Protein AF-A0A9C7SAW8-F1 (afdb_monomer)

pLDDT: mean 87.71, std 10.27, range [43.34, 98.75]

Radius of gyration: 41.56 Å; Cα contacts (8 Å, |Δi|>4): 1846; chains: 1; bounding box: 91×53×150 Å

Secondary structure (DSSP, 8-state):
--HHHHHHHHHHHHHHHHHHHHHHHHHTTTT---SS-TTHHHHS-HHHHHHHHHHHTS--GGGTHHHHHHHHHHHHSSHHHHHT-HHHHHHHHS--S-----GGGGGHHHHHHHHHHHHHHTT--GGGGG-HHHHHHHHIIIIIHHHHHHHHSTT------GGGTHHHHHHHHHHHHSTTHIIIII-HHHHHHHHHHTT-SEEEEE---SSBPHHHHS-TT---HHHHHHHHTTT-HHHHHHHHTTT-S-HHHHHHH---HHHHT-GGGGTS----HHHHHHHHHHHHHHHT-----PPPP--S-EEEEE--SHHHHHHHHHHHHTT-EEEEE-SSSSSSTHHHHTS-TTTS-HHHHHHHHHHHHHTT-EEE-S----HHHHHHHHHH-SEEEE-----EEPP---BTTTSBTEEEHHHHHHHHHTT------SEEEEE--SHHHHHHHHHHHHTT-EEEEEESS-GGG--S-HHHHHHHHHHT-EEEESEEEEEEEEETTEEEEEEEEEEEEEEE-TTSSEEEEE-TT--EEEE-SEEEE-S-EE---GGGTTSS--EETTEE-B-TT-BBSSTTEEE-THHHHSS--HHHHHHHHHHHHHHHHHHHTTPPPPPP----B--GGGS-GGGS-SS--PPPPPPB--HHHHTT--S-SBPPPPHHHHHHHHHT----S-----TTTTT-TT--B-TTT--B-TTT-----HHHHS-TTS-EEEEE--S----S-----HHHHHHHHHHHHHHHHHHHSGGG----TT-PPPTTPPPHHHHHHH-----HHHHT-TT--EEE-SSTTTTTTTT-EEE-GGG----TT--HHHHH-SSSSS----HHHHHT---------TTT--S--HHHHT-TT--EEEEEEEETTEEEEEEEE-TTT-----HHHHS--SSSS--

Sequence (915 aa):
MNTRRWRYLRQLVQLLALGLFLYLFVAMTRELKSPVPVNLFSRLDLLLALSSMVAARRFIIKFAPALIVALATLAFGRFWCGWICPLGTILNLFGPVKRDIPQKLRQAKYYILFTILFAALLANLTLVFLDPITIFLRAMAGVIYPGIKSAFEKGAKLPIQPALIVPFAVILALNLIVRRFWCRYLCPLGALMGLLSKVSWFKRYVERMEEIAPCRVGCPAGTNVTGYVALISQGRFKEAVDLIREANPFPTVCGHVCPHRCEDECNRGEFDEPLAINALERFAADYVLKSGEDKPKPTPITRKERVAIIGSGPAGLSAAYHLRRMGYRVKVFERLPLPGGMLAVGIPRYRLPREVLQKDIGYIEGSGVEIETNVEVDKQRFEQIRREYDAVFISVGAHKSRKLKVEGEDLEGVVHGVDFLRDLNLGREVRVGKKVAVIGGGDVAIDVARCALRLGSEVTIFYRRSRKEMPARMEEVEEAEEEGVKIEYLVTPTRFIGKNGKVAGMECIRMKLGAPDETGRPRPIPIEGSEFTVDADTVILAIGQSSELDFLEGSGVETQRGRIVTDSQGMTTQSGIFAGGDAVTGPATVAEAVGMGRRAAIAIDRYLRGEPLPKEEEIKTIKFEEIPRDKLPKEKKARTRVSKIPLERRRKSFDEVRMGLSREEAMEEAGRCLNWSCAGCANCVPRCPMDTISEEDFSSDPAECIMCLNCLGSCPVGATKFGRKPGLNWGYEYDPSRRQLLASLATGVLGALLLRTKLFRWKSPHLLRPPGARPEEEFLAKCVHCGQCLKVCPNHALRPTLLEAGLEGFWTPMLVPRSGFCDYDCNACGQVCPTGAIPALPLEEKRKQVIGTAYVNRDRCISCMMCKGVCPVGAIEEVEGEREGMPALFPQVNPDLCIGCGTCEYTCPVEGEAA

Structure (mmCIF, N/CA/C/O backbone):
data_AF-A0A9C7SAW8-F1
#
_entry.id   AF-A0A9C7SAW8-F1
#
loop_
_atom_site.group_PDB
_atom_site.id
_atom_site.type_symbol
_atom_site.label_atom_id
_atom_site.label_alt_id
_atom_site.label_comp_id
_atom_site.label_asym_id
_atom_site.label_entity_id
_atom_site.label_seq_id
_atom_site.pdbx_PDB_ins_code
_atom_site.Cartn_x
_atom_site.Cartn_y
_atom_site.Cartn_z
_atom_site.occupancy
_atom_site.B_iso_or_equiv
_atom_site.auth_seq_id
_atom_site.auth_comp_id
_atom_site.auth_asym_id
_atom_site.auth_atom_id
_atom_site.pdbx_PDB_model_num
ATOM 1 N N . MET A 1 1 ? 25.674 13.080 1.809 1.00 43.34 1 MET A N 1
ATOM 2 C CA . MET A 1 1 ? 25.630 13.606 0.419 1.00 43.34 1 MET A CA 1
ATOM 3 C C . MET A 1 1 ? 24.189 13.640 -0.079 1.00 43.34 1 MET A C 1
ATOM 5 O O . MET A 1 1 ? 23.530 12.611 -0.064 1.00 43.34 1 MET A O 1
ATOM 9 N N . ASN A 1 2 ? 23.684 14.816 -0.463 1.00 57.47 2 ASN A N 1
ATOM 10 C CA . ASN A 1 2 ? 22.268 15.052 -0.771 1.00 57.47 2 ASN A CA 1
ATOM 11 C C . ASN A 1 2 ? 21.818 14.237 -2.008 1.00 57.47 2 ASN A C 1
ATOM 13 O O . ASN A 1 2 ? 22.279 14.496 -3.121 1.00 57.47 2 ASN A O 1
ATOM 17 N N . THR A 1 3 ? 20.943 13.242 -1.819 1.00 65.94 3 THR A N 1
ATOM 18 C CA . THR A 1 3 ? 20.471 12.292 -2.854 1.00 65.94 3 THR A CA 1
ATOM 19 C C . THR A 1 3 ? 19.866 12.988 -4.076 1.00 65.94 3 THR A C 1
ATOM 21 O O . THR A 1 3 ? 19.961 12.484 -5.197 1.00 65.94 3 THR A O 1
ATOM 24 N N . ARG A 1 4 ? 19.330 14.203 -3.894 1.00 69.25 4 ARG A N 1
ATOM 25 C CA . ARG A 1 4 ? 18.835 15.057 -4.981 1.00 69.25 4 ARG A CA 1
ATOM 26 C C . ARG A 1 4 ? 19.930 15.455 -5.978 1.00 69.25 4 ARG A C 1
ATOM 28 O O . ARG A 1 4 ? 19.659 15.462 -7.176 1.00 69.25 4 ARG A O 1
ATOM 35 N N . ARG A 1 5 ? 21.166 15.719 -5.527 1.00 80.12 5 ARG A N 1
ATOM 36 C CA . ARG A 1 5 ? 22.283 16.131 -6.405 1.00 80.12 5 ARG A CA 1
ATOM 37 C C . ARG A 1 5 ? 22.638 15.050 -7.424 1.00 80.12 5 ARG A C 1
ATOM 39 O O . ARG A 1 5 ? 22.803 15.360 -8.596 1.00 80.12 5 ARG A O 1
ATOM 46 N N . TRP A 1 6 ? 22.663 13.783 -7.010 1.00 79.06 6 TRP A N 1
ATOM 47 C CA . TRP A 1 6 ? 22.933 12.656 -7.910 1.00 79.06 6 TRP A CA 1
ATOM 48 C C . TRP A 1 6 ? 21.859 12.477 -8.984 1.00 79.06 6 TRP A C 1
ATOM 50 O O . TRP A 1 6 ? 22.175 12.173 -10.132 1.00 79.06 6 TRP A O 1
ATOM 60 N N . ARG A 1 7 ? 20.586 12.705 -8.636 1.00 81.62 7 ARG A N 1
ATOM 61 C CA . ARG A 1 7 ? 19.485 12.655 -9.605 1.00 81.62 7 ARG A CA 1
ATOM 62 C C . ARG A 1 7 ? 19.607 13.762 -10.654 1.00 81.62 7 ARG A C 1
ATOM 64 O O . ARG A 1 7 ? 19.420 13.479 -11.835 1.00 81.62 7 ARG A O 1
ATOM 71 N N . TYR A 1 8 ? 19.926 14.987 -10.230 1.00 85.12 8 TYR A N 1
ATOM 72 C CA . TYR A 1 8 ? 20.135 16.109 -11.149 1.00 85.12 8 TYR A CA 1
ATOM 73 C C . TYR A 1 8 ? 21.375 15.912 -12.016 1.00 85.12 8 TYR A C 1
ATOM 75 O O . TYR A 1 8 ? 21.291 16.091 -13.225 1.00 85.12 8 TYR A O 1
ATOM 83 N N . LEU A 1 9 ? 22.483 15.449 -11.431 1.00 88.44 9 LEU A N 1
ATOM 84 C CA . LEU A 1 9 ? 23.692 15.106 -12.175 1.00 88.44 9 LEU A CA 1
ATOM 85 C C . LEU A 1 9 ? 23.394 14.063 -13.256 1.00 88.44 9 LEU A C 1
ATOM 87 O O . LEU A 1 9 ? 23.766 14.252 -14.407 1.00 88.44 9 LEU A O 1
ATOM 91 N N . ARG A 1 10 ? 22.647 13.005 -12.920 1.00 88.50 10 ARG A N 1
ATOM 92 C CA . ARG A 1 10 ? 22.193 12.017 -13.904 1.00 88.50 10 ARG A CA 1
ATOM 93 C C . ARG A 1 10 ? 21.399 12.655 -15.038 1.00 88.50 10 ARG A C 1
ATOM 95 O O . ARG A 1 10 ? 21.665 12.361 -16.196 1.00 88.50 10 ARG A O 1
ATOM 102 N N . GLN A 1 11 ? 20.390 13.465 -14.718 1.00 87.94 11 GLN A N 1
ATOM 103 C CA . GLN A 1 11 ? 19.546 14.111 -15.729 1.00 87.94 11 GLN A CA 1
ATOM 104 C C . GLN A 1 11 ? 20.365 15.032 -16.636 1.00 87.94 11 GLN A C 1
ATOM 106 O O . GLN A 1 11 ? 20.185 14.999 -17.849 1.00 87.94 11 GLN A O 1
ATOM 111 N N . LEU A 1 12 ? 21.305 15.783 -16.062 1.00 91.50 12 LEU A N 1
ATOM 112 C CA . LEU A 1 12 ? 22.236 16.616 -16.812 1.00 91.50 12 LEU A CA 1
ATOM 113 C C . LEU A 1 12 ? 23.101 15.768 -17.753 1.00 91.50 12 LEU A C 1
ATOM 115 O O . LEU A 1 12 ? 23.154 16.059 -18.941 1.00 91.50 12 LEU A O 1
ATOM 119 N N . VAL A 1 13 ? 23.701 14.678 -17.263 1.00 93.19 13 VAL A N 1
ATOM 120 C CA . VAL A 1 13 ? 24.499 13.758 -18.095 1.00 93.19 13 VAL A CA 1
ATOM 121 C C . VAL A 1 13 ? 23.657 13.149 -19.221 1.00 93.19 13 VAL A C 1
ATOM 123 O O . VAL A 1 13 ? 24.130 13.085 -20.351 1.00 93.19 13 VAL A O 1
ATOM 126 N N . GLN A 1 14 ? 22.397 12.781 -18.962 1.00 91.94 14 GLN A N 1
ATOM 127 C CA . GLN A 1 14 ? 21.484 12.285 -20.000 1.00 91.94 14 GLN A CA 1
ATOM 128 C C . GLN A 1 14 ? 21.238 13.306 -21.111 1.00 91.94 14 GLN A C 1
ATOM 130 O O . GLN A 1 14 ? 21.241 12.940 -22.288 1.00 91.94 14 GLN A O 1
ATOM 135 N N . LEU A 1 15 ? 20.999 14.566 -20.742 1.00 91.81 15 LEU A N 1
ATOM 136 C CA . LEU A 1 15 ? 20.747 15.642 -21.697 1.00 91.81 15 LEU A CA 1
ATOM 137 C C . LEU A 1 15 ? 22.015 16.012 -22.467 1.00 91.81 15 LEU A C 1
ATOM 139 O O . LEU A 1 15 ? 21.950 16.168 -23.681 1.00 91.81 15 LEU A O 1
ATOM 143 N N . LEU A 1 16 ? 23.168 16.074 -21.796 1.00 94.56 16 LEU A N 1
ATOM 144 C CA . LEU A 1 16 ? 24.460 16.318 -22.439 1.00 94.56 16 LEU A CA 1
ATOM 145 C C . LEU A 1 16 ? 24.840 15.185 -23.397 1.00 94.56 16 LEU A C 1
ATOM 147 O O . LEU A 1 16 ? 25.287 15.458 -24.505 1.00 94.56 16 LEU A O 1
ATOM 151 N N . ALA A 1 17 ? 24.618 13.923 -23.022 1.00 93.56 17 ALA A N 1
ATOM 152 C CA . ALA A 1 17 ? 24.869 12.781 -23.897 1.00 93.56 17 ALA A CA 1
ATOM 153 C C . ALA A 1 17 ? 23.942 12.784 -25.122 1.00 93.56 17 ALA A C 1
ATOM 155 O O . ALA A 1 17 ? 24.400 12.539 -26.237 1.00 93.56 17 ALA A O 1
ATOM 156 N N . LEU A 1 18 ? 22.655 13.107 -24.942 1.00 93.31 18 LEU A N 1
ATOM 157 C CA . LEU A 1 18 ? 21.720 13.263 -26.059 1.00 93.31 18 LEU A CA 1
ATOM 158 C C . LEU A 1 18 ? 22.113 14.445 -26.960 1.00 93.31 18 LEU A C 1
ATOM 160 O O . LEU A 1 18 ? 22.122 14.301 -28.178 1.00 93.31 18 LEU A O 1
ATOM 164 N N . GLY A 1 19 ? 22.486 15.586 -26.376 1.00 93.12 19 GLY A N 1
ATOM 165 C CA . GLY A 1 19 ? 22.965 16.760 -27.105 1.00 93.12 19 GLY A CA 1
ATOM 166 C C . GLY A 1 19 ? 24.240 16.470 -27.897 1.00 93.12 19 GLY A C 1
ATOM 167 O O . GLY A 1 19 ? 24.308 16.790 -29.080 1.00 93.12 19 GLY A O 1
ATOM 168 N N . LEU A 1 20 ? 25.208 15.777 -27.290 1.00 93.25 20 LEU A N 1
ATOM 169 C CA . LEU A 1 20 ? 26.423 15.319 -27.961 1.00 93.25 20 LEU A CA 1
ATOM 170 C C . LEU A 1 20 ? 26.097 14.353 -29.104 1.00 93.25 20 LEU A C 1
ATOM 172 O O . LEU A 1 20 ? 26.650 14.495 -30.190 1.00 93.25 20 LEU A O 1
ATOM 176 N N . PHE A 1 21 ? 25.184 13.399 -28.897 1.00 91.75 21 PHE A N 1
ATOM 177 C CA . PHE A 1 21 ? 24.736 12.498 -29.960 1.00 91.75 21 PHE A CA 1
ATOM 178 C C . PHE A 1 21 ? 24.152 13.276 -31.145 1.00 91.75 21 PHE A C 1
ATOM 180 O O . PHE A 1 21 ? 24.531 13.024 -32.287 1.00 91.75 21 PHE A O 1
ATOM 187 N N . LEU A 1 22 ? 23.255 14.233 -30.885 1.00 90.12 22 LEU A N 1
ATOM 188 C CA . LEU A 1 22 ? 22.628 15.050 -31.925 1.00 90.12 22 LEU A CA 1
ATOM 189 C C . LEU A 1 22 ? 23.650 15.942 -32.639 1.00 90.12 22 LEU A C 1
ATOM 191 O O . LEU A 1 22 ? 23.631 16.017 -33.866 1.00 90.12 22 LEU A O 1
ATOM 195 N N . TYR A 1 23 ? 24.581 16.551 -31.901 1.00 89.44 23 TYR A N 1
ATOM 196 C CA . TYR A 1 23 ? 25.684 17.325 -32.469 1.00 89.44 23 TYR A CA 1
ATOM 197 C C . TYR A 1 23 ? 26.556 16.468 -33.391 1.00 89.44 23 TYR A C 1
ATOM 199 O O . TYR A 1 23 ? 26.750 16.837 -34.544 1.00 89.44 23 TYR A O 1
ATOM 207 N N . LEU A 1 24 ? 27.026 15.300 -32.934 1.00 87.56 24 LEU A N 1
ATOM 208 C CA . LEU A 1 24 ? 27.835 14.391 -33.756 1.00 87.56 24 LEU A CA 1
ATOM 209 C C . LEU A 1 24 ? 27.050 13.885 -34.971 1.00 87.56 24 LEU A C 1
ATOM 211 O O . LEU A 1 24 ? 27.600 13.765 -36.066 1.00 87.56 24 LEU A O 1
ATOM 215 N N . PHE A 1 25 ? 25.748 13.643 -34.805 1.00 83.81 25 PHE A N 1
ATOM 216 C CA . PHE A 1 25 ? 24.866 13.277 -35.903 1.00 83.81 25 PHE A CA 1
ATOM 217 C C . PHE A 1 25 ? 24.773 14.398 -36.952 1.00 83.81 25 PHE A C 1
ATOM 219 O O . PHE A 1 25 ? 24.841 14.098 -38.143 1.00 83.81 25 PHE A O 1
ATOM 226 N N . VAL A 1 26 ? 24.645 15.668 -36.558 1.00 82.56 26 VAL A N 1
ATOM 227 C CA . VAL A 1 26 ? 24.619 16.810 -37.493 1.00 82.56 26 VAL A CA 1
ATOM 228 C C . VAL A 1 26 ? 26.004 17.092 -38.083 1.00 82.56 26 VAL A C 1
ATOM 230 O O . VAL A 1 26 ? 26.115 17.345 -39.281 1.00 82.56 26 VAL A O 1
ATOM 233 N N . ALA A 1 27 ? 27.072 16.981 -37.295 1.00 81.00 27 ALA A N 1
ATOM 234 C CA . ALA A 1 27 ? 28.442 17.123 -37.783 1.00 81.00 27 ALA A CA 1
ATOM 235 C C . ALA A 1 27 ? 28.737 16.110 -38.898 1.00 81.00 27 ALA A C 1
ATOM 237 O O . ALA A 1 27 ? 29.287 16.475 -39.932 1.00 81.00 27 ALA A O 1
ATOM 238 N N . MET A 1 28 ? 28.238 14.878 -38.747 1.00 74.75 28 MET A N 1
ATOM 239 C CA . MET A 1 28 ? 28.281 13.845 -39.783 1.00 74.75 28 MET A CA 1
ATOM 240 C C . MET A 1 28 ? 27.522 14.226 -41.073 1.00 74.75 28 MET A C 1
ATOM 242 O O . MET A 1 28 ? 27.862 13.702 -42.122 1.00 74.75 28 MET A O 1
ATOM 246 N N . THR A 1 29 ? 26.502 15.099 -41.024 1.00 67.50 29 THR A N 1
ATOM 247 C CA . THR A 1 29 ? 25.755 15.549 -42.229 1.00 67.50 29 THR A CA 1
ATOM 248 C C . THR A 1 29 ? 26.355 16.746 -42.948 1.00 67.50 29 THR A C 1
ATOM 250 O O . THR A 1 29 ? 26.053 16.942 -44.116 1.00 67.50 29 THR A O 1
ATOM 253 N N . ARG A 1 30 ? 27.109 17.597 -42.248 1.00 67.56 30 ARG A N 1
ATOM 254 C CA . ARG A 1 30 ? 27.512 18.923 -42.750 1.00 67.56 30 ARG A CA 1
ATOM 255 C C . ARG A 1 30 ? 29.019 19.058 -42.971 1.00 67.56 30 ARG A C 1
ATOM 257 O O . ARG A 1 30 ? 29.502 20.178 -43.045 1.00 67.56 30 ARG A O 1
ATOM 264 N N . GLU A 1 31 ? 29.753 17.942 -42.974 1.00 61.81 31 GLU A N 1
ATOM 265 C CA . GLU A 1 31 ? 31.225 17.917 -43.070 1.00 61.81 31 GLU A CA 1
ATOM 266 C C . GLU A 1 31 ? 31.924 18.864 -42.072 1.00 61.81 31 GLU A C 1
ATOM 268 O O . GLU A 1 31 ? 33.033 19.350 -42.288 1.00 61.81 31 GLU A O 1
ATOM 273 N N . LEU A 1 32 ? 31.279 19.129 -40.930 1.00 60.94 32 LEU A N 1
ATOM 274 C CA . LEU A 1 32 ? 31.845 19.978 -39.889 1.00 60.94 32 LEU A CA 1
ATOM 275 C C . LEU A 1 32 ? 33.034 19.243 -39.265 1.00 60.94 32 LEU A C 1
ATOM 277 O O . LEU A 1 32 ? 32.888 18.109 -38.799 1.00 60.94 32 LEU A O 1
ATOM 281 N N . LYS A 1 33 ? 34.199 19.901 -39.200 1.00 66.44 33 LYS A N 1
ATOM 282 C CA . LYS A 1 33 ? 35.361 19.390 -38.460 1.00 66.44 33 LYS A CA 1
ATOM 283 C C . LYS A 1 33 ? 34.957 19.177 -37.000 1.00 66.44 33 LYS A C 1
ATOM 285 O O . LYS A 1 33 ? 34.757 20.136 -36.258 1.00 66.44 33 LYS A O 1
ATOM 290 N N . SER A 1 34 ? 34.806 17.917 -36.597 1.00 72.94 34 SER A N 1
ATOM 291 C CA . SER A 1 34 ? 34.487 17.550 -35.220 1.00 72.94 34 SER A CA 1
ATOM 292 C C . SER A 1 34 ? 35.759 17.115 -34.490 1.00 72.94 34 SER A C 1
ATOM 294 O O . SER A 1 34 ? 36.507 16.301 -35.033 1.00 72.94 34 SER A O 1
ATOM 296 N N . PRO A 1 35 ? 36.006 17.593 -33.258 1.00 76.56 35 PRO A N 1
ATOM 297 C CA . PRO A 1 35 ? 37.154 17.159 -32.458 1.00 76.56 35 PRO A CA 1
ATOM 298 C C . PRO A 1 35 ? 37.023 15.709 -31.962 1.00 76.56 35 PRO A C 1
ATOM 300 O O . PRO A 1 35 ? 37.974 15.144 -31.429 1.00 76.56 35 PRO A O 1
ATOM 303 N N . VAL A 1 36 ? 35.843 15.099 -32.113 1.00 82.81 36 VAL A N 1
ATOM 304 C CA . VAL A 1 36 ? 35.517 13.755 -31.630 1.00 82.81 36 VAL A CA 1
ATOM 305 C C . VAL A 1 36 ? 35.008 12.909 -32.804 1.00 82.81 36 VAL A C 1
ATOM 307 O O . VAL A 1 36 ? 34.295 13.433 -33.662 1.00 82.81 36 VAL A O 1
ATOM 310 N N . PRO A 1 37 ? 35.312 11.596 -32.870 1.00 81.88 37 PRO A N 1
ATOM 311 C CA . PRO A 1 37 ? 34.808 10.742 -33.941 1.00 81.88 37 PRO A CA 1
ATOM 312 C C . PRO A 1 37 ? 33.277 10.770 -34.033 1.00 81.88 37 PRO A C 1
ATOM 314 O O . PRO A 1 37 ? 32.581 10.427 -33.077 1.00 81.88 37 PRO A O 1
ATOM 317 N N . VAL A 1 38 ? 32.739 11.094 -35.211 1.00 81.75 38 VAL A N 1
ATOM 318 C CA . VAL A 1 38 ? 31.284 11.185 -35.449 1.00 81.75 38 VAL A CA 1
ATOM 319 C C . VAL A 1 38 ? 30.525 9.875 -35.188 1.00 81.75 38 VAL A C 1
ATOM 321 O O . VAL A 1 38 ? 29.327 9.892 -34.919 1.00 81.75 38 VAL A O 1
ATOM 324 N N . ASN A 1 39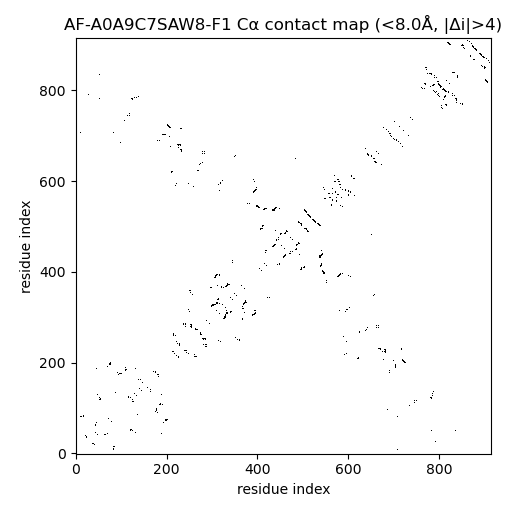 ? 31.222 8.733 -35.203 1.00 82.19 39 ASN A N 1
ATOM 325 C CA . ASN A 1 39 ? 30.678 7.410 -34.890 1.00 82.19 39 ASN A CA 1
ATOM 326 C C . ASN A 1 39 ? 30.955 6.938 -33.447 1.00 82.19 39 ASN A C 1
ATOM 328 O O . ASN A 1 39 ? 30.863 5.741 -33.169 1.00 82.19 39 ASN A O 1
ATOM 332 N N . LEU A 1 40 ? 31.271 7.854 -32.519 1.00 88.94 40 LEU A N 1
ATOM 333 C CA . LEU A 1 40 ? 31.605 7.548 -31.120 1.00 88.94 40 LEU A CA 1
ATOM 334 C C . LEU A 1 40 ? 30.592 6.614 -30.438 1.00 88.94 40 LEU A C 1
ATOM 336 O O . LEU A 1 40 ? 30.992 5.621 -29.840 1.00 88.94 40 LEU A O 1
ATOM 340 N N . PHE A 1 41 ? 29.288 6.891 -30.545 1.00 89.62 41 PHE A N 1
ATOM 341 C CA . PHE A 1 41 ? 28.256 6.086 -29.876 1.00 89.62 41 PHE A CA 1
ATOM 342 C C . PHE A 1 41 ? 28.190 4.645 -30.391 1.00 89.62 41 PHE A C 1
ATOM 344 O O . PHE A 1 41 ? 27.923 3.745 -29.605 1.00 89.62 41 PHE A O 1
ATOM 351 N N . SER A 1 42 ? 28.497 4.409 -31.669 1.00 88.56 42 SER A N 1
ATOM 352 C CA . SER A 1 42 ? 28.632 3.053 -32.212 1.00 88.56 42 SER A CA 1
ATOM 353 C C . SER A 1 42 ? 29.909 2.370 -31.721 1.00 88.56 42 SER A C 1
ATOM 355 O O . SER A 1 42 ? 29.902 1.170 -31.488 1.00 88.56 42 SER A O 1
ATOM 357 N N . ARG A 1 43 ? 31.008 3.115 -31.520 1.00 89.12 43 ARG A N 1
ATOM 358 C CA . ARG A 1 43 ? 32.255 2.562 -30.952 1.00 89.12 43 ARG A CA 1
ATOM 359 C C . ARG A 1 43 ? 32.137 2.214 -29.467 1.00 89.12 43 ARG A C 1
ATOM 361 O O . ARG A 1 43 ? 32.876 1.358 -28.998 1.00 89.12 43 ARG A O 1
ATOM 368 N N . LEU A 1 44 ? 31.250 2.897 -28.742 1.00 91.94 44 LEU A N 1
ATOM 369 C CA . LEU A 1 44 ? 30.919 2.628 -27.339 1.00 91.94 44 LEU A CA 1
ATOM 370 C C . LEU A 1 44 ? 29.890 1.496 -27.179 1.00 91.94 44 LEU A C 1
ATOM 372 O O . LEU A 1 44 ? 29.690 1.009 -26.067 1.00 91.94 44 LEU A O 1
ATOM 376 N N . ASP A 1 45 ? 29.2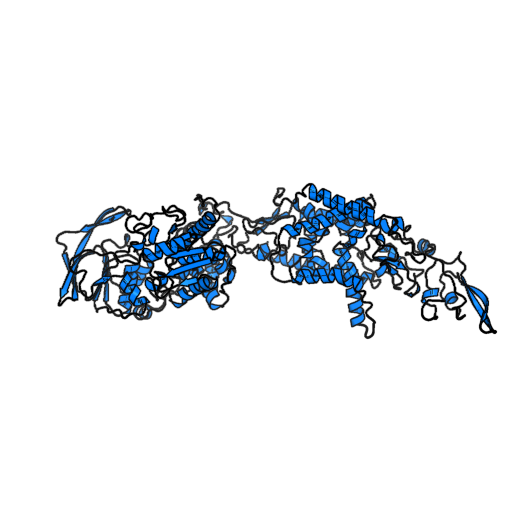33 1.081 -28.263 1.00 92.75 45 ASP A N 1
ATOM 377 C CA . ASP A 1 45 ? 28.209 0.047 -28.225 1.00 92.75 45 ASP A CA 1
ATOM 378 C C . ASP A 1 45 ? 28.829 -1.342 -28.014 1.00 92.75 45 ASP A C 1
ATOM 380 O O . ASP A 1 45 ? 29.524 -1.888 -28.875 1.00 92.75 45 ASP A O 1
ATOM 384 N N . LEU A 1 46 ? 28.566 -1.917 -26.840 1.00 93.38 46 LEU A N 1
ATOM 385 C CA . LEU A 1 46 ? 29.130 -3.199 -26.435 1.00 93.38 46 LEU A CA 1
ATOM 386 C C . LEU A 1 46 ? 28.579 -4.379 -27.245 1.00 93.38 46 LEU A C 1
ATOM 388 O O . LEU A 1 46 ? 29.312 -5.336 -27.492 1.00 93.38 46 LEU A O 1
ATOM 392 N N . LEU A 1 47 ? 27.312 -4.326 -27.666 1.00 93.81 47 LEU A N 1
ATOM 393 C CA . LEU A 1 47 ? 26.707 -5.389 -28.467 1.00 93.81 47 LEU A CA 1
ATOM 394 C C . LEU A 1 47 ? 27.297 -5.380 -29.874 1.00 93.81 47 LEU A C 1
ATOM 396 O O . LEU A 1 47 ? 27.666 -6.436 -30.394 1.00 93.81 47 LEU A O 1
ATOM 400 N N . LEU A 1 48 ? 27.425 -4.194 -30.470 1.00 91.06 48 LEU A N 1
ATOM 401 C CA . LEU A 1 48 ? 28.033 -4.025 -31.783 1.00 91.06 48 LEU A CA 1
ATOM 402 C C . LEU A 1 48 ? 29.506 -4.454 -31.781 1.00 91.06 48 LEU A C 1
ATOM 404 O O . LEU A 1 48 ? 29.935 -5.173 -32.683 1.00 91.06 48 LEU A O 1
ATOM 408 N N . ALA A 1 49 ? 30.262 -4.062 -30.752 1.00 91.81 49 ALA A N 1
ATOM 409 C CA . ALA A 1 49 ? 31.653 -4.466 -30.575 1.00 91.81 49 ALA A CA 1
ATOM 410 C C . ALA A 1 49 ? 31.793 -5.991 -30.463 1.00 91.81 49 ALA A C 1
ATOM 412 O O . ALA A 1 49 ? 32.554 -6.595 -31.220 1.00 91.81 49 ALA A O 1
ATOM 413 N N . LEU A 1 50 ? 31.030 -6.616 -29.557 1.00 92.12 50 LEU A N 1
ATOM 414 C CA . LEU A 1 50 ? 31.100 -8.054 -29.305 1.00 92.12 50 LEU A CA 1
ATOM 415 C C . LEU A 1 50 ? 30.682 -8.863 -30.537 1.00 92.12 50 LEU A C 1
ATOM 417 O O . LEU A 1 50 ? 31.434 -9.728 -30.976 1.00 92.12 50 LEU A O 1
ATOM 421 N N . SER A 1 51 ? 29.525 -8.557 -31.131 1.00 89.69 51 SER A N 1
ATOM 422 C CA . SER A 1 51 ? 29.043 -9.254 -32.334 1.00 89.69 51 SER A CA 1
ATOM 423 C C . SER A 1 51 ? 30.021 -9.121 -33.505 1.00 89.69 51 SER A C 1
ATOM 425 O O . SER A 1 51 ? 30.336 -10.119 -34.148 1.00 89.69 51 SER A O 1
ATOM 427 N N . SER A 1 52 ? 30.587 -7.930 -33.731 1.00 87.00 52 SER A N 1
ATOM 428 C CA . SER A 1 52 ? 31.567 -7.707 -34.803 1.00 87.00 52 SER A CA 1
ATOM 429 C C . SER A 1 52 ? 32.871 -8.478 -34.582 1.00 87.00 52 SER A C 1
ATOM 431 O O . SER A 1 52 ? 33.414 -9.037 -35.532 1.00 87.00 52 SER A O 1
ATOM 433 N N . MET A 1 53 ? 33.390 -8.523 -33.349 1.00 89.06 53 MET A N 1
ATOM 434 C CA . MET A 1 53 ? 34.611 -9.280 -33.032 1.00 89.06 53 MET A CA 1
ATOM 435 C C . MET A 1 53 ? 34.389 -10.792 -33.140 1.00 89.06 53 MET A C 1
ATOM 437 O O . MET A 1 53 ? 35.257 -11.495 -33.656 1.00 89.06 53 MET A O 1
ATOM 441 N N . VAL A 1 54 ? 33.221 -11.277 -32.705 1.00 87.50 54 VAL A N 1
ATOM 442 C CA . VAL A 1 54 ? 32.817 -12.685 -32.827 1.00 87.50 54 VAL A CA 1
ATOM 443 C C . VAL A 1 54 ? 32.696 -13.086 -34.301 1.00 87.50 54 VAL A C 1
ATOM 445 O O . VAL A 1 54 ? 33.310 -14.070 -34.710 1.00 87.50 54 VAL A O 1
ATOM 448 N N . ALA A 1 55 ? 31.997 -12.291 -35.116 1.00 83.44 55 ALA A N 1
ATOM 449 C CA . ALA A 1 55 ? 31.844 -12.548 -36.549 1.00 83.44 55 ALA A CA 1
ATOM 450 C C . ALA A 1 55 ? 33.168 -12.478 -37.315 1.00 83.44 55 ALA A C 1
ATOM 452 O O . ALA A 1 55 ? 33.444 -13.329 -38.157 1.00 83.44 55 ALA A O 1
ATOM 453 N N . ALA A 1 56 ? 34.020 -11.502 -36.993 1.00 81.56 56 ALA A N 1
ATOM 454 C CA . ALA A 1 56 ? 35.322 -11.348 -37.635 1.00 81.56 56 ALA A CA 1
ATOM 455 C C . ALA A 1 56 ? 36.397 -12.307 -37.093 1.00 81.56 56 ALA A C 1
ATOM 457 O O . ALA A 1 56 ? 37.496 -12.339 -37.648 1.00 81.56 56 ALA A O 1
ATOM 458 N N . ARG A 1 57 ? 36.113 -13.038 -36.002 1.00 83.12 57 ARG A N 1
ATOM 459 C CA . ARG A 1 57 ? 37.047 -13.920 -35.275 1.00 83.12 57 ARG A CA 1
ATOM 460 C C . ARG A 1 57 ? 38.385 -13.250 -34.933 1.00 83.12 57 ARG A C 1
ATOM 462 O O . ARG A 1 57 ? 39.431 -13.893 -34.929 1.00 83.12 57 ARG A O 1
ATOM 469 N N . ARG A 1 58 ? 38.366 -11.939 -34.674 1.00 85.06 58 ARG A N 1
ATOM 470 C CA . ARG A 1 58 ? 39.557 -11.134 -34.365 1.00 85.06 58 ARG A CA 1
ATOM 471 C C . ARG A 1 58 ? 39.205 -9.904 -33.542 1.00 85.06 58 ARG A C 1
ATOM 473 O O . ARG A 1 58 ? 38.088 -9.389 -33.615 1.00 85.06 58 ARG A O 1
ATOM 480 N N . PHE A 1 59 ? 40.190 -9.378 -32.824 1.00 84.38 59 PHE A N 1
ATOM 481 C CA . PHE A 1 59 ? 40.040 -8.127 -32.092 1.00 84.38 59 PHE A CA 1
ATOM 482 C C . PHE A 1 59 ? 40.032 -6.925 -33.050 1.00 84.38 59 PHE A C 1
ATOM 484 O O . PHE A 1 59 ? 40.902 -6.793 -33.912 1.00 84.38 59 PHE A O 1
ATOM 491 N N . ILE A 1 60 ? 39.046 -6.036 -32.905 1.00 85.19 60 ILE A N 1
ATOM 492 C CA . ILE A 1 60 ? 38.894 -4.833 -33.736 1.00 85.19 60 ILE A CA 1
ATOM 493 C C . ILE A 1 60 ? 39.171 -3.603 -32.869 1.00 85.19 60 ILE A C 1
ATOM 495 O O . ILE A 1 60 ? 38.311 -3.161 -32.108 1.00 85.19 60 ILE A O 1
ATOM 499 N N . ILE A 1 61 ? 40.353 -3.001 -33.022 1.00 86.31 61 ILE A N 1
ATOM 500 C CA . ILE A 1 61 ? 40.805 -1.893 -32.161 1.00 86.31 61 ILE A CA 1
ATOM 501 C C . ILE A 1 61 ? 39.900 -0.651 -32.212 1.00 86.31 61 ILE A C 1
ATOM 503 O O . ILE A 1 61 ? 39.785 0.073 -31.226 1.00 86.31 61 ILE A O 1
ATOM 507 N N . LYS A 1 62 ? 39.173 -0.432 -33.320 1.00 84.50 62 LYS A N 1
ATOM 508 C CA . LYS A 1 62 ? 38.188 0.660 -33.445 1.00 84.50 62 LYS A CA 1
ATOM 509 C C . LYS A 1 62 ? 37.071 0.591 -32.387 1.00 84.50 62 LYS A C 1
ATOM 511 O O . LYS A 1 62 ? 36.486 1.627 -32.078 1.00 84.50 62 LYS A O 1
ATOM 516 N N . PHE A 1 63 ? 36.803 -0.591 -31.825 1.00 88.94 63 PHE A N 1
ATOM 517 C CA . PHE A 1 63 ? 35.826 -0.818 -30.755 1.00 88.94 63 PHE A CA 1
ATOM 518 C C . PHE A 1 63 ? 36.434 -0.817 -29.342 1.00 88.94 63 PHE A C 1
ATOM 520 O O . PHE A 1 63 ? 35.714 -1.066 -28.380 1.00 88.94 63 PHE A O 1
ATOM 527 N N . ALA A 1 64 ? 37.722 -0.489 -29.173 1.00 88.44 64 ALA A N 1
ATOM 528 C CA . ALA A 1 64 ? 38.337 -0.352 -27.848 1.00 88.44 64 ALA A CA 1
ATOM 529 C C . ALA A 1 64 ? 37.541 0.548 -26.870 1.00 88.44 64 ALA A C 1
ATOM 531 O O . ALA A 1 64 ? 37.456 0.189 -25.695 1.00 88.44 64 ALA A O 1
ATOM 532 N N . PRO A 1 65 ? 36.872 1.647 -27.299 1.00 91.50 65 PRO A N 1
ATOM 533 C CA . PRO A 1 65 ? 36.024 2.435 -26.403 1.00 91.50 65 PRO A CA 1
ATOM 534 C C . PRO A 1 65 ? 34.883 1.646 -25.736 1.00 91.50 65 PRO A C 1
ATOM 536 O O . PRO A 1 65 ? 34.496 1.984 -24.619 1.00 91.50 65 PRO A O 1
ATOM 539 N N . ALA A 1 66 ? 34.366 0.575 -26.349 1.00 92.25 66 ALA A N 1
ATOM 540 C CA . ALA A 1 66 ? 33.338 -0.272 -25.735 1.00 92.25 66 ALA A CA 1
ATOM 541 C C . ALA A 1 66 ? 33.822 -0.947 -24.438 1.00 92.25 66 ALA A C 1
ATOM 543 O O . ALA A 1 66 ? 33.012 -1.225 -23.551 1.00 92.25 66 ALA A O 1
ATOM 544 N N . LEU A 1 67 ? 35.138 -1.144 -24.270 1.00 91.38 67 LEU A N 1
ATOM 545 C CA . LEU A 1 67 ? 35.718 -1.658 -23.027 1.00 91.38 67 LEU A CA 1
ATOM 546 C C . LEU A 1 67 ? 35.476 -0.700 -21.853 1.00 91.38 67 LEU A C 1
ATOM 548 O O . LEU A 1 67 ? 35.222 -1.156 -20.743 1.00 91.38 67 LEU A O 1
ATOM 552 N N . ILE A 1 68 ? 35.464 0.615 -22.097 1.00 92.38 68 ILE A N 1
ATOM 553 C CA . ILE A 1 68 ? 35.134 1.617 -21.072 1.00 92.38 68 ILE A CA 1
ATOM 554 C C . ILE A 1 68 ? 33.707 1.386 -20.571 1.00 92.38 68 ILE A C 1
ATOM 556 O O . ILE A 1 68 ? 33.462 1.400 -19.366 1.00 92.38 68 ILE A O 1
ATOM 560 N N . VAL A 1 69 ? 32.765 1.117 -21.482 1.00 92.81 69 VAL A N 1
ATOM 561 C CA . VAL A 1 69 ? 31.371 0.820 -21.124 1.00 92.81 69 VAL A CA 1
ATOM 562 C C . VAL A 1 69 ? 31.271 -0.510 -20.381 1.00 92.81 69 VAL A C 1
ATOM 564 O O . VAL A 1 69 ? 30.554 -0.583 -19.384 1.00 92.81 69 VAL A O 1
ATOM 567 N N . ALA A 1 70 ? 32.004 -1.543 -20.802 1.00 92.50 70 ALA A N 1
ATOM 568 C CA . ALA A 1 70 ? 32.039 -2.831 -20.108 1.00 92.50 70 ALA A CA 1
ATOM 569 C C . ALA A 1 70 ? 32.579 -2.697 -18.671 1.00 92.50 70 ALA A C 1
ATOM 571 O O . ALA A 1 70 ? 31.911 -3.117 -17.727 1.00 92.50 70 ALA A O 1
ATOM 572 N N . LEU A 1 71 ? 33.728 -2.037 -18.487 1.00 92.38 71 LEU A N 1
ATOM 573 C CA . LEU A 1 71 ? 34.334 -1.789 -17.174 1.00 92.38 71 LEU A CA 1
ATOM 574 C C . LEU A 1 71 ? 33.440 -0.911 -16.291 1.00 92.38 71 LEU A C 1
ATOM 576 O O . LEU A 1 71 ? 33.217 -1.229 -15.125 1.00 92.38 71 LEU A O 1
ATOM 580 N N . ALA A 1 72 ? 32.851 0.149 -16.850 1.00 91.31 72 ALA A N 1
ATOM 581 C CA . ALA A 1 72 ? 31.880 0.970 -16.133 1.00 91.31 72 ALA A CA 1
ATOM 582 C C . ALA A 1 72 ? 30.629 0.169 -15.739 1.00 91.31 72 ALA A C 1
ATOM 584 O O . ALA A 1 72 ? 30.050 0.424 -14.684 1.00 91.31 72 ALA A O 1
ATOM 585 N N . THR A 1 73 ? 30.226 -0.819 -16.546 1.00 91.31 73 THR A N 1
ATOM 586 C CA . THR A 1 73 ? 29.093 -1.703 -16.236 1.00 91.31 73 THR A CA 1
ATOM 587 C C . THR A 1 73 ? 29.416 -2.665 -15.097 1.00 91.31 73 THR A C 1
ATOM 589 O O . THR A 1 73 ? 28.591 -2.864 -14.207 1.00 91.31 73 THR A O 1
ATOM 592 N N . LEU A 1 74 ? 30.635 -3.206 -15.076 1.00 89.50 74 LEU A N 1
ATOM 593 C CA . LEU A 1 74 ? 31.142 -4.009 -13.963 1.00 89.50 74 LEU A CA 1
ATOM 594 C C . LEU A 1 74 ? 31.306 -3.178 -12.680 1.00 89.50 74 LEU A C 1
ATOM 596 O O . LEU A 1 74 ? 31.131 -3.691 -11.583 1.00 89.50 74 LEU A O 1
ATOM 600 N N . ALA A 1 75 ? 31.595 -1.882 -12.779 1.00 88.50 75 ALA A N 1
ATOM 601 C CA . ALA A 1 75 ? 31.691 -1.025 -11.602 1.00 88.50 75 ALA A CA 1
ATOM 602 C C . ALA A 1 75 ? 30.309 -0.587 -11.080 1.00 88.50 75 ALA A C 1
ATOM 604 O O . ALA A 1 75 ? 30.013 -0.743 -9.895 1.00 88.50 75 ALA A O 1
ATOM 605 N N . PHE A 1 76 ? 29.451 -0.056 -11.956 1.00 87.50 76 PHE A N 1
ATOM 606 C CA . PHE A 1 76 ? 28.248 0.705 -11.589 1.00 87.50 76 PHE A CA 1
ATOM 607 C C . PHE A 1 76 ? 26.934 0.095 -12.099 1.00 87.50 76 PHE A C 1
ATOM 609 O O . PHE A 1 76 ? 25.891 0.745 -12.045 1.00 87.50 76 PHE A O 1
ATOM 616 N N . GLY A 1 77 ? 26.956 -1.127 -12.626 1.00 89.25 77 GLY A N 1
ATOM 617 C CA . GLY A 1 77 ? 25.784 -1.785 -13.198 1.00 89.25 77 GLY A CA 1
ATOM 618 C C . GLY A 1 77 ? 25.360 -1.166 -14.533 1.00 89.25 77 GLY A C 1
ATOM 619 O O . GLY A 1 77 ? 26.177 -0.637 -15.280 1.00 89.25 77 GLY A O 1
ATOM 620 N N . ARG A 1 78 ? 24.066 -1.182 -14.880 1.00 90.56 78 ARG A N 1
ATOM 621 C CA . ARG A 1 78 ? 23.569 -0.700 -16.192 1.00 90.56 78 ARG A CA 1
ATOM 622 C C . ARG A 1 78 ? 23.531 0.834 -16.326 1.00 90.56 78 ARG A C 1
ATOM 624 O O . ARG A 1 78 ? 22.562 1.394 -16.844 1.00 90.56 78 ARG A O 1
ATOM 631 N N . PHE A 1 79 ? 24.591 1.520 -15.902 1.00 88.69 79 PHE A N 1
ATOM 632 C CA . PHE A 1 79 ? 24.740 2.975 -15.934 1.00 88.69 79 PHE A CA 1
ATOM 633 C C . PHE A 1 79 ? 24.486 3.565 -17.328 1.00 88.69 79 PHE A C 1
ATOM 635 O O . PHE A 1 79 ? 23.702 4.504 -17.449 1.00 88.69 79 PHE A O 1
ATOM 642 N N . TRP A 1 80 ? 25.037 2.971 -18.397 1.00 92.81 80 TRP A N 1
ATOM 643 C CA . TRP A 1 80 ? 24.809 3.424 -19.782 1.00 92.81 80 TRP A CA 1
ATOM 644 C C . TRP A 1 80 ? 23.318 3.587 -20.106 1.00 92.81 80 TRP A C 1
ATOM 646 O O . TRP A 1 80 ? 22.899 4.626 -20.612 1.00 92.81 80 TRP A O 1
ATOM 656 N N . CYS A 1 81 ? 22.495 2.597 -19.741 1.00 91.44 81 CYS A N 1
ATOM 657 C CA . CYS A 1 81 ? 21.051 2.593 -19.996 1.00 91.44 81 CYS A CA 1
ATOM 658 C C . CYS A 1 81 ? 20.301 3.716 -19.250 1.00 91.44 81 CYS A C 1
ATOM 660 O O . CYS A 1 81 ? 19.216 4.137 -19.672 1.00 91.44 81 CYS A O 1
ATOM 662 N N . GLY A 1 82 ? 20.839 4.166 -18.113 1.00 88.94 82 GLY A N 1
ATOM 663 C CA . GLY A 1 82 ? 20.250 5.202 -17.267 1.00 88.94 82 GLY A CA 1
ATOM 664 C C . GLY A 1 82 ? 20.832 6.602 -17.451 1.00 88.94 82 GLY A C 1
ATOM 665 O O . GLY A 1 82 ? 20.157 7.561 -17.073 1.00 88.94 82 GLY A O 1
ATOM 666 N N . TRP A 1 83 ? 22.036 6.730 -18.014 1.00 91.69 83 TRP A N 1
ATOM 667 C CA . TRP A 1 83 ? 22.815 7.974 -18.010 1.00 91.69 83 TRP A CA 1
ATOM 668 C C . TRP A 1 83 ? 23.274 8.437 -19.392 1.00 91.69 83 TRP A C 1
ATOM 670 O O . TRP A 1 83 ? 23.280 9.636 -19.622 1.00 91.69 83 TRP A O 1
ATOM 680 N N . ILE A 1 84 ? 23.628 7.531 -20.310 1.00 93.94 84 ILE A N 1
ATOM 681 C CA . ILE A 1 84 ? 24.275 7.909 -21.582 1.00 93.94 84 ILE A CA 1
ATOM 682 C C . ILE A 1 84 ? 23.398 7.591 -22.800 1.00 93.94 84 ILE A C 1
ATOM 684 O O . ILE A 1 84 ? 23.382 8.346 -23.766 1.00 93.94 84 ILE A O 1
ATOM 688 N N . CYS A 1 85 ? 22.652 6.484 -22.769 1.00 93.19 85 CYS A N 1
ATOM 689 C CA . CYS A 1 85 ? 21.920 5.976 -23.927 1.00 93.19 85 CYS A CA 1
ATOM 690 C C . CYS A 1 85 ? 20.889 6.998 -24.463 1.00 93.19 85 CYS A C 1
ATOM 692 O O . CYS A 1 85 ? 19.913 7.286 -23.760 1.00 93.19 85 CYS A O 1
ATOM 694 N N . PRO A 1 86 ? 21.029 7.488 -25.713 1.00 92.00 86 PRO A N 1
ATOM 695 C CA . PRO A 1 86 ? 20.144 8.513 -26.268 1.00 92.00 86 PRO A CA 1
ATOM 696 C C . PRO A 1 86 ? 18.705 8.006 -26.432 1.00 92.00 86 PRO A C 1
ATOM 698 O O . PRO A 1 86 ? 17.763 8.690 -26.031 1.00 92.00 86 PRO A O 1
ATOM 701 N N . LEU A 1 87 ? 18.525 6.762 -26.901 1.00 90.19 87 LEU A N 1
ATOM 702 C CA . LEU A 1 87 ? 17.209 6.121 -26.978 1.00 90.19 87 LEU A CA 1
ATOM 703 C C . LEU A 1 87 ? 16.569 6.000 -25.586 1.00 90.19 87 LEU A C 1
ATOM 705 O O . LEU A 1 87 ? 15.401 6.325 -25.401 1.00 90.19 87 LEU A O 1
ATOM 709 N N . GLY A 1 88 ? 17.345 5.580 -24.582 1.00 89.75 88 GLY A N 1
ATOM 710 C CA . GLY A 1 88 ? 16.876 5.473 -23.201 1.00 89.75 88 GLY A CA 1
ATOM 711 C C . GLY A 1 88 ? 16.454 6.817 -22.603 1.00 89.75 88 GLY A C 1
ATOM 712 O O . GLY A 1 88 ? 15.517 6.854 -21.807 1.00 89.75 88 GLY A O 1
ATOM 713 N N . THR A 1 89 ? 17.117 7.913 -22.985 1.00 90.50 89 THR A N 1
ATOM 714 C CA . THR A 1 89 ? 16.740 9.279 -22.597 1.00 90.50 89 THR A CA 1
ATOM 715 C C . THR A 1 89 ? 15.426 9.701 -23.250 1.00 90.50 89 THR A C 1
ATOM 717 O O . THR A 1 89 ? 14.536 10.147 -22.530 1.00 90.50 89 THR A O 1
ATOM 720 N N . ILE A 1 90 ? 15.241 9.468 -24.553 1.00 88.44 90 ILE A N 1
ATOM 721 C CA . ILE A 1 90 ? 13.976 9.755 -25.255 1.00 88.44 90 ILE A CA 1
ATOM 722 C C . ILE A 1 90 ? 12.811 8.983 -24.623 1.00 88.44 90 ILE A C 1
ATOM 724 O O . ILE A 1 90 ? 11.808 9.577 -24.237 1.00 88.44 90 ILE A O 1
ATOM 728 N N . LEU A 1 91 ? 12.975 7.677 -24.396 1.00 87.44 91 LEU A N 1
ATOM 729 C CA . LEU A 1 91 ? 11.960 6.842 -23.735 1.00 87.44 91 LEU A CA 1
ATOM 730 C C . LEU A 1 91 ? 11.704 7.234 -22.271 1.00 87.44 91 LEU A C 1
ATOM 732 O O . LEU A 1 91 ? 10.742 6.778 -21.657 1.00 87.44 91 LEU A O 1
ATOM 736 N N . ASN A 1 92 ? 12.579 8.041 -21.668 1.00 82.81 92 ASN A N 1
ATOM 737 C CA . ASN A 1 92 ? 12.366 8.574 -20.331 1.00 82.81 92 ASN A CA 1
ATOM 738 C C . ASN A 1 92 ? 11.551 9.871 -20.327 1.00 82.81 92 ASN A C 1
ATOM 740 O O . ASN A 1 92 ? 10.908 10.135 -19.309 1.00 82.81 92 ASN A O 1
ATOM 744 N N . LEU A 1 93 ? 11.622 10.655 -21.410 1.00 80.12 93 LEU A N 1
ATOM 745 C CA . LEU A 1 93 ? 10.911 11.925 -21.590 1.00 80.12 93 LEU A CA 1
ATOM 746 C C . LEU A 1 93 ? 9.426 11.710 -21.909 1.00 80.12 93 LEU A C 1
ATOM 748 O O . LEU A 1 93 ? 8.593 12.492 -21.467 1.00 80.12 93 LEU A O 1
ATOM 752 N N . PHE A 1 94 ? 9.100 10.625 -22.614 1.00 72.69 94 PHE A N 1
ATOM 753 C CA . PHE A 1 94 ? 7.741 10.291 -23.043 1.00 72.69 94 PHE A CA 1
ATOM 754 C C . PHE A 1 94 ? 7.261 8.990 -22.366 1.00 72.69 94 PHE A C 1
ATOM 756 O O . PHE A 1 94 ? 8.064 8.082 -22.161 1.00 72.69 94 PHE A O 1
ATOM 763 N N . GLY A 1 95 ? 5.975 8.872 -22.016 1.00 63.25 95 GLY A N 1
ATOM 764 C CA . GLY A 1 95 ? 5.349 7.625 -21.528 1.00 63.25 95 GLY A CA 1
ATOM 765 C C . GLY A 1 95 ? 4.566 7.759 -20.205 1.00 63.25 95 GLY A C 1
ATOM 766 O O . GLY A 1 95 ? 4.910 8.601 -19.372 1.00 63.25 95 GLY A O 1
ATOM 767 N N . PRO A 1 96 ? 3.520 6.935 -19.983 1.00 64.88 96 PRO A N 1
ATOM 768 C CA . PRO A 1 96 ? 2.609 7.059 -18.844 1.00 64.88 96 PRO A CA 1
ATOM 769 C C . PRO A 1 96 ? 3.220 6.586 -17.516 1.00 64.88 96 PRO A C 1
ATOM 771 O O . PRO A 1 96 ? 4.208 5.841 -17.464 1.00 64.88 96 PRO A O 1
ATOM 774 N N . VAL A 1 97 ? 2.565 6.959 -16.413 1.00 57.62 97 VAL A N 1
ATOM 775 C CA . VAL A 1 97 ? 2.817 6.413 -15.071 1.00 57.62 97 VAL A CA 1
ATOM 776 C C . VAL A 1 97 ? 2.128 5.043 -14.948 1.00 57.62 97 VAL A C 1
ATOM 778 O O . VAL A 1 97 ? 1.066 4.924 -14.360 1.00 57.62 97 VAL A O 1
ATOM 781 N N . LYS A 1 98 ? 2.792 4.020 -15.508 1.00 58.47 98 LYS A N 1
ATOM 782 C CA . LYS A 1 98 ? 2.638 2.568 -15.253 1.00 58.47 98 LYS A CA 1
ATOM 783 C C . LYS A 1 98 ? 1.343 1.864 -15.743 1.00 58.47 98 LYS A C 1
ATOM 785 O O . LYS A 1 98 ? 0.226 2.314 -15.534 1.00 58.47 98 LYS A O 1
ATOM 790 N N . ARG A 1 99 ? 1.546 0.680 -16.338 1.00 52.41 99 ARG A N 1
ATOM 791 C CA . ARG A 1 99 ? 0.624 -0.470 -16.427 1.00 52.41 99 ARG A CA 1
ATOM 792 C C . ARG A 1 99 ? 1.437 -1.720 -16.069 1.00 52.41 99 ARG A C 1
ATOM 794 O O . ARG A 1 99 ? 2.622 -1.770 -16.418 1.00 52.41 99 ARG A O 1
ATOM 801 N N . ASP A 1 100 ? 0.827 -2.691 -15.398 1.00 55.72 100 ASP A N 1
ATOM 802 C CA . ASP A 1 100 ? 1.484 -3.953 -15.049 1.00 55.72 100 ASP A CA 1
ATOM 803 C C . ASP A 1 100 ? 1.457 -4.908 -16.246 1.00 55.72 100 ASP A C 1
ATOM 805 O O . ASP A 1 100 ? 0.404 -5.348 -16.701 1.00 55.72 100 ASP A O 1
ATOM 809 N N . ILE A 1 101 ? 2.640 -5.195 -16.791 1.00 63.06 101 ILE A N 1
ATOM 810 C CA . ILE A 1 101 ? 2.849 -6.229 -17.810 1.00 63.06 101 ILE A CA 1
ATOM 811 C C . ILE A 1 101 ? 3.594 -7.394 -17.147 1.00 63.06 101 ILE A C 1
ATOM 813 O O . ILE A 1 101 ? 4.553 -7.137 -16.409 1.00 63.06 101 ILE A O 1
ATOM 817 N N . PRO A 1 102 ? 3.231 -8.661 -17.444 1.00 66.00 102 PRO A N 1
ATOM 818 C CA . PRO A 1 102 ? 3.856 -9.837 -16.847 1.00 66.00 102 PRO A CA 1
ATOM 819 C C . PRO A 1 102 ? 5.388 -9.804 -16.888 1.00 66.00 102 PRO A C 1
ATOM 821 O O . PRO A 1 102 ? 5.998 -9.603 -17.942 1.00 66.00 102 PRO A O 1
ATOM 824 N N . GLN A 1 103 ? 6.027 -10.071 -15.745 1.00 68.12 103 GLN A N 1
ATOM 825 C CA . GLN A 1 103 ? 7.490 -10.074 -15.628 1.00 68.12 103 GLN A CA 1
ATOM 826 C C . GLN A 1 103 ? 8.160 -11.135 -16.522 1.00 68.12 103 GLN A C 1
ATOM 828 O O . GLN A 1 103 ? 9.270 -10.904 -16.998 1.00 68.12 103 GLN A O 1
ATOM 833 N N . LYS A 1 104 ? 7.467 -12.238 -16.854 1.00 70.62 104 LYS A N 1
ATOM 834 C CA . LYS A 1 104 ? 7.967 -13.301 -17.754 1.00 70.62 104 LYS A CA 1
ATOM 835 C C . LYS A 1 104 ? 8.395 -12.782 -19.134 1.00 70.62 104 LYS A C 1
ATOM 837 O O . LYS A 1 104 ? 9.359 -13.285 -19.704 1.00 70.62 104 LYS A O 1
ATOM 842 N N . LEU A 1 105 ? 7.753 -11.727 -19.644 1.00 76.06 105 LEU A N 1
ATOM 843 C CA . LEU A 1 105 ? 8.113 -11.113 -20.929 1.00 76.06 105 LEU A CA 1
ATOM 844 C C . LEU A 1 105 ? 9.534 -10.525 -20.934 1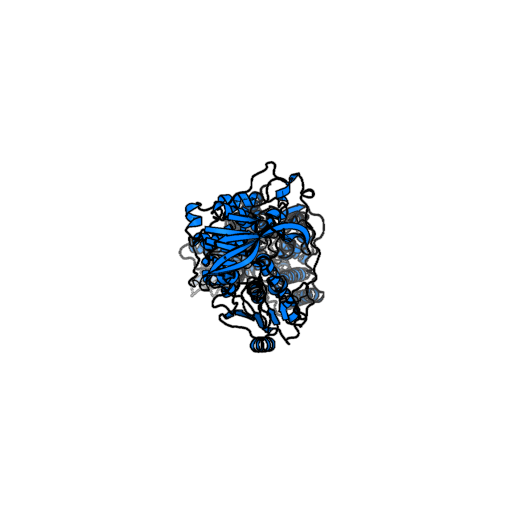.00 76.06 105 LEU A C 1
ATOM 846 O O . LEU A 1 105 ? 10.099 -10.319 -22.006 1.00 76.06 105 LEU A O 1
ATOM 850 N N . ARG A 1 106 ? 10.149 -10.263 -19.766 1.00 79.81 106 ARG A N 1
ATOM 851 C CA . ARG A 1 106 ? 11.525 -9.729 -19.677 1.00 79.81 106 ARG A CA 1
ATOM 852 C C . ARG A 1 106 ? 12.573 -10.690 -20.229 1.00 79.81 106 ARG A C 1
ATOM 854 O O . ARG A 1 106 ? 13.673 -10.253 -20.548 1.00 79.81 106 ARG A O 1
ATOM 861 N N . GLN A 1 107 ? 12.239 -11.971 -20.379 1.00 79.81 107 GLN A N 1
ATOM 862 C CA . GLN A 1 107 ? 13.140 -12.963 -20.961 1.00 79.81 107 GLN A CA 1
ATOM 863 C C . GLN A 1 107 ? 13.361 -12.737 -22.468 1.00 79.81 107 GLN A C 1
ATOM 865 O O . GLN A 1 107 ? 14.430 -13.071 -22.972 1.00 79.81 107 GLN A O 1
ATOM 870 N N . ALA A 1 108 ? 12.414 -12.112 -23.183 1.00 84.88 108 ALA A N 1
ATOM 871 C CA . ALA A 1 108 ? 12.461 -11.938 -24.641 1.00 84.88 108 ALA A CA 1
ATOM 872 C C . ALA A 1 108 ? 13.764 -11.279 -25.144 1.00 84.88 108 ALA A C 1
ATOM 874 O O . ALA A 1 108 ? 14.395 -11.783 -26.069 1.00 84.88 108 ALA A O 1
ATOM 875 N N . LYS A 1 109 ? 14.244 -10.212 -24.497 1.00 88.19 109 LYS A N 1
ATOM 876 C CA . LYS A 1 109 ? 15.514 -9.550 -24.859 1.00 88.19 109 LYS A CA 1
ATOM 877 C C . LYS A 1 109 ? 16.743 -10.452 -24.738 1.00 88.19 109 LYS A C 1
ATOM 879 O O . LYS A 1 109 ? 17.713 -10.225 -25.456 1.00 88.19 109 LYS A O 1
ATOM 884 N N . TYR A 1 110 ? 16.723 -11.446 -23.848 1.00 85.69 110 TYR A N 1
ATOM 885 C CA . TYR A 1 110 ? 17.821 -12.401 -23.725 1.00 85.69 110 TYR A CA 1
ATOM 886 C C . TYR A 1 110 ? 17.793 -13.402 -24.883 1.00 85.69 110 TYR A C 1
ATOM 888 O O . TYR A 1 110 ? 18.845 -13.660 -25.457 1.00 85.69 110 TYR A O 1
ATOM 896 N N . TYR A 1 111 ? 16.614 -13.864 -25.320 1.00 83.44 111 TYR A N 1
ATOM 897 C CA . TYR A 1 111 ? 16.495 -14.644 -26.562 1.00 83.44 111 TYR A CA 1
ATOM 898 C C . TYR A 1 111 ? 17.017 -13.867 -27.769 1.00 83.44 111 TYR A C 1
ATOM 900 O O . TYR A 1 111 ? 17.801 -14.401 -28.551 1.00 83.44 111 TYR A O 1
ATOM 908 N N . ILE A 1 112 ? 16.636 -12.592 -27.895 1.00 87.56 112 ILE A N 1
ATOM 909 C CA . ILE A 1 112 ? 17.118 -11.724 -28.977 1.00 87.56 112 ILE A CA 1
ATOM 910 C C . ILE A 1 112 ? 18.646 -11.603 -28.909 1.00 87.56 112 ILE A C 1
ATOM 912 O O . ILE A 1 112 ? 19.317 -11.796 -29.920 1.00 87.56 112 ILE A O 1
ATOM 916 N N . LEU A 1 113 ? 19.211 -11.355 -27.721 1.00 89.44 113 LEU A N 1
ATOM 917 C CA . LEU A 1 113 ? 20.660 -11.281 -27.521 1.00 89.44 113 LEU A CA 1
ATOM 918 C C . LEU A 1 113 ? 21.373 -12.571 -27.947 1.00 89.44 113 LEU A C 1
ATOM 920 O O . LEU A 1 113 ? 22.303 -12.505 -28.746 1.00 89.44 113 LEU A O 1
ATOM 924 N N . PHE A 1 114 ? 20.968 -13.730 -27.421 1.00 86.56 114 PHE A N 1
ATOM 925 C CA . PHE A 1 114 ? 21.640 -14.995 -27.729 1.00 86.56 114 PHE A CA 1
ATOM 926 C C . PHE A 1 114 ? 21.505 -15.366 -29.205 1.00 86.56 114 PHE A C 1
ATOM 928 O O . PHE A 1 114 ? 22.471 -15.843 -29.792 1.00 86.56 114 PHE A O 1
ATOM 935 N N . THR A 1 115 ? 20.363 -15.065 -29.827 1.00 84.94 115 THR A N 1
ATOM 936 C CA . THR A 1 115 ? 20.172 -15.264 -31.270 1.00 84.94 115 THR A CA 1
ATOM 937 C C . THR A 1 115 ? 21.121 -14.375 -32.083 1.00 84.94 115 THR A C 1
ATOM 939 O O . THR A 1 115 ? 21.748 -14.863 -33.019 1.00 84.94 115 THR A O 1
ATOM 942 N N . ILE A 1 116 ? 21.307 -13.101 -31.701 1.00 86.88 116 ILE A N 1
ATOM 943 C CA . ILE A 1 116 ? 22.274 -12.191 -32.348 1.00 86.88 116 ILE A CA 1
ATOM 944 C C . ILE A 1 116 ? 23.710 -12.702 -32.190 1.00 86.88 116 ILE A C 1
ATOM 946 O O . ILE A 1 116 ? 24.449 -12.761 -33.169 1.00 86.88 116 ILE A O 1
ATOM 950 N N . LEU A 1 117 ? 24.121 -13.071 -30.972 1.00 87.12 117 LEU A N 1
ATOM 951 C CA . LEU A 1 117 ? 25.482 -13.555 -30.715 1.00 87.12 117 LEU A CA 1
ATOM 952 C C . LEU A 1 117 ? 25.764 -14.871 -31.448 1.00 87.12 117 LEU A C 1
ATOM 954 O O . LEU A 1 117 ? 26.866 -15.071 -31.954 1.00 87.12 117 LEU A O 1
ATOM 958 N N . PHE A 1 118 ? 24.765 -15.746 -31.546 1.00 83.62 118 PHE A N 1
ATOM 959 C CA . PHE A 1 118 ? 24.895 -16.993 -32.281 1.00 83.62 118 PHE A CA 1
ATOM 960 C C . PHE A 1 118 ? 24.945 -16.780 -33.799 1.00 83.62 118 PHE A C 1
ATOM 962 O O . PHE A 1 118 ? 25.796 -17.361 -34.468 1.00 83.62 118 PHE A O 1
ATOM 969 N N . ALA A 1 119 ? 24.105 -15.900 -34.351 1.00 81.56 119 ALA A N 1
ATOM 970 C CA . ALA A 1 119 ? 24.214 -15.501 -35.754 1.00 81.56 119 ALA A CA 1
ATOM 971 C C . ALA A 1 119 ? 25.608 -14.918 -36.054 1.00 81.56 119 ALA A C 1
ATOM 973 O O . ALA A 1 119 ? 26.236 -15.292 -37.047 1.00 81.56 119 ALA A O 1
ATOM 974 N N . ALA A 1 120 ? 26.148 -14.103 -35.141 1.00 84.81 120 ALA A N 1
ATOM 975 C CA . ALA A 1 120 ? 27.498 -13.568 -35.259 1.00 84.81 120 ALA A CA 1
ATOM 976 C C . ALA A 1 120 ? 28.576 -14.670 -35.259 1.00 84.81 120 ALA A C 1
ATOM 978 O O . ALA A 1 120 ? 29.518 -14.568 -36.037 1.00 84.81 120 ALA A O 1
ATOM 979 N N . LEU A 1 121 ? 28.444 -15.756 -34.481 1.00 83.12 121 LEU A N 1
ATOM 980 C CA . LEU A 1 121 ? 29.376 -16.905 -34.541 1.00 83.12 121 LEU A CA 1
ATOM 981 C C . LEU A 1 121 ? 29.438 -17.542 -35.938 1.00 83.12 121 LEU A C 1
ATOM 983 O O . LEU A 1 121 ? 30.489 -18.029 -36.367 1.00 83.12 121 LEU A O 1
ATOM 987 N N . LEU A 1 122 ? 28.320 -17.495 -36.661 1.00 78.75 122 LEU A N 1
ATOM 988 C CA . LEU A 1 122 ? 28.192 -17.950 -38.042 1.00 78.75 122 LEU A CA 1
ATOM 989 C C . LEU A 1 122 ? 28.542 -16.853 -39.063 1.00 78.75 122 LEU A C 1
ATOM 991 O O . LEU A 1 122 ? 28.216 -16.993 -40.238 1.00 78.75 122 LEU A O 1
ATOM 995 N N . ALA A 1 123 ? 29.222 -15.782 -38.636 1.00 77.06 123 ALA A N 1
ATOM 996 C CA . ALA A 1 123 ? 29.584 -14.615 -39.443 1.00 77.06 123 ALA A CA 1
ATOM 997 C C . ALA A 1 123 ? 28.381 -13.933 -40.127 1.00 77.06 123 ALA A C 1
ATOM 999 O O . ALA A 1 123 ? 28.516 -13.364 -41.207 1.00 77.06 123 ALA A O 1
ATOM 1000 N N . ASN A 1 124 ? 27.203 -13.997 -39.499 1.00 79.00 124 ASN A N 1
ATOM 1001 C CA . ASN A 1 124 ? 25.996 -13.304 -39.931 1.00 79.00 124 ASN A CA 1
ATOM 1002 C C . ASN A 1 124 ? 25.694 -12.151 -38.959 1.00 79.00 124 ASN A C 1
ATOM 1004 O O . ASN A 1 124 ? 25.374 -12.365 -37.789 1.00 79.00 124 ASN A O 1
ATOM 1008 N N . LEU A 1 125 ? 25.798 -10.915 -39.453 1.00 79.69 125 LEU A N 1
ATOM 1009 C CA . LEU A 1 125 ? 25.545 -9.695 -38.681 1.00 79.69 125 LEU A CA 1
ATOM 1010 C C . LEU A 1 125 ? 24.182 -9.055 -38.995 1.00 79.69 125 LEU A C 1
ATOM 1012 O O . LEU A 1 125 ? 23.886 -7.974 -38.487 1.00 79.69 125 LEU A O 1
ATOM 1016 N N . THR A 1 126 ? 23.308 -9.716 -39.760 1.00 77.25 126 THR A N 1
ATOM 1017 C CA . THR A 1 126 ? 22.011 -9.160 -40.182 1.00 77.25 126 THR A CA 1
ATOM 1018 C C . THR A 1 126 ? 21.121 -8.821 -38.980 1.00 77.25 126 THR A C 1
ATOM 1020 O O . THR A 1 126 ? 20.486 -7.766 -38.942 1.00 77.25 126 THR A O 1
ATOM 1023 N N . LEU A 1 127 ? 21.129 -9.654 -37.931 1.00 80.56 127 LEU A N 1
ATOM 1024 C CA . LEU A 1 127 ? 20.321 -9.431 -36.722 1.00 80.56 127 LEU A CA 1
ATOM 1025 C C . LEU A 1 127 ? 20.824 -8.282 -35.834 1.00 80.56 127 LEU A C 1
ATOM 1027 O O . LEU A 1 127 ? 20.076 -7.802 -34.980 1.00 80.56 127 LEU A O 1
ATOM 1031 N N . VAL A 1 128 ? 22.038 -7.764 -36.070 1.00 82.00 128 VAL A N 1
ATOM 1032 C CA . VAL A 1 128 ? 22.520 -6.519 -35.439 1.00 82.00 128 VAL A CA 1
ATOM 1033 C C . VAL A 1 128 ? 21.640 -5.330 -35.842 1.00 82.00 128 VAL A C 1
ATOM 1035 O O . VAL A 1 128 ? 21.622 -4.307 -35.166 1.00 82.00 128 VAL A O 1
ATOM 1038 N N . PHE A 1 129 ? 20.793 -5.481 -36.868 1.00 78.44 129 PHE A N 1
ATOM 1039 C CA . PHE A 1 129 ? 19.713 -4.544 -37.151 1.00 78.44 129 PHE A CA 1
ATOM 1040 C C . PHE A 1 129 ? 18.829 -4.226 -35.931 1.00 78.44 129 PHE A C 1
ATOM 1042 O O . PHE A 1 129 ? 18.335 -3.101 -35.859 1.00 78.44 129 PHE A O 1
ATOM 1049 N N . LEU A 1 130 ? 18.663 -5.160 -34.986 1.00 84.81 130 LEU A N 1
ATOM 1050 C CA . LEU A 1 130 ? 17.866 -4.992 -33.763 1.00 84.81 130 LEU A CA 1
ATOM 1051 C C . LEU A 1 130 ? 18.598 -4.247 -32.630 1.00 84.81 130 LEU A C 1
ATOM 1053 O O . LEU A 1 130 ? 18.043 -4.064 -31.543 1.00 84.81 130 LEU A O 1
ATOM 1057 N N . ASP A 1 131 ? 19.838 -3.818 -32.851 1.00 89.12 131 ASP A N 1
ATOM 1058 C CA . ASP A 1 131 ? 20.593 -3.022 -31.891 1.00 89.12 131 ASP A CA 1
ATOM 1059 C C . ASP A 1 131 ? 19.950 -1.628 -31.673 1.00 89.12 131 ASP A C 1
ATOM 1061 O O . ASP A 1 131 ? 19.647 -0.928 -32.644 1.00 89.12 131 ASP A O 1
ATOM 1065 N N . PRO A 1 132 ? 19.738 -1.173 -30.419 1.00 88.00 132 PRO A N 1
ATOM 1066 C CA . PRO A 1 132 ? 19.074 0.102 -30.138 1.00 88.00 132 PRO A CA 1
ATOM 1067 C C . PRO A 1 132 ? 19.769 1.340 -30.719 1.00 88.00 132 PRO A C 1
ATOM 1069 O O . PRO A 1 132 ? 19.072 2.272 -31.126 1.00 88.00 132 PRO A O 1
ATOM 1072 N N . ILE A 1 133 ? 21.106 1.396 -30.736 1.00 89.12 133 ILE A N 1
ATOM 1073 C CA . ILE A 1 133 ? 21.835 2.550 -31.283 1.00 89.12 133 ILE A CA 1
ATOM 1074 C C . ILE A 1 133 ? 21.699 2.563 -32.802 1.00 89.12 133 ILE A C 1
ATOM 1076 O O . ILE A 1 133 ? 21.464 3.614 -33.398 1.00 89.12 133 ILE A O 1
ATOM 1080 N N . THR A 1 134 ? 21.760 1.388 -33.417 1.00 85.50 134 THR A N 1
ATOM 1081 C CA . THR A 1 134 ? 21.589 1.197 -34.854 1.00 85.50 134 THR A CA 1
ATOM 1082 C C . THR A 1 134 ? 20.172 1.563 -35.306 1.00 85.50 134 THR A C 1
ATOM 1084 O O . THR A 1 134 ? 20.022 2.353 -36.239 1.00 85.50 134 THR A O 1
ATOM 1087 N N . ILE A 1 135 ? 19.126 1.090 -34.614 1.00 85.88 135 ILE A N 1
ATOM 1088 C CA . ILE A 1 135 ? 17.729 1.489 -34.874 1.00 85.88 135 ILE A CA 1
ATOM 1089 C C . ILE A 1 135 ? 17.580 3.010 -34.775 1.00 85.88 135 ILE A C 1
ATOM 1091 O O . ILE A 1 135 ? 16.989 3.634 -35.658 1.00 85.88 135 ILE A O 1
ATOM 1095 N N . PHE A 1 136 ? 18.133 3.617 -33.721 1.00 86.75 136 PHE A N 1
ATOM 1096 C CA . PHE A 1 136 ? 18.004 5.053 -33.504 1.00 86.75 136 PHE A CA 1
ATOM 1097 C C . PHE A 1 136 ? 18.730 5.877 -34.578 1.00 86.75 136 PHE A C 1
ATOM 1099 O O . PHE A 1 136 ? 18.164 6.833 -35.104 1.00 86.75 136 PHE A O 1
ATOM 1106 N N . LEU A 1 137 ? 19.944 5.478 -34.974 1.00 82.81 137 LEU A N 1
ATOM 1107 C CA . LEU A 1 137 ? 20.686 6.113 -36.068 1.00 82.81 137 LEU A CA 1
ATOM 1108 C C . LEU A 1 137 ? 19.934 6.031 -37.402 1.00 82.81 137 LEU A C 1
ATOM 1110 O O . LEU A 1 137 ? 19.894 7.024 -38.129 1.00 82.81 137 LEU A O 1
ATOM 1114 N N . ARG A 1 138 ? 19.308 4.887 -37.710 1.00 79.25 138 ARG A N 1
ATOM 1115 C CA . ARG A 1 138 ? 18.500 4.718 -38.928 1.00 79.25 138 ARG A CA 1
ATOM 1116 C C . ARG A 1 138 ? 17.251 5.583 -38.917 1.00 79.25 138 ARG A C 1
ATOM 1118 O O . ARG A 1 138 ? 16.988 6.250 -39.909 1.00 79.25 138 ARG A O 1
ATOM 1125 N N . ALA A 1 139 ? 16.523 5.624 -37.803 1.00 80.88 139 ALA A N 1
ATOM 1126 C CA . ALA A 1 139 ? 15.358 6.494 -37.663 1.00 80.88 139 ALA A CA 1
ATOM 1127 C C . ALA A 1 139 ? 15.741 7.970 -37.850 1.00 80.88 139 ALA A C 1
ATOM 1129 O O . ALA A 1 139 ? 15.070 8.715 -38.566 1.00 80.88 139 ALA A O 1
ATOM 1130 N N . MET A 1 140 ? 16.872 8.375 -37.265 1.00 79.88 140 MET A N 1
ATOM 1131 C CA . MET A 1 140 ? 17.405 9.721 -37.431 1.00 79.88 140 MET A CA 1
ATOM 1132 C C . MET A 1 140 ? 17.790 10.019 -38.887 1.00 79.88 140 MET A C 1
ATOM 1134 O O . MET A 1 140 ? 17.461 11.091 -39.388 1.00 79.88 140 MET A O 1
ATOM 1138 N N . ALA A 1 141 ? 18.473 9.094 -39.569 1.00 74.94 141 ALA A N 1
ATOM 1139 C CA . ALA A 1 141 ? 18.960 9.282 -40.937 1.00 74.94 141 ALA A CA 1
ATOM 1140 C C . ALA A 1 141 ? 17.859 9.187 -42.005 1.00 74.94 141 ALA A C 1
ATOM 1142 O O . ALA A 1 141 ? 17.870 9.970 -42.947 1.00 74.94 141 ALA A O 1
ATOM 1143 N N . GLY A 1 142 ? 16.928 8.244 -41.863 1.00 69.06 142 GLY A N 1
ATOM 1144 C CA . GLY A 1 142 ? 15.914 7.944 -42.873 1.00 69.06 142 GLY A CA 1
ATOM 1145 C C . GLY A 1 142 ? 14.617 8.736 -42.732 1.00 69.06 142 GLY A C 1
ATOM 1146 O O . GLY A 1 142 ? 13.914 8.905 -43.720 1.00 69.06 142 GLY A O 1
ATOM 1147 N N . VAL A 1 143 ? 14.285 9.221 -41.529 1.00 71.62 143 VAL A N 1
ATOM 1148 C CA . VAL A 1 143 ? 12.967 9.824 -41.253 1.00 71.62 143 VAL A CA 1
ATOM 1149 C C . VAL A 1 143 ? 13.102 11.203 -40.626 1.00 71.62 143 VAL A C 1
ATOM 1151 O O . VAL A 1 143 ? 12.632 12.190 -41.187 1.00 71.62 143 VAL A O 1
ATOM 1154 N N . ILE A 1 144 ? 13.755 11.289 -39.465 1.00 75.94 144 ILE A N 1
ATOM 1155 C CA . ILE A 1 144 ? 13.704 12.499 -38.635 1.00 75.94 144 ILE A CA 1
ATOM 1156 C C . ILE A 1 144 ? 14.449 13.650 -39.315 1.00 75.94 144 ILE A C 1
ATOM 1158 O O . ILE A 1 144 ? 13.900 14.738 -39.452 1.00 75.94 144 ILE A O 1
ATOM 1162 N N . TYR A 1 145 ? 15.681 13.424 -39.777 1.00 77.19 145 TYR A N 1
ATOM 1163 C CA . TYR A 1 145 ? 16.474 14.482 -40.402 1.00 77.19 145 TYR A CA 1
ATOM 1164 C C . TYR A 1 145 ? 15.920 14.943 -41.762 1.00 77.19 145 TYR A C 1
ATOM 1166 O O . TYR A 1 145 ? 15.751 16.153 -41.923 1.00 77.19 145 TYR A O 1
ATOM 1174 N N . PRO A 1 146 ? 15.568 14.046 -42.712 1.00 71.19 146 PRO A N 1
ATOM 1175 C CA . PRO A 1 146 ? 14.914 14.459 -43.955 1.00 71.19 146 PRO A CA 1
ATOM 1176 C C . PRO A 1 146 ? 13.584 15.181 -43.713 1.00 71.19 146 PRO A C 1
ATOM 1178 O O . PRO A 1 146 ? 13.318 16.186 -44.365 1.00 71.19 146 PRO A O 1
ATOM 1181 N N . GLY A 1 147 ? 12.781 14.721 -42.745 1.00 71.38 147 GLY A N 1
ATOM 1182 C CA . GLY A 1 147 ? 11.523 15.371 -42.372 1.00 71.38 147 GLY A CA 1
ATOM 1183 C C . GLY A 1 147 ? 11.724 16.788 -41.831 1.00 71.38 147 GLY A C 1
ATOM 1184 O O . GLY A 1 147 ? 11.023 17.703 -42.250 1.00 71.38 147 GLY A O 1
ATOM 1185 N N . ILE A 1 148 ? 12.726 16.996 -40.968 1.00 73.31 148 ILE A N 1
ATOM 1186 C CA . ILE A 1 148 ? 13.098 18.336 -40.489 1.00 73.31 148 ILE A CA 1
ATOM 1187 C C . ILE A 1 148 ? 13.547 19.211 -41.666 1.00 73.31 148 ILE A C 1
ATOM 1189 O O . ILE A 1 148 ? 13.030 20.311 -41.827 1.00 73.31 148 ILE A O 1
ATOM 1193 N N . LYS A 1 149 ? 14.461 18.726 -42.518 1.00 70.56 149 LYS A N 1
ATOM 1194 C CA . LYS A 1 149 ? 14.958 19.483 -43.680 1.00 70.56 149 LYS A CA 1
ATOM 1195 C C . LYS A 1 149 ? 13.814 19.899 -44.614 1.00 70.56 149 LYS A C 1
ATOM 1197 O O . LYS A 1 149 ? 13.711 21.068 -44.963 1.00 70.56 149 LYS A O 1
ATOM 1202 N N . SER A 1 150 ? 12.906 18.973 -44.921 1.00 68.25 150 SER A N 1
ATOM 1203 C CA . SER A 1 150 ? 11.726 19.218 -45.758 1.00 68.25 150 SER A CA 1
ATOM 1204 C C . SER A 1 150 ? 10.727 20.205 -45.147 1.00 68.25 150 SER A C 1
ATOM 1206 O O . SER A 1 150 ? 10.024 20.878 -45.892 1.00 68.25 150 SER A O 1
ATOM 1208 N N . ALA A 1 151 ? 10.634 20.293 -43.817 1.00 68.69 151 ALA A N 1
ATOM 1209 C CA . ALA A 1 151 ? 9.774 21.270 -43.150 1.00 68.69 151 ALA A CA 1
ATOM 1210 C C . ALA A 1 151 ? 10.350 22.696 -43.215 1.00 68.69 151 ALA A C 1
ATOM 1212 O O . ALA A 1 151 ? 9.592 23.663 -43.263 1.00 68.69 151 ALA A O 1
ATOM 1213 N N . PHE A 1 152 ? 11.681 22.831 -43.226 1.00 72.50 152 PHE A N 1
ATOM 1214 C CA . PHE A 1 152 ? 12.367 24.121 -43.358 1.00 72.50 152 PHE A CA 1
ATOM 1215 C C . PHE A 1 152 ? 12.513 24.576 -44.823 1.00 72.50 152 PHE A C 1
ATOM 1217 O O . PHE A 1 152 ? 12.462 25.774 -45.095 1.00 72.50 152 PHE A O 1
ATOM 1224 N N . GLU A 1 153 ? 12.648 23.648 -45.772 1.00 70.88 153 GLU A N 1
ATOM 1225 C CA . GLU A 1 153 ? 12.749 23.920 -47.212 1.00 70.88 153 GLU A CA 1
ATOM 1226 C C . GLU A 1 153 ? 11.367 23.761 -47.877 1.00 70.88 153 GLU A C 1
ATOM 1228 O O . GLU A 1 153 ? 10.950 22.655 -48.229 1.00 70.88 153 GLU A O 1
ATOM 1233 N N . LYS A 1 154 ? 10.621 24.868 -48.036 1.00 46.31 154 LYS A N 1
ATOM 1234 C CA . LYS A 1 154 ? 9.302 24.880 -48.701 1.00 46.31 154 LYS A CA 1
ATOM 1235 C C . LYS A 1 154 ? 9.392 24.226 -50.092 1.00 46.31 154 LYS A C 1
ATOM 1237 O O . LYS A 1 154 ? 9.978 24.806 -50.998 1.00 46.31 154 LYS A O 1
ATOM 1242 N N . GLY A 1 155 ? 8.776 23.053 -50.265 1.00 52.25 155 GLY A N 1
ATOM 1243 C CA . GLY A 1 155 ? 8.619 22.385 -51.567 1.00 52.25 155 GLY A CA 1
ATOM 1244 C C . GLY A 1 155 ? 9.363 21.056 -51.754 1.00 52.25 155 GLY A C 1
ATOM 1245 O O . GLY A 1 155 ? 9.238 20.449 -52.817 1.00 52.25 155 GLY A O 1
ATOM 1246 N N . ALA A 1 156 ? 10.099 20.552 -50.758 1.00 48.91 156 ALA A N 1
ATOM 1247 C CA . ALA A 1 156 ? 10.741 19.241 -50.874 1.00 48.91 156 ALA A CA 1
ATOM 1248 C C . ALA A 1 156 ? 9.708 18.093 -50.814 1.00 48.91 156 ALA A C 1
ATOM 1250 O O . ALA A 1 156 ? 8.960 17.957 -49.846 1.00 48.91 156 ALA A O 1
ATOM 1251 N N . LYS A 1 157 ? 9.673 17.230 -51.843 1.00 49.28 157 LYS A N 1
ATOM 1252 C CA . LYS A 1 157 ? 8.947 15.949 -51.789 1.00 49.28 157 LYS A CA 1
ATOM 1253 C C . LYS A 1 157 ? 9.598 15.081 -50.715 1.00 49.28 157 LYS A C 1
ATOM 1255 O O . LYS A 1 157 ? 10.762 14.717 -50.844 1.00 49.28 157 LYS A O 1
ATOM 1260 N N . LEU A 1 158 ? 8.849 14.751 -49.668 1.00 49.75 158 LEU A N 1
ATOM 1261 C CA . LEU A 1 158 ? 9.292 13.888 -48.576 1.00 49.75 158 LEU A CA 1
ATOM 1262 C C . LEU A 1 158 ? 9.518 12.468 -49.136 1.00 49.75 158 LEU A C 1
ATOM 1264 O O . LEU A 1 158 ? 8.541 11.820 -49.518 1.00 49.75 158 LEU A O 1
ATOM 1268 N N . PRO A 1 159 ? 10.760 11.946 -49.211 1.00 50.72 159 PRO A N 1
ATOM 1269 C CA . PRO A 1 159 ? 10.993 10.577 -49.648 1.00 50.72 159 PRO A CA 1
ATOM 1270 C C . PRO A 1 159 ? 10.698 9.654 -48.460 1.00 50.72 159 PRO A C 1
ATOM 1272 O O . PRO A 1 159 ? 11.599 9.098 -47.836 1.00 50.72 159 PRO A O 1
ATOM 1275 N N . ILE A 1 160 ? 9.427 9.554 -48.066 1.00 51.94 160 ILE A N 1
ATOM 1276 C CA . ILE A 1 160 ? 9.014 8.671 -46.977 1.00 51.94 160 ILE A CA 1
ATOM 1277 C C . ILE A 1 160 ? 9.040 7.252 -47.527 1.00 51.94 160 ILE A C 1
ATOM 1279 O O . ILE A 1 160 ? 8.104 6.832 -48.197 1.00 51.94 160 ILE A O 1
ATOM 1283 N N . GLN A 1 161 ? 10.097 6.497 -47.238 1.00 57.00 161 GLN A N 1
ATOM 1284 C CA . GLN A 1 161 ? 10.053 5.043 -47.365 1.00 57.00 161 GLN A CA 1
ATOM 1285 C C . GLN A 1 161 ? 9.352 4.484 -46.111 1.00 57.00 161 GLN A C 1
ATOM 1287 O O . GLN A 1 161 ? 9.946 4.512 -45.027 1.00 57.00 161 GLN A O 1
ATOM 1292 N N . PRO A 1 162 ? 8.106 3.970 -46.200 1.00 54.59 162 PRO A N 1
ATOM 1293 C CA . PRO A 1 162 ? 7.325 3.561 -45.025 1.00 54.59 162 PRO A CA 1
ATOM 1294 C C . PRO A 1 162 ? 8.018 2.472 -44.195 1.00 54.59 162 PRO A C 1
ATOM 1296 O O . PRO A 1 162 ? 7.919 2.468 -42.969 1.00 54.59 162 PRO A O 1
ATOM 1299 N N . ALA A 1 163 ? 8.808 1.611 -44.849 1.00 57.44 163 ALA A N 1
ATOM 1300 C CA . ALA A 1 163 ? 9.601 0.549 -44.225 1.00 57.44 163 ALA A CA 1
ATOM 1301 C C . ALA A 1 163 ? 10.598 1.048 -43.152 1.00 57.44 163 ALA A C 1
ATOM 1303 O O . ALA A 1 163 ? 11.018 0.270 -42.297 1.00 57.44 163 ALA A O 1
ATOM 1304 N N . LEU A 1 164 ? 10.948 2.343 -43.149 1.00 56.84 164 LEU A N 1
ATOM 1305 C CA . LEU A 1 164 ? 11.916 2.944 -42.220 1.00 56.84 164 LEU A CA 1
ATOM 1306 C C . LEU A 1 164 ? 11.312 3.553 -40.964 1.00 56.84 164 LEU A C 1
ATOM 1308 O O . LEU A 1 164 ? 12.012 3.722 -39.965 1.00 56.84 164 LEU A O 1
ATOM 1312 N N . ILE A 1 165 ? 10.017 3.855 -40.995 1.00 62.72 165 ILE A N 1
ATOM 1313 C CA . ILE A 1 165 ? 9.307 4.459 -39.865 1.00 62.72 165 ILE A CA 1
ATOM 1314 C C . ILE A 1 165 ? 8.912 3.384 -38.851 1.00 62.72 165 ILE A C 1
ATOM 1316 O O . ILE A 1 165 ? 8.953 3.630 -37.644 1.00 62.72 165 ILE A O 1
ATOM 1320 N N . VAL A 1 166 ? 8.575 2.181 -39.327 1.00 70.38 166 VAL A N 1
ATOM 1321 C CA . VAL A 1 166 ? 7.890 1.156 -38.530 1.00 70.38 166 VAL A CA 1
ATOM 1322 C C . VAL A 1 166 ? 8.644 0.774 -37.247 1.00 70.38 166 VAL A C 1
ATOM 1324 O O . VAL A 1 166 ? 8.035 0.884 -36.185 1.00 70.38 166 VAL A O 1
ATOM 1327 N N . PRO A 1 167 ? 9.943 0.408 -37.242 1.00 75.69 167 PRO A N 1
ATOM 1328 C CA . PRO A 1 167 ? 10.579 -0.083 -36.014 1.00 75.69 167 PRO A CA 1
ATOM 1329 C C . PRO A 1 167 ? 10.666 0.976 -34.907 1.00 75.69 167 PRO A C 1
ATOM 1331 O O . PRO A 1 167 ? 10.377 0.696 -33.744 1.00 75.69 167 PRO A O 1
ATOM 1334 N N . PHE A 1 168 ? 11.033 2.213 -35.256 1.00 81.75 168 PHE A N 1
ATOM 1335 C CA . PHE A 1 168 ? 11.154 3.293 -34.276 1.00 81.75 168 PHE A CA 1
ATOM 1336 C C . PHE A 1 168 ? 9.786 3.826 -33.832 1.00 81.75 168 PHE A C 1
ATOM 1338 O O . PHE A 1 168 ? 9.585 4.059 -32.639 1.00 81.75 168 PHE A O 1
ATOM 1345 N N . ALA A 1 169 ? 8.821 3.944 -34.750 1.00 81.62 169 ALA A N 1
ATOM 1346 C CA . ALA A 1 169 ? 7.449 4.311 -34.409 1.00 81.62 169 ALA A CA 1
ATOM 1347 C C . ALA A 1 169 ? 6.798 3.272 -33.485 1.00 81.62 169 ALA A C 1
ATOM 1349 O O . ALA A 1 169 ? 6.172 3.650 -32.498 1.00 81.62 169 ALA A O 1
ATOM 1350 N N . VAL A 1 170 ? 7.016 1.973 -33.729 1.00 85.88 170 VAL A N 1
ATOM 1351 C CA . VAL A 1 170 ? 6.556 0.889 -32.846 1.00 85.88 170 VAL A CA 1
ATOM 1352 C C . VAL A 1 170 ? 7.192 1.002 -31.459 1.00 85.88 170 VAL A C 1
ATOM 1354 O O . VAL A 1 170 ? 6.487 0.887 -30.459 1.00 85.88 170 VAL A O 1
ATOM 1357 N N . ILE A 1 171 ? 8.495 1.294 -31.360 1.00 87.81 171 ILE A N 1
ATOM 1358 C CA . ILE A 1 171 ? 9.162 1.516 -30.064 1.00 87.81 171 ILE A CA 1
ATOM 1359 C C . ILE A 1 171 ? 8.504 2.668 -29.289 1.00 87.81 171 ILE A C 1
ATOM 1361 O O . ILE A 1 171 ? 8.254 2.530 -28.087 1.00 87.81 171 ILE A O 1
ATOM 1365 N N . LEU A 1 172 ? 8.209 3.789 -29.955 1.00 86.12 172 LEU A N 1
ATOM 1366 C CA . LEU A 1 172 ? 7.539 4.933 -29.333 1.00 86.12 172 LEU A CA 1
ATOM 1367 C C . LEU A 1 172 ? 6.088 4.612 -28.949 1.00 86.12 172 LEU A C 1
ATOM 1369 O O . LEU A 1 172 ? 5.681 4.932 -27.834 1.00 86.12 172 LEU A O 1
ATOM 1373 N N . ALA A 1 173 ? 5.337 3.923 -29.810 1.00 86.56 173 ALA A N 1
ATOM 1374 C CA . ALA A 1 173 ? 3.962 3.503 -29.543 1.00 86.56 173 ALA A CA 1
ATOM 1375 C C . ALA A 1 173 ? 3.878 2.557 -28.334 1.00 86.56 173 ALA A C 1
ATOM 1377 O O . ALA A 1 173 ? 3.090 2.780 -27.417 1.00 86.56 173 ALA A O 1
ATOM 1378 N N . LEU A 1 174 ? 4.755 1.551 -28.257 1.00 86.31 174 LEU A N 1
ATOM 1379 C CA . LEU A 1 174 ? 4.831 0.639 -27.110 1.00 86.31 174 LEU A CA 1
ATOM 1380 C C . LEU A 1 174 ? 5.234 1.366 -25.819 1.00 86.31 174 LEU A C 1
ATOM 1382 O O . LEU A 1 174 ? 4.775 1.011 -24.733 1.00 86.31 174 LEU A O 1
ATOM 1386 N N . ASN A 1 175 ? 6.053 2.415 -25.924 1.00 86.62 175 ASN A N 1
ATOM 1387 C CA . ASN A 1 175 ? 6.436 3.249 -24.790 1.00 86.62 175 ASN A CA 1
ATOM 1388 C C . ASN A 1 175 ? 5.270 4.082 -24.221 1.00 86.62 175 ASN A C 1
ATOM 1390 O O . ASN A 1 175 ? 5.286 4.404 -23.031 1.00 86.62 175 ASN A O 1
ATOM 1394 N N . LEU A 1 176 ? 4.249 4.388 -25.034 1.00 83.50 176 LEU A N 1
ATOM 1395 C CA . LEU A 1 176 ? 2.995 4.999 -24.574 1.00 83.50 176 LEU A CA 1
ATOM 1396 C C . LEU A 1 176 ? 2.104 4.016 -23.805 1.00 83.50 176 LEU A C 1
ATOM 1398 O O . LEU A 1 176 ? 1.257 4.454 -23.036 1.00 83.50 176 LEU A O 1
ATOM 1402 N N . ILE A 1 177 ? 2.299 2.706 -23.976 1.00 80.94 177 ILE A N 1
ATOM 1403 C CA . ILE A 1 177 ? 1.579 1.673 -23.218 1.00 80.94 177 ILE A CA 1
ATOM 1404 C C . ILE A 1 177 ? 2.321 1.384 -21.911 1.00 80.94 177 ILE A C 1
ATOM 1406 O O . ILE A 1 177 ? 1.734 1.426 -20.830 1.00 80.94 177 ILE A O 1
ATOM 1410 N N . VAL A 1 178 ? 3.628 1.120 -22.004 1.00 79.88 178 VAL A N 1
ATOM 1411 C CA . VAL A 1 178 ? 4.503 0.896 -20.851 1.00 79.88 178 VAL A CA 1
ATOM 1412 C C . VAL A 1 178 ? 5.796 1.667 -21.007 1.00 79.88 178 VAL A C 1
ATOM 1414 O O . VAL A 1 178 ? 6.579 1.453 -21.932 1.00 79.88 178 VAL A O 1
ATOM 1417 N N . ARG A 1 179 ? 6.069 2.519 -20.019 1.00 83.94 179 ARG A N 1
ATOM 1418 C CA . ARG A 1 179 ? 7.298 3.304 -19.961 1.00 83.94 179 ARG A CA 1
ATOM 1419 C C . ARG A 1 179 ? 8.527 2.405 -20.093 1.00 83.94 179 ARG A C 1
ATOM 1421 O O . ARG A 1 179 ? 8.701 1.459 -19.328 1.00 83.94 179 ARG A O 1
ATOM 1428 N N . ARG A 1 180 ? 9.420 2.741 -21.022 1.00 87.38 180 ARG A N 1
ATOM 1429 C CA . ARG A 1 180 ? 10.629 1.980 -21.362 1.00 87.38 180 ARG A CA 1
ATOM 1430 C C . ARG A 1 180 ? 10.355 0.529 -21.793 1.00 87.38 180 ARG A C 1
ATOM 1432 O O . ARG A 1 180 ? 11.206 -0.325 -21.546 1.00 87.38 180 ARG A O 1
ATOM 1439 N N . PHE A 1 181 ? 9.232 0.244 -22.464 1.00 88.94 181 PHE A N 1
ATOM 1440 C CA . PHE A 1 181 ? 8.891 -1.106 -22.949 1.00 88.94 181 PHE A CA 1
ATOM 1441 C C . PHE A 1 181 ? 10.071 -1.789 -23.660 1.00 88.94 181 PHE A C 1
ATOM 1443 O O . PHE A 1 181 ? 10.500 -2.868 -23.251 1.00 88.94 181 PHE A O 1
ATOM 1450 N N . TRP A 1 182 ? 10.676 -1.119 -24.648 1.00 91.06 182 TRP A N 1
ATOM 1451 C CA . TRP A 1 182 ? 11.840 -1.643 -25.372 1.00 91.06 182 TRP A CA 1
ATOM 1452 C C . TRP A 1 182 ? 12.996 -2.018 -24.432 1.00 91.06 182 TRP A C 1
ATOM 1454 O O . TRP A 1 182 ? 13.525 -3.124 -24.502 1.00 91.06 182 TRP A O 1
ATOM 1464 N N . CYS A 1 183 ? 13.368 -1.132 -23.501 1.00 89.75 183 CYS A N 1
ATOM 1465 C CA . CYS A 1 183 ? 14.474 -1.381 -22.571 1.00 89.75 183 CYS A CA 1
ATOM 1466 C C . CYS A 1 183 ? 14.197 -2.523 -21.584 1.00 89.75 183 CYS A C 1
ATOM 1468 O O . CYS A 1 183 ? 15.151 -3.165 -21.136 1.00 89.75 183 CYS A O 1
ATOM 1470 N N . ARG A 1 184 ? 12.927 -2.733 -21.211 1.00 87.56 184 ARG A N 1
ATOM 1471 C CA . ARG A 1 184 ? 12.497 -3.789 -20.285 1.00 87.56 184 ARG A CA 1
ATOM 1472 C C . ARG A 1 184 ? 12.454 -5.155 -20.964 1.00 87.56 184 ARG A C 1
ATOM 1474 O O . ARG A 1 184 ? 12.914 -6.125 -20.373 1.00 87.56 184 ARG A O 1
ATOM 1481 N N . TYR A 1 185 ? 11.927 -5.216 -22.187 1.00 88.19 185 TYR A N 1
ATOM 1482 C CA . TYR A 1 185 ? 11.502 -6.481 -22.788 1.00 88.19 185 TYR A CA 1
ATOM 1483 C C . TYR A 1 185 ? 12.276 -6.891 -24.039 1.00 88.19 185 TYR A C 1
ATOM 1485 O O . TYR A 1 185 ? 12.403 -8.085 -24.266 1.00 88.19 185 TYR A O 1
ATOM 1493 N N . LEU A 1 186 ? 12.814 -5.958 -24.835 1.00 91.19 186 LEU A N 1
ATOM 1494 C CA . LEU A 1 186 ? 13.329 -6.278 -26.179 1.00 91.19 186 LEU A CA 1
ATOM 1495 C C . LEU A 1 186 ? 14.794 -5.893 -26.426 1.00 91.19 186 LEU A C 1
ATOM 1497 O O . LEU A 1 186 ? 15.417 -6.456 -27.312 1.00 91.19 186 LEU A O 1
ATOM 1501 N N . CYS A 1 187 ? 15.365 -4.970 -25.651 1.00 93.12 187 CYS A N 1
ATOM 1502 C CA . CYS A 1 187 ? 16.690 -4.399 -25.908 1.00 93.12 187 CYS A CA 1
ATOM 1503 C C . CYS A 1 187 ? 17.848 -5.403 -25.682 1.00 93.12 187 CYS A C 1
ATOM 1505 O O . CYS A 1 187 ? 18.188 -5.662 -24.518 1.00 93.12 187 CYS A O 1
ATOM 1507 N N . PRO A 1 188 ? 18.525 -5.897 -26.742 1.00 93.50 188 PRO A N 1
ATOM 1508 C CA . PRO A 1 188 ? 19.602 -6.883 -26.603 1.00 93.50 188 PRO A CA 1
ATOM 1509 C C . PRO A 1 188 ? 20.866 -6.295 -25.960 1.00 93.50 188 PRO A C 1
ATOM 1511 O O . PRO A 1 188 ? 21.488 -6.946 -25.124 1.00 93.50 188 PRO A O 1
ATOM 1514 N N . LEU A 1 189 ? 21.203 -5.029 -26.242 1.00 94.31 189 LEU A N 1
ATOM 1515 C CA . LEU A 1 189 ? 22.304 -4.327 -25.567 1.00 94.31 189 LEU A CA 1
ATOM 1516 C C . LEU A 1 189 ? 22.056 -4.234 -24.052 1.00 94.31 189 LEU A C 1
ATOM 1518 O O . LEU A 1 189 ? 22.950 -4.460 -23.239 1.00 94.31 189 LEU A O 1
ATOM 1522 N N . GLY A 1 190 ? 20.813 -3.939 -23.662 1.00 92.19 190 GLY A N 1
ATOM 1523 C CA . GLY A 1 190 ? 20.406 -3.896 -22.261 1.00 92.19 190 GLY A CA 1
ATOM 1524 C C . GLY A 1 190 ? 20.484 -5.262 -21.578 1.00 92.19 190 GLY A C 1
ATOM 1525 O O . GLY A 1 190 ? 20.849 -5.316 -20.406 1.00 92.19 190 GLY A O 1
ATOM 1526 N N . ALA A 1 191 ? 20.167 -6.343 -22.296 1.00 91.31 191 ALA A N 1
ATOM 1527 C CA . ALA A 1 191 ? 20.327 -7.715 -21.817 1.00 91.31 191 ALA A CA 1
ATOM 1528 C C . ALA A 1 191 ? 21.808 -8.070 -21.604 1.00 91.31 191 ALA A C 1
ATOM 1530 O O . ALA A 1 191 ? 22.159 -8.564 -20.535 1.00 91.31 191 ALA A O 1
ATOM 1531 N N . LEU A 1 192 ? 22.679 -7.732 -22.564 1.00 92.69 192 LEU A N 1
ATOM 1532 C CA . LEU A 1 192 ? 24.122 -7.989 -22.488 1.00 92.69 192 LEU A CA 1
ATOM 1533 C C . LEU A 1 192 ? 24.746 -7.292 -21.277 1.00 92.69 192 LEU A C 1
ATOM 1535 O O . LEU A 1 192 ? 25.436 -7.911 -20.472 1.00 92.69 192 LEU A O 1
ATOM 1539 N N . MET A 1 193 ? 24.433 -6.009 -21.096 1.00 92.00 193 MET A N 1
ATOM 1540 C CA . MET A 1 193 ? 24.862 -5.261 -19.918 1.00 92.00 193 MET A CA 1
ATOM 1541 C C . MET A 1 193 ? 24.264 -5.804 -18.614 1.00 92.00 193 MET A C 1
ATOM 1543 O O . MET A 1 193 ? 24.908 -5.722 -17.575 1.00 92.00 193 MET A O 1
ATOM 1547 N N . GLY A 1 194 ? 23.042 -6.344 -18.658 1.00 89.62 194 GLY A N 1
ATOM 1548 C CA . GLY A 1 194 ? 22.389 -6.978 -17.512 1.00 89.62 194 GLY A CA 1
ATOM 1549 C C . GLY A 1 194 ? 23.103 -8.239 -17.029 1.00 89.62 194 GLY A C 1
ATOM 1550 O O . GLY A 1 194 ? 23.108 -8.505 -15.833 1.00 89.62 194 GLY A O 1
ATOM 1551 N N . LEU A 1 195 ? 23.748 -8.988 -17.931 1.00 86.56 195 LEU A N 1
ATOM 1552 C CA . LEU A 1 195 ? 24.607 -10.115 -17.548 1.00 86.56 195 LEU A CA 1
ATOM 1553 C C . LEU A 1 195 ? 25.851 -9.631 -16.789 1.00 86.56 195 LEU A C 1
ATOM 1555 O O . LEU A 1 195 ? 26.205 -10.208 -15.765 1.00 86.56 195 LEU A O 1
ATOM 1559 N N . LEU A 1 196 ? 26.467 -8.532 -17.242 1.00 87.31 196 LEU A N 1
ATOM 1560 C CA . LEU A 1 196 ? 27.642 -7.942 -16.590 1.00 87.31 196 LEU A CA 1
ATOM 1561 C C . LEU A 1 196 ? 27.305 -7.252 -15.259 1.00 87.31 196 LEU A C 1
ATOM 1563 O O . LEU A 1 196 ? 28.110 -7.268 -14.333 1.00 87.31 196 LEU A O 1
ATOM 1567 N N . SER A 1 197 ? 26.118 -6.655 -15.126 1.00 87.62 197 SER A N 1
ATOM 1568 C CA . SER A 1 197 ? 25.751 -5.904 -13.920 1.00 87.62 197 SER A CA 1
ATOM 1569 C C . SER A 1 197 ? 25.442 -6.777 -12.702 1.00 87.62 197 SER A C 1
ATOM 1571 O O . SER A 1 197 ? 25.385 -6.251 -11.593 1.00 87.62 197 SER A O 1
ATOM 1573 N N . LYS A 1 198 ? 25.290 -8.101 -12.855 1.00 81.38 198 LYS A N 1
ATOM 1574 C CA . LYS A 1 198 ? 25.077 -9.025 -11.722 1.00 81.38 198 LYS A CA 1
ATOM 1575 C C . LYS A 1 198 ? 26.251 -9.053 -10.739 1.00 81.38 198 LYS A C 1
ATOM 1577 O O . LYS A 1 198 ? 26.050 -9.285 -9.548 1.00 81.38 198 LYS A O 1
ATOM 1582 N N . VAL A 1 199 ? 27.461 -8.784 -11.228 1.00 81.44 199 VAL A N 1
ATOM 1583 C CA . VAL A 1 199 ? 28.696 -8.747 -10.428 1.00 81.44 199 VAL A CA 1
ATOM 1584 C C . VAL A 1 199 ? 29.116 -7.321 -10.057 1.00 81.44 199 VAL A C 1
ATOM 1586 O O . VAL A 1 199 ? 30.249 -7.109 -9.625 1.00 81.44 199 VAL A O 1
ATOM 1589 N N . SER A 1 200 ? 28.230 -6.328 -10.227 1.00 84.38 200 SER A N 1
ATOM 1590 C CA . SER A 1 200 ? 28.635 -4.934 -10.081 1.00 84.38 200 SER A CA 1
ATOM 1591 C C . SER A 1 200 ? 29.029 -4.564 -8.651 1.00 84.38 200 SER A C 1
ATOM 1593 O O . SER A 1 200 ? 28.300 -4.861 -7.702 1.00 84.38 200 SER A O 1
ATOM 1595 N N . TRP A 1 201 ? 30.147 -3.851 -8.490 1.00 84.00 201 TRP A N 1
ATOM 1596 C CA . TRP A 1 201 ? 30.662 -3.475 -7.164 1.00 84.00 201 TRP A CA 1
ATOM 1597 C C . TRP A 1 201 ? 29.780 -2.466 -6.434 1.00 84.00 201 TRP A C 1
ATOM 1599 O O . TRP A 1 201 ? 29.605 -2.559 -5.216 1.00 84.00 201 TRP A O 1
ATOM 1609 N N . PHE A 1 202 ? 29.222 -1.508 -7.170 1.00 85.25 202 PHE A N 1
ATOM 1610 C CA . PHE A 1 202 ? 28.311 -0.510 -6.635 1.00 85.25 202 PHE A CA 1
ATOM 1611 C C . PHE A 1 202 ? 26.880 -0.855 -7.021 1.00 85.25 202 PHE A C 1
ATOM 1613 O O . PHE A 1 202 ? 26.543 -0.948 -8.201 1.00 85.25 202 PHE A O 1
ATOM 1620 N N . LYS A 1 203 ? 26.014 -1.008 -6.019 1.00 84.19 203 LYS A N 1
ATOM 1621 C CA . LYS A 1 203 ? 24.602 -1.333 -6.228 1.00 84.19 203 LYS A CA 1
ATOM 1622 C C . LYS A 1 203 ? 23.705 -0.584 -5.257 1.00 84.19 203 LYS A C 1
ATOM 1624 O O . LYS A 1 203 ? 24.135 -0.062 -4.226 1.00 84.19 203 LYS A O 1
ATOM 1629 N N . ARG A 1 204 ? 22.429 -0.498 -5.628 1.00 87.06 204 ARG A N 1
ATOM 1630 C CA . ARG A 1 204 ? 21.374 -0.050 -4.721 1.00 87.06 204 ARG A CA 1
ATOM 1631 C C . ARG A 1 204 ? 21.187 -1.110 -3.637 1.00 87.06 204 ARG A C 1
ATOM 1633 O O . ARG A 1 204 ? 21.071 -2.291 -3.951 1.00 87.06 204 ARG A O 1
ATOM 1640 N N . TYR A 1 205 ? 21.085 -0.678 -2.389 1.00 85.62 205 TYR A N 1
ATOM 1641 C CA . TYR A 1 205 ? 20.636 -1.518 -1.283 1.00 85.62 205 TYR A CA 1
ATOM 1642 C C . TYR A 1 205 ? 19.702 -0.722 -0.372 1.00 85.62 205 TYR A C 1
ATOM 1644 O O . TYR A 1 205 ? 19.618 0.506 -0.458 1.00 85.62 205 TYR A O 1
ATOM 1652 N N . VAL A 1 206 ? 18.959 -1.433 0.466 1.00 87.44 206 VAL A N 1
ATOM 1653 C CA . VAL A 1 206 ? 18.064 -0.839 1.456 1.00 87.44 206 VAL A CA 1
ATOM 1654 C C . VAL A 1 206 ? 18.616 -1.182 2.831 1.00 87.44 206 VAL A C 1
ATOM 1656 O O . VAL A 1 206 ? 18.881 -2.348 3.108 1.00 87.44 206 VAL A O 1
ATOM 1659 N N . GLU A 1 207 ? 18.830 -0.167 3.662 1.00 86.38 207 GLU A N 1
ATOM 1660 C CA . GLU A 1 207 ? 19.092 -0.352 5.088 1.00 86.38 207 GLU A CA 1
ATOM 1661 C C . GLU A 1 207 ? 17.781 -0.774 5.752 1.00 86.38 207 GLU A C 1
ATOM 1663 O O . GLU A 1 207 ? 16.795 -0.032 5.765 1.00 86.38 207 GLU A O 1
ATOM 1668 N N . ARG A 1 208 ? 17.755 -2.010 6.239 1.00 81.56 208 ARG A N 1
ATOM 1669 C CA . ARG A 1 208 ? 16.628 -2.616 6.939 1.00 81.56 208 ARG A CA 1
ATOM 1670 C C . ARG A 1 208 ? 17.130 -3.118 8.282 1.00 81.56 208 ARG A C 1
ATOM 1672 O O . ARG A 1 208 ? 18.217 -3.683 8.344 1.00 81.56 208 ARG A O 1
ATOM 1679 N N . MET A 1 209 ? 16.335 -2.878 9.315 1.00 76.19 209 MET A N 1
ATOM 1680 C CA . MET A 1 209 ? 16.484 -3.572 10.587 1.00 76.19 209 MET A CA 1
ATOM 1681 C C . MET A 1 209 ? 15.869 -4.965 10.436 1.00 76.19 209 MET A C 1
ATOM 1683 O O . MET A 1 209 ? 14.913 -5.128 9.674 1.00 76.19 209 MET A O 1
ATOM 1687 N N . GLU A 1 210 ? 16.452 -5.957 11.103 1.00 73.31 210 GLU A N 1
ATOM 1688 C CA . GLU A 1 210 ? 15.864 -7.301 11.181 1.00 73.31 210 GLU A CA 1
ATOM 1689 C C . GLU A 1 210 ? 14.603 -7.289 12.056 1.00 73.31 210 GLU A C 1
ATOM 1691 O O . GLU A 1 210 ? 13.640 -7.995 11.771 1.00 73.31 210 GLU A O 1
ATOM 1696 N N . GLU A 1 211 ? 14.581 -6.416 13.062 1.00 82.94 211 GLU A N 1
ATOM 1697 C CA . GLU A 1 211 ? 13.487 -6.263 14.016 1.00 82.94 211 GLU A CA 1
ATOM 1698 C C . GLU A 1 211 ? 12.493 -5.172 13.603 1.00 82.94 211 GLU A C 1
ATOM 1700 O O . GLU A 1 211 ? 12.822 -4.202 12.906 1.00 82.94 211 GLU A O 1
ATOM 1705 N N . ILE A 1 212 ? 11.243 -5.333 14.041 1.00 85.25 212 ILE A N 1
ATOM 1706 C CA . ILE A 1 212 ? 10.133 -4.448 13.683 1.00 85.25 212 ILE A CA 1
ATOM 1707 C C . ILE A 1 212 ? 9.987 -3.337 14.730 1.00 85.25 212 ILE A C 1
ATOM 1709 O O . ILE A 1 212 ? 10.226 -3.533 15.916 1.00 85.25 212 ILE A O 1
ATOM 1713 N N . ALA A 1 213 ? 9.575 -2.143 14.299 1.00 89.69 213 ALA A N 1
ATOM 1714 C CA . ALA A 1 213 ? 9.282 -1.053 15.224 1.00 89.69 213 ALA A CA 1
ATOM 1715 C C . ALA A 1 213 ? 8.129 -1.427 16.185 1.00 89.69 213 ALA A C 1
ATOM 1717 O O . ALA A 1 213 ? 7.087 -1.895 15.708 1.00 89.69 213 ALA A O 1
ATOM 1718 N N . PRO A 1 214 ? 8.254 -1.157 17.495 1.00 92.19 214 PRO A N 1
ATOM 1719 C CA . PRO A 1 214 ? 7.271 -1.581 18.494 1.00 92.19 214 PRO A CA 1
ATOM 1720 C C . PRO A 1 214 ? 5.882 -0.985 18.248 1.00 92.19 214 PRO A C 1
ATOM 1722 O O . PRO A 1 214 ? 4.889 -1.700 18.316 1.00 92.19 214 PRO A O 1
ATOM 1725 N N . CYS A 1 215 ? 5.789 0.263 17.778 1.00 92.69 215 CYS A N 1
ATOM 1726 C CA . CYS A 1 215 ? 4.509 0.884 17.417 1.00 92.69 215 CYS A CA 1
ATOM 1727 C C . CYS A 1 215 ? 3.735 0.150 16.300 1.00 92.69 215 CYS A C 1
ATOM 1729 O O . CYS A 1 215 ? 2.511 0.258 16.230 1.00 92.69 215 CYS A O 1
ATOM 1731 N N . ARG A 1 216 ? 4.421 -0.602 15.424 1.00 90.62 216 ARG A N 1
ATOM 1732 C CA . ARG A 1 216 ? 3.782 -1.426 14.383 1.00 90.62 216 ARG A CA 1
ATOM 1733 C C . ARG A 1 216 ? 3.255 -2.743 14.950 1.00 90.62 216 ARG A C 1
ATOM 1735 O O . ARG A 1 216 ? 2.208 -3.197 14.500 1.00 90.62 216 ARG A O 1
ATOM 1742 N N . VAL A 1 217 ? 3.960 -3.333 15.914 1.00 89.62 217 VAL A N 1
ATOM 1743 C CA . VAL A 1 217 ? 3.527 -4.556 16.610 1.00 89.62 217 VAL A CA 1
ATOM 1744 C C . VAL A 1 217 ? 2.394 -4.246 17.590 1.00 89.62 217 VAL A C 1
ATOM 1746 O O . VAL A 1 217 ? 1.388 -4.945 17.602 1.00 89.62 217 VAL A O 1
ATOM 1749 N N . GLY A 1 218 ? 2.498 -3.137 18.325 1.00 90.00 218 GLY A N 1
ATOM 1750 C CA . GLY A 1 218 ? 1.482 -2.672 19.269 1.00 90.00 218 GLY A CA 1
ATOM 1751 C C . GLY A 1 218 ? 0.188 -2.168 18.621 1.00 90.00 218 GLY A C 1
ATOM 1752 O O . GLY A 1 218 ? -0.790 -1.940 19.327 1.00 90.00 218 GLY A O 1
ATOM 1753 N N . CYS A 1 219 ? 0.142 -1.988 17.294 1.00 93.44 219 CYS A N 1
ATOM 1754 C CA . CYS A 1 219 ? -1.079 -1.614 16.579 1.00 93.44 219 CYS A CA 1
ATOM 1755 C C . CYS A 1 219 ? -1.973 -2.850 16.360 1.00 93.44 219 CYS A C 1
ATOM 1757 O O . CYS A 1 219 ? -1.649 -3.676 15.503 1.00 93.44 219 CYS A O 1
ATOM 1759 N N . PRO A 1 220 ? -3.149 -2.962 17.011 1.00 92.44 220 PRO A N 1
ATOM 1760 C CA . PRO A 1 220 ? -3.966 -4.174 16.906 1.00 92.44 220 PRO A CA 1
ATOM 1761 C C . PRO A 1 220 ? -4.541 -4.419 15.503 1.00 92.44 220 PRO A C 1
ATOM 1763 O O . PRO A 1 220 ? -4.774 -5.565 15.119 1.00 92.44 220 PRO A O 1
ATOM 1766 N N . ALA A 1 221 ? -4.724 -3.351 14.715 1.00 93.81 221 ALA A N 1
ATOM 1767 C CA . ALA A 1 221 ? -5.141 -3.425 13.314 1.00 93.81 221 ALA A CA 1
ATOM 1768 C C . ALA A 1 221 ? -4.016 -3.920 12.374 1.00 93.81 221 ALA A C 1
ATOM 1770 O O . ALA A 1 221 ? -4.272 -4.315 11.233 1.00 93.81 221 ALA A O 1
ATOM 1771 N N . GLY A 1 222 ? -2.761 -3.915 12.840 1.00 91.62 222 GLY A N 1
ATOM 1772 C CA . GLY A 1 222 ? -1.583 -4.298 12.061 1.00 91.62 222 GLY A CA 1
ATOM 1773 C C . GLY A 1 222 ? -1.172 -3.256 11.017 1.00 91.62 222 GLY A C 1
ATOM 1774 O O . GLY A 1 222 ? -0.658 -3.623 9.954 1.00 91.62 222 GLY A O 1
ATOM 1775 N N . THR A 1 223 ? -1.436 -1.975 11.284 1.00 94.44 223 THR A N 1
ATOM 1776 C CA . THR A 1 223 ? -1.103 -0.852 10.398 1.00 94.44 223 THR A CA 1
ATOM 1777 C C . THR A 1 223 ? 0.400 -0.568 10.395 1.00 94.44 223 THR A C 1
ATOM 1779 O O . THR A 1 223 ? 1.067 -0.624 11.428 1.00 94.44 223 THR A O 1
ATOM 1782 N N . ASN A 1 224 ? 0.960 -0.206 9.236 1.00 93.75 224 ASN A N 1
ATOM 1783 C CA . ASN A 1 224 ? 2.363 0.192 9.135 1.00 93.75 224 ASN A CA 1
ATOM 1784 C C . ASN A 1 224 ? 2.597 1.640 9.619 1.00 93.75 224 ASN A C 1
ATOM 1786 O O . ASN A 1 224 ? 2.745 2.558 8.807 1.00 93.75 224 ASN A O 1
ATOM 1790 N N . VAL A 1 225 ? 2.658 1.818 10.944 1.00 95.19 225 VAL A N 1
ATOM 1791 C CA . VAL A 1 225 ? 2.819 3.122 11.612 1.00 95.19 225 VAL A CA 1
ATOM 1792 C C . VAL A 1 225 ? 4.034 3.901 11.118 1.00 95.19 225 VAL A C 1
ATOM 1794 O O . VAL A 1 225 ? 3.905 5.033 10.656 1.00 95.19 225 VAL A O 1
ATOM 1797 N N . THR A 1 226 ? 5.221 3.293 11.138 1.00 93.88 226 THR A N 1
ATOM 1798 C CA . THR A 1 226 ? 6.447 3.978 10.699 1.00 93.88 226 THR A CA 1
ATOM 1799 C C . THR A 1 226 ? 6.388 4.374 9.226 1.00 93.88 226 THR A C 1
ATOM 1801 O O . THR A 1 226 ? 6.906 5.427 8.851 1.00 93.88 226 THR A O 1
ATOM 1804 N N . GLY A 1 227 ? 5.738 3.558 8.393 1.00 94.62 227 GLY A N 1
ATOM 1805 C CA . GLY A 1 227 ? 5.550 3.812 6.973 1.00 94.62 227 GLY A CA 1
ATOM 1806 C C . GLY A 1 227 ? 4.710 5.051 6.691 1.00 94.62 227 GLY A C 1
ATOM 1807 O O . GLY A 1 227 ? 5.161 5.919 5.940 1.00 94.62 227 GLY A O 1
ATOM 1808 N N . TYR A 1 228 ? 3.520 5.158 7.289 1.00 96.44 228 TYR A N 1
ATOM 1809 C CA . TYR A 1 228 ? 2.636 6.292 7.014 1.00 96.44 228 TYR A CA 1
ATOM 1810 C C . TYR A 1 228 ? 3.126 7.571 7.700 1.00 96.44 228 TYR A C 1
ATOM 1812 O O . TYR A 1 228 ? 3.067 8.631 7.082 1.00 96.44 228 TYR A O 1
ATOM 1820 N N . VAL A 1 229 ? 3.716 7.489 8.901 1.00 97.00 229 VAL A N 1
ATOM 1821 C CA . VAL A 1 229 ? 4.342 8.648 9.569 1.00 97.00 229 VAL A CA 1
ATOM 1822 C C . VAL A 1 229 ? 5.473 9.211 8.703 1.00 97.00 229 VAL A C 1
ATOM 1824 O O . VAL A 1 229 ? 5.555 10.418 8.482 1.00 97.00 229 VAL A O 1
ATOM 1827 N N . ALA A 1 230 ? 6.296 8.344 8.107 1.00 95.19 230 ALA A N 1
ATOM 1828 C CA . ALA A 1 230 ? 7.345 8.768 7.185 1.00 95.19 230 ALA A CA 1
ATOM 1829 C C . ALA A 1 230 ? 6.799 9.418 5.895 1.00 95.19 230 ALA A C 1
ATOM 1831 O O . ALA A 1 230 ? 7.451 10.276 5.304 1.00 95.19 230 ALA A O 1
ATOM 1832 N N . LEU A 1 231 ? 5.613 9.025 5.427 1.00 95.75 231 LEU A N 1
ATOM 1833 C CA . LEU A 1 231 ? 4.958 9.674 4.288 1.00 95.75 231 LEU A CA 1
ATOM 1834 C C . LEU A 1 231 ? 4.377 11.043 4.678 1.00 95.75 231 LEU A C 1
ATOM 1836 O O . LEU A 1 231 ? 4.529 12.003 3.915 1.00 95.75 231 LEU A O 1
ATOM 1840 N N . ILE A 1 232 ? 3.787 11.160 5.873 1.00 97.12 232 ILE A N 1
ATOM 1841 C CA . ILE A 1 232 ? 3.269 12.425 6.418 1.00 97.12 232 ILE A CA 1
ATOM 1842 C C . ILE A 1 232 ? 4.395 13.450 6.564 1.00 97.12 232 ILE A C 1
ATOM 1844 O O . ILE A 1 232 ? 4.231 14.572 6.092 1.00 97.12 232 ILE A O 1
ATOM 1848 N N . SER A 1 233 ? 5.568 13.070 7.084 1.00 95.19 233 SER A N 1
ATOM 1849 C CA . SER A 1 233 ? 6.709 13.995 7.230 1.00 95.19 233 SER A CA 1
ATOM 1850 C C . SER A 1 233 ? 7.222 14.568 5.899 1.00 95.19 233 SER A C 1
ATOM 1852 O O . SER A 1 233 ? 7.888 15.601 5.869 1.00 95.19 233 SER A O 1
ATOM 1854 N N . GLN A 1 234 ? 6.882 13.937 4.769 1.00 92.19 234 GLN A N 1
ATOM 1855 C CA . GLN A 1 234 ? 7.185 14.429 3.422 1.00 92.19 234 GLN A CA 1
ATOM 1856 C C . GLN A 1 234 ? 6.025 15.161 2.737 1.00 92.19 234 GLN A C 1
ATOM 1858 O O . GLN A 1 234 ? 6.152 15.532 1.568 1.00 92.19 234 GLN A O 1
ATOM 1863 N N . GLY A 1 235 ? 4.897 15.351 3.421 1.00 94.19 235 GLY A N 1
ATOM 1864 C CA . GLY A 1 235 ? 3.706 15.982 2.859 1.00 94.19 235 GLY A CA 1
ATOM 1865 C C . GLY A 1 235 ? 2.907 15.082 1.913 1.00 94.19 235 GLY A C 1
ATOM 1866 O O . GLY A 1 235 ? 2.261 15.582 0.996 1.00 94.19 235 GLY A O 1
ATOM 1867 N N . ARG A 1 236 ? 3.001 13.754 2.065 1.00 93.00 236 ARG A N 1
ATOM 1868 C CA . ARG A 1 236 ? 2.464 12.767 1.109 1.00 93.00 236 ARG A CA 1
ATOM 1869 C C . ARG A 1 236 ? 1.276 12.025 1.693 1.00 93.00 236 ARG A C 1
ATOM 1871 O O . ARG A 1 236 ? 1.282 10.807 1.844 1.00 93.00 236 ARG A O 1
ATOM 1878 N N . PHE A 1 237 ? 0.259 12.803 2.032 1.00 95.81 237 PHE A N 1
ATOM 1879 C CA . PHE A 1 237 ? -0.869 12.366 2.848 1.00 95.81 237 PHE A CA 1
ATOM 1880 C C . PHE A 1 237 ? -1.725 11.301 2.158 1.00 95.81 237 PHE A C 1
ATOM 1882 O O . PHE A 1 237 ? -2.081 10.314 2.791 1.00 95.81 237 PHE A O 1
ATOM 1889 N N . LYS A 1 238 ? -1.958 11.416 0.842 1.00 94.44 238 LYS A N 1
ATOM 1890 C CA . LYS A 1 238 ? -2.707 10.402 0.080 1.00 94.44 238 LYS A CA 1
ATOM 1891 C C . LYS A 1 238 ? -2.063 9.019 0.154 1.00 94.44 238 LYS A C 1
ATOM 1893 O O . LYS A 1 238 ? -2.735 8.034 0.427 1.00 94.44 238 LYS A O 1
ATOM 1898 N N . GLU A 1 239 ? -0.750 8.962 -0.048 1.00 93.38 239 GLU A N 1
ATOM 1899 C CA . GLU A 1 239 ? 0.009 7.710 0.013 1.00 93.38 239 GLU A CA 1
ATOM 1900 C C . GLU A 1 239 ? 0.056 7.157 1.446 1.00 93.38 239 GLU A C 1
ATOM 1902 O O . GLU A 1 239 ? 0.083 5.945 1.633 1.00 93.38 239 GLU A O 1
ATOM 1907 N N . ALA A 1 240 ? 0.044 8.035 2.457 1.00 96.31 240 ALA A N 1
ATOM 1908 C CA . ALA A 1 240 ? -0.049 7.645 3.861 1.00 96.31 240 ALA A CA 1
ATOM 1909 C C . ALA A 1 240 ? -1.397 6.971 4.171 1.00 96.31 240 ALA A C 1
ATOM 1911 O O . ALA A 1 240 ? -1.409 5.892 4.758 1.00 96.31 240 ALA A O 1
ATOM 1912 N N . VAL A 1 241 ? -2.512 7.558 3.721 1.00 96.56 241 VAL A N 1
ATOM 1913 C CA . VAL A 1 241 ? -3.861 6.985 3.881 1.00 96.56 241 VAL A CA 1
ATOM 1914 C C . VAL A 1 241 ? -4.006 5.674 3.111 1.00 96.56 241 VAL A C 1
ATOM 1916 O O . VAL A 1 241 ? -4.526 4.709 3.664 1.00 96.56 241 VAL A O 1
ATOM 1919 N N . ASP A 1 242 ? -3.485 5.589 1.884 1.00 94.00 242 ASP A N 1
ATOM 1920 C CA . ASP A 1 242 ? -3.490 4.339 1.109 1.00 94.00 242 ASP A CA 1
ATOM 1921 C C . ASP A 1 242 ? -2.754 3.211 1.843 1.00 94.00 242 ASP A C 1
ATOM 1923 O O . ASP A 1 242 ? -3.254 2.089 1.908 1.00 94.00 242 ASP A O 1
ATOM 1927 N N . LEU A 1 243 ? -1.604 3.522 2.453 1.00 94.88 243 LEU A N 1
ATOM 1928 C CA . LEU A 1 243 ? -0.844 2.570 3.260 1.00 94.88 243 LEU A CA 1
ATOM 1929 C C . LEU A 1 243 ? -1.587 2.168 4.543 1.00 94.88 243 LEU A C 1
ATOM 1931 O O . LEU A 1 243 ? -1.513 1.012 4.953 1.00 94.88 243 LEU A O 1
ATOM 1935 N N . ILE A 1 244 ? -2.323 3.088 5.176 1.00 96.19 244 ILE A N 1
ATOM 1936 C CA . ILE A 1 244 ? -3.181 2.749 6.321 1.00 96.19 244 ILE A CA 1
ATOM 1937 C C . ILE A 1 244 ? -4.279 1.773 5.878 1.00 96.19 244 ILE A C 1
ATOM 1939 O O . ILE A 1 244 ? -4.450 0.722 6.501 1.00 96.19 244 ILE A O 1
ATOM 1943 N N . ARG A 1 245 ? -4.941 2.058 4.746 1.00 95.25 245 ARG A N 1
ATOM 1944 C CA . ARG A 1 245 ? -6.007 1.238 4.145 1.00 95.25 245 ARG A CA 1
ATOM 1945 C C . ARG A 1 245 ? -5.551 -0.146 3.670 1.00 95.25 245 ARG A C 1
ATOM 1947 O O . ARG A 1 245 ? -6.401 -0.984 3.357 1.00 95.25 245 ARG A O 1
ATOM 1954 N N . GLU A 1 246 ? -4.250 -0.444 3.647 1.00 93.69 246 GLU A N 1
ATOM 1955 C CA . GLU A 1 246 ? -3.767 -1.818 3.459 1.00 93.69 246 GLU A CA 1
ATOM 1956 C C . GLU A 1 246 ? -4.152 -2.738 4.623 1.00 93.69 246 GLU A C 1
ATOM 1958 O O . GLU A 1 246 ? -4.382 -3.927 4.403 1.00 93.69 246 GLU A O 1
ATOM 1963 N N . ALA A 1 247 ? -4.248 -2.195 5.840 1.00 94.50 247 ALA A N 1
ATOM 1964 C CA . ALA A 1 247 ? -4.569 -2.935 7.057 1.00 94.50 247 ALA A CA 1
ATOM 1965 C C . ALA A 1 247 ? -5.890 -2.481 7.696 1.00 94.50 247 ALA A C 1
ATOM 1967 O O . ALA A 1 247 ? -6.714 -3.318 8.065 1.00 94.50 247 ALA A O 1
ATOM 1968 N N . ASN A 1 248 ? -6.100 -1.168 7.788 1.00 96.56 248 ASN A N 1
ATOM 1969 C CA . ASN A 1 248 ? -7.223 -0.538 8.465 1.00 96.56 248 ASN A CA 1
ATOM 1970 C C . ASN A 1 248 ? -8.137 0.191 7.458 1.00 96.56 248 ASN A C 1
ATOM 1972 O O . ASN A 1 248 ? -7.758 1.257 6.972 1.00 96.56 248 ASN A O 1
ATOM 1976 N N . PRO A 1 249 ? -9.346 -0.317 7.155 1.00 96.12 249 PRO A N 1
ATOM 1977 C CA . PRO A 1 249 ? -10.293 0.379 6.282 1.00 96.12 249 PRO A CA 1
ATOM 1978 C C . PRO A 1 249 ? -10.995 1.573 6.946 1.00 96.12 249 PRO A C 1
ATOM 1980 O O . PRO A 1 249 ? -11.783 2.245 6.285 1.00 96.12 249 PRO A O 1
ATOM 1983 N N . PHE A 1 250 ? -10.687 1.855 8.213 1.00 96.50 250 PHE A N 1
ATOM 1984 C CA . PHE A 1 250 ? -11.269 2.918 9.025 1.00 96.50 250 PHE A CA 1
ATOM 1985 C C . PHE A 1 250 ? -10.230 3.962 9.483 1.00 96.50 250 PHE A C 1
ATOM 1987 O O . PHE A 1 250 ? -10.118 4.212 10.688 1.00 96.50 250 PHE A O 1
ATOM 1994 N N . PRO A 1 251 ? -9.407 4.541 8.584 1.00 94.94 251 PRO A N 1
ATOM 1995 C CA . PRO A 1 251 ? -8.380 5.505 8.978 1.00 94.94 251 PRO A CA 1
ATOM 1996 C C . PRO A 1 251 ? -8.980 6.724 9.687 1.00 94.94 251 PRO A C 1
ATOM 1998 O O . PRO A 1 251 ? -8.434 7.179 10.692 1.00 94.94 251 PRO A O 1
ATOM 2001 N N . THR A 1 252 ? -10.123 7.231 9.215 1.00 93.62 252 THR A N 1
ATOM 2002 C CA . THR A 1 252 ? -10.742 8.409 9.818 1.00 93.62 252 THR A CA 1
ATOM 2003 C C . THR A 1 252 ? -11.376 8.041 11.152 1.00 93.62 252 THR A C 1
ATOM 2005 O O . THR A 1 252 ? -11.083 8.677 12.154 1.00 93.62 252 THR A O 1
ATOM 2008 N N . VAL A 1 253 ? -12.153 6.956 11.239 1.00 95.62 253 VAL A N 1
ATOM 2009 C CA . VAL A 1 253 ? -12.739 6.539 12.530 1.00 95.62 253 VAL A CA 1
ATOM 2010 C C . VAL A 1 253 ? -11.656 6.250 13.579 1.00 95.62 253 VAL A C 1
ATOM 2012 O O . VAL A 1 253 ? -11.749 6.749 14.701 1.00 95.62 253 VAL A O 1
ATOM 2015 N N . CYS A 1 254 ? -10.611 5.484 13.242 1.00 95.25 254 CYS A N 1
ATOM 2016 C CA . CYS A 1 254 ? -9.523 5.183 14.177 1.00 95.25 254 CYS A CA 1
ATOM 2017 C C . CYS A 1 254 ? -8.807 6.453 14.649 1.00 95.25 254 CYS A C 1
ATOM 2019 O O . CYS A 1 254 ? -8.578 6.582 15.850 1.00 95.25 254 CYS A O 1
ATOM 2021 N N . GLY A 1 255 ? -8.572 7.424 13.761 1.00 92.81 255 GLY A N 1
ATOM 2022 C CA . GLY A 1 255 ? -8.032 8.735 14.127 1.00 92.81 255 GLY A CA 1
ATOM 2023 C C . GLY A 1 255 ? -8.878 9.516 15.148 1.00 92.81 255 GLY A C 1
ATOM 2024 O O . GLY A 1 255 ? -8.354 10.397 15.824 1.00 92.81 255 GLY A O 1
ATOM 2025 N N . HIS A 1 256 ? -10.161 9.193 15.321 1.00 91.62 256 HIS A N 1
ATOM 2026 C CA . HIS A 1 256 ? -11.036 9.863 16.290 1.00 91.62 256 HIS A CA 1
ATOM 2027 C C . HIS A 1 256 ? -11.201 9.096 17.609 1.00 91.62 256 HIS A C 1
ATOM 2029 O O . HIS A 1 256 ? -11.303 9.714 18.669 1.00 91.62 256 HIS A O 1
ATOM 2035 N N . VAL A 1 257 ? -11.265 7.760 17.570 1.00 91.50 257 VAL A N 1
ATOM 2036 C CA . VAL A 1 257 ? -11.735 6.971 18.730 1.00 91.50 257 VAL A CA 1
ATOM 2037 C C . VAL A 1 257 ? -10.752 5.927 19.247 1.00 91.50 257 VAL A C 1
ATOM 2039 O O . VAL A 1 257 ? -10.979 5.372 20.322 1.00 91.50 257 VAL A O 1
ATOM 2042 N N . CYS A 1 258 ? -9.685 5.621 18.508 1.00 91.12 258 CYS A N 1
ATOM 2043 C CA . CYS A 1 258 ? -8.710 4.621 18.929 1.00 91.12 258 CYS A CA 1
ATOM 2044 C C . CYS A 1 258 ? -7.955 5.098 20.189 1.00 91.12 258 CYS A C 1
ATOM 2046 O O . CYS A 1 258 ? -7.688 6.290 20.335 1.00 91.12 258 CYS A O 1
ATOM 2048 N N . PRO A 1 259 ? -7.587 4.196 21.116 1.00 87.25 259 PRO A N 1
ATOM 2049 C CA . PRO A 1 259 ? -6.735 4.542 22.255 1.00 87.25 259 PRO A CA 1
ATOM 2050 C C . PRO A 1 259 ? -5.243 4.633 21.902 1.00 87.25 259 PRO A C 1
ATOM 2052 O O . PRO A 1 259 ? -4.459 5.029 22.744 1.00 87.25 259 PRO A O 1
ATOM 2055 N N . HIS A 1 260 ? -4.849 4.250 20.682 1.00 86.25 260 HIS A N 1
ATOM 2056 C CA . HIS A 1 260 ? -3.482 4.360 20.167 1.00 86.25 260 HIS A CA 1
ATOM 2057 C C . HIS A 1 260 ? -2.385 3.736 21.041 1.00 86.25 260 HIS A C 1
ATOM 2059 O O . HIS A 1 260 ? -1.360 4.357 21.287 1.00 86.25 260 HIS A O 1
ATOM 2065 N N . ARG A 1 261 ? -2.515 2.437 21.353 1.00 90.38 261 ARG A N 1
ATOM 2066 C CA . ARG A 1 261 ? -1.450 1.632 21.998 1.00 90.38 261 ARG A CA 1
ATOM 2067 C C . ARG A 1 261 ? -0.079 1.727 21.314 1.00 90.38 261 ARG A C 1
ATOM 2069 O O . ARG A 1 261 ? 0.957 1.533 21.930 1.00 90.38 261 ARG A O 1
ATOM 2076 N N . CYS A 1 262 ? -0.057 2.050 20.023 1.00 93.38 262 CYS A N 1
ATOM 2077 C CA . CYS A 1 262 ? 1.172 2.334 19.288 1.00 93.38 262 CYS A CA 1
ATOM 2078 C C . CYS A 1 262 ? 1.974 3.533 19.837 1.00 93.38 262 CYS A C 1
ATOM 2080 O O . CYS A 1 262 ? 3.166 3.628 19.552 1.00 93.38 262 CYS A O 1
ATOM 2082 N N . GLU A 1 263 ? 1.329 4.457 20.554 1.00 94.38 263 GLU A N 1
ATOM 2083 C CA . GLU A 1 263 ? 1.972 5.570 21.260 1.00 94.38 263 GLU A CA 1
ATOM 2084 C C . GLU A 1 263 ? 2.570 5.123 22.595 1.00 94.38 263 GLU A C 1
ATOM 2086 O O . GLU A 1 263 ? 3.679 5.553 22.905 1.00 94.38 263 GLU A O 1
ATOM 2091 N N . ASP A 1 264 ? 1.888 4.228 23.321 1.00 91.69 264 ASP A N 1
ATOM 2092 C CA . ASP A 1 264 ? 2.376 3.642 24.580 1.00 91.69 264 ASP A CA 1
ATOM 2093 C C . ASP A 1 264 ? 3.689 2.872 24.357 1.00 91.69 264 ASP A C 1
ATOM 2095 O O . ASP A 1 264 ? 4.645 3.017 25.111 1.00 91.69 264 ASP A O 1
ATOM 2099 N N . GLU A 1 265 ? 3.763 2.121 23.256 1.00 92.06 265 GLU A N 1
ATOM 2100 C CA . GLU A 1 265 ? 4.927 1.314 22.858 1.00 92.06 265 GLU A CA 1
ATOM 2101 C C . GLU A 1 265 ? 5.990 2.117 22.074 1.00 92.06 265 GLU A C 1
ATOM 2103 O O . GLU A 1 265 ? 6.895 1.562 21.447 1.00 92.06 265 GLU A O 1
ATOM 2108 N N . CYS A 1 266 ? 5.860 3.441 21.973 1.00 94.50 266 CYS A N 1
ATOM 2109 C CA . CYS A 1 266 ? 6.743 4.232 21.126 1.00 94.50 266 CYS A CA 1
ATOM 2110 C C . CYS A 1 266 ? 8.123 4.435 21.775 1.00 94.50 266 CYS A C 1
ATOM 2112 O O . CYS A 1 266 ? 8.242 5.219 22.711 1.00 94.50 266 CYS A O 1
ATOM 2114 N N . ASN A 1 267 ? 9.194 3.896 21.173 1.00 93.62 267 ASN A N 1
ATOM 2115 C CA . ASN A 1 267 ? 10.589 4.127 21.613 1.00 93.62 267 ASN A CA 1
ATOM 2116 C C . ASN A 1 267 ? 10.979 5.613 21.773 1.00 93.62 267 ASN A C 1
ATOM 2118 O O . ASN A 1 267 ? 11.957 5.931 22.440 1.00 93.62 267 ASN A O 1
ATOM 2122 N N . ARG A 1 268 ? 10.255 6.556 21.150 1.00 94.50 268 ARG A N 1
ATOM 2123 C CA . ARG A 1 268 ? 10.497 7.994 21.357 1.00 94.50 268 ARG A CA 1
ATOM 2124 C C . ARG A 1 268 ? 10.161 8.435 22.790 1.00 94.50 268 ARG A C 1
ATOM 2126 O O . ARG A 1 268 ? 10.805 9.357 23.281 1.00 94.50 268 ARG A O 1
ATOM 2133 N N . GLY A 1 269 ? 9.211 7.773 23.454 1.00 93.94 269 GLY A N 1
ATOM 2134 C CA . GLY A 1 269 ? 8.819 8.061 24.835 1.00 93.94 269 GLY A CA 1
ATOM 2135 C C . GLY A 1 269 ? 9.949 7.867 25.849 1.00 93.94 269 GLY A C 1
ATOM 2136 O O . GLY A 1 269 ? 9.990 8.573 26.847 1.00 93.94 269 GLY A O 1
ATOM 2137 N N . GLU A 1 270 ? 10.920 6.997 25.561 1.00 93.12 270 GLU A N 1
ATOM 2138 C CA . GLU A 1 270 ? 12.123 6.837 26.392 1.00 93.12 270 GLU A CA 1
ATOM 2139 C C . GLU A 1 270 ? 13.163 7.952 26.178 1.00 93.12 270 GLU A C 1
ATOM 2141 O O . GLU A 1 270 ? 14.031 8.187 27.020 1.00 93.12 270 GLU A O 1
ATOM 2146 N N . PHE A 1 271 ? 13.080 8.677 25.058 1.00 92.94 271 PHE A N 1
ATOM 2147 C CA . PHE A 1 271 ? 13.961 9.805 24.766 1.00 92.94 271 PHE A CA 1
ATOM 2148 C C . PHE A 1 271 ? 13.394 11.130 25.294 1.00 92.94 271 PHE A C 1
ATOM 2150 O O . PHE A 1 271 ? 14.079 11.866 26.018 1.00 92.94 271 PHE A O 1
ATOM 2157 N N . ASP A 1 272 ? 12.157 11.454 24.919 1.00 93.44 272 ASP A N 1
ATOM 2158 C CA . ASP A 1 272 ? 11.416 12.621 25.399 1.00 93.44 272 ASP A CA 1
ATOM 2159 C C . ASP A 1 272 ? 9.916 12.333 25.562 1.00 93.44 272 ASP A C 1
ATOM 2161 O O . ASP A 1 272 ? 9.496 11.926 26.636 1.00 93.44 272 ASP A O 1
ATOM 2165 N N . GLU A 1 273 ? 9.105 12.537 24.527 1.00 95.12 273 GLU A N 1
ATOM 2166 C CA . GLU A 1 273 ? 7.665 12.282 24.541 1.00 95.12 273 GLU A CA 1
ATOM 2167 C C . GLU A 1 273 ? 7.283 11.475 23.295 1.00 95.12 273 GLU A C 1
ATOM 2169 O O . GLU A 1 273 ? 7.807 11.756 22.208 1.00 95.12 273 GLU A O 1
ATOM 2174 N N . PRO A 1 274 ? 6.351 10.510 23.398 1.00 95.62 274 PRO A N 1
ATOM 2175 C CA . PRO A 1 274 ? 5.925 9.709 22.258 1.00 95.62 274 PRO A CA 1
ATOM 2176 C C . PRO A 1 274 ? 5.366 10.578 21.121 1.00 95.62 274 PRO A C 1
ATOM 2178 O O . PRO A 1 274 ? 4.962 11.732 21.302 1.00 95.62 274 PRO A O 1
ATOM 2181 N N . LEU A 1 275 ? 5.356 10.008 19.917 1.00 96.19 275 LEU A N 1
ATOM 2182 C CA . LEU A 1 275 ? 4.715 10.633 18.761 1.00 96.19 275 LEU A CA 1
ATOM 2183 C C . LEU A 1 275 ? 3.201 10.726 18.975 1.00 96.19 275 LEU A C 1
ATOM 2185 O O . LEU A 1 275 ? 2.592 9.772 19.452 1.00 96.19 275 LEU A O 1
ATOM 2189 N N . ALA A 1 276 ? 2.578 11.812 18.519 1.00 96.00 276 ALA A N 1
ATOM 2190 C CA . ALA A 1 276 ? 1.125 11.955 18.448 1.00 96.00 276 ALA A CA 1
ATOM 2191 C C . ALA A 1 276 ? 0.535 11.182 17.253 1.00 96.00 276 ALA A C 1
ATOM 2193 O O . ALA A 1 276 ? -0.087 11.759 16.360 1.00 96.00 276 ALA A O 1
ATOM 2194 N N . ILE A 1 277 ? 0.765 9.870 17.212 1.00 96.44 277 ILE A N 1
ATOM 2195 C CA . ILE A 1 277 ? 0.382 8.974 16.115 1.00 96.44 277 ILE A CA 1
ATOM 2196 C C . ILE A 1 277 ? -1.122 9.066 15.807 1.00 96.44 277 ILE A C 1
ATOM 2198 O O . ILE A 1 277 ? -1.483 9.123 14.633 1.00 96.44 277 ILE A O 1
ATOM 2202 N N . ASN A 1 278 ? -1.983 9.158 16.826 1.00 94.88 278 ASN A N 1
ATOM 2203 C CA . ASN A 1 278 ? -3.422 9.392 16.675 1.00 94.88 278 ASN A CA 1
ATOM 2204 C C . ASN A 1 278 ? -3.725 10.644 15.857 1.00 94.88 278 ASN A C 1
ATOM 2206 O O . ASN A 1 278 ? -4.455 10.599 14.867 1.00 94.88 278 ASN A O 1
ATOM 2210 N N . ALA A 1 279 ? -3.120 11.758 16.262 1.00 95.56 279 ALA A N 1
ATOM 2211 C CA . ALA A 1 279 ? -3.336 13.048 15.635 1.00 95.56 279 ALA A CA 1
ATOM 2212 C C . ALA A 1 279 ? -2.790 13.070 14.197 1.00 95.56 279 ALA A C 1
ATOM 2214 O O . ALA A 1 279 ? -3.389 13.697 13.325 1.00 95.56 279 ALA A O 1
ATOM 2215 N N . LEU A 1 280 ? -1.694 12.348 13.934 1.00 97.56 280 LEU A N 1
ATOM 2216 C CA . LEU A 1 280 ? -1.126 12.173 12.596 1.00 97.56 280 LEU A CA 1
ATOM 2217 C C . LEU A 1 280 ? -2.025 11.327 11.680 1.00 97.56 280 LEU A C 1
ATOM 2219 O O . LEU A 1 280 ? -2.248 11.721 10.533 1.00 97.56 280 LEU A O 1
ATOM 2223 N N . GLU A 1 281 ? -2.544 10.192 12.164 1.00 96.94 281 GLU A N 1
ATOM 2224 C CA . GLU A 1 281 ? -3.493 9.346 11.421 1.00 96.94 281 GLU A C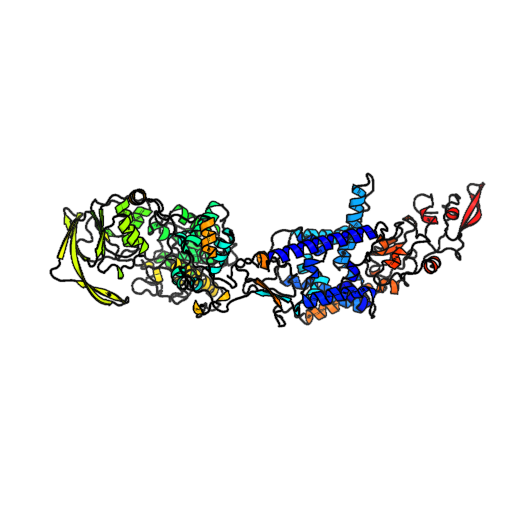A 1
ATOM 2225 C C . GLU A 1 281 ? -4.756 10.139 11.074 1.00 96.94 281 GLU A C 1
ATOM 2227 O O . GLU A 1 281 ? -5.128 10.218 9.900 1.00 96.94 281 GLU A O 1
ATOM 2232 N N . ARG A 1 282 ? -5.341 10.818 12.070 1.00 95.38 282 ARG A N 1
ATOM 2233 C CA . ARG A 1 282 ? -6.503 11.688 11.878 1.00 95.38 282 ARG A CA 1
ATOM 2234 C C . ARG A 1 282 ? -6.233 12.792 10.864 1.00 95.38 282 ARG A C 1
ATOM 2236 O O . ARG A 1 282 ? -7.003 12.953 9.923 1.00 95.38 282 ARG A O 1
ATOM 2243 N N . PHE A 1 283 ? -5.136 13.533 11.025 1.00 96.75 283 PHE A N 1
ATOM 2244 C CA . PHE A 1 283 ? -4.780 14.612 10.108 1.00 96.75 283 PHE A CA 1
ATOM 2245 C C . PHE A 1 283 ? -4.678 14.114 8.662 1.00 96.75 283 PHE A C 1
ATOM 2247 O O . PHE A 1 283 ? -5.241 14.731 7.757 1.00 96.75 283 PHE A O 1
ATOM 2254 N N . ALA A 1 284 ? -3.971 13.001 8.434 1.00 96.81 284 ALA A N 1
ATOM 2255 C CA . ALA A 1 284 ? -3.787 12.466 7.091 1.00 96.81 284 ALA A CA 1
ATOM 2256 C C . ALA A 1 284 ? -5.126 12.050 6.465 1.00 96.81 284 ALA A C 1
ATOM 2258 O O . ALA A 1 284 ? -5.382 12.383 5.305 1.00 96.81 284 ALA A O 1
ATOM 2259 N N . ALA A 1 285 ? -5.980 11.374 7.239 1.00 95.12 285 ALA A N 1
ATOM 2260 C CA . ALA A 1 285 ? -7.308 10.950 6.811 1.00 95.12 285 ALA A CA 1
ATOM 2261 C C . ALA A 1 285 ? -8.214 12.151 6.485 1.00 95.12 285 ALA A C 1
ATOM 2263 O O . ALA A 1 285 ? -8.748 12.238 5.378 1.00 95.12 285 ALA A O 1
ATOM 2264 N N . ASP A 1 286 ? -8.304 13.129 7.390 1.00 93.50 286 ASP A N 1
ATOM 2265 C CA . ASP A 1 286 ? -9.111 14.342 7.214 1.00 93.50 286 ASP A CA 1
ATOM 2266 C C . ASP A 1 286 ? -8.645 15.178 6.017 1.00 93.50 286 ASP A C 1
ATOM 2268 O O . ASP A 1 286 ? -9.465 15.712 5.265 1.00 93.50 286 ASP A O 1
ATOM 2272 N N . TYR A 1 287 ? -7.329 15.300 5.817 1.00 94.75 287 TYR A N 1
ATOM 2273 C CA . TYR A 1 287 ? -6.758 16.056 4.704 1.00 94.75 287 TYR A CA 1
ATOM 2274 C C . TYR A 1 287 ? -7.150 15.448 3.353 1.00 94.75 287 TYR A C 1
ATOM 2276 O O . TYR A 1 287 ? -7.614 16.154 2.456 1.00 94.75 287 TYR A O 1
ATOM 2284 N N . VAL A 1 288 ? -6.975 14.134 3.210 1.00 93.06 288 VAL A N 1
ATOM 2285 C CA . VAL A 1 288 ? -7.238 13.396 1.965 1.00 93.06 288 VAL A CA 1
ATOM 2286 C C . VAL A 1 288 ? -8.736 13.313 1.672 1.00 93.06 288 VAL A C 1
ATOM 2288 O O . VAL A 1 288 ? -9.155 13.414 0.516 1.00 93.06 288 VAL A O 1
ATOM 2291 N N . LEU A 1 289 ? -9.553 13.210 2.720 1.00 90.06 289 LEU A N 1
ATOM 2292 C CA . LEU A 1 289 ? -11.000 13.291 2.608 1.00 90.06 289 LEU A CA 1
ATOM 2293 C C . LEU A 1 289 ? -11.444 14.665 2.079 1.00 90.06 289 LEU A C 1
ATOM 2295 O O . LEU A 1 289 ? -12.251 14.736 1.151 1.00 90.06 289 LEU A O 1
ATOM 2299 N N . LYS A 1 290 ? -10.888 15.758 2.620 1.00 90.56 290 LYS A N 1
ATOM 2300 C CA . LYS A 1 290 ? -11.189 17.134 2.183 1.00 90.56 290 LYS A CA 1
ATOM 2301 C C . LYS A 1 290 ? -10.675 17.444 0.776 1.00 90.56 290 LYS A C 1
ATOM 2303 O O . LYS A 1 290 ? -11.307 18.232 0.078 1.00 90.56 290 LYS A O 1
ATOM 2308 N N . SER A 1 291 ? -9.567 16.837 0.337 1.00 90.00 291 SER A N 1
ATOM 2309 C CA . SER A 1 291 ? -9.041 17.043 -1.022 1.00 90.00 291 SER A CA 1
ATOM 2310 C C . SER A 1 291 ? -9.855 16.327 -2.107 1.00 90.00 291 SER A C 1
ATOM 2312 O O . SER A 1 291 ? -9.700 16.626 -3.291 1.00 90.00 291 SER A O 1
ATOM 2314 N N . GLY A 1 292 ? -10.737 15.393 -1.728 1.00 86.25 292 GLY A N 1
ATOM 2315 C CA . GLY A 1 292 ? -11.535 14.597 -2.664 1.00 86.25 292 GLY A CA 1
ATOM 2316 C C . GLY A 1 292 ? -10.729 13.523 -3.403 1.00 86.25 292 GLY A C 1
ATOM 2317 O O . GLY A 1 292 ? -11.224 12.936 -4.370 1.00 86.25 292 GLY A O 1
ATOM 2318 N N . GLU A 1 293 ? -9.493 13.258 -2.971 1.00 85.12 293 GLU A N 1
ATOM 2319 C CA . GLU A 1 293 ? -8.631 12.216 -3.535 1.00 85.12 293 GLU A CA 1
ATOM 2320 C C . GLU A 1 293 ? -8.953 10.816 -2.990 1.00 85.12 293 GLU A C 1
ATOM 2322 O O . GLU A 1 293 ? -8.543 9.825 -3.604 1.00 85.12 293 GLU A O 1
ATOM 2327 N N . ASP A 1 294 ? -9.692 10.710 -1.877 1.00 84.75 294 ASP A N 1
ATOM 2328 C CA . ASP A 1 294 ? -10.097 9.430 -1.278 1.00 84.75 294 ASP A CA 1
ATOM 2329 C C . ASP A 1 294 ? -11.227 8.756 -2.068 1.00 84.75 294 ASP A C 1
ATOM 2331 O O . ASP A 1 294 ? -12.404 8.808 -1.708 1.00 84.75 294 ASP A O 1
ATOM 2335 N N . LYS A 1 295 ? -10.880 8.164 -3.214 1.00 84.38 295 LYS A N 1
ATOM 2336 C CA . LYS A 1 295 ? -11.841 7.476 -4.082 1.00 84.38 295 LYS A CA 1
ATOM 2337 C C . LYS A 1 295 ? -11.603 5.968 -4.061 1.00 84.38 295 LYS A C 1
ATOM 2339 O O . LYS A 1 295 ? -10.520 5.536 -4.479 1.00 84.38 295 LYS A O 1
ATOM 2344 N N . PRO A 1 296 ? -12.592 5.161 -3.637 1.00 84.75 296 PRO A N 1
ATOM 2345 C CA . PRO A 1 296 ? -12.477 3.716 -3.715 1.00 84.75 296 PRO A CA 1
ATOM 2346 C C . PRO A 1 296 ? -12.480 3.272 -5.180 1.00 84.75 296 PRO A C 1
ATOM 2348 O O . PRO A 1 296 ? -13.103 3.889 -6.048 1.00 84.75 296 PRO A O 1
ATOM 2351 N N . LYS A 1 297 ? -11.761 2.187 -5.462 1.00 83.94 297 LYS A N 1
ATOM 2352 C CA . LYS A 1 297 ? -11.820 1.503 -6.754 1.00 83.94 297 LYS A CA 1
ATOM 2353 C C . LYS A 1 297 ? -12.560 0.184 -6.558 1.00 83.94 297 LYS A C 1
ATOM 2355 O O . LYS A 1 297 ? -12.115 -0.604 -5.719 1.00 83.94 297 LYS A O 1
ATOM 2360 N N . PRO A 1 298 ? -13.627 -0.087 -7.329 1.00 84.69 298 PRO A N 1
ATOM 2361 C CA . PRO A 1 298 ? -14.286 -1.381 -7.286 1.00 84.69 298 PRO A CA 1
ATOM 2362 C C . PRO A 1 298 ? -13.275 -2.486 -7.586 1.00 84.69 298 PRO A C 1
ATOM 2364 O O . PRO A 1 298 ? -12.585 -2.446 -8.608 1.00 84.69 298 PRO A O 1
ATOM 2367 N N . THR A 1 299 ? -13.177 -3.467 -6.692 1.00 89.88 299 THR A N 1
ATOM 2368 C CA . THR A 1 299 ? -12.352 -4.651 -6.949 1.00 89.88 299 THR A CA 1
ATOM 2369 C C . THR A 1 299 ? -13.170 -5.631 -7.795 1.00 89.88 299 THR A C 1
ATOM 2371 O O . THR A 1 299 ? -14.332 -5.881 -7.454 1.00 89.88 299 THR A O 1
ATOM 2374 N N . PRO A 1 300 ? -12.632 -6.165 -8.908 1.00 90.81 300 PRO A N 1
ATOM 2375 C CA . PRO A 1 300 ? -13.338 -7.166 -9.700 1.00 90.81 300 PRO A CA 1
ATOM 2376 C C . PRO A 1 300 ? -13.510 -8.469 -8.910 1.00 90.81 300 PRO A C 1
ATOM 2378 O O . PRO A 1 300 ? -12.617 -8.880 -8.173 1.00 90.81 300 PRO A O 1
ATOM 2381 N N . ILE A 1 301 ? -14.649 -9.136 -9.103 1.00 94.62 301 ILE A N 1
ATOM 2382 C CA . ILE A 1 301 ? -14.878 -10.482 -8.566 1.00 94.62 301 ILE A CA 1
ATOM 2383 C C . ILE A 1 301 ? -14.083 -11.463 -9.427 1.00 94.62 301 ILE A C 1
ATOM 2385 O O . ILE A 1 301 ? -14.341 -11.590 -10.623 1.00 94.62 301 ILE A O 1
ATOM 2389 N N . THR A 1 302 ? -13.110 -12.134 -8.822 1.00 96.00 302 THR A N 1
ATOM 2390 C CA . THR A 1 302 ? -12.240 -13.118 -9.487 1.00 96.00 302 THR A CA 1
ATOM 2391 C C . THR A 1 302 ? -12.378 -14.519 -8.894 1.00 96.00 302 THR A C 1
ATOM 2393 O O . THR A 1 302 ? -11.923 -15.484 -9.507 1.00 96.00 302 THR A O 1
ATOM 2396 N N . ARG A 1 303 ? -13.020 -14.641 -7.726 1.00 94.75 303 ARG A N 1
ATOM 2397 C CA . ARG A 1 303 ? -13.302 -15.899 -7.024 1.00 94.75 303 ARG A CA 1
ATOM 2398 C C . ARG A 1 303 ? -14.755 -16.320 -7.240 1.00 94.75 303 ARG A C 1
ATOM 2400 O O . ARG A 1 303 ? -15.619 -15.469 -7.461 1.00 94.75 303 ARG A O 1
ATOM 2407 N N . LYS A 1 304 ? -15.020 -17.629 -7.220 1.00 95.62 304 LYS A N 1
ATOM 2408 C CA . LYS A 1 304 ? -16.376 -18.179 -7.423 1.00 95.62 304 LYS A CA 1
ATOM 2409 C C . LYS A 1 304 ? -17.139 -18.288 -6.106 1.00 95.62 304 LYS A C 1
ATOM 2411 O O . LYS A 1 304 ? -18.360 -18.166 -6.095 1.00 95.62 304 LYS A O 1
ATOM 2416 N N . GLU A 1 305 ? -16.393 -18.507 -5.036 1.00 97.38 305 GLU A N 1
ATOM 2417 C CA . GLU A 1 305 ? -16.855 -18.702 -3.677 1.00 97.38 305 GLU A CA 1
ATOM 2418 C C . GLU A 1 305 ? -17.490 -17.415 -3.129 1.00 97.38 305 GLU A C 1
ATOM 2420 O O . GLU A 1 305 ? -17.099 -16.287 -3.469 1.00 97.38 305 GLU A O 1
ATOM 2425 N N . ARG A 1 306 ? -18.492 -17.590 -2.272 1.00 97.62 306 ARG A N 1
ATOM 2426 C CA . ARG A 1 306 ? -19.293 -16.526 -1.669 1.00 97.62 306 ARG A CA 1
ATOM 2427 C C . ARG A 1 306 ? -19.115 -16.543 -0.161 1.00 97.62 306 ARG A C 1
ATOM 2429 O O . ARG A 1 306 ? -19.231 -17.593 0.465 1.00 97.62 306 ARG A O 1
ATOM 2436 N N . VAL A 1 307 ? -18.918 -15.365 0.423 1.00 98.56 307 VAL A N 1
ATOM 2437 C CA . VAL A 1 307 ? -18.753 -15.209 1.873 1.00 98.56 307 VAL A CA 1
ATOM 2438 C C . VAL A 1 307 ? -19.870 -14.345 2.448 1.00 98.56 307 VAL A C 1
ATOM 2440 O O . VAL A 1 307 ? -20.140 -13.251 1.945 1.00 98.56 307 VAL A O 1
ATOM 2443 N N . ALA A 1 308 ? -20.511 -14.835 3.507 1.00 98.56 308 ALA A N 1
ATOM 2444 C CA . ALA A 1 308 ? -21.490 -14.082 4.283 1.00 98.56 308 ALA A CA 1
ATOM 2445 C C . ALA A 1 308 ? -20.857 -13.511 5.550 1.00 98.56 308 ALA A C 1
ATOM 2447 O O . ALA A 1 308 ? -20.067 -14.173 6.222 1.00 98.56 308 ALA A O 1
ATOM 2448 N N . ILE A 1 309 ? -21.243 -12.290 5.904 1.00 98.75 309 ILE A N 1
ATOM 2449 C CA . ILE A 1 309 ? -20.816 -11.622 7.130 1.00 98.75 309 ILE A CA 1
ATOM 2450 C C . ILE A 1 309 ? -22.055 -11.197 7.905 1.00 98.75 309 ILE A C 1
ATOM 2452 O O . ILE A 1 309 ? -22.930 -10.533 7.358 1.00 98.75 309 ILE A O 1
ATOM 2456 N N . ILE A 1 310 ? -22.134 -11.572 9.177 1.00 98.50 310 ILE A N 1
ATOM 2457 C CA . ILE A 1 310 ? -23.255 -11.236 10.057 1.00 98.50 310 ILE A CA 1
ATOM 2458 C C . ILE A 1 310 ? -22.793 -10.130 11.012 1.00 98.50 310 ILE A C 1
ATOM 2460 O O . ILE A 1 310 ? -21.916 -10.341 11.854 1.00 98.50 310 ILE A O 1
ATOM 2464 N N . GLY A 1 311 ? -23.383 -8.945 10.866 1.00 98.00 311 GLY A N 1
ATOM 2465 C CA . GLY A 1 311 ? -23.038 -7.718 11.581 1.00 98.00 311 GLY A CA 1
ATOM 2466 C C . GLY A 1 311 ? -22.108 -6.796 10.785 1.00 98.00 311 GLY A C 1
ATOM 2467 O O . GLY A 1 311 ? -21.076 -7.214 10.263 1.00 98.00 311 GLY A O 1
ATOM 2468 N N . SER A 1 312 ? -22.446 -5.507 10.736 1.00 97.75 312 SER A N 1
ATOM 2469 C CA . SER A 1 312 ? -21.675 -4.452 10.055 1.00 97.75 312 SER A CA 1
ATOM 2470 C C . SER A 1 312 ? -20.815 -3.616 11.014 1.00 97.75 312 SER A C 1
ATOM 2472 O O . SER A 1 312 ? -20.524 -2.445 10.767 1.00 97.75 312 SER A O 1
ATOM 2474 N N . GLY A 1 313 ? -20.402 -4.196 12.142 1.00 97.12 313 GLY A N 1
ATOM 2475 C CA . GLY A 1 313 ? -19.430 -3.565 13.034 1.00 97.12 313 GLY A CA 1
ATOM 2476 C C . GLY A 1 313 ? -18.027 -3.466 12.406 1.00 97.12 313 GLY A C 1
ATOM 2477 O O . GLY A 1 313 ? -17.788 -3.995 11.317 1.00 97.12 313 GLY A O 1
ATOM 2478 N N . PRO A 1 314 ? -17.053 -2.853 13.108 1.00 97.75 314 PRO A N 1
ATOM 2479 C CA . PRO A 1 314 ? -15.691 -2.690 12.595 1.00 97.75 314 PRO A CA 1
ATOM 2480 C C . PRO A 1 314 ? -15.030 -4.010 12.166 1.00 97.75 314 PRO A C 1
ATOM 2482 O O . PRO A 1 314 ? -14.342 -4.047 11.148 1.00 97.75 314 PRO A O 1
ATOM 2485 N N . ALA A 1 315 ? -15.265 -5.105 12.901 1.00 98.19 315 ALA A N 1
ATOM 2486 C CA . ALA A 1 315 ? -14.749 -6.427 12.541 1.00 98.19 315 ALA A CA 1
ATOM 2487 C C . ALA A 1 315 ? -15.360 -6.951 11.234 1.00 98.19 315 ALA A C 1
ATOM 2489 O O . ALA A 1 315 ? -14.620 -7.344 10.333 1.00 98.19 315 ALA A O 1
ATOM 2490 N N . GLY A 1 316 ? -16.690 -6.918 11.111 1.00 98.31 316 GLY A N 1
ATOM 2491 C CA . GLY A 1 316 ? -17.409 -7.391 9.927 1.00 98.31 316 GLY A CA 1
ATOM 2492 C C . GLY A 1 316 ? -17.045 -6.605 8.677 1.00 98.31 316 GLY A C 1
ATOM 2493 O O . GLY A 1 316 ? -16.665 -7.183 7.663 1.00 98.31 316 GLY A O 1
ATOM 2494 N N . LEU A 1 317 ? -17.055 -5.276 8.764 1.00 98.56 317 LEU A N 1
ATOM 2495 C CA . LEU A 1 317 ? -16.695 -4.409 7.644 1.00 98.56 317 LEU A CA 1
ATOM 2496 C C . LEU A 1 317 ? -15.208 -4.503 7.272 1.00 98.56 317 LEU A C 1
ATOM 2498 O O . LEU A 1 317 ? -14.876 -4.447 6.088 1.00 98.56 317 LEU A O 1
ATOM 2502 N N . SER A 1 318 ? -14.312 -4.708 8.247 1.00 98.44 318 SER A N 1
ATOM 2503 C CA . SER A 1 318 ? -12.897 -4.985 7.968 1.00 98.44 318 SER A CA 1
ATOM 2504 C C . SER A 1 318 ? -12.724 -6.302 7.211 1.00 98.44 318 SER A C 1
ATOM 2506 O O . SER A 1 318 ? -12.074 -6.330 6.164 1.00 98.44 318 SER A O 1
ATOM 2508 N N . ALA A 1 319 ? -13.367 -7.378 7.678 1.00 98.50 319 ALA A N 1
ATOM 2509 C CA . ALA A 1 319 ? -13.355 -8.660 6.980 1.00 98.50 319 ALA A CA 1
ATOM 2510 C C . ALA A 1 319 ? -13.926 -8.529 5.559 1.00 98.50 319 ALA A C 1
ATOM 2512 O O . ALA A 1 319 ? -13.317 -9.013 4.603 1.00 98.50 319 ALA A O 1
ATOM 2513 N N . ALA A 1 320 ? -15.039 -7.805 5.408 1.00 98.38 320 ALA A N 1
ATOM 2514 C CA . ALA A 1 320 ? -15.698 -7.586 4.127 1.00 98.38 320 ALA A CA 1
ATOM 2515 C C . ALA A 1 320 ? -14.788 -6.884 3.120 1.00 98.38 320 ALA A C 1
ATOM 2517 O O . ALA A 1 320 ? -14.628 -7.343 1.990 1.00 98.38 320 ALA A O 1
ATOM 2518 N N . TYR A 1 321 ? -14.158 -5.794 3.557 1.00 98.12 321 TYR A N 1
ATOM 2519 C CA . TYR A 1 321 ? -13.229 -5.015 2.754 1.00 98.12 321 TYR A CA 1
ATOM 2520 C C . TYR A 1 321 ? -12.042 -5.857 2.267 1.00 98.12 321 TYR A C 1
ATOM 2522 O O . TYR A 1 321 ? -11.713 -5.848 1.078 1.00 98.12 321 TYR A O 1
ATOM 2530 N N . HIS A 1 322 ? -11.410 -6.622 3.163 1.00 98.06 322 HIS A N 1
ATOM 2531 C CA . HIS A 1 322 ? -10.241 -7.432 2.812 1.00 98.06 322 HIS A CA 1
ATOM 2532 C C . HIS A 1 322 ? -10.604 -8.613 1.904 1.00 98.06 322 HIS A C 1
ATOM 2534 O O . HIS A 1 322 ? -9.940 -8.812 0.887 1.00 98.06 322 HIS A O 1
ATOM 2540 N N . LEU A 1 323 ? -11.694 -9.333 2.187 1.00 98.06 323 LEU A N 1
ATOM 2541 C CA . LEU A 1 323 ? -12.195 -10.410 1.320 1.00 98.06 323 LEU A CA 1
ATOM 2542 C C . LEU A 1 323 ? -12.589 -9.891 -0.067 1.00 98.06 323 LEU A C 1
ATOM 2544 O O . LEU A 1 323 ? -12.281 -10.519 -1.083 1.00 98.06 323 LEU A O 1
ATOM 2548 N N . ARG A 1 324 ? -13.205 -8.705 -0.136 1.00 96.88 324 ARG A N 1
ATOM 2549 C CA . ARG A 1 324 ? -13.533 -8.072 -1.414 1.00 96.88 324 ARG A CA 1
ATOM 2550 C C . ARG A 1 324 ? -12.278 -7.758 -2.224 1.00 96.88 324 ARG A C 1
ATOM 2552 O O . ARG A 1 324 ? -12.248 -8.036 -3.421 1.00 96.88 324 ARG A O 1
ATOM 2559 N N . ARG A 1 325 ? -11.222 -7.247 -1.581 1.00 95.38 325 ARG A N 1
ATOM 2560 C CA . ARG A 1 325 ? -9.914 -6.998 -2.217 1.00 95.38 325 ARG A CA 1
ATOM 2561 C C . ARG A 1 325 ? -9.212 -8.273 -2.693 1.00 95.38 325 ARG A C 1
ATOM 2563 O O . ARG A 1 325 ? -8.438 -8.210 -3.644 1.00 95.38 325 ARG A O 1
ATOM 2570 N N . MET A 1 326 ? -9.502 -9.417 -2.073 1.00 95.88 326 MET A N 1
ATOM 2571 C CA . MET A 1 326 ? -9.031 -10.744 -2.502 1.00 95.88 326 MET A CA 1
ATOM 2572 C C . MET A 1 326 ? -9.867 -11.347 -3.649 1.00 95.88 326 MET A C 1
ATOM 2574 O O . MET A 1 326 ? -9.504 -12.393 -4.190 1.00 95.88 326 MET A O 1
ATOM 2578 N N . GLY A 1 327 ? -10.949 -10.671 -4.059 1.00 96.31 327 GLY A N 1
ATOM 2579 C CA . GLY A 1 327 ? -11.757 -11.015 -5.229 1.00 96.31 327 GLY A CA 1
ATOM 2580 C C . GLY A 1 327 ? -13.019 -11.829 -4.940 1.00 96.31 327 GLY A C 1
ATOM 2581 O O . GLY A 1 327 ? -13.638 -12.304 -5.895 1.00 96.31 327 GLY A O 1
ATOM 2582 N N . TYR A 1 328 ? -13.407 -11.995 -3.671 1.00 97.62 328 TYR A N 1
ATOM 2583 C CA . TYR A 1 328 ? -14.628 -12.710 -3.281 1.00 97.62 328 TYR A CA 1
ATOM 2584 C C . TYR A 1 328 ? -15.890 -11.859 -3.443 1.00 97.62 328 TYR A C 1
ATOM 2586 O O . TYR A 1 328 ? -15.873 -10.626 -3.330 1.00 97.62 328 TYR A O 1
ATOM 2594 N N . ARG A 1 329 ? -17.024 -12.536 -3.663 1.00 96.81 329 ARG A N 1
ATOM 2595 C CA . ARG A 1 329 ? -18.346 -11.930 -3.487 1.00 96.81 329 ARG A CA 1
ATOM 2596 C C . ARG A 1 329 ? -18.695 -11.971 -2.003 1.00 96.81 329 ARG A C 1
ATOM 2598 O O . ARG A 1 329 ? -18.775 -13.053 -1.425 1.00 96.81 329 ARG A O 1
ATOM 2605 N N . VAL A 1 330 ? -18.901 -10.798 -1.412 1.00 97.50 330 VAL A N 1
ATOM 2606 C CA . VAL A 1 330 ? -19.152 -10.654 0.023 1.00 97.50 330 VAL A CA 1
ATOM 2607 C C . VAL A 1 330 ? -20.460 -9.919 0.247 1.00 97.50 330 VAL A C 1
ATOM 2609 O O . VAL A 1 330 ? -20.656 -8.846 -0.325 1.00 97.50 330 VAL A O 1
ATOM 2612 N N . LYS A 1 331 ? -21.311 -10.488 1.102 1.00 98.25 331 LYS A N 1
ATOM 2613 C CA . LYS A 1 331 ? -22.556 -9.865 1.545 1.00 98.25 331 LYS A CA 1
ATOM 2614 C C . LYS A 1 331 ? -22.578 -9.734 3.064 1.00 98.25 331 LYS A C 1
ATOM 2616 O O . LYS A 1 331 ? -22.322 -10.707 3.773 1.00 98.25 331 LYS A O 1
ATOM 2621 N N . VAL A 1 332 ? -22.868 -8.530 3.547 1.00 98.75 332 VAL A N 1
ATOM 2622 C CA . VAL A 1 332 ? -22.983 -8.195 4.969 1.00 98.75 332 VAL A CA 1
ATOM 2623 C C . VAL A 1 332 ? -24.461 -8.073 5.329 1.00 98.75 332 VAL A C 1
ATOM 2625 O O . VAL A 1 332 ? -25.186 -7.327 4.680 1.00 98.75 332 VAL A O 1
ATOM 2628 N N . PHE A 1 333 ? -24.894 -8.782 6.366 1.00 98.56 333 PHE A N 1
ATOM 2629 C CA . PHE A 1 333 ? -26.246 -8.716 6.920 1.00 98.56 333 PHE A CA 1
ATOM 2630 C C . PHE A 1 333 ? -26.226 -7.901 8.214 1.00 98.56 333 PHE A C 1
ATOM 2632 O O . PHE A 1 333 ? -25.504 -8.248 9.151 1.00 98.56 333 PHE A O 1
ATOM 2639 N N . GLU A 1 334 ? -26.995 -6.817 8.270 1.00 98.00 334 GLU A N 1
ATOM 2640 C CA . GLU A 1 334 ? -27.047 -5.890 9.401 1.00 98.00 334 GLU A CA 1
ATOM 2641 C C . GLU A 1 334 ? -28.477 -5.742 9.930 1.00 98.00 334 GLU A C 1
ATOM 2643 O O . GLU A 1 334 ? -29.390 -5.419 9.175 1.00 98.00 334 GLU A O 1
ATOM 2648 N N . ARG A 1 335 ? -28.660 -5.916 11.246 1.00 96.88 335 ARG A N 1
ATOM 2649 C CA . ARG A 1 335 ? -29.963 -5.801 11.919 1.00 96.88 335 ARG A CA 1
ATOM 2650 C C . ARG A 1 335 ? -30.474 -4.361 11.941 1.00 96.88 335 ARG A C 1
ATOM 2652 O O . ARG A 1 335 ? -31.667 -4.126 11.794 1.00 96.88 335 ARG A O 1
ATOM 2659 N N . LEU A 1 336 ? -29.590 -3.396 12.174 1.00 95.75 336 LEU A N 1
ATOM 2660 C CA . LEU A 1 336 ? -29.937 -1.984 12.297 1.00 95.75 336 LEU A CA 1
ATOM 2661 C C . LEU A 1 336 ? -30.248 -1.348 10.928 1.00 95.75 336 LEU A C 1
ATOM 2663 O O . LEU A 1 336 ? -29.802 -1.847 9.894 1.00 95.75 336 LEU A O 1
ATOM 2667 N N . PRO A 1 337 ? -30.967 -0.208 10.897 1.00 95.06 337 PRO A N 1
ATOM 2668 C CA . PRO A 1 337 ? -31.280 0.498 9.650 1.00 95.06 337 PRO A CA 1
ATOM 2669 C C . PRO A 1 337 ? -30.063 1.135 8.965 1.00 95.06 337 PRO A C 1
ATOM 2671 O O . PRO A 1 337 ? -30.158 1.570 7.819 1.00 95.06 337 PRO A O 1
ATOM 2674 N N . LEU A 1 338 ? -28.925 1.207 9.655 1.00 95.12 338 LEU A N 1
ATOM 2675 C CA . LEU A 1 338 ? -27.686 1.815 9.184 1.00 95.12 338 LEU A CA 1
ATOM 2676 C C . LEU A 1 338 ? -26.473 0.966 9.589 1.00 95.12 338 LEU A C 1
ATOM 2678 O O . LEU A 1 338 ? -26.470 0.394 10.683 1.00 95.12 338 LEU A O 1
ATOM 2682 N N . PRO A 1 339 ? -25.434 0.910 8.737 1.00 97.06 339 PRO A N 1
ATOM 2683 C CA . PRO A 1 339 ? -24.223 0.154 9.018 1.00 97.06 339 PRO A CA 1
ATOM 2684 C C . PRO A 1 339 ? -23.293 0.841 10.025 1.00 97.06 339 PRO A C 1
ATOM 2686 O O . PRO A 1 339 ? -23.365 2.049 10.254 1.00 97.06 339 PRO A O 1
ATOM 2689 N N . GLY A 1 340 ? -22.361 0.067 10.587 1.00 95.38 340 GLY A N 1
ATOM 2690 C CA . GLY A 1 340 ? -21.284 0.550 11.461 1.00 95.38 340 GLY A CA 1
ATOM 2691 C C . GLY A 1 340 ? -21.339 0.015 12.895 1.00 95.38 340 GLY A C 1
ATOM 2692 O O . GLY A 1 340 ? -20.415 0.260 13.677 1.00 95.38 340 GLY A O 1
ATOM 2693 N N . GLY A 1 341 ? -22.393 -0.720 13.264 1.00 95.19 341 GLY A N 1
ATOM 2694 C CA . GLY A 1 341 ? -22.555 -1.307 14.598 1.00 95.19 341 GLY A CA 1
ATOM 2695 C C . GLY A 1 341 ? -22.373 -0.277 15.722 1.00 95.19 341 GLY A C 1
ATOM 2696 O O . GLY A 1 341 ? -22.902 0.834 15.659 1.00 95.19 341 GLY A O 1
ATOM 2697 N N . MET A 1 342 ? -21.572 -0.609 16.740 1.00 94.00 342 MET A N 1
ATOM 2698 C CA . MET A 1 342 ? -21.286 0.293 17.870 1.00 94.00 342 MET A CA 1
ATOM 2699 C C . MET A 1 342 ? -20.619 1.623 17.483 1.00 94.00 342 MET A C 1
ATOM 2701 O O . MET A 1 342 ? -20.719 2.583 18.244 1.00 94.00 342 MET A O 1
ATOM 2705 N N . LEU A 1 343 ? -19.991 1.735 16.307 1.00 95.81 343 LEU A N 1
ATOM 2706 C CA . LEU A 1 343 ? -19.486 3.027 15.825 1.00 95.81 343 LEU A CA 1
ATOM 2707 C C . LEU A 1 343 ? -20.639 3.990 15.527 1.00 95.81 343 LEU A C 1
ATOM 2709 O O . LEU A 1 343 ? -20.542 5.184 15.804 1.00 95.81 343 LEU A O 1
ATOM 2713 N N . ALA A 1 344 ? -21.735 3.463 14.977 1.00 95.31 344 ALA A N 1
ATOM 2714 C CA . ALA A 1 344 ? -22.904 4.240 14.594 1.00 95.31 344 ALA A CA 1
ATOM 2715 C C . ALA A 1 344 ? -23.825 4.527 15.783 1.00 95.31 344 ALA A C 1
ATOM 2717 O O . ALA A 1 344 ? -24.336 5.638 15.900 1.00 95.31 344 ALA A O 1
ATOM 2718 N N . VAL A 1 345 ? -24.028 3.541 16.665 1.00 94.25 345 VAL A N 1
ATOM 2719 C CA . VAL A 1 345 ? -25.030 3.643 17.741 1.00 94.25 345 VAL A CA 1
ATOM 2720 C C . VAL A 1 345 ? -24.459 3.740 19.153 1.00 94.25 345 VAL A C 1
ATOM 2722 O O . VAL A 1 345 ? -25.173 4.155 20.057 1.00 94.25 345 VAL A O 1
ATOM 2725 N N . GLY A 1 346 ? -23.193 3.390 19.367 1.00 93.06 346 GLY A N 1
ATOM 2726 C CA . GLY A 1 346 ? -22.550 3.456 20.681 1.00 93.06 346 GLY A CA 1
ATOM 2727 C C . GLY A 1 346 ? -21.823 4.779 20.899 1.00 93.06 346 GLY A C 1
ATOM 2728 O O . GLY A 1 346 ? -22.159 5.531 21.807 1.00 93.06 346 GLY A O 1
ATOM 2729 N N . ILE A 1 347 ? -20.838 5.086 20.053 1.00 94.00 347 ILE A N 1
ATOM 2730 C CA . ILE A 1 347 ? -19.957 6.246 20.260 1.00 94.00 347 ILE A CA 1
ATOM 2731 C C . ILE A 1 347 ? -20.712 7.557 19.972 1.00 94.00 347 ILE A C 1
ATOM 2733 O O . ILE A 1 347 ? -21.256 7.693 18.871 1.00 94.00 347 ILE A O 1
ATOM 2737 N N . PRO A 1 348 ? -20.734 8.539 20.894 1.00 93.25 348 PRO A N 1
ATOM 2738 C CA . PRO A 1 348 ? -21.420 9.817 20.691 1.00 93.25 348 PRO A CA 1
ATOM 2739 C C . PRO A 1 348 ? -20.861 10.666 19.543 1.00 93.25 348 PRO A C 1
ATOM 2741 O O . PRO A 1 348 ? -19.665 10.636 19.245 1.00 93.25 348 PRO A O 1
ATOM 2744 N N . ARG A 1 349 ? -21.714 11.530 18.973 1.00 91.88 349 ARG A N 1
ATOM 2745 C CA . ARG A 1 349 ? -21.356 12.418 17.848 1.00 91.88 349 ARG A CA 1
ATOM 2746 C C . ARG A 1 349 ? -20.207 13.391 18.153 1.00 91.88 349 ARG A C 1
ATOM 2748 O O . ARG A 1 349 ? -19.418 13.669 17.259 1.00 91.88 349 ARG A O 1
ATOM 2755 N N . TYR A 1 350 ? -20.073 13.855 19.399 1.00 90.94 350 TYR A N 1
ATOM 2756 C CA . TYR A 1 350 ? -18.994 14.777 19.797 1.00 90.94 350 TYR A CA 1
ATOM 2757 C C . TYR A 1 350 ? -17.597 14.122 19.796 1.00 90.94 350 TYR A C 1
ATOM 2759 O O . TYR A 1 350 ? -16.588 14.827 19.851 1.00 90.94 350 TYR A O 1
ATOM 2767 N N . ARG A 1 351 ? -17.534 12.782 19.762 1.00 91.94 351 ARG A N 1
ATOM 2768 C CA . ARG A 1 351 ? -16.299 11.993 19.611 1.00 91.94 351 ARG A CA 1
ATOM 2769 C C . ARG A 1 351 ? -16.140 11.462 18.197 1.00 91.94 351 ARG A C 1
ATOM 2771 O O . ARG A 1 351 ? -15.051 11.536 17.642 1.00 91.94 351 ARG A O 1
ATOM 2778 N N . LEU A 1 352 ? -17.218 10.926 17.626 1.00 93.94 352 LEU A N 1
ATOM 2779 C CA . LEU A 1 352 ? -17.227 10.372 16.279 1.00 93.94 352 LEU A CA 1
ATOM 2780 C C . LEU A 1 352 ? -18.367 10.986 15.458 1.00 93.94 352 LEU A C 1
ATOM 2782 O O . LEU A 1 352 ? -19.508 10.515 15.542 1.00 93.94 352 LEU A O 1
ATOM 2786 N N . PRO A 1 353 ? -18.076 12.018 14.646 1.00 92.94 353 PRO A N 1
ATOM 2787 C CA . PRO A 1 353 ? -19.055 12.585 13.731 1.00 92.94 353 PRO A CA 1
ATOM 2788 C C . PRO A 1 353 ? -19.630 11.517 12.790 1.00 92.94 353 PRO A C 1
ATOM 2790 O O . PRO A 1 353 ? -18.914 10.647 12.285 1.00 92.94 353 PRO A O 1
ATOM 2793 N N . ARG A 1 354 ? -20.941 11.573 12.534 1.00 91.94 354 ARG A N 1
ATOM 2794 C CA . ARG A 1 354 ? -21.634 10.568 11.706 1.00 91.94 354 ARG A CA 1
ATOM 2795 C C . ARG A 1 354 ? -21.181 10.636 10.258 1.00 91.94 354 ARG A C 1
ATOM 2797 O O . ARG A 1 354 ? -21.016 9.608 9.614 1.00 91.94 354 ARG A O 1
ATOM 2804 N N . GLU A 1 355 ? -20.906 11.845 9.791 1.00 91.81 355 GLU A N 1
ATOM 2805 C CA . GLU A 1 355 ? -20.399 12.136 8.461 1.00 91.81 355 GLU A CA 1
ATOM 2806 C C . GLU A 1 355 ? -19.038 11.467 8.246 1.00 91.81 355 GLU A C 1
ATOM 2808 O O . GLU A 1 355 ? -18.805 10.885 7.193 1.00 91.81 355 GLU A O 1
ATOM 2813 N N . VAL A 1 356 ? -18.168 11.484 9.263 1.00 91.38 356 VAL A N 1
ATOM 2814 C CA . VAL A 1 356 ? -16.850 10.832 9.237 1.00 91.38 356 VAL A CA 1
ATOM 2815 C C . VAL A 1 356 ? -16.990 9.314 9.112 1.00 91.38 356 VAL A C 1
ATOM 2817 O O . VAL A 1 356 ? -16.394 8.716 8.217 1.00 91.38 356 VAL A O 1
ATOM 2820 N N . LEU A 1 357 ? -17.828 8.697 9.950 1.00 95.38 357 LEU A N 1
ATOM 2821 C CA . LEU A 1 357 ? -18.102 7.259 9.881 1.00 95.38 357 LEU A CA 1
ATOM 2822 C C . LEU A 1 357 ? -18.633 6.849 8.500 1.00 95.38 357 LEU A C 1
ATOM 2824 O O . LEU A 1 357 ? -18.183 5.863 7.916 1.00 95.38 357 LEU A O 1
ATOM 2828 N N . GLN A 1 358 ? -19.565 7.630 7.957 1.00 94.44 358 GLN A N 1
ATOM 2829 C CA . GLN A 1 358 ? -20.206 7.338 6.680 1.00 94.44 358 GLN A CA 1
ATOM 2830 C C . GLN A 1 358 ? -19.227 7.408 5.499 1.00 94.44 358 GLN A C 1
ATOM 2832 O O . GLN A 1 358 ? -19.429 6.722 4.500 1.00 94.44 358 GLN A O 1
ATOM 2837 N N . LYS A 1 359 ? -18.142 8.189 5.601 1.00 93.50 359 LYS A N 1
ATOM 2838 C CA . LYS A 1 359 ? -17.091 8.239 4.571 1.00 93.50 359 LYS A CA 1
ATOM 2839 C C . LYS A 1 359 ? -16.251 6.971 4.529 1.00 93.50 359 LYS A C 1
ATOM 2841 O O . LYS A 1 359 ? -16.021 6.457 3.437 1.00 93.50 359 LYS A O 1
ATOM 2846 N N . ASP A 1 360 ? -15.845 6.445 5.682 1.00 95.56 360 ASP A N 1
ATOM 2847 C CA . ASP A 1 360 ? -15.109 5.178 5.727 1.00 95.56 360 ASP A CA 1
ATOM 2848 C C . ASP A 1 360 ? -15.992 4.002 5.287 1.00 95.56 360 ASP A C 1
ATOM 2850 O O . ASP A 1 360 ? -15.557 3.182 4.479 1.00 95.56 360 ASP A O 1
ATOM 2854 N N . ILE A 1 361 ? -17.261 3.957 5.715 1.00 96.75 361 ILE A N 1
ATOM 2855 C CA . ILE A 1 361 ? -18.212 2.937 5.240 1.00 96.75 361 ILE A CA 1
ATOM 2856 C C . ILE A 1 361 ? -18.443 3.065 3.730 1.00 96.75 361 ILE A C 1
ATOM 2858 O O . ILE A 1 361 ? -18.329 2.073 3.013 1.00 96.75 361 ILE A O 1
ATOM 2862 N N . GLY A 1 362 ? -18.668 4.280 3.224 1.00 95.44 362 GLY A N 1
ATOM 2863 C CA . GLY A 1 362 ? -18.852 4.520 1.792 1.00 95.44 362 GLY A CA 1
ATOM 2864 C C . GLY A 1 362 ? -17.623 4.142 0.956 1.00 95.44 362 GLY A C 1
ATOM 2865 O O . GLY A 1 362 ? -17.761 3.700 -0.185 1.00 95.44 362 GLY A O 1
ATOM 2866 N N . TYR A 1 363 ? -16.411 4.248 1.515 1.00 95.56 363 TYR A N 1
ATOM 2867 C CA . TYR A 1 363 ? -15.201 3.727 0.874 1.00 95.56 363 TYR A CA 1
ATOM 2868 C C . TYR A 1 3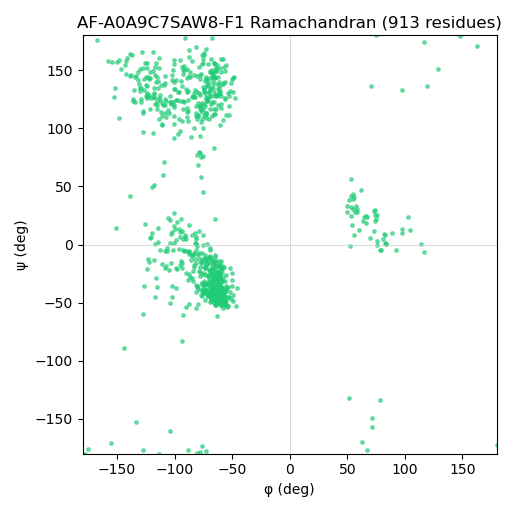63 ? -15.248 2.195 0.746 1.00 95.56 363 TYR A C 1
ATOM 2870 O O . TYR A 1 363 ? -14.913 1.645 -0.307 1.00 95.56 363 TYR A O 1
ATOM 2878 N N . ILE A 1 364 ? -15.683 1.500 1.801 1.00 96.44 364 ILE A N 1
ATOM 2879 C CA . ILE A 1 364 ? -15.828 0.039 1.816 1.00 96.44 364 ILE A CA 1
ATOM 2880 C C . ILE A 1 364 ? -16.900 -0.403 0.811 1.00 96.44 364 ILE A C 1
ATOM 2882 O O . ILE A 1 364 ? -16.626 -1.271 -0.019 1.00 96.44 364 ILE A O 1
ATOM 2886 N N . GLU A 1 365 ? -18.072 0.230 0.802 1.00 96.38 365 GLU A N 1
ATOM 2887 C CA . GLU A 1 365 ? -19.131 -0.032 -0.184 1.00 96.38 365 GLU A CA 1
ATOM 2888 C C . GLU A 1 365 ? -18.635 0.219 -1.614 1.00 96.38 365 GLU A C 1
ATOM 2890 O O . GLU A 1 365 ? -18.783 -0.632 -2.492 1.00 96.38 365 GLU A O 1
ATOM 2895 N N . GLY A 1 366 ? -17.927 1.330 -1.843 1.00 94.94 366 GLY A N 1
ATOM 2896 C CA . GLY A 1 366 ? -17.344 1.665 -3.144 1.00 94.94 366 GLY A CA 1
ATOM 2897 C C . GLY A 1 366 ? -16.254 0.697 -3.628 1.00 94.94 366 GLY A C 1
ATOM 2898 O O . GLY A 1 366 ? -15.927 0.684 -4.817 1.00 94.94 366 GLY A O 1
ATOM 2899 N N . SER A 1 367 ? -15.705 -0.151 -2.749 1.00 93.38 367 SER A N 1
ATOM 2900 C CA . SER A 1 367 ? -14.827 -1.266 -3.141 1.00 93.38 367 SER A CA 1
ATOM 2901 C C . SER A 1 367 ? -15.596 -2.461 -3.741 1.00 93.38 367 SER A C 1
ATOM 2903 O O . SER A 1 367 ? -14.996 -3.340 -4.375 1.00 93.38 367 SER A O 1
ATOM 2905 N N . GLY A 1 368 ? -16.928 -2.461 -3.608 1.00 94.38 368 GLY A N 1
ATOM 2906 C CA . GLY A 1 368 ? -17.861 -3.474 -4.101 1.00 94.38 368 GLY A CA 1
ATOM 2907 C C . GLY A 1 368 ? -18.385 -4.429 -3.024 1.00 94.38 368 GLY A C 1
ATOM 2908 O O . GLY A 1 368 ? -18.733 -5.561 -3.357 1.00 94.38 368 GLY A O 1
ATOM 2909 N N . VAL A 1 369 ? -18.381 -4.018 -1.752 1.00 96.88 369 VAL A N 1
ATOM 2910 C CA . VAL A 1 369 ? -19.021 -4.760 -0.651 1.00 96.88 369 VAL A CA 1
ATOM 2911 C C . VAL A 1 369 ? -20.520 -4.466 -0.652 1.00 96.88 369 VAL A C 1
ATOM 2913 O O . VAL A 1 369 ? -20.914 -3.304 -0.699 1.00 96.88 369 VAL A O 1
ATOM 2916 N N . GLU A 1 370 ? -21.346 -5.509 -0.572 1.00 96.50 370 GLU A N 1
ATOM 2917 C CA . GLU A 1 370 ? -22.803 -5.384 -0.476 1.00 96.50 370 GLU A CA 1
ATOM 2918 C C . GLU A 1 370 ? -23.231 -5.440 0.993 1.00 96.50 370 GLU A C 1
ATOM 2920 O O . GLU A 1 370 ? -22.925 -6.409 1.690 1.00 96.50 370 GLU A O 1
ATOM 2925 N N . ILE A 1 371 ? -23.944 -4.415 1.463 1.00 98.31 371 ILE A N 1
ATOM 2926 C CA . ILE A 1 371 ? -24.474 -4.349 2.827 1.00 98.31 371 ILE A CA 1
ATOM 2927 C C . ILE A 1 371 ? -26.001 -4.312 2.757 1.00 98.31 371 ILE A C 1
ATOM 2929 O O . ILE A 1 371 ? -26.580 -3.416 2.149 1.00 98.31 371 ILE A O 1
ATOM 2933 N N . GLU A 1 372 ? -26.651 -5.290 3.381 1.00 98.00 372 GLU A N 1
ATOM 2934 C CA . GLU A 1 372 ? -28.104 -5.367 3.514 1.00 98.00 372 GLU A CA 1
ATOM 2935 C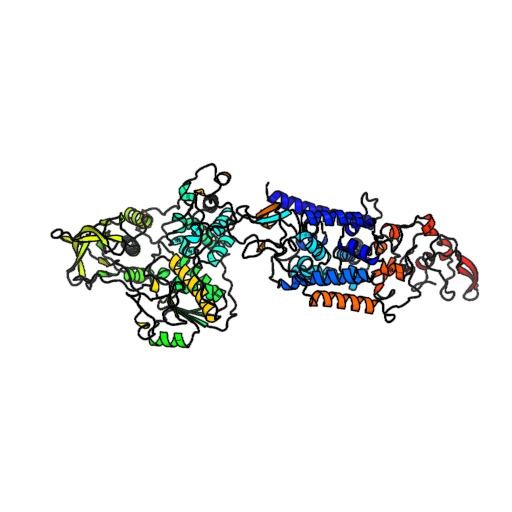 C . GLU A 1 372 ? -28.490 -5.051 4.964 1.00 98.00 372 GLU A C 1
ATOM 2937 O O . GLU A 1 372 ? -28.195 -5.824 5.878 1.00 98.00 372 GLU A O 1
ATOM 2942 N N . THR A 1 373 ? -29.104 -3.887 5.175 1.00 97.81 373 THR A N 1
ATOM 2943 C CA . THR A 1 373 ? -29.591 -3.422 6.482 1.00 97.81 373 THR A CA 1
ATOM 2944 C C . THR A 1 373 ? -31.011 -3.912 6.763 1.00 97.81 373 THR A C 1
ATOM 2946 O O . THR A 1 373 ? -31.710 -4.369 5.861 1.00 97.81 373 THR A O 1
ATOM 2949 N N . ASN A 1 374 ? -31.465 -3.773 8.013 1.00 97.06 374 ASN A N 1
ATOM 2950 C CA . ASN A 1 374 ? -32.765 -4.266 8.488 1.00 97.06 374 ASN A CA 1
ATOM 2951 C C . ASN A 1 374 ? -32.957 -5.787 8.327 1.00 97.06 374 ASN A C 1
ATOM 2953 O O . ASN A 1 374 ? -34.078 -6.261 8.148 1.00 97.06 374 ASN A O 1
ATOM 2957 N N . VAL A 1 375 ? -31.871 -6.558 8.398 1.00 96.62 375 VAL A N 1
ATOM 2958 C CA . VAL A 1 375 ? -31.901 -8.022 8.353 1.00 96.62 375 VAL A CA 1
ATOM 2959 C C . VAL A 1 375 ? -31.518 -8.574 9.716 1.00 96.62 375 VAL A C 1
ATOM 2961 O O . VAL A 1 375 ? -30.344 -8.625 10.085 1.00 96.62 375 VAL A O 1
ATOM 2964 N N . GLU A 1 376 ? -32.521 -9.015 10.467 1.00 95.31 376 GLU A N 1
ATOM 2965 C CA . GLU A 1 376 ? -32.299 -9.800 11.674 1.00 95.31 376 GLU A CA 1
ATOM 2966 C C . GLU A 1 376 ? -31.982 -11.254 11.302 1.00 95.31 376 GLU A C 1
ATOM 2968 O O . GLU A 1 376 ? -32.680 -11.881 10.504 1.00 95.31 376 GLU A O 1
ATOM 2973 N N . VAL A 1 377 ? -30.887 -11.781 11.851 1.00 96.31 377 VAL A N 1
ATOM 2974 C CA . VAL A 1 377 ? -30.466 -13.166 11.627 1.00 96.31 377 VAL A CA 1
ATOM 2975 C C . VAL A 1 377 ? -30.877 -13.991 12.835 1.00 96.31 377 VAL A C 1
ATOM 2977 O O . VAL A 1 377 ? -30.143 -14.096 13.814 1.00 96.31 377 VAL A O 1
ATOM 2980 N N . ASP A 1 378 ? -32.073 -14.562 12.753 1.00 96.00 378 ASP A N 1
ATOM 2981 C CA . ASP A 1 378 ? -32.527 -15.589 13.681 1.00 96.00 378 ASP A CA 1
ATOM 2982 C C . ASP A 1 378 ? -31.905 -16.961 13.355 1.00 96.00 378 ASP A C 1
ATOM 2984 O O . ASP A 1 378 ? -31.114 -17.123 12.419 1.00 96.00 378 ASP A O 1
ATOM 2988 N N . LYS A 1 379 ? -32.278 -17.979 14.131 1.00 95.38 379 LYS A N 1
ATOM 2989 C CA . LYS A 1 379 ? -31.787 -19.351 13.966 1.00 95.38 379 LYS A CA 1
ATOM 2990 C C . LYS A 1 379 ? -32.091 -19.942 12.582 1.00 95.38 379 LYS A C 1
ATOM 2992 O O . LYS A 1 379 ? -31.246 -20.627 12.008 1.00 95.38 379 LYS A O 1
ATOM 2997 N N . GLN A 1 380 ? -33.277 -19.692 12.026 1.00 94.75 380 GLN A N 1
ATOM 2998 C CA . GLN A 1 380 ? -33.662 -20.226 10.717 1.00 94.75 380 GLN A CA 1
ATOM 2999 C C . GLN A 1 380 ? -32.884 -19.529 9.599 1.00 94.75 380 GLN A C 1
ATOM 3001 O O . GLN A 1 380 ? -32.360 -20.182 8.691 1.00 94.75 380 GLN A O 1
ATOM 3006 N N . ARG A 1 381 ? -32.772 -18.202 9.683 1.00 95.75 381 ARG A N 1
ATOM 3007 C CA . ARG A 1 381 ? -32.026 -17.383 8.735 1.00 95.75 381 ARG A CA 1
ATOM 3008 C C . ARG A 1 381 ? -30.536 -17.702 8.773 1.00 95.75 381 ARG A C 1
ATOM 3010 O O . ARG A 1 381 ? -29.909 -17.748 7.717 1.00 95.75 381 ARG A O 1
ATOM 3017 N N . PHE A 1 382 ? -29.977 -17.976 9.949 1.00 97.12 382 PHE A N 1
ATOM 3018 C CA . PHE A 1 382 ? -28.592 -18.414 10.097 1.00 97.12 382 PHE A CA 1
ATOM 3019 C C . PHE A 1 382 ? -28.321 -19.727 9.352 1.00 97.12 382 PHE A C 1
ATOM 3021 O O . PHE A 1 382 ? -27.385 -19.801 8.556 1.00 97.12 382 PHE A O 1
ATOM 3028 N N . GLU A 1 383 ? -29.171 -20.740 9.535 1.00 95.69 383 GLU A N 1
ATOM 3029 C CA . GLU A 1 383 ? -29.037 -22.024 8.835 1.00 95.69 383 GLU A CA 1
ATOM 3030 C C . GLU A 1 383 ? -29.218 -21.890 7.315 1.00 95.69 383 GLU A C 1
ATOM 3032 O O . GLU A 1 383 ? -28.545 -22.574 6.541 1.00 95.69 383 GLU A O 1
ATOM 3037 N N . GLN A 1 384 ? -30.076 -20.972 6.863 1.00 96.25 384 GLN A N 1
ATOM 3038 C CA . GLN A 1 384 ? -30.180 -20.631 5.446 1.00 96.25 384 GLN A CA 1
ATOM 3039 C C . GLN A 1 384 ? -28.869 -20.029 4.917 1.00 96.25 384 GLN A C 1
ATOM 3041 O O . GLN A 1 384 ? -28.337 -20.509 3.917 1.00 96.25 384 GLN A O 1
ATOM 3046 N N . ILE A 1 385 ? -28.320 -19.021 5.604 1.00 96.62 385 ILE A N 1
ATOM 3047 C CA . ILE A 1 385 ? -27.046 -18.384 5.233 1.00 96.62 385 ILE A CA 1
ATOM 3048 C C . ILE A 1 385 ? -25.923 -19.427 5.188 1.00 96.62 385 ILE A C 1
ATOM 3050 O O . ILE A 1 385 ? -25.155 -19.465 4.230 1.00 96.62 385 ILE A O 1
ATOM 3054 N N . ARG A 1 386 ? -25.862 -20.330 6.170 1.00 94.69 386 ARG A N 1
ATOM 3055 C CA . ARG A 1 386 ? -24.862 -21.405 6.222 1.00 94.69 386 ARG A CA 1
ATOM 3056 C C . ARG A 1 386 ? -24.902 -22.327 4.996 1.00 94.69 386 ARG A C 1
ATOM 3058 O O . ARG A 1 386 ? -23.866 -22.851 4.609 1.00 94.69 386 ARG A O 1
ATOM 3065 N N . ARG A 1 387 ? -26.074 -22.543 4.388 1.00 95.12 387 ARG A N 1
ATOM 3066 C CA . ARG A 1 387 ? -26.229 -23.371 3.173 1.00 95.12 387 ARG A CA 1
ATOM 3067 C C . ARG A 1 387 ? -25.963 -22.599 1.883 1.00 95.12 387 ARG A C 1
ATOM 3069 O O . ARG A 1 387 ? -25.589 -23.197 0.879 1.00 95.12 387 ARG A O 1
ATOM 3076 N N . GLU A 1 388 ? -26.207 -21.292 1.886 1.00 96.56 388 GLU A N 1
ATOM 3077 C CA . GLU A 1 388 ? -26.074 -20.441 0.701 1.00 96.56 388 GLU A CA 1
ATOM 3078 C C . GLU A 1 388 ? -24.641 -19.951 0.453 1.00 96.56 388 GLU A C 1
ATOM 3080 O O . GLU A 1 388 ? -24.321 -19.596 -0.682 1.00 96.56 388 GLU A O 1
ATOM 3085 N N . TYR A 1 389 ? -23.784 -19.913 1.472 1.00 98.00 389 TYR A N 1
ATOM 3086 C CA . TYR A 1 389 ? -22.437 -19.340 1.393 1.00 98.00 389 TYR A CA 1
ATOM 3087 C C . TYR A 1 389 ? -21.364 -20.373 1.747 1.00 98.00 389 TYR A C 1
ATOM 3089 O O . TYR A 1 389 ? -21.582 -21.246 2.579 1.00 98.00 389 TYR A O 1
ATOM 3097 N N . ASP A 1 390 ? -20.190 -20.250 1.127 1.00 97.88 390 ASP A N 1
ATOM 3098 C CA . ASP A 1 390 ? -19.072 -21.191 1.290 1.00 97.88 390 ASP A CA 1
ATOM 3099 C C . ASP A 1 390 ? -18.295 -20.953 2.600 1.00 97.88 390 ASP A C 1
ATOM 3101 O O . ASP A 1 390 ? -17.633 -21.851 3.121 1.00 97.88 390 ASP A O 1
ATOM 3105 N N . ALA A 1 391 ? -18.384 -19.735 3.145 1.00 98.19 391 ALA A N 1
ATOM 3106 C CA . ALA A 1 391 ? -17.888 -19.378 4.470 1.00 98.19 391 ALA A CA 1
ATOM 3107 C C . ALA A 1 391 ? -18.774 -18.304 5.121 1.00 98.19 391 ALA A C 1
ATOM 3109 O O . ALA A 1 391 ? -19.357 -17.455 4.435 1.00 98.19 391 ALA A O 1
ATOM 3110 N N . VAL A 1 392 ? -18.835 -18.315 6.454 1.00 98.56 392 VAL A N 1
ATOM 3111 C CA . VAL A 1 392 ? -19.597 -17.347 7.259 1.00 98.56 392 VAL A CA 1
ATOM 3112 C C . VAL A 1 392 ? -18.688 -16.708 8.305 1.00 98.56 392 VAL A C 1
ATOM 3114 O O . VAL A 1 392 ? -17.971 -17.413 9.011 1.00 98.56 392 VAL A O 1
ATOM 3117 N N . PHE A 1 393 ? -18.737 -15.383 8.440 1.00 98.69 393 PHE A N 1
ATOM 3118 C CA . PHE A 1 393 ? -18.066 -14.643 9.510 1.00 98.69 393 PHE A CA 1
ATOM 3119 C C . PHE A 1 393 ? -19.080 -13.954 10.429 1.00 98.69 393 PHE A C 1
ATOM 3121 O O . PHE A 1 393 ? -19.891 -13.144 9.982 1.00 98.69 393 PHE A O 1
ATOM 3128 N N . ILE A 1 394 ? -19.031 -14.261 11.724 1.00 98.56 394 ILE A N 1
ATOM 3129 C CA . ILE A 1 394 ? -19.943 -13.741 12.744 1.00 98.56 394 ILE A CA 1
ATOM 3130 C C . ILE A 1 394 ? -19.265 -12.599 13.510 1.00 98.56 394 ILE A C 1
ATOM 3132 O O . ILE A 1 394 ? -18.265 -12.790 14.201 1.00 98.56 394 ILE A O 1
ATOM 3136 N N . SER A 1 395 ? -19.842 -11.403 13.429 1.00 97.50 395 SER A N 1
ATOM 3137 C CA . SER A 1 395 ? -19.317 -10.178 14.049 1.00 97.50 395 SER A CA 1
ATOM 3138 C C . SER A 1 395 ? -20.415 -9.315 14.681 1.00 97.50 395 SER A C 1
ATOM 3140 O O . SER A 1 395 ? -20.411 -8.090 14.574 1.00 97.50 395 SER A O 1
ATOM 3142 N N . VAL A 1 396 ? -21.361 -9.965 15.363 1.00 96.50 396 VAL A N 1
ATOM 3143 C CA . VAL A 1 396 ? -22.568 -9.340 15.944 1.00 96.50 396 VAL A CA 1
ATOM 3144 C C . VAL A 1 396 ? -22.302 -8.392 17.121 1.00 96.50 396 VAL A C 1
ATOM 3146 O O . VAL A 1 396 ? -23.183 -7.631 17.504 1.00 96.50 396 VAL A O 1
ATOM 3149 N N . GLY A 1 397 ? -21.090 -8.407 17.683 1.00 94.88 397 GLY A N 1
ATOM 3150 C CA . GLY A 1 397 ? -20.687 -7.532 18.785 1.00 94.88 397 GLY A CA 1
ATOM 3151 C C . GLY A 1 397 ? -21.474 -7.738 20.089 1.00 94.88 397 GLY A C 1
ATOM 3152 O O . GLY A 1 397 ? -22.231 -8.694 20.241 1.00 94.88 397 GLY A O 1
ATOM 3153 N N . ALA A 1 398 ? -21.287 -6.822 21.046 1.00 93.38 398 ALA A N 1
ATOM 3154 C CA . ALA A 1 398 ? -21.879 -6.891 22.385 1.00 93.38 398 ALA A CA 1
ATOM 3155 C C . ALA A 1 398 ? -22.988 -5.837 22.587 1.00 93.38 398 ALA A C 1
ATOM 3157 O O . ALA A 1 398 ? -22.815 -4.853 23.304 1.00 93.38 398 ALA A O 1
ATOM 3158 N N . HIS A 1 399 ? -24.136 -6.019 21.930 1.00 91.75 399 HIS A N 1
ATOM 3159 C CA . HIS A 1 399 ? -25.235 -5.041 21.920 1.00 91.75 399 HIS A CA 1
ATOM 3160 C C . HIS A 1 399 ? -26.187 -5.092 23.129 1.00 91.75 399 HIS A C 1
ATOM 3162 O O . HIS A 1 399 ? -27.009 -4.186 23.272 1.00 91.75 399 HIS A O 1
ATOM 3168 N N . LYS A 1 400 ? -26.076 -6.092 24.012 1.00 90.25 400 LYS A N 1
ATOM 3169 C CA . LYS A 1 400 ? -26.978 -6.284 25.157 1.00 90.25 400 LYS A CA 1
ATOM 3170 C C . LYS A 1 400 ? -26.386 -5.724 26.445 1.00 90.25 400 LYS A C 1
ATOM 3172 O O . LYS A 1 400 ? -25.304 -6.139 26.868 1.00 90.25 400 LYS A O 1
ATOM 3177 N N . SER A 1 401 ? -27.115 -4.824 27.098 1.00 89.94 401 SER A N 1
ATOM 3178 C CA . SER A 1 401 ? -26.767 -4.273 28.412 1.00 89.94 401 SER A CA 1
ATOM 3179 C C . SER A 1 401 ? -26.827 -5.344 29.509 1.00 89.94 401 SER A C 1
ATOM 3181 O O . SER A 1 401 ? -27.727 -6.187 29.524 1.00 89.94 401 SER A O 1
ATOM 3183 N N . ARG A 1 402 ? -25.880 -5.322 30.454 1.00 89.00 402 ARG A N 1
ATOM 3184 C CA . ARG A 1 402 ? -25.961 -6.155 31.665 1.00 89.00 402 ARG A CA 1
ATOM 3185 C C . ARG A 1 402 ? -26.928 -5.535 32.674 1.00 89.00 402 ARG A C 1
ATOM 3187 O O . ARG A 1 402 ? -26.937 -4.318 32.845 1.00 89.00 402 ARG A O 1
ATOM 3194 N N . LYS A 1 403 ? -27.685 -6.391 33.363 1.00 88.06 403 LYS A N 1
ATOM 3195 C CA . LYS A 1 403 ? -28.577 -6.007 34.466 1.00 88.06 403 LYS A CA 1
ATOM 3196 C C . LYS A 1 403 ? -27.848 -6.039 35.806 1.00 88.06 403 LYS A C 1
ATOM 3198 O O . LYS A 1 403 ? -27.006 -6.919 36.015 1.00 88.06 403 LYS A O 1
ATOM 3203 N N . LEU A 1 404 ? -28.165 -5.095 36.690 1.00 87.38 404 LEU A N 1
ATOM 3204 C CA . LEU A 1 404 ? -27.582 -5.013 38.032 1.00 87.38 404 LEU A CA 1
ATOM 3205 C C . LEU A 1 404 ? -28.227 -6.028 38.989 1.00 87.38 404 LEU A C 1
ATOM 3207 O O . LEU A 1 404 ? -27.550 -6.524 39.887 1.00 87.38 404 LEU A O 1
ATOM 3211 N N . LYS A 1 405 ? -29.484 -6.404 38.721 1.00 90.06 405 LYS A N 1
ATOM 3212 C CA . LYS A 1 405 ? -30.325 -7.328 39.493 1.00 90.06 405 LYS A CA 1
ATOM 3213 C C . LYS A 1 405 ? -30.597 -6.833 40.914 1.00 90.06 405 LYS A C 1
ATOM 3215 O O . LYS A 1 405 ? -30.469 -7.593 41.871 1.00 90.06 405 LYS A O 1
ATOM 3220 N N . VAL A 1 406 ? -30.965 -5.561 41.031 1.00 91.31 406 VAL A N 1
ATOM 3221 C CA . VAL A 1 406 ? -31.387 -4.937 42.294 1.00 91.31 406 VAL A CA 1
ATOM 3222 C C . VAL A 1 406 ? -32.859 -4.551 42.238 1.00 91.31 406 VAL A C 1
ATOM 3224 O O . VAL A 1 406 ? -33.442 -4.414 41.162 1.00 91.31 406 VAL A O 1
ATOM 3227 N N . GLU A 1 407 ? -33.463 -4.366 43.407 1.00 92.81 407 GLU A N 1
ATOM 3228 C CA . GLU A 1 407 ? -34.848 -3.916 43.509 1.00 92.81 407 GLU A CA 1
ATOM 3229 C C . GLU A 1 407 ? -35.031 -2.538 42.847 1.00 92.81 407 GLU A C 1
ATOM 3231 O O . GLU A 1 407 ? -34.198 -1.641 43.003 1.00 92.81 407 GLU A O 1
ATOM 3236 N N . GLY A 1 408 ? -36.124 -2.381 42.095 1.00 90.12 408 GLY A N 1
ATOM 3237 C CA . GLY A 1 408 ? -36.475 -1.133 41.413 1.00 90.12 408 GLY A CA 1
ATOM 3238 C C . GLY A 1 408 ? -35.779 -0.901 40.065 1.00 90.12 408 GLY A C 1
ATOM 3239 O O . GLY A 1 408 ? -35.919 0.180 39.505 1.00 90.12 408 GLY A O 1
ATOM 3240 N N . GLU A 1 409 ? -35.042 -1.878 39.518 1.00 92.25 409 GLU A N 1
ATOM 3241 C CA . GLU A 1 409 ? -34.372 -1.740 38.207 1.00 92.25 409 GLU A CA 1
ATOM 3242 C C . GLU A 1 409 ? -35.357 -1.578 37.035 1.00 92.25 409 GLU A C 1
ATOM 3244 O O . GLU A 1 409 ? -35.004 -0.966 36.033 1.00 92.25 409 GLU A O 1
ATOM 3249 N N . ASP A 1 410 ? -36.599 -2.052 37.178 1.00 91.50 410 ASP A N 1
ATOM 3250 C CA . ASP A 1 410 ? -37.656 -1.924 36.163 1.00 91.50 410 ASP A CA 1
ATOM 3251 C C . ASP A 1 410 ? -38.518 -0.643 36.325 1.00 91.50 410 ASP A C 1
ATOM 3253 O O . ASP A 1 410 ? -39.544 -0.498 35.660 1.00 91.50 410 ASP A O 1
ATOM 3257 N N . LEU A 1 411 ? -38.142 0.288 37.219 1.00 93.50 411 LEU A N 1
ATOM 3258 C CA . LEU A 1 411 ? -38.844 1.570 37.395 1.00 93.50 411 LEU A CA 1
ATOM 3259 C C . LEU A 1 411 ? -38.693 2.480 36.167 1.00 93.50 411 LEU A C 1
ATOM 3261 O O . LEU A 1 411 ? -37.632 2.546 35.543 1.00 93.50 411 LEU A O 1
ATOM 3265 N N . GLU A 1 412 ? -39.722 3.284 35.878 1.00 92.00 412 GLU A N 1
ATOM 3266 C CA . GLU A 1 412 ? -39.629 4.298 34.825 1.00 92.00 412 GLU A CA 1
ATOM 3267 C C . GLU A 1 412 ? -38.516 5.309 35.162 1.00 92.00 412 GLU A C 1
ATOM 3269 O O . GLU A 1 412 ? -38.452 5.847 36.270 1.00 92.00 412 GLU A O 1
ATOM 3274 N N . GLY A 1 413 ? -37.626 5.579 34.204 1.00 90.88 413 GLY A N 1
ATOM 3275 C CA . GLY A 1 413 ? -36.464 6.455 34.389 1.00 90.88 413 GLY A CA 1
ATOM 3276 C C . GLY A 1 413 ? -35.181 5.733 34.819 1.00 90.88 413 GLY A C 1
ATOM 3277 O O . GLY A 1 413 ? -34.129 6.374 34.859 1.00 90.88 413 GLY A O 1
ATOM 3278 N N . VAL A 1 414 ? -35.228 4.421 35.075 1.00 94.19 414 VAL A N 1
ATOM 3279 C CA . VAL A 1 414 ? -34.032 3.568 35.089 1.00 94.19 414 VAL A CA 1
ATOM 3280 C C . VAL A 1 414 ? -33.814 3.042 33.672 1.00 94.19 414 VAL A C 1
ATOM 3282 O O . VAL A 1 414 ? -34.639 2.318 33.125 1.00 94.19 414 VAL A O 1
ATOM 3285 N N . VAL A 1 415 ? -32.717 3.450 33.040 1.00 94.06 415 VAL A N 1
ATOM 3286 C CA . VAL A 1 415 ? -32.395 3.094 31.652 1.00 94.06 415 VAL A CA 1
ATOM 3287 C C . VAL A 1 415 ? -31.008 2.476 31.562 1.00 94.06 415 VAL A C 1
ATOM 3289 O O . VAL A 1 415 ? -30.135 2.712 32.397 1.00 94.06 415 VAL A O 1
ATOM 3292 N N . HIS A 1 416 ? -30.765 1.683 30.526 1.00 93.62 416 HIS A N 1
ATOM 3293 C CA . HIS A 1 416 ? -29.449 1.103 30.292 1.00 93.62 416 HIS A CA 1
ATOM 3294 C C . HIS A 1 416 ? -28.625 1.964 29.330 1.00 93.62 416 HIS A C 1
ATOM 3296 O O . HIS A 1 416 ? -29.132 2.487 28.341 1.00 93.62 416 HIS A O 1
ATOM 3302 N N . GLY A 1 417 ? -27.324 2.092 29.599 1.00 92.56 417 GLY A N 1
ATOM 3303 C CA . GLY A 1 417 ? -26.444 3.021 28.888 1.00 92.56 417 GLY A CA 1
ATOM 3304 C C . GLY A 1 417 ? -26.305 2.743 27.391 1.00 92.56 417 GLY A C 1
ATOM 3305 O O . GLY A 1 417 ? -26.235 3.681 26.604 1.00 92.56 417 GLY A O 1
ATOM 3306 N N . VAL A 1 418 ? -26.303 1.471 26.974 1.00 92.25 418 VAL A N 1
ATOM 3307 C CA . VAL A 1 418 ? -26.228 1.119 25.542 1.00 92.25 418 VAL A CA 1
ATOM 3308 C C . VAL A 1 418 ? -27.493 1.534 24.810 1.00 92.25 418 VAL A C 1
ATOM 3310 O O . VAL A 1 418 ? -27.409 2.032 23.692 1.00 92.25 418 VAL A O 1
ATOM 3313 N N . ASP A 1 419 ? -28.646 1.327 25.436 1.00 92.31 419 ASP A N 1
ATOM 3314 C CA . ASP A 1 419 ? -29.947 1.633 24.850 1.00 92.31 419 ASP A CA 1
ATOM 3315 C C . ASP A 1 419 ? -30.146 3.152 24.792 1.00 92.31 419 ASP A C 1
ATOM 3317 O O . ASP A 1 419 ? -30.474 3.683 23.735 1.00 92.31 419 ASP A O 1
ATOM 3321 N N . PHE A 1 420 ? -29.764 3.863 25.860 1.00 94.94 420 PHE A N 1
ATOM 3322 C CA . PHE A 1 420 ? -29.698 5.325 25.896 1.00 94.94 420 PHE A CA 1
ATOM 3323 C C . PHE A 1 420 ? -28.854 5.903 24.749 1.00 94.94 420 PHE A C 1
ATOM 3325 O O . PHE A 1 420 ? -29.322 6.764 24.004 1.00 94.94 420 PHE A O 1
ATOM 3332 N N . LEU A 1 421 ? -27.612 5.428 24.582 1.00 94.88 421 LEU A N 1
ATOM 3333 C CA . LEU A 1 421 ? -26.727 5.909 23.517 1.00 94.88 421 LEU A CA 1
ATOM 3334 C C . LEU A 1 421 ? -27.265 5.537 22.135 1.00 94.88 421 LEU A C 1
ATOM 3336 O O . LEU A 1 421 ? -27.209 6.359 21.222 1.00 94.88 421 LEU A O 1
ATOM 3340 N N . ARG A 1 422 ? -27.817 4.330 21.978 1.00 94.19 422 ARG A N 1
ATOM 3341 C CA . ARG A 1 422 ? -28.402 3.867 20.717 1.00 94.19 422 ARG A CA 1
ATOM 3342 C C . ARG A 1 422 ? -29.563 4.746 20.291 1.00 94.19 422 ARG A C 1
ATOM 3344 O O . ARG A 1 422 ? -29.574 5.197 19.149 1.00 94.19 422 ARG A O 1
ATOM 3351 N N . ASP A 1 423 ? -30.501 5.007 21.190 1.00 93.56 423 ASP A N 1
ATOM 3352 C CA . ASP A 1 423 ? -31.666 5.833 20.896 1.00 93.56 423 ASP A CA 1
ATOM 3353 C C . ASP A 1 423 ? -31.254 7.274 20.583 1.00 93.56 423 ASP A C 1
ATOM 3355 O O . ASP A 1 423 ? -31.669 7.815 19.555 1.00 93.56 423 ASP A O 1
ATOM 3359 N N . LEU A 1 424 ? -30.338 7.842 21.375 1.00 93.38 424 LEU A N 1
ATOM 3360 C CA . LEU A 1 424 ? -29.787 9.177 21.136 1.00 93.38 424 LEU A CA 1
ATOM 3361 C C . LEU A 1 424 ? -29.130 9.279 19.751 1.00 93.38 424 LEU A C 1
ATOM 3363 O O . LEU A 1 424 ? -29.356 10.230 19.004 1.00 93.38 424 LEU A O 1
ATOM 3367 N N . ASN A 1 425 ? -28.322 8.284 19.388 1.00 93.06 425 ASN A N 1
ATOM 3368 C CA . ASN A 1 425 ? -27.556 8.280 18.145 1.00 93.06 425 ASN A CA 1
ATOM 3369 C C . ASN A 1 425 ? -28.402 7.967 16.905 1.00 93.06 425 ASN A C 1
ATOM 3371 O O . ASN A 1 425 ? -28.046 8.408 15.812 1.00 93.06 425 ASN A O 1
ATOM 3375 N N . LEU A 1 426 ? -29.517 7.252 17.068 1.00 91.31 426 LEU A N 1
ATOM 3376 C CA . LEU A 1 426 ? -30.522 7.036 16.023 1.00 91.31 426 LEU A CA 1
ATOM 3377 C C . LEU A 1 426 ? -31.483 8.226 15.862 1.00 91.31 426 LEU A C 1
ATOM 3379 O O . LEU A 1 426 ? -32.358 8.180 15.000 1.00 91.31 426 LEU A O 1
ATOM 3383 N N . GLY A 1 427 ? -31.332 9.282 16.669 1.00 89.62 427 GLY A N 1
ATOM 3384 C CA . GLY A 1 427 ? -32.196 10.462 16.628 1.00 89.62 427 GLY A CA 1
ATOM 3385 C C . GLY A 1 427 ? -33.586 10.227 17.219 1.00 89.62 427 GLY A C 1
ATOM 3386 O O . GLY A 1 427 ? -34.515 10.968 16.904 1.00 89.62 427 GLY A O 1
ATOM 3387 N N . ARG A 1 428 ? -33.748 9.193 18.052 1.00 91.25 428 ARG A N 1
ATOM 3388 C CA . ARG A 1 428 ? -34.979 8.964 18.816 1.00 91.25 428 ARG A CA 1
ATOM 3389 C C . ARG A 1 428 ? -35.039 9.942 19.991 1.00 91.25 428 ARG A C 1
ATOM 3391 O O . ARG A 1 428 ? -34.014 10.435 20.459 1.00 91.25 428 ARG A O 1
ATOM 3398 N N . GLU A 1 429 ? -36.246 10.234 20.465 1.00 85.19 429 GLU A N 1
ATOM 3399 C CA . GLU A 1 429 ? -36.434 11.112 21.621 1.00 85.19 429 GLU A CA 1
ATOM 3400 C C . GLU A 1 429 ? -35.918 10.417 22.890 1.00 85.19 429 GLU A C 1
ATOM 3402 O O . GLU A 1 429 ? -36.402 9.350 23.263 1.00 85.19 429 GLU A O 1
ATOM 3407 N N . VAL A 1 430 ? -34.942 11.032 23.562 1.00 89.38 430 VAL A N 1
ATOM 3408 C CA . VAL A 1 430 ? -34.393 10.545 24.831 1.00 89.38 430 VAL A CA 1
ATOM 3409 C C . VAL A 1 430 ? -34.703 11.562 25.919 1.00 89.38 430 VAL A C 1
ATOM 3411 O O . VAL A 1 430 ? -34.293 12.720 25.837 1.00 89.38 430 VAL A O 1
ATOM 3414 N N . ARG A 1 431 ? -35.434 11.132 26.950 1.00 85.94 431 ARG A N 1
ATOM 3415 C CA . ARG A 1 431 ? -35.824 11.983 28.079 1.00 85.94 431 ARG A CA 1
ATOM 3416 C C . ARG A 1 431 ? -34.896 11.744 29.259 1.00 85.94 431 ARG A C 1
ATOM 3418 O O . ARG A 1 431 ? -34.776 10.620 29.734 1.00 85.94 431 ARG A O 1
ATOM 3425 N N . VAL A 1 432 ? -34.287 12.817 29.751 1.00 91.00 432 VAL A N 1
ATOM 3426 C CA . VAL A 1 432 ? -33.483 12.821 30.979 1.00 91.00 432 VAL A CA 1
ATOM 3427 C C . VAL A 1 432 ? -34.049 13.839 31.961 1.00 91.00 432 VAL A C 1
ATOM 3429 O O . VAL A 1 432 ? -34.542 14.894 31.563 1.00 91.00 432 VAL A O 1
ATOM 3432 N N . GLY A 1 433 ? -34.031 13.500 33.248 1.00 92.12 433 GLY A N 1
ATOM 3433 C CA . GLY A 1 433 ? -34.429 14.410 34.319 1.00 92.12 433 GLY A CA 1
ATOM 3434 C C . GLY A 1 433 ? -33.370 15.472 34.631 1.00 92.12 433 GLY A C 1
ATOM 3435 O O . GLY A 1 433 ? -32.351 15.582 33.946 1.00 92.12 433 GLY A O 1
ATOM 3436 N N . LYS A 1 434 ? -33.594 16.267 35.686 1.00 94.31 434 LYS A N 1
ATOM 3437 C CA . LYS A 1 434 ? -32.642 17.314 36.089 1.00 94.31 434 LYS A CA 1
ATOM 3438 C C . LYS A 1 434 ? -31.422 16.712 36.778 1.00 94.31 434 LYS A C 1
ATOM 3440 O O . LYS A 1 434 ? -30.314 17.141 36.485 1.00 94.31 434 LYS A O 1
ATOM 3445 N N . LYS A 1 435 ? -31.616 15.716 37.649 1.00 96.50 435 LYS A N 1
ATOM 3446 C CA . LYS A 1 435 ? -30.539 14.980 38.331 1.00 96.50 435 LYS A CA 1
ATOM 3447 C C . LYS A 1 435 ? -30.379 13.582 37.736 1.00 96.50 435 LYS A C 1
ATOM 3449 O O . LYS A 1 435 ? -31.286 12.758 37.856 1.00 96.50 435 LYS A O 1
ATOM 3454 N N . VAL A 1 436 ? -29.228 13.303 37.128 1.00 97.62 436 VAL A N 1
ATOM 3455 C CA . VAL A 1 436 ? -28.916 12.012 36.497 1.00 97.62 436 VAL A CA 1
ATOM 3456 C C . VAL A 1 436 ? -27.809 11.299 37.271 1.00 97.62 436 VAL A C 1
ATOM 3458 O O . VAL A 1 436 ? -26.707 11.830 37.433 1.00 97.62 436 VAL A O 1
ATOM 3461 N N . ALA A 1 437 ? -28.081 10.067 37.701 1.00 97.62 437 ALA A N 1
ATOM 3462 C CA . ALA A 1 437 ? -27.089 9.173 38.288 1.00 97.62 437 ALA A CA 1
ATOM 3463 C C . ALA A 1 437 ? -26.624 8.141 37.253 1.00 97.62 437 ALA A C 1
ATOM 3465 O O . ALA A 1 437 ? -27.431 7.386 36.717 1.00 97.62 437 ALA A O 1
ATOM 3466 N N . VAL A 1 438 ? -25.323 8.077 36.974 1.00 97.75 438 VAL A N 1
ATOM 3467 C CA . VAL A 1 438 ? -24.744 7.096 36.043 1.00 97.75 438 VAL A CA 1
ATOM 3468 C C . VAL A 1 438 ? -23.978 6.044 36.832 1.00 97.75 438 VAL A C 1
ATOM 3470 O O . VAL A 1 438 ? -23.056 6.373 37.570 1.00 97.75 438 VAL A O 1
ATOM 3473 N N . ILE A 1 439 ? -24.326 4.769 36.672 1.00 97.12 439 ILE A N 1
ATOM 3474 C CA . ILE A 1 439 ? -23.701 3.668 37.414 1.00 97.12 439 ILE A CA 1
ATOM 3475 C C . ILE A 1 439 ? -22.676 2.972 36.526 1.00 97.12 439 ILE A C 1
ATOM 3477 O O . ILE A 1 439 ? -23.039 2.288 35.568 1.00 97.12 439 ILE A O 1
ATOM 3481 N N . GLY A 1 440 ? -21.390 3.114 36.843 1.00 95.25 440 GLY A N 1
ATOM 3482 C CA . GLY A 1 440 ? -20.307 2.520 36.059 1.00 95.25 440 GLY A CA 1
ATOM 3483 C C . GLY A 1 440 ? -19.031 3.357 36.062 1.00 95.25 440 GLY A C 1
ATOM 3484 O O . GLY A 1 440 ? -18.962 4.409 36.681 1.00 95.25 440 GLY A O 1
ATOM 3485 N N . GLY A 1 441 ? -17.998 2.869 35.376 1.00 92.81 441 GLY A N 1
ATOM 3486 C CA . GLY A 1 441 ? -16.714 3.577 35.250 1.00 92.81 441 GLY A CA 1
ATOM 3487 C C . GLY A 1 441 ? -15.956 3.278 33.955 1.00 92.81 441 GLY A C 1
ATOM 3488 O O . GLY A 1 441 ? -14.760 3.524 33.880 1.00 92.81 441 GLY A O 1
ATOM 3489 N N . GLY A 1 442 ? -16.608 2.668 32.962 1.00 92.56 442 GLY A N 1
ATOM 3490 C CA . GLY A 1 442 ? -16.017 2.449 31.634 1.00 92.56 442 GLY A CA 1
ATOM 3491 C C . GLY A 1 442 ? -16.315 3.593 30.673 1.00 92.56 442 GLY A C 1
ATOM 3492 O O . GLY A 1 442 ? -17.062 4.505 31.018 1.00 92.56 442 GLY A O 1
ATOM 3493 N N . ASP A 1 443 ? -15.789 3.508 29.449 1.00 91.88 443 ASP A N 1
ATOM 3494 C CA . ASP A 1 443 ? -15.999 4.537 28.419 1.00 91.88 443 ASP A CA 1
ATOM 3495 C C . ASP A 1 443 ? -17.491 4.812 28.166 1.00 91.88 443 ASP A C 1
ATOM 3497 O O . ASP A 1 443 ? -17.890 5.964 28.054 1.00 91.88 443 ASP A O 1
ATOM 3501 N N . VAL A 1 444 ? -18.342 3.776 28.198 1.00 93.44 444 VAL A N 1
ATOM 3502 C CA . VAL A 1 444 ? -19.807 3.928 28.089 1.00 93.44 444 VAL A CA 1
ATOM 3503 C C . VAL A 1 444 ? -20.376 4.812 29.204 1.00 93.44 444 VAL A C 1
ATOM 3505 O O . VAL A 1 444 ? -21.268 5.611 28.946 1.00 93.44 444 VAL A O 1
ATOM 3508 N N . ALA A 1 445 ? -19.873 4.697 30.438 1.00 95.81 445 ALA A N 1
ATOM 3509 C CA . ALA A 1 445 ? -20.343 5.519 31.554 1.00 95.81 445 ALA A CA 1
ATOM 3510 C C . ALA A 1 445 ? -19.962 6.993 31.353 1.00 95.81 445 ALA A C 1
ATOM 3512 O O . ALA A 1 445 ? -20.789 7.873 31.576 1.00 95.81 445 ALA A O 1
ATOM 3513 N N . ILE A 1 446 ? -18.741 7.252 30.873 1.00 96.19 446 ILE A N 1
ATOM 3514 C CA . ILE A 1 446 ? -18.280 8.605 30.542 1.00 96.19 446 ILE A CA 1
ATOM 3515 C C . ILE A 1 446 ? -19.092 9.189 29.383 1.00 96.19 446 ILE A C 1
ATOM 3517 O O . ILE A 1 446 ? -19.559 10.323 29.473 1.00 96.19 446 ILE A O 1
ATOM 3521 N N . ASP A 1 447 ? -19.320 8.409 28.328 1.00 95.12 447 ASP A N 1
ATOM 3522 C CA . ASP A 1 447 ? -20.070 8.849 27.153 1.00 95.12 447 ASP A CA 1
ATOM 3523 C C . ASP A 1 447 ? -21.525 9.184 27.488 1.00 95.12 447 ASP A C 1
ATOM 3525 O O . ASP A 1 447 ? -22.023 10.252 27.124 1.00 95.12 447 ASP A O 1
ATOM 3529 N N . VAL A 1 448 ? -22.195 8.307 28.238 1.00 95.81 448 VAL A N 1
ATOM 3530 C CA . VAL A 1 448 ? -23.546 8.552 28.753 1.00 95.81 448 VAL A CA 1
ATOM 3531 C C . VAL A 1 448 ? -23.573 9.813 29.612 1.00 95.81 448 VAL A C 1
ATOM 3533 O O . VAL A 1 448 ? -24.445 10.659 29.416 1.00 95.81 448 VAL A O 1
ATOM 3536 N N . ALA A 1 449 ? -22.626 9.965 30.542 1.00 96.69 449 ALA A N 1
ATOM 3537 C CA . ALA A 1 449 ? -22.601 11.100 31.455 1.00 96.69 449 ALA A CA 1
ATOM 3538 C C . ALA A 1 449 ? -22.430 12.432 30.712 1.00 96.69 449 ALA A C 1
ATOM 3540 O O . ALA A 1 449 ? -23.177 13.382 30.940 1.00 96.69 449 ALA A O 1
ATOM 3541 N N . ARG A 1 450 ? -21.493 12.483 29.763 1.00 95.69 450 ARG A N 1
ATOM 3542 C CA . ARG A 1 450 ? -21.235 13.660 28.924 1.00 95.69 450 ARG A CA 1
ATOM 3543 C C . ARG A 1 450 ? -22.393 13.970 27.975 1.00 95.69 450 ARG A C 1
ATOM 3545 O O . ARG A 1 450 ? -22.646 15.145 27.700 1.00 95.69 450 ARG A O 1
ATOM 3552 N N . CYS A 1 451 ? -23.113 12.955 27.494 1.00 95.12 451 CYS A N 1
ATOM 3553 C CA . CYS A 1 451 ? -24.343 13.144 26.721 1.00 95.12 451 CYS A CA 1
ATOM 3554 C C . CYS A 1 451 ? -25.476 13.707 27.586 1.00 95.12 451 CYS A C 1
ATOM 3556 O O . CYS A 1 451 ? -26.088 14.696 27.199 1.00 95.12 451 CYS A O 1
ATOM 3558 N N . ALA A 1 452 ? -25.730 13.129 28.764 1.00 95.12 452 ALA A N 1
ATOM 3559 C CA . ALA A 1 452 ? -26.762 13.605 29.686 1.00 95.12 452 ALA A CA 1
ATOM 3560 C C . ALA A 1 452 ? -26.506 15.056 30.132 1.00 95.12 452 ALA A C 1
ATOM 3562 O O . ALA A 1 452 ? -27.425 15.872 30.153 1.00 95.12 452 ALA A O 1
ATOM 3563 N N . LEU A 1 453 ? -25.242 15.413 30.379 1.00 94.69 453 LEU A N 1
ATOM 3564 C CA . LEU A 1 453 ? -24.840 16.786 30.682 1.00 94.69 453 LEU A CA 1
ATOM 3565 C C . LEU A 1 453 ? -25.206 17.754 29.541 1.00 94.69 453 LEU A C 1
ATOM 3567 O O . LEU A 1 453 ? -25.755 18.826 29.786 1.00 94.69 453 LEU A O 1
ATOM 3571 N N . ARG A 1 454 ? -24.957 17.363 28.283 1.00 93.19 454 ARG A N 1
ATOM 3572 C CA . ARG A 1 454 ? -25.296 18.161 27.085 1.00 93.19 454 ARG A CA 1
ATOM 3573 C C . ARG A 1 454 ? -26.796 18.305 26.849 1.00 93.19 454 ARG A C 1
ATOM 3575 O O . ARG A 1 454 ? -27.213 19.255 26.194 1.00 93.19 454 ARG A O 1
ATOM 3582 N N . LEU A 1 455 ? -27.595 17.389 27.391 1.00 92.25 455 LEU A N 1
ATOM 3583 C CA . LEU A 1 455 ? -29.056 17.476 27.404 1.00 92.25 455 LEU A CA 1
ATOM 3584 C C . LEU A 1 455 ? -29.587 18.377 28.537 1.00 92.25 455 LEU A C 1
ATOM 3586 O O . LEU A 1 455 ? -30.794 18.578 28.636 1.00 92.25 455 LEU A O 1
ATOM 3590 N N . GLY A 1 456 ? -28.702 18.966 29.352 1.00 91.50 456 GLY A N 1
ATOM 3591 C CA . GLY A 1 456 ? -29.047 19.954 30.377 1.00 91.50 456 GLY A CA 1
ATOM 3592 C C . GLY A 1 456 ? -29.197 19.395 31.793 1.00 91.50 456 GLY A C 1
ATOM 3593 O O . GLY A 1 456 ? -29.721 20.096 32.657 1.00 91.50 456 GLY A O 1
ATOM 3594 N N . SER A 1 457 ? -28.752 18.162 32.044 1.00 94.81 457 SER A N 1
ATOM 3595 C CA . SER A 1 457 ? -28.824 17.532 33.366 1.00 94.81 457 SER A CA 1
ATOM 3596 C C . SER A 1 457 ? -27.593 17.817 34.232 1.00 94.81 457 SER A C 1
ATOM 3598 O O . SER A 1 457 ? -26.473 17.938 33.741 1.00 94.81 457 SER A O 1
ATOM 3600 N N . GLU A 1 458 ? -27.782 17.828 35.549 1.00 95.75 458 GLU A N 1
ATOM 3601 C CA . GLU A 1 458 ? -26.711 17.665 36.530 1.00 95.75 458 GLU A CA 1
ATOM 3602 C C . GLU A 1 458 ? -26.375 16.177 36.654 1.00 95.75 458 GLU A C 1
ATOM 3604 O O . GLU A 1 458 ? -27.241 15.360 36.975 1.00 95.75 458 GLU A O 1
ATOM 3609 N N . VAL A 1 459 ? -25.119 15.814 36.391 1.00 97.50 459 VAL A N 1
ATOM 3610 C CA . VAL A 1 459 ? -24.716 14.410 36.258 1.00 97.50 459 VAL A CA 1
ATOM 3611 C C . VAL A 1 459 ? -23.702 14.022 37.324 1.00 97.50 459 VAL A C 1
ATOM 3613 O O . VAL A 1 459 ? -22.678 14.688 37.494 1.00 97.50 459 VAL A O 1
ATOM 3616 N N . THR A 1 460 ? -23.971 12.907 38.004 1.00 98.25 460 THR A N 1
ATOM 3617 C CA . THR A 1 460 ? -23.021 12.266 38.921 1.00 98.25 460 THR A CA 1
ATOM 3618 C C . THR A 1 460 ? -22.797 10.811 38.517 1.00 98.25 460 THR A C 1
ATOM 3620 O O . THR A 1 460 ? -23.750 10.045 38.370 1.00 98.25 460 THR A O 1
ATOM 3623 N N . ILE A 1 461 ? -21.537 10.426 38.331 1.00 98.19 461 ILE A N 1
ATOM 3624 C CA . ILE A 1 461 ? -21.113 9.044 38.105 1.00 98.19 461 ILE A CA 1
ATOM 3625 C C . ILE A 1 461 ? -20.854 8.383 39.454 1.00 98.19 461 ILE A C 1
ATOM 3627 O O . ILE A 1 461 ? -20.129 8.924 40.280 1.00 98.19 461 ILE A O 1
ATOM 3631 N N . PHE A 1 462 ? -21.388 7.184 39.647 1.00 97.69 462 PHE A N 1
ATOM 3632 C CA . PHE A 1 462 ? -21.158 6.349 40.817 1.00 97.69 462 PHE A CA 1
ATOM 3633 C C . PHE A 1 462 ? -20.352 5.130 40.402 1.00 97.69 462 PHE A C 1
ATOM 3635 O O . PHE A 1 462 ? -20.813 4.281 39.626 1.00 97.69 462 PHE A O 1
ATOM 3642 N N . TYR A 1 463 ? -19.127 5.049 40.916 1.00 96.62 463 TYR A N 1
ATOM 3643 C CA . TYR A 1 463 ? -18.202 3.982 40.585 1.00 96.62 463 TYR A CA 1
ATOM 3644 C C . TYR A 1 463 ? -17.793 3.199 41.825 1.00 96.62 463 TYR A C 1
ATOM 3646 O O . TYR A 1 463 ? -17.258 3.732 42.790 1.00 96.62 463 TYR A O 1
ATOM 3654 N N . ARG A 1 464 ? -17.964 1.879 41.765 1.00 94.56 464 ARG A N 1
ATOM 3655 C CA . ARG A 1 464 ? -17.699 0.976 42.893 1.00 94.56 464 ARG A CA 1
ATOM 3656 C C . ARG A 1 464 ? -16.219 0.817 43.270 1.00 94.56 464 ARG A C 1
ATOM 3658 O O . ARG A 1 464 ? -15.935 0.111 44.228 1.00 94.56 464 ARG A O 1
ATOM 3665 N N . ARG A 1 465 ? -15.271 1.398 42.522 1.00 94.88 465 ARG A N 1
ATOM 3666 C CA . ARG A 1 465 ? -13.818 1.353 42.811 1.00 94.88 465 ARG A CA 1
ATOM 3667 C C . ARG A 1 465 ? -13.224 2.762 42.835 1.00 94.88 465 ARG A C 1
ATOM 3669 O O . ARG A 1 465 ? -13.962 3.736 42.714 1.00 94.88 465 ARG A O 1
ATOM 3676 N N . SER A 1 466 ? -11.907 2.870 43.017 1.00 93.94 466 SER A N 1
ATOM 3677 C CA . SER A 1 466 ? -11.212 4.160 42.994 1.00 93.94 466 SER A CA 1
ATOM 3678 C C . SER A 1 466 ? -10.917 4.633 41.565 1.00 93.94 466 SER A C 1
ATOM 3680 O O . SER A 1 466 ? -11.031 3.862 40.609 1.00 93.94 466 SER A O 1
ATOM 3682 N N . ARG A 1 467 ? -10.481 5.893 41.427 1.00 94.06 467 ARG A N 1
ATOM 3683 C CA . ARG A 1 467 ? -10.037 6.488 40.154 1.00 94.06 467 ARG A CA 1
ATOM 3684 C C . ARG A 1 467 ? -8.986 5.636 39.440 1.00 94.06 467 ARG A C 1
ATOM 3686 O O . ARG A 1 467 ? -9.070 5.463 38.233 1.00 94.06 467 ARG A O 1
ATOM 3693 N N . LYS A 1 468 ? -8.033 5.062 40.180 1.00 91.38 468 LYS A N 1
ATOM 3694 C CA . LYS A 1 468 ? -6.918 4.289 39.610 1.00 91.38 468 LYS A CA 1
ATOM 3695 C C . LYS A 1 468 ? -7.379 3.005 38.914 1.00 91.38 468 LYS A C 1
ATOM 3697 O O . LYS A 1 468 ? -6.765 2.576 37.945 1.00 91.38 468 LYS A O 1
ATOM 3702 N N . GLU A 1 469 ? -8.466 2.398 39.386 1.00 92.19 469 GLU A N 1
ATOM 3703 C CA . GLU A 1 469 ? -9.029 1.182 38.789 1.00 92.19 469 GLU A CA 1
ATOM 3704 C C . GLU A 1 469 ? -10.122 1.477 37.754 1.00 92.19 469 GLU A C 1
ATOM 3706 O O . GLU A 1 469 ? -10.797 0.542 37.307 1.00 92.19 469 GLU A O 1
ATOM 3711 N N . MET A 1 470 ? -10.378 2.747 37.427 1.00 92.81 470 MET A N 1
ATOM 3712 C CA . MET A 1 470 ? -11.388 3.131 36.446 1.00 92.81 470 MET A CA 1
ATOM 3713 C C . MET A 1 470 ? -10.955 2.665 35.045 1.00 92.81 470 MET A C 1
ATOM 3715 O O . MET A 1 470 ? -9.862 3.008 34.609 1.00 92.81 470 MET A O 1
ATOM 3719 N N . PRO A 1 471 ? -11.762 1.846 34.342 1.00 90.31 471 PRO A N 1
ATOM 3720 C CA . PRO A 1 471 ? -11.381 1.333 33.026 1.00 90.31 471 PRO A CA 1
ATOM 3721 C C . PRO A 1 471 ? -11.529 2.348 31.885 1.00 90.31 471 PRO A C 1
ATOM 3723 O O . PRO A 1 471 ? -11.016 2.088 30.802 1.00 90.31 471 PRO A O 1
ATOM 3726 N N . ALA A 1 472 ? -12.257 3.452 32.085 1.00 91.25 472 ALA A N 1
ATOM 3727 C CA . ALA A 1 472 ? -12.352 4.517 31.092 1.00 91.25 472 ALA A CA 1
ATOM 3728 C C . ALA A 1 472 ? -10.993 5.188 30.848 1.00 91.25 472 ALA A C 1
ATOM 3730 O O . ALA A 1 472 ? -10.156 5.278 31.748 1.00 91.25 472 ALA A O 1
ATOM 3731 N N . ARG A 1 473 ? -10.789 5.706 29.635 1.00 88.31 473 ARG A N 1
ATOM 3732 C CA . ARG A 1 473 ? -9.556 6.433 29.299 1.00 88.31 473 ARG A CA 1
ATOM 3733 C C . ARG A 1 473 ? -9.424 7.693 30.155 1.00 88.31 473 ARG A C 1
ATOM 3735 O O . ARG A 1 473 ? -10.333 8.519 30.170 1.00 88.31 473 ARG A O 1
ATOM 3742 N N . MET A 1 474 ? -8.275 7.870 30.810 1.00 89.31 474 MET A N 1
ATOM 3743 C CA . MET A 1 474 ? -8.064 8.973 31.760 1.00 89.31 474 MET A CA 1
ATOM 3744 C C . MET A 1 474 ? -8.291 10.358 31.151 1.00 89.31 474 MET A C 1
ATOM 3746 O O . MET A 1 474 ? -8.920 11.191 31.790 1.00 89.31 474 MET A O 1
ATOM 3750 N N . GLU A 1 475 ? -7.884 10.579 29.899 1.00 87.88 475 GLU A N 1
ATOM 3751 C CA . GLU A 1 475 ? -8.146 11.846 29.204 1.00 87.88 475 GLU A CA 1
ATOM 3752 C C . GLU A 1 475 ? -9.649 12.157 29.077 1.00 87.88 475 GLU A C 1
ATOM 3754 O O . GLU A 1 475 ? -10.057 13.310 29.156 1.00 87.88 475 GLU A O 1
ATOM 3759 N N . GLU A 1 476 ? -10.488 11.136 28.875 1.00 90.00 476 GLU A N 1
ATOM 3760 C CA . GLU A 1 476 ? -11.943 11.299 28.757 1.00 90.00 476 GLU A CA 1
ATOM 3761 C C . GLU A 1 476 ? -12.591 11.529 30.127 1.00 90.00 476 GLU A C 1
ATOM 3763 O O . GLU A 1 476 ? -13.570 12.267 30.227 1.00 90.00 476 GLU A O 1
ATOM 3768 N N . VAL A 1 477 ? -12.037 10.918 31.180 1.00 94.25 477 VAL A N 1
ATOM 3769 C CA . VAL A 1 477 ? -12.439 11.162 32.574 1.00 94.25 477 VAL A CA 1
ATOM 3770 C C . VAL A 1 477 ? -12.141 12.612 32.956 1.00 94.25 477 VAL A C 1
ATOM 3772 O O . VAL A 1 477 ? -13.024 13.302 33.457 1.00 94.25 477 VAL A O 1
ATOM 3775 N N . GLU A 1 478 ? -10.934 13.094 32.658 1.00 93.31 478 GLU A N 1
ATOM 3776 C CA . GLU A 1 478 ? -10.525 14.483 32.896 1.00 93.31 478 GLU A CA 1
ATOM 3777 C C . GLU A 1 478 ? -11.397 15.467 32.109 1.00 93.31 478 GLU A C 1
ATOM 3779 O O . GLU A 1 478 ? -11.890 16.440 32.673 1.00 93.31 478 GLU A O 1
ATOM 3784 N N . GLU A 1 479 ? -11.674 15.191 30.830 1.00 92.00 479 GLU A N 1
ATOM 3785 C CA . GLU A 1 479 ? -12.587 16.016 30.031 1.00 92.00 479 GLU A CA 1
ATOM 3786 C C . GLU A 1 479 ? -14.019 16.034 30.589 1.00 92.00 479 GLU A C 1
ATOM 3788 O O . GLU A 1 479 ? -14.683 17.070 30.530 1.00 92.00 479 GLU A O 1
ATOM 3793 N N . ALA A 1 480 ? -14.513 14.920 31.138 1.00 94.31 480 ALA A N 1
ATOM 3794 C CA . ALA A 1 480 ? -15.826 14.876 31.778 1.00 94.31 480 ALA A CA 1
ATOM 3795 C C . ALA A 1 480 ? -15.864 15.734 33.056 1.00 94.31 480 ALA A C 1
ATOM 3797 O O . ALA A 1 480 ? -16.827 16.473 33.272 1.00 94.31 480 ALA A O 1
ATOM 3798 N N . GLU A 1 481 ? -14.812 15.682 33.875 1.00 95.31 481 GLU A N 1
ATOM 3799 C CA . GLU A 1 481 ? -14.675 16.507 35.082 1.00 95.31 481 GLU A CA 1
ATOM 3800 C C . GLU A 1 481 ? -14.545 18.003 34.733 1.00 95.31 481 GLU A C 1
ATOM 3802 O O . GLU A 1 481 ? -15.235 18.830 35.332 1.00 95.31 481 GLU A O 1
ATOM 3807 N N . GLU A 1 482 ? -13.754 18.361 33.710 1.00 94.12 482 GLU A N 1
ATOM 3808 C CA . GLU A 1 482 ? -13.672 19.727 33.157 1.00 94.12 482 GLU A CA 1
ATOM 3809 C C . GLU A 1 482 ? -15.057 20.242 32.704 1.00 94.12 482 GLU A C 1
ATOM 3811 O O . GLU A 1 482 ? -15.435 21.404 32.910 1.00 94.12 482 GLU A O 1
ATOM 3816 N N . GLU A 1 483 ? -15.854 19.368 32.085 1.00 93.25 483 GLU A N 1
ATOM 3817 C CA . GLU A 1 483 ? -17.217 19.671 31.656 1.00 93.25 483 GLU A CA 1
ATOM 3818 C C . GLU A 1 483 ? -18.202 19.798 32.834 1.00 93.25 483 GLU A C 1
ATOM 3820 O O . GLU A 1 483 ? -19.251 20.416 32.661 1.00 93.25 483 GLU A O 1
ATOM 3825 N N . GLY A 1 484 ? -17.844 19.348 34.039 1.00 94.31 484 GLY A N 1
ATOM 3826 C CA . GLY A 1 484 ? -18.643 19.491 35.260 1.00 94.31 484 GLY A CA 1
ATOM 3827 C C . GLY A 1 484 ? -19.361 18.217 35.713 1.00 94.31 484 GLY A C 1
ATOM 3828 O O . GLY A 1 484 ? -20.232 18.295 36.580 1.00 94.31 484 GLY A O 1
ATOM 3829 N N . VAL A 1 485 ? -19.016 17.054 35.152 1.00 96.62 485 VAL A N 1
ATOM 3830 C CA . VAL A 1 485 ? -19.493 15.754 35.643 1.00 96.62 485 VAL A CA 1
ATOM 3831 C C . VAL A 1 485 ? -18.849 15.462 36.999 1.00 96.62 485 VAL A C 1
ATOM 3833 O O . VAL A 1 485 ? -17.628 15.501 37.135 1.00 96.62 485 VAL A O 1
ATOM 3836 N N . LYS A 1 486 ? -19.665 15.145 38.008 1.00 97.19 486 LYS A N 1
ATOM 3837 C CA . LYS A 1 486 ? -19.177 14.721 39.329 1.00 97.19 486 LYS A CA 1
ATOM 3838 C C . LYS A 1 486 ? -18.930 13.217 39.331 1.00 97.19 486 LYS A C 1
ATOM 3840 O O . LYS A 1 486 ? -19.698 12.476 38.721 1.00 97.19 486 LYS A O 1
ATOM 3845 N N . ILE A 1 487 ? -17.900 12.751 40.032 1.00 97.38 487 ILE A N 1
ATOM 3846 C CA . ILE A 1 487 ? -17.596 11.319 40.149 1.00 97.38 487 ILE A CA 1
ATOM 3847 C C . ILE A 1 487 ? -17.466 10.940 41.624 1.00 97.38 487 ILE A C 1
ATOM 3849 O O . ILE A 1 487 ? -16.545 11.372 42.312 1.00 97.38 487 ILE A O 1
ATOM 3853 N N . GLU A 1 488 ? -18.381 10.095 42.088 1.00 97.19 488 GLU A N 1
ATOM 3854 C CA . GLU A 1 488 ? -18.380 9.482 43.412 1.00 97.19 488 GLU A CA 1
ATOM 3855 C C . GLU A 1 488 ? -17.754 8.086 43.327 1.00 97.19 488 GLU A C 1
ATOM 3857 O O . GLU A 1 488 ? -18.327 7.136 42.781 1.00 97.19 488 GLU A O 1
ATOM 3862 N N . TYR A 1 489 ? -16.543 7.970 43.865 1.00 96.75 489 TYR A N 1
ATOM 3863 C CA . TYR A 1 489 ? -15.798 6.716 43.929 1.00 96.75 489 TYR A CA 1
ATOM 3864 C C . TYR A 1 489 ? -16.192 5.889 45.149 1.00 96.75 489 TYR A C 1
ATOM 3866 O O . TYR A 1 489 ? -16.635 6.420 46.166 1.00 96.75 489 TYR A O 1
ATOM 3874 N N . LEU A 1 490 ? -15.930 4.583 45.072 1.00 96.31 490 LEU A N 1
ATOM 3875 C CA . LEU A 1 490 ? -16.225 3.621 46.131 1.00 96.31 490 LEU A CA 1
ATOM 3876 C C . LEU A 1 490 ? -17.705 3.628 46.544 1.00 96.31 490 LEU A C 1
ATOM 3878 O O . LEU A 1 490 ? -18.028 3.534 47.725 1.00 96.31 490 LEU A O 1
ATOM 3882 N N . VAL A 1 491 ? -18.604 3.722 45.564 1.00 96.19 491 VAL A N 1
ATOM 3883 C CA . VAL A 1 491 ? -20.055 3.677 45.780 1.00 96.19 491 VAL A CA 1
ATOM 3884 C C . VAL A 1 491 ? -20.704 2.691 44.815 1.00 96.19 491 VAL A C 1
ATOM 3886 O O . VAL A 1 491 ? -20.359 2.644 43.634 1.00 96.19 491 VAL A O 1
ATOM 3889 N N . THR A 1 492 ? -21.658 1.903 45.306 1.00 94.69 492 THR A N 1
ATOM 3890 C CA . THR A 1 492 ? -22.558 1.105 44.464 1.00 94.69 492 THR A CA 1
ATOM 3891 C C . THR A 1 492 ? -23.998 1.257 44.956 1.00 94.69 492 THR A C 1
ATOM 3893 O O . THR A 1 492 ? -24.198 1.346 46.169 1.00 94.69 492 THR A O 1
ATOM 3896 N N . PRO A 1 493 ? -25.000 1.271 44.063 1.00 95.00 493 PRO A N 1
ATOM 3897 C CA . PRO A 1 493 ? -26.397 1.234 44.478 1.00 95.00 493 PRO A CA 1
ATOM 3898 C C . PRO A 1 493 ? -26.794 -0.159 44.992 1.00 95.00 493 PRO A C 1
ATOM 3900 O O . PRO A 1 493 ? -26.325 -1.171 44.461 1.00 95.00 493 PRO A O 1
ATOM 3903 N N . THR A 1 494 ? -27.657 -0.194 46.009 1.00 94.44 494 THR A N 1
ATOM 3904 C CA . THR A 1 494 ? -28.270 -1.401 46.598 1.00 94.44 494 THR A CA 1
ATOM 3905 C C . THR A 1 494 ? -29.710 -1.601 46.125 1.00 94.44 494 THR A C 1
ATOM 3907 O O . THR A 1 494 ? -30.113 -2.738 45.893 1.00 94.44 494 THR A O 1
ATOM 3910 N N . ARG A 1 495 ? -30.466 -0.511 45.932 1.00 95.19 495 ARG A N 1
ATOM 3911 C CA . ARG A 1 495 ? -31.829 -0.500 45.367 1.00 95.19 495 ARG A CA 1
ATOM 3912 C C . ARG A 1 495 ? -32.195 0.865 44.780 1.00 95.19 495 ARG A C 1
ATOM 3914 O O . ARG A 1 495 ? -31.644 1.892 45.184 1.00 95.19 495 ARG A O 1
ATOM 3921 N N . PHE A 1 496 ? -33.161 0.888 43.866 1.00 96.19 496 PHE A N 1
ATOM 3922 C CA . PHE A 1 496 ? -33.729 2.113 43.297 1.00 96.19 496 PHE A CA 1
ATOM 3923 C C . PHE A 1 496 ? -35.062 2.458 43.965 1.00 96.19 496 PHE A C 1
ATOM 3925 O O . PHE A 1 496 ? -35.920 1.601 44.162 1.00 96.19 496 PHE A O 1
ATOM 3932 N N . ILE A 1 497 ? -35.232 3.728 44.334 1.00 94.75 497 ILE A N 1
ATOM 3933 C CA . ILE A 1 497 ? -36.382 4.221 45.093 1.00 94.75 497 ILE A CA 1
ATOM 3934 C C . ILE A 1 497 ? -37.358 4.885 44.121 1.00 94.75 497 ILE A C 1
ATOM 3936 O O . ILE A 1 497 ? -37.014 5.860 43.446 1.00 94.75 497 ILE A O 1
ATOM 3940 N N . GLY A 1 498 ? -38.582 4.361 44.058 1.00 92.00 498 GLY A N 1
ATOM 3941 C CA . GLY A 1 498 ? -39.640 4.855 43.180 1.00 92.00 498 GLY A CA 1
ATOM 3942 C C . GLY A 1 498 ? -40.691 5.707 43.894 1.00 92.00 498 GLY A C 1
ATOM 3943 O O . GLY A 1 498 ? -41.067 5.432 45.032 1.00 92.00 498 GLY A O 1
ATOM 3944 N N . LYS A 1 499 ? -41.226 6.710 43.194 1.00 90.94 499 LYS A N 1
ATOM 3945 C CA . LYS A 1 499 ? -42.424 7.473 43.563 1.00 90.94 499 LYS A CA 1
ATOM 3946 C C . LYS A 1 499 ? -43.369 7.500 42.361 1.00 90.94 499 LYS A C 1
ATOM 3948 O O . LYS A 1 499 ? -42.982 7.942 41.285 1.00 90.94 499 LYS A O 1
ATOM 3953 N N . ASN A 1 500 ? -44.605 7.025 42.533 1.00 86.19 500 ASN A N 1
ATOM 3954 C CA . ASN A 1 500 ? -45.604 6.899 41.457 1.00 86.19 500 ASN A CA 1
ATOM 3955 C C . ASN A 1 500 ? -45.110 6.083 40.240 1.00 86.19 500 ASN A C 1
ATOM 3957 O O . ASN A 1 500 ? -45.367 6.456 39.102 1.00 86.19 500 ASN A O 1
ATOM 3961 N N . GLY A 1 501 ? -44.359 5.000 40.473 1.00 86.88 501 GLY A N 1
ATOM 3962 C CA . GLY A 1 501 ? -43.814 4.141 39.406 1.00 86.88 501 GLY A CA 1
ATOM 3963 C C . GLY A 1 501 ? -42.569 4.686 38.690 1.00 86.88 501 GLY A C 1
ATOM 3964 O O . GLY A 1 501 ? -41.972 3.968 37.892 1.00 86.88 501 GLY A O 1
ATOM 3965 N N . LYS A 1 502 ? -42.133 5.910 39.016 1.00 92.62 502 LYS A N 1
ATOM 3966 C CA . LYS A 1 502 ? -40.941 6.557 38.457 1.00 92.62 502 LYS A CA 1
ATOM 3967 C C . LYS A 1 502 ? -39.814 6.637 39.481 1.00 92.62 502 LYS A C 1
ATOM 3969 O O . LYS A 1 502 ? -40.079 6.839 40.665 1.00 92.62 502 LYS A O 1
ATOM 3974 N N . VAL A 1 503 ? -38.563 6.514 39.047 1.00 94.81 503 VAL A N 1
ATOM 3975 C CA . VAL A 1 503 ? -37.400 6.690 39.927 1.00 94.81 503 VAL A CA 1
ATOM 3976 C C . VAL A 1 503 ? -37.349 8.116 40.495 1.00 94.81 503 VAL A C 1
ATOM 3978 O O . VAL A 1 503 ? -37.562 9.095 39.780 1.00 94.81 503 VAL A O 1
ATOM 3981 N N . ALA A 1 504 ? -37.108 8.217 41.801 1.00 93.81 504 ALA A N 1
ATOM 3982 C CA . ALA A 1 504 ? -36.908 9.478 42.521 1.00 93.81 504 ALA A CA 1
ATOM 3983 C C . ALA A 1 504 ? -35.546 9.529 43.239 1.00 93.81 504 ALA A C 1
ATOM 3985 O O . ALA A 1 504 ? -35.089 10.596 43.650 1.00 93.81 504 ALA A O 1
ATOM 3986 N N . GLY A 1 505 ? -34.882 8.382 43.383 1.00 94.19 505 GLY A N 1
ATOM 3987 C CA . GLY A 1 505 ? -33.558 8.283 43.973 1.00 94.19 505 GLY A CA 1
ATOM 3988 C C . GLY A 1 505 ? -33.046 6.854 44.015 1.00 94.19 505 GLY A C 1
ATOM 3989 O O . GLY A 1 505 ? -33.654 5.928 43.476 1.00 94.19 505 GLY A O 1
ATOM 3990 N N . MET A 1 506 ? -31.915 6.673 44.677 1.00 95.75 506 MET A N 1
ATOM 3991 C CA . MET A 1 506 ? -31.298 5.373 44.895 1.00 95.75 506 MET A CA 1
ATOM 3992 C C . MET A 1 506 ? -30.682 5.294 46.285 1.00 95.75 506 MET A C 1
ATOM 3994 O O . MET A 1 506 ? -30.191 6.288 46.821 1.00 95.75 506 MET A O 1
ATOM 3998 N N . GLU A 1 507 ? -30.710 4.101 46.861 1.00 96.31 507 GLU A N 1
ATOM 3999 C CA . GLU A 1 507 ? -29.939 3.776 48.052 1.00 96.31 507 GLU A CA 1
ATOM 4000 C C . GLU A 1 507 ? -28.575 3.244 47.613 1.00 96.31 507 GLU A C 1
ATOM 4002 O O . GLU A 1 507 ? -28.471 2.428 46.693 1.00 96.31 507 GLU A O 1
ATOM 4007 N N . CYS A 1 508 ? -27.528 3.746 48.250 1.00 96.38 508 CYS A N 1
ATOM 4008 C CA . CYS A 1 508 ? -26.138 3.477 47.937 1.00 96.38 508 CYS A CA 1
ATOM 4009 C C . CYS A 1 508 ? -25.400 3.016 49.187 1.00 96.38 508 CYS A C 1
ATOM 4011 O O . CYS A 1 508 ? -25.714 3.446 50.291 1.00 96.38 508 CYS A O 1
ATOM 4013 N N . ILE A 1 509 ? -24.357 2.213 48.998 1.00 96.75 509 ILE A N 1
ATOM 4014 C CA . ILE A 1 509 ? -23.450 1.775 50.063 1.00 96.75 509 ILE A CA 1
ATOM 4015 C C . ILE A 1 509 ? -22.007 2.157 49.716 1.00 96.75 509 ILE A C 1
ATOM 4017 O O . ILE A 1 509 ? -21.615 2.137 48.539 1.00 96.75 509 ILE A O 1
ATOM 4021 N N . ARG A 1 510 ? -21.206 2.529 50.725 1.00 96.94 510 ARG A N 1
ATOM 4022 C CA . ARG A 1 510 ? -19.772 2.795 50.537 1.00 96.94 510 ARG A CA 1
ATOM 4023 C C . ARG A 1 510 ? -19.001 1.483 50.423 1.00 96.94 510 ARG A C 1
ATOM 4025 O O . ARG A 1 510 ? -19.320 0.479 51.057 1.00 96.94 510 ARG A O 1
ATOM 4032 N N . MET A 1 511 ? -17.943 1.509 49.621 1.00 95.44 511 MET A N 1
ATOM 4033 C CA . MET A 1 511 ? -17.068 0.371 49.361 1.00 95.44 511 MET A CA 1
ATOM 4034 C C . MET A 1 511 ? -15.668 0.618 49.933 1.00 95.44 511 MET A C 1
ATOM 4036 O O . MET A 1 511 ? -15.183 1.745 49.983 1.00 95.44 511 MET A O 1
ATOM 4040 N N . LYS A 1 512 ? -14.962 -0.454 50.287 1.00 94.06 512 LYS A N 1
ATOM 4041 C CA . LYS A 1 512 ? -13.504 -0.469 50.473 1.00 94.06 512 LYS A CA 1
ATOM 4042 C C . LYS A 1 512 ? -12.857 -1.413 49.466 1.00 94.06 512 LYS A C 1
ATOM 4044 O O . LYS A 1 512 ? -13.482 -2.372 49.017 1.00 94.06 512 LYS A O 1
ATOM 4049 N N . LEU A 1 513 ? -11.605 -1.155 49.104 1.00 94.06 513 LEU A N 1
ATOM 4050 C CA . LEU A 1 513 ? -10.854 -2.044 48.218 1.00 94.06 513 LEU A CA 1
ATOM 4051 C C . LEU A 1 513 ? -10.256 -3.207 49.018 1.00 94.06 513 LEU A C 1
ATOM 4053 O O . LEU A 1 513 ? -9.582 -2.996 50.022 1.00 94.06 513 LEU A O 1
ATOM 4057 N N . GLY A 1 514 ? -10.521 -4.431 48.570 1.00 91.25 514 GLY A N 1
ATOM 4058 C CA . GLY A 1 514 ? -9.912 -5.656 49.079 1.00 91.25 514 GLY A CA 1
ATOM 4059 C C . GLY A 1 514 ? -8.838 -6.209 48.142 1.00 91.25 514 GLY A C 1
ATOM 4060 O O . GLY A 1 514 ? -8.329 -5.516 47.262 1.00 91.25 514 GLY A O 1
ATOM 4061 N N . ALA A 1 515 ? -8.526 -7.496 48.301 1.00 88.00 515 ALA A N 1
ATOM 4062 C CA . ALA A 1 515 ? -7.579 -8.192 47.433 1.00 88.00 515 ALA A CA 1
ATOM 4063 C C . ALA A 1 515 ? -8.032 -8.192 45.954 1.00 88.00 515 ALA A C 1
ATOM 4065 O O . ALA A 1 515 ? -9.243 -8.172 45.685 1.00 88.00 515 ALA A O 1
ATOM 4066 N N . PRO A 1 516 ? -7.092 -8.254 44.993 1.00 88.50 516 PRO A N 1
ATOM 4067 C CA . PRO A 1 516 ? -7.407 -8.374 43.575 1.00 88.50 516 PRO A CA 1
ATOM 4068 C C . PRO A 1 516 ? -8.443 -9.466 43.249 1.00 88.50 516 PRO A C 1
ATOM 4070 O O . PRO A 1 516 ? -8.533 -10.510 43.904 1.00 88.50 516 PRO A O 1
ATOM 4073 N N . ASP A 1 517 ? -9.281 -9.184 42.258 1.00 82.69 517 ASP A N 1
ATOM 4074 C CA . ASP A 1 517 ? -10.203 -10.128 41.633 1.00 82.69 517 ASP A CA 1
ATOM 4075 C C . ASP A 1 517 ? -9.533 -10.876 40.464 1.00 82.69 517 ASP A C 1
ATOM 4077 O O . ASP A 1 517 ? -8.355 -10.675 40.174 1.00 82.69 517 ASP A O 1
ATOM 4081 N N . GLU A 1 518 ? -10.292 -11.724 39.763 1.00 75.31 518 GLU A N 1
ATOM 4082 C CA . GLU A 1 518 ? -9.829 -12.474 38.579 1.00 75.31 518 GLU A CA 1
ATOM 4083 C C . GLU A 1 518 ? -9.326 -11.576 37.435 1.00 75.31 518 GLU A C 1
ATOM 4085 O O . GLU A 1 518 ? -8.613 -12.037 36.551 1.00 75.31 518 GLU A O 1
ATOM 4090 N N . THR A 1 519 ? -9.681 -10.286 37.439 1.00 71.88 519 THR A N 1
ATOM 4091 C CA . THR A 1 519 ? -9.198 -9.300 36.460 1.00 71.88 519 THR A CA 1
ATOM 4092 C C . THR A 1 519 ? -7.911 -8.604 36.909 1.00 71.88 519 THR A C 1
ATOM 4094 O O . THR A 1 519 ? -7.469 -7.666 36.251 1.00 71.88 519 THR A O 1
ATOM 4097 N N . GLY A 1 520 ? -7.335 -9.011 38.045 1.00 79.44 520 GLY A N 1
ATOM 4098 C CA . GLY A 1 520 ? -6.154 -8.397 38.655 1.00 79.44 520 GLY A CA 1
ATOM 4099 C C . GLY A 1 520 ? -6.439 -7.075 39.371 1.00 79.44 520 GLY A C 1
ATOM 4100 O O . GLY A 1 520 ? -5.521 -6.444 39.891 1.00 79.44 520 GLY A O 1
ATOM 4101 N N . ARG A 1 521 ? -7.703 -6.638 39.435 1.00 86.12 521 ARG A N 1
ATOM 4102 C CA . ARG A 1 521 ? -8.088 -5.353 40.032 1.00 86.12 521 ARG A CA 1
ATOM 4103 C C . ARG A 1 521 ? -8.632 -5.558 41.446 1.00 86.12 521 ARG A C 1
ATOM 4105 O O . ARG A 1 521 ? -9.407 -6.489 41.642 1.00 86.12 521 ARG A O 1
ATOM 4112 N N . PRO A 1 522 ? -8.312 -4.692 42.423 1.00 88.94 522 PRO A N 1
ATOM 4113 C CA . PRO A 1 522 ? -8.871 -4.767 43.773 1.00 88.94 522 PRO A CA 1
ATOM 4114 C C . PRO A 1 522 ? -10.397 -4.939 43.781 1.00 88.94 522 PRO A C 1
ATOM 4116 O O . PRO A 1 522 ? -11.133 -4.168 43.149 1.00 88.94 522 PRO A O 1
ATOM 4119 N N . ARG A 1 523 ? -10.885 -5.970 44.483 1.00 91.31 523 ARG A N 1
ATOM 4120 C CA . ARG A 1 523 ? -12.325 -6.228 44.583 1.00 91.31 523 ARG A CA 1
ATOM 4121 C C . ARG A 1 523 ? -12.984 -5.187 45.495 1.00 91.31 523 ARG A C 1
ATOM 4123 O O . ARG A 1 523 ? -12.436 -4.900 46.558 1.00 91.31 523 ARG A O 1
ATOM 4130 N N . PRO A 1 524 ? -14.145 -4.629 45.127 1.00 92.06 524 PRO A N 1
ATOM 4131 C CA . PRO A 1 524 ? -14.876 -3.737 46.014 1.00 92.06 524 PRO A CA 1
ATOM 4132 C C . PRO A 1 524 ? -15.646 -4.558 47.058 1.00 92.06 524 PRO A C 1
ATOM 4134 O O . PRO A 1 524 ? -16.335 -5.513 46.702 1.00 92.06 524 PRO A O 1
ATOM 4137 N N . ILE A 1 525 ? -15.508 -4.200 48.333 1.00 93.25 525 ILE A N 1
ATOM 4138 C CA . ILE A 1 525 ? -16.164 -4.848 49.475 1.00 93.25 525 ILE A CA 1
ATOM 4139 C C . ILE A 1 525 ? -17.090 -3.818 50.136 1.00 93.25 525 ILE A C 1
ATOM 4141 O O . ILE A 1 525 ? -16.600 -2.735 50.465 1.00 93.25 525 ILE A O 1
ATOM 4145 N N . PRO A 1 526 ? -18.386 -4.117 50.334 1.00 94.44 526 PRO A N 1
ATOM 4146 C CA . PRO A 1 526 ? -19.309 -3.203 51.004 1.00 94.44 526 PRO A CA 1
ATOM 4147 C C . PRO A 1 526 ? -18.888 -2.933 52.452 1.00 94.44 526 PRO A C 1
ATOM 4149 O O . PRO A 1 526 ? -18.352 -3.809 53.134 1.00 94.44 526 PRO A O 1
ATOM 4152 N N . ILE A 1 527 ? -19.113 -1.704 52.911 1.00 95.12 527 ILE A N 1
ATOM 4153 C CA . ILE A 1 527 ? -18.956 -1.301 54.309 1.00 95.12 527 ILE A CA 1
ATOM 4154 C C . ILE A 1 527 ? -20.358 -1.279 54.922 1.00 95.12 527 ILE A C 1
ATOM 4156 O O . ILE A 1 527 ? -21.132 -0.366 54.648 1.00 95.12 527 ILE A O 1
ATOM 4160 N N . GLU A 1 528 ? -20.698 -2.292 55.713 1.00 92.06 528 GLU A N 1
ATOM 4161 C CA . GLU A 1 528 ? -21.998 -2.369 56.396 1.00 92.06 528 GLU A CA 1
ATOM 4162 C C . GLU A 1 528 ? -22.224 -1.142 57.298 1.00 92.06 528 GLU A C 1
ATOM 4164 O O . GLU A 1 528 ? -21.290 -0.673 57.955 1.00 92.06 528 GLU A O 1
ATOM 4169 N N . GLY A 1 529 ? -23.448 -0.602 57.312 1.00 91.81 529 GLY A N 1
ATOM 4170 C CA . GLY A 1 529 ? -23.806 0.589 58.096 1.00 91.81 529 GLY A CA 1
ATOM 4171 C C . GLY A 1 529 ? -23.421 1.922 57.439 1.00 91.81 529 GLY A C 1
ATOM 4172 O O . GLY A 1 529 ? -23.562 2.976 58.058 1.00 91.81 529 GLY A O 1
ATOM 4173 N N . SER A 1 530 ? -22.901 1.891 56.207 1.00 94.75 530 SER A N 1
ATOM 4174 C CA . SER A 1 530 ? -22.542 3.084 55.426 1.00 94.75 530 SER A CA 1
ATOM 4175 C C . SER A 1 530 ? -23.584 3.466 54.371 1.00 94.75 530 SER A C 1
ATOM 4177 O O . SER A 1 530 ? -23.267 4.207 53.437 1.00 94.75 530 SER A O 1
ATOM 4179 N N . GLU A 1 531 ? -24.799 2.930 54.479 1.00 94.88 531 GLU A N 1
ATOM 4180 C CA . GLU A 1 531 ? -25.884 3.151 53.534 1.00 94.88 531 GLU A CA 1
ATOM 4181 C C . GLU A 1 531 ? -26.366 4.609 53.566 1.00 94.88 531 GLU A C 1
ATOM 4183 O O . GLU A 1 531 ? -26.511 5.228 54.621 1.00 94.88 531 GLU A O 1
ATOM 4188 N N . PHE A 1 532 ? -26.620 5.179 52.390 1.00 96.06 532 PHE A N 1
ATOM 4189 C CA . PHE A 1 532 ? -27.125 6.540 52.239 1.00 96.06 532 PHE A CA 1
ATOM 4190 C C . PHE A 1 532 ? -27.985 6.668 50.983 1.00 96.06 532 PHE A C 1
ATOM 4192 O O . PHE A 1 532 ? -27.851 5.900 50.032 1.00 96.06 532 PHE A O 1
ATOM 4199 N N . THR A 1 533 ? -28.869 7.662 50.959 1.00 95.44 533 THR A N 1
ATOM 4200 C CA . THR A 1 533 ? -29.773 7.911 49.831 1.00 95.44 533 THR A CA 1
ATOM 4201 C C . THR A 1 533 ? -29.289 9.065 48.963 1.00 95.44 533 THR A C 1
ATOM 4203 O O . THR A 1 533 ? -28.821 10.083 49.473 1.00 95.44 533 THR A O 1
ATOM 4206 N N . VAL A 1 534 ? -29.449 8.923 47.649 1.00 95.50 534 VAL A N 1
ATOM 4207 C CA . VAL A 1 534 ? -29.133 9.946 46.647 1.00 95.50 534 VAL A CA 1
ATOM 4208 C C . VAL A 1 534 ? -30.371 10.221 45.800 1.00 95.50 534 VAL A C 1
ATOM 4210 O O . VAL A 1 534 ? -30.928 9.297 45.209 1.00 95.50 534 VAL A O 1
ATOM 4213 N N . ASP A 1 535 ? -30.769 11.488 45.693 1.00 94.88 535 ASP A N 1
ATOM 4214 C CA . ASP A 1 535 ? -31.850 11.907 44.794 1.00 94.88 535 ASP A CA 1
ATOM 4215 C C . ASP A 1 535 ? -31.419 11.797 43.326 1.00 94.88 535 ASP A C 1
ATOM 4217 O O . ASP A 1 535 ? -30.375 12.328 42.934 1.00 94.88 535 ASP A O 1
ATOM 4221 N N . ALA A 1 536 ? -32.255 11.176 42.497 1.00 95.31 536 ALA A N 1
ATOM 4222 C CA . ALA A 1 536 ? -32.028 11.043 41.064 1.00 95.31 536 ALA A CA 1
ATOM 4223 C C . ALA A 1 536 ? -33.362 10.922 40.320 1.00 95.31 536 ALA A C 1
ATOM 4225 O O . ALA A 1 536 ? -34.171 10.045 40.611 1.00 95.31 536 ALA A O 1
ATOM 4226 N N . ASP A 1 537 ? -33.559 11.774 39.316 1.00 94.62 537 ASP A N 1
ATOM 4227 C CA . ASP A 1 537 ? -34.738 11.748 38.442 1.00 94.62 537 ASP A CA 1
ATOM 4228 C C . ASP A 1 537 ? -34.587 10.722 37.306 1.00 94.62 537 ASP A C 1
ATOM 4230 O O . ASP A 1 537 ? -35.537 10.400 36.589 1.00 94.62 537 ASP A O 1
ATOM 4234 N N . THR A 1 538 ? -33.353 10.286 37.051 1.00 96.38 538 THR A N 1
ATOM 4235 C CA . THR A 1 538 ? -32.991 9.317 36.017 1.00 96.38 538 THR A CA 1
ATOM 4236 C C . THR A 1 538 ? -31.742 8.572 36.464 1.00 96.38 538 THR A C 1
ATOM 4238 O O . THR A 1 538 ? -30.771 9.188 36.910 1.00 96.38 538 THR A O 1
ATOM 4241 N N . VAL A 1 539 ? -31.748 7.251 36.315 1.00 96.56 539 VAL A N 1
ATOM 4242 C CA . VAL A 1 539 ? -30.594 6.398 36.603 1.00 96.56 539 VAL A CA 1
ATOM 4243 C C . VAL A 1 539 ? -30.183 5.691 35.322 1.00 96.56 539 VAL A C 1
ATOM 4245 O O . VAL A 1 539 ? -31.011 5.052 34.681 1.00 96.56 539 VAL A O 1
ATOM 4248 N N . ILE A 1 540 ? -28.907 5.787 34.946 1.00 96.38 540 ILE A N 1
ATOM 4249 C CA . ILE A 1 540 ? -28.382 5.149 33.738 1.00 96.38 540 ILE A CA 1
ATOM 4250 C C . ILE A 1 540 ? -27.354 4.079 34.100 1.00 96.38 540 ILE A C 1
ATOM 4252 O O . ILE A 1 540 ? -26.290 4.368 34.647 1.00 96.38 540 ILE A O 1
ATOM 4256 N N . LEU A 1 541 ? -27.655 2.825 33.766 1.00 96.00 541 LEU A N 1
ATOM 4257 C CA . LEU A 1 541 ? -26.822 1.667 34.081 1.00 96.00 541 LEU A CA 1
ATOM 4258 C C . LEU A 1 541 ? -25.794 1.404 32.973 1.00 96.00 541 LEU A C 1
ATOM 4260 O O . LEU A 1 541 ? -26.135 0.939 31.886 1.00 96.00 541 LEU A O 1
ATOM 4264 N N . ALA A 1 542 ? -24.515 1.647 33.262 1.00 94.50 542 ALA A N 1
ATOM 4265 C CA . ALA A 1 542 ? -23.374 1.460 32.361 1.00 94.50 542 ALA A CA 1
ATOM 4266 C C . ALA A 1 542 ? -22.364 0.439 32.931 1.00 94.50 542 ALA A C 1
ATOM 4268 O O . ALA A 1 542 ? -21.155 0.669 32.999 1.00 94.50 542 ALA A O 1
ATOM 4269 N N . ILE A 1 543 ? -22.876 -0.723 33.351 1.00 90.62 543 ILE A N 1
ATOM 4270 C CA . ILE A 1 543 ? -22.134 -1.766 34.088 1.00 90.62 543 ILE A CA 1
ATOM 4271 C C . ILE A 1 543 ? -21.573 -2.898 33.205 1.00 90.62 543 ILE A C 1
ATOM 4273 O O . ILE A 1 543 ? -21.136 -3.940 33.703 1.00 90.62 543 ILE A O 1
ATOM 4277 N N . GLY A 1 544 ? -21.563 -2.696 31.888 1.00 87.31 544 GLY A N 1
ATOM 4278 C CA . GLY A 1 544 ? -20.988 -3.613 30.906 1.00 87.31 544 GLY A CA 1
ATOM 4279 C C . GLY A 1 544 ? -22.009 -4.202 29.939 1.00 87.31 544 GLY A C 1
ATOM 4280 O O . GLY A 1 544 ? -23.217 -3.995 30.055 1.00 87.31 544 GLY A O 1
ATOM 4281 N N . GLN A 1 545 ? -21.484 -4.939 28.965 1.00 89.81 545 GLN A N 1
ATOM 4282 C CA . GLN A 1 545 ? -22.224 -5.425 27.805 1.00 89.81 545 GLN A CA 1
ATOM 4283 C C . GLN A 1 545 ? -22.035 -6.938 27.621 1.00 89.81 545 GLN A C 1
ATOM 4285 O O . GLN A 1 545 ? -21.163 -7.564 28.240 1.00 89.81 545 GLN A O 1
ATOM 4290 N N . SER A 1 546 ? -22.881 -7.530 26.789 1.00 90.69 546 SER A N 1
ATOM 4291 C CA . SER A 1 546 ? -22.852 -8.935 26.381 1.00 90.69 546 SER A CA 1
ATOM 4292 C C . SER A 1 546 ? -23.383 -9.087 24.957 1.00 90.69 546 SER A C 1
ATOM 4294 O O . SER A 1 546 ? -24.079 -8.204 24.453 1.00 90.69 546 SER A O 1
ATOM 4296 N N . SER A 1 547 ? -23.030 -10.191 24.309 1.00 93.06 547 SER A N 1
ATOM 4297 C CA . SER A 1 547 ? -23.476 -10.517 22.955 1.00 93.06 547 SER A CA 1
ATOM 4298 C C . SER A 1 547 ? -24.821 -11.242 22.984 1.00 93.06 547 SER A C 1
ATOM 4300 O O . SER A 1 547 ? -25.113 -11.982 23.924 1.00 93.06 547 SER A O 1
ATOM 4302 N N . GLU A 1 548 ? -25.632 -11.036 21.950 1.00 91.81 548 GLU A N 1
ATOM 4303 C CA . GLU A 1 548 ? -26.876 -11.777 21.711 1.00 91.81 548 GLU A CA 1
ATOM 4304 C C . GLU A 1 548 ? -26.545 -12.951 20.778 1.00 91.81 548 GLU A C 1
ATOM 4306 O O . GLU A 1 548 ? -26.236 -12.730 19.609 1.00 91.81 548 GLU A O 1
ATOM 4311 N N . LEU A 1 549 ? -26.517 -14.181 21.307 1.00 94.31 549 LEU A N 1
ATOM 4312 C CA . LEU A 1 549 ? -26.003 -15.368 20.598 1.00 94.31 549 LEU A CA 1
ATOM 4313 C C . LEU A 1 549 ? -27.037 -16.496 20.449 1.00 94.31 549 LEU A C 1
ATOM 4315 O O . LEU A 1 549 ? -26.697 -17.561 19.942 1.00 94.31 549 LEU A O 1
ATOM 4319 N N . ASP A 1 550 ? -28.289 -16.263 20.846 1.00 93.25 550 ASP A N 1
ATOM 4320 C CA . ASP A 1 550 ? -29.349 -17.283 20.898 1.00 93.25 550 ASP A CA 1
ATOM 4321 C C . ASP A 1 550 ? -29.633 -17.901 19.507 1.00 93.25 550 ASP A C 1
ATOM 4323 O O . ASP A 1 550 ? -30.002 -19.067 19.385 1.00 93.25 550 ASP A O 1
ATOM 4327 N N . PHE A 1 551 ? -29.357 -17.164 18.422 1.00 95.00 551 PHE A N 1
ATOM 4328 C CA . PHE A 1 551 ? -29.472 -17.663 17.044 1.00 95.00 551 PHE A CA 1
ATOM 4329 C C . PHE A 1 551 ? -28.477 -18.789 16.696 1.00 95.00 551 PHE A C 1
ATOM 4331 O O . PHE A 1 551 ? -28.678 -19.492 15.706 1.00 95.00 551 PHE A O 1
ATOM 4338 N N . LEU A 1 552 ? -27.419 -18.980 17.494 1.00 95.19 552 LEU A N 1
ATOM 4339 C CA . LEU A 1 552 ? -26.429 -20.048 17.317 1.00 95.19 552 LEU A CA 1
ATOM 4340 C C . LEU A 1 552 ? -26.825 -21.354 18.016 1.00 95.19 552 LEU A C 1
ATOM 4342 O O . LEU A 1 552 ? -26.161 -22.375 17.818 1.00 95.19 552 LEU A O 1
ATOM 4346 N N . GLU A 1 553 ? -27.884 -21.366 18.824 1.00 92.06 553 GLU A N 1
ATOM 4347 C CA . GLU A 1 553 ? -28.301 -22.565 19.547 1.00 92.06 553 GLU A CA 1
ATOM 4348 C C . GLU A 1 553 ? -28.637 -23.716 18.590 1.00 92.06 553 GLU A C 1
ATOM 4350 O O . GLU A 1 553 ? -29.536 -23.625 17.753 1.00 92.06 553 GLU A O 1
ATOM 4355 N N . GLY A 1 554 ? -27.940 -24.845 18.733 1.00 89.25 554 GLY A N 1
ATOM 4356 C CA . GLY A 1 554 ? -28.100 -26.016 17.862 1.00 89.25 554 GLY A CA 1
ATOM 4357 C C . GLY A 1 554 ? -27.299 -25.969 16.555 1.00 89.25 554 GLY A C 1
ATOM 4358 O O . GLY A 1 554 ? -27.345 -26.936 15.805 1.00 89.25 554 GLY A O 1
ATOM 4359 N N . SER A 1 555 ? -26.524 -24.909 16.300 1.00 91.62 555 SER A N 1
ATOM 4360 C CA . SER A 1 555 ? -25.628 -24.824 15.131 1.00 91.62 555 SER A CA 1
ATOM 4361 C C . SER A 1 555 ? -24.328 -25.634 15.277 1.00 91.62 555 SER A C 1
ATOM 4363 O O . SER A 1 555 ? -23.606 -25.849 14.298 1.00 91.62 555 SER A O 1
ATOM 4365 N N . GLY A 1 556 ? -24.001 -26.049 16.507 1.00 92.50 556 GLY A N 1
ATOM 4366 C CA . GLY A 1 556 ? -22.733 -26.686 16.871 1.00 92.50 556 GLY A CA 1
ATOM 4367 C C . GLY A 1 556 ? -21.576 -25.710 17.131 1.00 92.50 556 GLY A C 1
ATOM 4368 O O . GLY A 1 556 ? -20.467 -26.165 17.421 1.00 92.50 556 GLY A O 1
ATOM 4369 N N . VAL A 1 557 ? -21.813 -24.395 17.030 1.00 95.50 557 VAL A N 1
ATOM 4370 C CA . VAL A 1 557 ? -20.865 -23.351 17.451 1.00 95.50 557 VAL A CA 1
ATOM 4371 C C . VAL A 1 557 ? -20.880 -23.246 18.975 1.00 95.50 557 VAL A C 1
ATOM 4373 O O . VAL A 1 557 ? -21.922 -22.991 19.578 1.00 95.50 557 VAL A O 1
ATOM 4376 N N . GLU A 1 558 ? -19.725 -23.442 19.605 1.00 96.00 558 GLU A N 1
ATOM 4377 C CA . GLU A 1 558 ? -19.600 -23.354 21.058 1.00 96.00 558 GLU A CA 1
ATOM 4378 C C . GLU A 1 558 ? -19.607 -21.894 21.532 1.00 96.00 558 GLU A C 1
ATOM 4380 O O . GLU A 1 558 ? -18.938 -21.019 20.970 1.00 96.00 558 GLU A O 1
ATOM 4385 N N . THR A 1 559 ? -20.359 -21.630 22.601 1.00 94.31 559 THR A N 1
ATOM 4386 C CA . THR A 1 559 ? -20.380 -20.329 23.268 1.00 94.31 559 THR A CA 1
ATOM 4387 C C . THR A 1 559 ? -20.102 -20.490 24.757 1.00 94.31 559 THR A C 1
ATOM 4389 O O . THR A 1 559 ? -20.549 -21.439 25.399 1.00 94.31 559 THR A O 1
ATOM 4392 N N . GLN A 1 560 ? -19.356 -19.548 25.329 1.00 90.88 560 GLN A N 1
ATOM 4393 C CA . GLN A 1 560 ? -18.989 -19.553 26.738 1.00 90.88 560 GLN A CA 1
ATOM 4394 C C . GLN A 1 560 ? -19.146 -18.148 27.322 1.00 90.88 560 GLN A C 1
ATOM 4396 O O . GLN A 1 560 ? -18.583 -17.180 26.814 1.00 90.88 560 GLN A O 1
ATOM 4401 N N . ARG A 1 561 ? -19.917 -18.015 28.413 1.00 85.75 561 ARG A N 1
ATOM 4402 C CA . ARG A 1 561 ? -20.139 -16.736 29.128 1.00 85.75 561 ARG A CA 1
ATOM 4403 C C . ARG A 1 561 ? -20.590 -15.581 28.203 1.00 85.75 561 ARG A C 1
ATOM 4405 O O . ARG A 1 561 ? -20.179 -14.436 28.394 1.00 85.75 561 ARG A O 1
ATOM 4412 N N . GLY A 1 562 ? -21.435 -15.878 27.210 1.00 86.75 562 GLY A N 1
ATOM 4413 C CA . GLY A 1 562 ? -21.943 -14.891 26.244 1.00 86.75 562 GLY A CA 1
ATOM 4414 C C . GLY A 1 562 ? -20.919 -14.451 25.189 1.00 86.75 562 GLY A C 1
ATOM 4415 O O . GLY A 1 562 ? -21.007 -13.331 24.687 1.00 86.75 562 GLY A O 1
ATOM 4416 N N . ARG A 1 563 ? -19.931 -15.303 24.893 1.00 93.69 563 ARG A N 1
ATOM 4417 C CA . ARG A 1 563 ? -18.911 -15.118 23.852 1.00 93.69 563 ARG A CA 1
ATOM 4418 C C . ARG A 1 563 ? -18.821 -16.361 22.973 1.00 93.69 563 ARG A C 1
ATOM 4420 O O . ARG A 1 563 ? -19.080 -17.460 23.455 1.00 93.69 563 ARG A O 1
ATOM 4427 N N . ILE A 1 564 ? -18.438 -16.190 21.714 1.00 96.38 564 ILE A N 1
ATOM 4428 C CA . ILE A 1 564 ? -18.166 -17.286 20.778 1.00 96.38 564 ILE A CA 1
ATOM 4429 C C . ILE A 1 564 ? -16.741 -17.792 21.012 1.00 96.38 564 ILE A C 1
ATOM 4431 O O . ILE A 1 564 ? -15.814 -16.988 21.109 1.00 96.38 564 ILE A O 1
ATOM 4435 N N . VAL A 1 565 ? -16.570 -19.111 21.095 1.00 96.50 565 VAL A N 1
ATOM 4436 C CA . VAL A 1 565 ? -15.251 -19.742 21.240 1.00 96.50 565 VAL A CA 1
ATOM 4437 C C . VAL A 1 565 ? -14.611 -19.907 19.859 1.00 96.50 565 VAL A C 1
ATOM 4439 O O . VAL A 1 565 ? -15.229 -20.456 18.944 1.00 96.50 565 VAL A O 1
ATOM 4442 N N . THR A 1 566 ? -13.373 -19.432 19.702 1.00 95.75 566 THR A N 1
ATOM 4443 C CA . THR A 1 566 ? -12.600 -19.539 18.455 1.00 95.75 566 THR A CA 1
ATOM 4444 C C . THR A 1 566 ? -11.147 -19.922 18.712 1.00 95.75 566 THR A C 1
ATOM 4446 O O . THR A 1 566 ? -10.633 -19.735 19.815 1.00 95.75 566 THR A O 1
ATOM 4449 N N . ASP A 1 567 ? -10.461 -20.385 17.669 1.00 93.75 567 ASP A N 1
ATOM 4450 C CA . ASP A 1 567 ? -8.997 -20.419 17.633 1.00 93.75 567 ASP A CA 1
ATOM 4451 C C . ASP A 1 567 ? -8.385 -19.005 17.466 1.00 93.75 567 ASP A C 1
ATOM 4453 O O . ASP A 1 567 ? -9.099 -17.994 17.422 1.00 93.75 567 ASP A O 1
ATOM 4457 N N . SER A 1 568 ? -7.051 -18.918 17.365 1.00 90.06 568 SER A N 1
ATOM 4458 C CA . SER A 1 568 ? -6.327 -17.644 17.200 1.00 90.06 568 SER A CA 1
ATOM 4459 C C . SER A 1 568 ? -6.566 -16.950 15.852 1.00 90.06 568 SER A C 1
ATOM 4461 O O . SER A 1 568 ? -6.360 -15.739 15.726 1.00 90.06 568 SER A O 1
ATOM 4463 N N . GLN A 1 569 ? -7.031 -17.690 14.842 1.00 92.00 569 GLN A N 1
ATOM 4464 C CA . GLN A 1 569 ? -7.368 -17.173 13.514 1.00 92.00 569 GLN A CA 1
ATOM 4465 C C . GLN A 1 569 ? -8.852 -16.789 13.397 1.00 92.00 569 GLN A C 1
ATOM 4467 O O . GLN A 1 569 ? -9.265 -16.216 12.386 1.00 92.00 569 GLN A O 1
ATOM 4472 N N . GLY A 1 570 ? -9.641 -17.052 14.443 1.00 93.94 570 GLY A N 1
ATOM 4473 C CA . GLY A 1 570 ? -11.064 -16.753 14.514 1.00 93.94 570 GLY A CA 1
ATOM 4474 C C . GLY A 1 570 ? -11.962 -17.872 13.987 1.00 93.94 570 GLY A C 1
ATOM 4475 O O . GLY A 1 570 ? -13.154 -17.630 13.829 1.00 93.94 570 GLY A O 1
ATOM 4476 N N . MET A 1 571 ? -11.451 -19.073 13.699 1.00 96.19 571 MET A N 1
ATOM 4477 C CA . MET A 1 571 ? -12.295 -20.210 13.311 1.00 96.19 571 MET A CA 1
ATOM 4478 C C . MET A 1 571 ? -13.025 -20.756 14.540 1.00 96.19 571 MET A C 1
ATOM 4480 O O . MET A 1 571 ? -12.428 -20.920 15.604 1.00 96.19 571 MET A O 1
ATOM 4484 N N . THR A 1 572 ? -14.325 -21.014 14.410 1.00 97.00 572 THR A N 1
ATOM 4485 C CA . THR A 1 572 ? -15.139 -21.597 15.487 1.00 97.00 572 THR A CA 1
ATOM 4486 C C . THR A 1 572 ? -14.953 -23.118 15.565 1.00 97.00 572 THR A C 1
ATOM 4488 O O . THR A 1 572 ? -14.253 -23.721 14.751 1.00 97.00 572 THR A O 1
ATOM 4491 N N . THR A 1 573 ? -15.645 -23.770 16.503 1.00 94.81 573 THR A N 1
ATOM 4492 C CA . THR A 1 573 ? -15.749 -25.240 16.567 1.00 94.81 573 THR A CA 1
ATOM 4493 C C . THR A 1 573 ? -16.385 -25.868 15.320 1.00 94.81 573 THR A C 1
ATOM 4495 O O . THR A 1 573 ? -16.265 -27.074 15.111 1.00 94.81 573 THR A O 1
ATOM 4498 N N . GLN A 1 574 ? -17.054 -25.072 14.479 1.00 95.00 574 GLN A N 1
ATOM 4499 C CA . GLN A 1 574 ? -17.618 -25.500 13.204 1.00 95.00 574 GLN A CA 1
ATOM 4500 C C . GLN A 1 574 ? -16.754 -25.005 12.043 1.00 95.00 574 GLN A C 1
ATOM 4502 O O . GLN A 1 574 ? -16.557 -23.804 11.853 1.00 95.00 574 GLN A O 1
ATOM 4507 N N . SER A 1 575 ? -16.276 -25.944 11.226 1.00 93.69 575 SER A N 1
ATOM 4508 C CA . SER A 1 575 ? -15.466 -25.628 10.048 1.00 93.69 575 SER A CA 1
ATOM 4509 C C . SER A 1 575 ? -16.243 -24.761 9.047 1.00 93.69 575 SER A C 1
ATOM 4511 O O . SER A 1 575 ? -17.442 -24.955 8.844 1.00 93.69 575 SER A O 1
ATOM 4513 N N . GLY A 1 576 ? -15.563 -23.777 8.453 1.00 94.44 576 GLY A N 1
ATOM 4514 C CA . GLY A 1 576 ? -16.167 -22.789 7.551 1.00 94.44 576 GLY A CA 1
ATOM 4515 C C . GLY A 1 576 ? -16.925 -21.650 8.244 1.00 94.44 576 GLY A C 1
ATOM 4516 O O . GLY A 1 576 ? -17.347 -20.709 7.569 1.00 94.44 576 GLY A O 1
ATOM 4517 N N . ILE A 1 577 ? -17.062 -21.689 9.576 1.00 97.94 577 ILE A N 1
ATOM 4518 C CA . ILE A 1 577 ? -17.660 -20.615 10.374 1.00 97.94 577 ILE A CA 1
ATOM 4519 C C . ILE A 1 577 ? -16.571 -19.954 11.215 1.00 97.94 577 ILE A C 1
ATOM 4521 O O . ILE A 1 577 ? -15.910 -20.595 12.034 1.00 97.94 577 ILE A O 1
ATOM 4525 N N . PHE A 1 578 ? -16.418 -18.651 11.022 1.00 98.50 578 PHE A N 1
ATOM 4526 C CA . PHE A 1 578 ? -15.455 -17.801 11.705 1.00 98.50 578 PHE A CA 1
ATOM 4527 C C . PHE A 1 578 ? -16.191 -16.755 12.546 1.00 98.50 578 PHE A C 1
ATOM 4529 O O . PHE A 1 578 ? -17.332 -16.403 12.249 1.00 98.50 578 PHE A O 1
ATOM 4536 N N . ALA A 1 579 ? -15.550 -16.220 13.579 1.00 98.25 579 ALA A N 1
ATOM 4537 C CA . ALA A 1 579 ? -16.095 -15.144 14.394 1.00 98.25 579 ALA A CA 1
ATOM 4538 C C . ALA A 1 579 ? -15.013 -14.155 14.841 1.00 98.25 579 ALA A C 1
ATOM 4540 O O . ALA A 1 579 ? -13.831 -14.489 14.933 1.00 98.25 579 ALA A O 1
ATOM 4541 N N . GLY A 1 580 ? -15.408 -12.912 15.115 1.00 97.19 580 GLY A N 1
ATOM 4542 C CA . GLY A 1 580 ? -14.475 -11.891 15.579 1.00 97.19 580 GLY A CA 1
ATOM 4543 C C . GLY A 1 580 ? -15.131 -10.631 16.135 1.00 97.19 580 GLY A C 1
ATOM 4544 O O . GLY A 1 580 ? -16.350 -10.463 16.113 1.00 97.19 580 GLY A O 1
ATOM 4545 N N . GLY A 1 581 ? -14.291 -9.729 16.647 1.00 96.38 581 GLY A N 1
ATOM 4546 C CA . GLY A 1 581 ? -14.721 -8.549 17.396 1.00 96.38 581 GLY A CA 1
ATOM 4547 C C . GLY A 1 581 ? -15.269 -8.902 18.780 1.00 96.38 581 GLY A C 1
ATOM 4548 O O . GLY A 1 581 ? -14.997 -9.977 19.321 1.00 96.38 581 GLY A O 1
ATOM 4549 N N . ASP A 1 582 ? -16.091 -8.008 19.333 1.00 95.81 582 ASP A N 1
ATOM 4550 C CA . ASP A 1 582 ? -16.592 -8.116 20.710 1.00 95.81 582 ASP A CA 1
ATOM 4551 C C . ASP A 1 582 ? -17.415 -9.387 20.981 1.00 95.81 582 ASP A C 1
ATOM 4553 O O . ASP A 1 582 ? -17.560 -9.791 22.135 1.00 95.81 582 ASP A O 1
ATOM 4557 N N . ALA A 1 583 ? -17.916 -10.054 19.936 1.00 95.56 583 ALA A N 1
ATOM 4558 C CA . ALA A 1 583 ? -18.596 -11.341 20.061 1.00 95.56 583 ALA A CA 1
ATOM 4559 C C . ALA A 1 583 ? -17.676 -12.458 20.590 1.00 95.56 583 ALA A C 1
ATOM 4561 O O . ALA A 1 583 ? -18.170 -13.409 21.189 1.00 95.56 583 ALA A O 1
ATOM 4562 N N . VAL A 1 584 ? -16.358 -12.334 20.405 1.00 96.06 584 VAL A N 1
ATOM 4563 C CA . VAL A 1 584 ? -15.345 -13.308 20.846 1.00 96.06 584 VAL A CA 1
ATOM 4564 C C . VAL A 1 584 ? -14.618 -12.804 22.093 1.00 96.06 584 VAL A C 1
ATOM 4566 O O . VAL A 1 584 ? -14.545 -13.499 23.103 1.00 96.06 584 VAL A O 1
ATOM 4569 N N . THR A 1 585 ? -14.120 -11.565 22.078 1.00 92.62 585 THR A N 1
ATOM 4570 C CA . THR A 1 585 ? -13.310 -11.014 23.182 1.00 92.62 585 THR A CA 1
ATOM 4571 C C . THR A 1 585 ? -14.149 -10.464 24.339 1.00 92.62 585 THR A C 1
ATOM 4573 O O . THR A 1 585 ? -13.659 -10.314 25.462 1.00 92.62 585 THR A O 1
ATOM 4576 N N . GLY A 1 586 ? -15.429 -10.166 24.099 1.00 90.19 586 GLY A N 1
ATOM 4577 C CA . GLY A 1 586 ? -16.163 -9.151 24.854 1.00 90.19 586 GLY A CA 1
ATOM 4578 C C . GLY A 1 586 ? -15.744 -7.730 24.446 1.00 90.19 586 GLY A C 1
ATOM 4579 O O . GLY A 1 586 ? -14.874 -7.589 23.586 1.00 90.19 586 GLY A O 1
ATOM 4580 N N . PRO A 1 587 ? -16.342 -6.693 25.063 1.00 87.56 587 PRO A N 1
ATOM 4581 C CA . PRO A 1 587 ? -16.077 -5.297 24.716 1.00 87.56 587 PRO A CA 1
ATOM 4582 C C . PRO A 1 587 ? -14.583 -4.970 24.736 1.00 87.56 587 PRO A C 1
ATOM 4584 O O . PRO A 1 587 ? -13.934 -5.108 25.776 1.00 87.56 587 PRO A O 1
ATOM 4587 N N . ALA A 1 588 ? -14.063 -4.563 23.582 1.00 89.44 588 ALA A N 1
ATOM 4588 C CA . ALA A 1 588 ? -12.656 -4.257 23.358 1.00 89.44 588 ALA A CA 1
ATOM 4589 C C . ALA A 1 588 ? -12.520 -2.919 22.606 1.00 89.44 588 ALA A C 1
ATOM 4591 O O . ALA A 1 588 ? -13.361 -2.028 22.740 1.00 89.44 588 ALA A O 1
ATOM 4592 N N . THR A 1 589 ? -11.445 -2.734 21.838 1.00 92.75 589 THR A N 1
ATOM 4593 C CA . THR A 1 589 ? -11.214 -1.508 21.063 1.00 92.75 589 THR A CA 1
ATOM 4594 C C . THR A 1 589 ? -11.577 -1.673 19.586 1.00 92.75 589 THR A C 1
ATOM 4596 O O . THR A 1 589 ? -11.512 -2.761 19.011 1.00 92.75 589 THR A O 1
ATOM 4599 N N . VAL A 1 590 ? -11.888 -0.556 18.920 1.00 94.81 590 VAL A N 1
ATOM 4600 C CA . VAL A 1 590 ? -12.174 -0.533 17.472 1.00 94.81 590 VAL A CA 1
ATOM 4601 C C . VAL A 1 590 ? -11.009 -1.107 16.659 1.00 94.81 590 VAL A C 1
ATOM 4603 O O . VAL A 1 590 ? -11.229 -1.896 15.742 1.00 94.81 590 VAL A O 1
ATOM 4606 N N . ALA A 1 591 ? -9.767 -0.762 17.014 1.00 95.06 591 ALA A N 1
ATOM 4607 C CA . ALA A 1 591 ? -8.577 -1.250 16.320 1.00 95.06 591 ALA A CA 1
ATOM 4608 C C . ALA A 1 591 ? -8.394 -2.773 16.458 1.00 95.06 591 ALA A C 1
ATOM 4610 O O . ALA A 1 591 ? -7.986 -3.424 15.496 1.00 95.06 591 ALA A O 1
ATOM 4611 N N . GLU A 1 592 ? -8.719 -3.355 17.619 1.00 95.50 592 GLU A N 1
ATOM 4612 C CA . GLU A 1 592 ? -8.698 -4.812 17.818 1.00 95.50 592 GLU A CA 1
ATOM 4613 C C . GLU A 1 592 ? -9.748 -5.497 16.943 1.00 95.50 592 GLU A C 1
ATOM 4615 O O . GLU A 1 592 ? -9.417 -6.445 16.232 1.00 95.50 592 GLU A O 1
ATOM 4620 N N . ALA A 1 593 ? -10.977 -4.972 16.910 1.00 96.88 593 ALA A N 1
ATOM 4621 C CA . ALA A 1 593 ? -12.036 -5.487 16.046 1.00 96.88 593 ALA A CA 1
ATOM 4622 C C . ALA A 1 593 ? -11.637 -5.443 14.558 1.00 96.88 593 ALA A C 1
ATOM 4624 O O . ALA A 1 593 ? -11.788 -6.439 13.849 1.00 96.88 593 ALA A O 1
ATOM 4625 N N . VAL A 1 594 ? -11.054 -4.331 14.093 1.00 97.56 594 VAL A N 1
ATOM 4626 C CA . VAL A 1 594 ? -10.522 -4.204 12.724 1.00 97.56 594 VAL A CA 1
ATOM 4627 C C . VAL A 1 594 ? -9.447 -5.255 12.440 1.00 97.56 594 VAL A C 1
ATOM 4629 O O . VAL A 1 594 ? -9.495 -5.910 11.393 1.00 97.56 594 VAL A O 1
ATOM 4632 N N . GLY A 1 595 ? -8.504 -5.442 13.367 1.00 95.88 595 GLY A N 1
ATOM 4633 C CA . GLY A 1 595 ? -7.442 -6.440 13.256 1.00 95.88 595 GLY A CA 1
ATOM 4634 C C . GLY A 1 595 ? -7.968 -7.872 13.200 1.00 95.88 595 GLY A C 1
ATOM 4635 O O . GLY A 1 595 ? -7.518 -8.659 12.369 1.00 95.88 595 GLY A O 1
ATOM 4636 N N . MET A 1 596 ? -8.961 -8.199 14.031 1.00 97.19 596 MET A N 1
ATOM 4637 C CA . MET A 1 596 ? -9.634 -9.502 14.019 1.00 97.19 596 MET A CA 1
ATOM 4638 C C . MET A 1 596 ? -10.347 -9.754 12.691 1.00 97.19 596 MET A C 1
ATOM 4640 O O . MET A 1 596 ? -10.183 -10.827 12.120 1.00 97.19 596 MET A O 1
ATOM 4644 N N . GLY A 1 597 ? -11.068 -8.762 12.158 1.00 97.69 597 GLY A N 1
ATOM 4645 C CA . GLY A 1 597 ? -11.709 -8.871 10.845 1.00 97.69 597 GLY A CA 1
ATOM 4646 C C . GLY A 1 597 ? -10.705 -9.132 9.718 1.00 97.69 597 GLY A C 1
ATOM 4647 O O . GLY A 1 597 ? -10.917 -10.003 8.877 1.00 97.69 597 GLY A O 1
ATOM 4648 N N . ARG A 1 598 ? -9.558 -8.442 9.737 1.00 97.06 598 ARG A N 1
ATOM 4649 C CA . ARG A 1 598 ? -8.474 -8.665 8.769 1.00 97.06 598 ARG A CA 1
ATOM 4650 C C . ARG A 1 598 ? -7.865 -10.064 8.885 1.00 97.06 598 ARG A C 1
ATOM 4652 O O . ARG A 1 598 ? -7.640 -10.704 7.860 1.00 97.06 598 ARG A O 1
ATOM 4659 N N . ARG A 1 599 ? -7.592 -10.541 10.106 1.00 95.94 599 ARG A N 1
ATOM 4660 C CA . ARG A 1 599 ? -7.070 -11.901 10.334 1.00 95.94 599 ARG A CA 1
ATOM 4661 C C . ARG A 1 599 ? -8.059 -12.961 9.858 1.00 95.94 599 ARG A C 1
ATOM 4663 O O . ARG A 1 599 ? -7.665 -13.840 9.098 1.00 95.94 599 ARG A O 1
ATOM 4670 N N . ALA A 1 600 ? -9.337 -12.810 10.202 1.00 96.81 600 ALA A N 1
ATOM 4671 C CA . ALA A 1 600 ? -10.393 -13.710 9.753 1.00 96.81 600 ALA A CA 1
ATOM 4672 C C . ALA A 1 600 ? -10.521 -13.732 8.221 1.00 96.81 600 ALA A C 1
ATOM 4674 O O . ALA A 1 600 ? -10.643 -14.802 7.643 1.00 96.81 600 ALA A O 1
ATOM 4675 N N . ALA A 1 601 ? -10.408 -12.587 7.536 1.00 97.88 601 ALA A N 1
ATOM 4676 C CA . ALA A 1 601 ? -10.410 -12.545 6.071 1.00 97.88 601 ALA A CA 1
ATOM 4677 C C . ALA A 1 601 ? -9.265 -13.363 5.444 1.00 97.88 601 ALA A C 1
ATOM 4679 O O . ALA A 1 601 ? -9.489 -14.101 4.487 1.00 97.88 601 ALA A O 1
ATOM 4680 N N . ILE A 1 602 ? -8.049 -13.263 5.995 1.00 96.94 602 ILE A N 1
ATOM 4681 C CA . ILE A 1 602 ? -6.894 -14.058 5.542 1.00 96.94 602 ILE A CA 1
ATOM 4682 C C . ILE A 1 602 ? -7.123 -15.550 5.824 1.00 96.94 602 ILE A C 1
ATOM 4684 O O . ILE A 1 602 ? -6.823 -16.389 4.975 1.00 96.94 602 ILE A O 1
ATOM 4688 N N . ALA A 1 603 ? -7.665 -15.884 6.997 1.00 97.19 603 ALA A N 1
ATOM 4689 C CA . ALA A 1 603 ? -7.982 -17.257 7.375 1.00 97.19 603 ALA A CA 1
ATOM 4690 C C . ALA A 1 603 ? -9.054 -17.874 6.459 1.00 97.19 603 ALA A C 1
ATOM 4692 O O . ALA A 1 603 ? -8.878 -18.997 5.990 1.00 97.19 603 ALA A O 1
ATOM 4693 N N . ILE A 1 604 ? -10.106 -17.117 6.135 1.00 98.19 604 ILE A N 1
ATOM 4694 C CA . ILE A 1 604 ? -11.165 -17.513 5.200 1.00 98.19 604 ILE A CA 1
ATOM 4695 C C . ILE A 1 604 ? -10.598 -17.736 3.792 1.00 98.19 604 ILE A C 1
ATOM 4697 O O . ILE A 1 604 ? -10.909 -18.760 3.191 1.00 98.19 604 ILE A O 1
ATOM 4701 N N . ASP A 1 605 ? -9.734 -16.849 3.270 1.00 97.81 605 ASP A N 1
ATOM 4702 C CA . ASP A 1 605 ? -9.095 -17.060 1.955 1.00 97.81 605 ASP A CA 1
ATOM 4703 C C . ASP A 1 605 ? -8.304 -18.371 1.918 1.00 97.81 605 ASP A C 1
ATOM 4705 O O . ASP A 1 605 ? -8.454 -19.157 0.983 1.00 97.81 605 ASP A O 1
ATOM 4709 N N . ARG A 1 606 ? -7.495 -18.646 2.949 1.00 96.56 606 ARG A N 1
ATOM 4710 C CA . ARG A 1 606 ? -6.725 -19.896 3.017 1.00 96.56 606 ARG A CA 1
ATOM 4711 C C . ARG A 1 606 ? -7.620 -21.121 3.144 1.00 96.56 606 ARG A C 1
ATOM 4713 O O . ARG A 1 606 ? -7.399 -22.094 2.427 1.00 96.56 606 ARG A O 1
ATOM 4720 N N . TYR A 1 607 ? -8.647 -21.051 3.988 1.00 96.94 607 TYR A N 1
ATOM 4721 C CA . TYR A 1 607 ? -9.632 -22.118 4.152 1.00 96.94 607 TYR A CA 1
ATOM 4722 C C . TYR A 1 607 ? -10.318 -22.464 2.823 1.00 96.94 607 TYR A C 1
ATOM 4724 O O . TYR A 1 607 ? -10.299 -23.622 2.411 1.00 96.94 607 TYR A O 1
ATOM 4732 N N . LEU A 1 608 ? -10.833 -21.462 2.100 1.00 96.94 608 LEU A N 1
ATOM 4733 C CA . LEU A 1 608 ? -11.499 -21.658 0.805 1.00 96.94 608 LEU A CA 1
ATOM 4734 C C . LEU A 1 608 ? -10.548 -22.184 -0.283 1.00 96.94 608 LEU A C 1
ATOM 4736 O O . LEU A 1 608 ? -10.982 -22.838 -1.227 1.00 96.94 608 LEU A O 1
ATOM 4740 N N . ARG A 1 609 ? -9.242 -21.936 -0.146 1.00 95.56 609 ARG A N 1
ATOM 4741 C CA . ARG A 1 609 ? -8.200 -22.455 -1.046 1.00 95.56 609 ARG A CA 1
ATOM 4742 C C . ARG A 1 609 ? -7.664 -23.832 -0.650 1.00 95.56 609 ARG A C 1
ATOM 4744 O O . ARG A 1 609 ? -6.848 -24.380 -1.388 1.00 95.56 609 ARG A O 1
ATOM 4751 N N . GLY A 1 610 ? -8.079 -24.380 0.493 1.00 94.12 610 GLY A N 1
ATOM 4752 C CA . GLY A 1 610 ? -7.514 -25.614 1.046 1.00 94.12 610 GLY A CA 1
ATOM 4753 C C . GLY A 1 610 ? -6.056 -25.472 1.505 1.00 94.12 610 GLY A C 1
ATOM 4754 O O . GLY A 1 610 ? -5.318 -26.454 1.537 1.00 94.12 610 GLY A O 1
ATOM 4755 N N . GLU A 1 611 ? -5.618 -24.253 1.827 1.00 93.81 611 GLU A N 1
ATOM 4756 C CA . GLU A 1 611 ? -4.280 -23.951 2.340 1.00 93.81 611 GLU A CA 1
ATOM 4757 C C . GLU A 1 611 ? -4.269 -23.958 3.881 1.00 93.81 611 GLU A C 1
ATOM 4759 O O . GLU A 1 611 ? -5.274 -23.625 4.513 1.00 93.81 611 GLU A O 1
ATOM 4764 N N . PRO A 1 612 ? -3.137 -24.300 4.527 1.00 90.94 612 PRO A N 1
ATOM 4765 C CA . PRO A 1 612 ? -3.053 -24.303 5.984 1.00 90.94 612 PRO A CA 1
ATOM 4766 C C . PRO A 1 612 ? -3.251 -22.896 6.560 1.00 90.94 612 PRO A C 1
ATOM 4768 O O . PRO A 1 612 ? -2.677 -21.916 6.063 1.00 90.94 612 PRO A O 1
ATOM 4771 N N . LEU A 1 613 ? -4.018 -22.807 7.651 1.00 89.25 613 LEU A N 1
ATOM 4772 C CA . LEU A 1 613 ? -4.254 -21.550 8.358 1.00 89.25 613 LEU A CA 1
ATOM 4773 C C . LEU A 1 613 ? -2.928 -20.893 8.791 1.00 89.25 613 LEU A C 1
ATOM 4775 O O . LEU A 1 613 ? -1.932 -21.592 9.020 1.00 89.25 613 LEU A O 1
ATOM 4779 N N . PRO A 1 614 ? -2.875 -19.550 8.866 1.00 85.62 614 PRO A N 1
ATOM 4780 C CA . PRO A 1 614 ? -1.672 -18.852 9.301 1.00 85.62 614 PRO A CA 1
ATOM 4781 C C . PRO A 1 614 ? -1.254 -19.294 10.708 1.00 85.62 614 PRO A C 1
ATOM 4783 O O . PRO A 1 614 ? -2.096 -19.456 11.589 1.00 85.62 614 PRO A O 1
ATOM 4786 N N . LYS A 1 615 ? 0.051 -19.483 10.915 1.00 83.50 615 LYS A N 1
ATOM 4787 C CA . LYS A 1 615 ? 0.618 -19.714 12.247 1.00 83.50 615 LYS A CA 1
ATOM 4788 C C . LYS A 1 615 ? 0.937 -18.370 12.892 1.00 83.50 615 LYS A C 1
ATOM 4790 O O . LYS A 1 615 ? 1.338 -17.439 12.195 1.00 83.50 615 LYS A O 1
ATOM 4795 N N . GLU A 1 616 ? 0.772 -18.280 14.206 1.00 74.38 616 GLU A N 1
ATOM 4796 C CA . GLU A 1 616 ? 1.311 -17.153 14.963 1.00 74.38 616 GLU A CA 1
ATOM 4797 C C . GLU A 1 616 ? 2.833 -17.275 15.022 1.00 74.38 616 GLU A C 1
ATOM 4799 O O . GLU A 1 616 ? 3.373 -18.317 15.394 1.00 74.38 616 GLU A O 1
ATOM 4804 N N . GLU A 1 617 ? 3.517 -16.209 14.621 1.00 75.88 617 GLU A N 1
ATOM 4805 C CA . GLU A 1 617 ? 4.964 -16.079 14.738 1.00 75.88 617 GLU A CA 1
ATOM 4806 C C . GLU A 1 617 ? 5.273 -14.994 15.763 1.00 75.88 617 GLU A C 1
ATOM 4808 O O . GLU A 1 617 ? 4.640 -13.934 15.780 1.00 75.88 617 GLU A O 1
ATOM 4813 N N . GLU A 1 618 ? 6.255 -15.256 16.620 1.00 76.19 618 GLU A N 1
ATOM 4814 C CA . GLU A 1 618 ? 6.727 -14.273 17.583 1.00 76.19 618 GLU A CA 1
ATOM 4815 C C . GLU A 1 618 ? 7.532 -13.193 16.851 1.00 76.19 618 GLU A C 1
ATOM 4817 O O . GLU A 1 618 ? 8.596 -13.447 16.278 1.00 76.19 618 GLU A O 1
ATOM 4822 N N . ILE A 1 619 ? 6.999 -11.971 16.837 1.00 82.50 619 ILE A N 1
ATOM 4823 C CA . ILE A 1 619 ? 7.631 -10.836 16.168 1.00 82.50 619 ILE A CA 1
ATOM 4824 C C . ILE A 1 619 ? 8.565 -10.141 17.155 1.00 82.50 619 ILE A C 1
ATOM 4826 O O . ILE A 1 619 ? 8.115 -9.559 18.139 1.00 82.50 619 ILE A O 1
ATOM 4830 N N . LYS A 1 620 ? 9.865 -10.131 16.852 1.00 86.19 620 LYS A N 1
ATOM 4831 C CA . LYS A 1 620 ? 10.850 -9.372 17.631 1.00 86.19 620 LYS A CA 1
ATOM 4832 C C . LYS A 1 620 ? 10.750 -7.872 17.351 1.00 86.19 620 LYS A C 1
ATOM 4834 O O . LYS A 1 620 ? 10.709 -7.443 16.191 1.00 86.19 620 LYS A O 1
ATOM 4839 N N . THR A 1 621 ? 10.739 -7.086 18.423 1.00 89.06 621 THR A N 1
ATOM 4840 C CA . THR A 1 621 ? 10.693 -5.622 18.385 1.00 89.06 621 THR A CA 1
ATOM 4841 C C . THR A 1 621 ? 12.010 -5.008 18.822 1.00 89.06 621 THR A C 1
ATOM 4843 O O . THR A 1 621 ? 12.548 -5.414 19.849 1.00 89.06 621 THR A O 1
ATOM 4846 N N . ILE A 1 622 ? 12.447 -3.973 18.105 1.00 89.25 622 ILE A N 1
ATOM 4847 C CA . ILE A 1 622 ? 13.630 -3.191 18.479 1.00 89.25 622 ILE A CA 1
ATOM 4848 C C . ILE A 1 622 ? 13.369 -2.357 19.734 1.00 89.25 622 ILE A C 1
ATOM 4850 O O . ILE A 1 622 ? 12.382 -1.612 19.794 1.00 89.25 622 ILE A O 1
ATOM 4854 N N . LYS A 1 623 ? 14.282 -2.425 20.700 1.00 90.88 623 LYS A N 1
ATOM 4855 C CA . LYS A 1 623 ? 14.256 -1.616 21.923 1.00 90.88 623 LYS A CA 1
ATOM 4856 C C . LYS A 1 623 ? 14.950 -0.273 21.732 1.00 90.88 623 LYS A C 1
ATOM 4858 O O . LYS A 1 623 ? 15.725 -0.074 20.793 1.00 90.88 623 LYS A O 1
ATOM 4863 N N . PHE A 1 624 ? 14.670 0.683 22.613 1.00 90.44 624 PHE A N 1
ATOM 4864 C CA . PHE A 1 624 ? 15.262 2.014 22.518 1.00 90.44 624 PHE A CA 1
ATOM 4865 C C . PHE A 1 624 ? 16.796 1.986 22.627 1.00 90.44 624 PHE A C 1
ATOM 4867 O O . PHE A 1 624 ? 17.477 2.679 21.867 1.00 90.44 624 PHE A O 1
ATOM 4874 N N . GLU A 1 625 ? 17.358 1.145 23.496 1.00 90.19 625 GLU A N 1
ATOM 4875 C CA . GLU A 1 625 ? 18.803 1.055 23.738 1.00 90.19 625 GLU A CA 1
ATOM 4876 C C . GLU A 1 625 ? 19.590 0.513 22.537 1.00 90.19 625 GLU A C 1
ATOM 4878 O O . GLU A 1 625 ? 20.795 0.749 22.420 1.00 90.19 625 GLU A O 1
ATOM 4883 N N . GLU A 1 626 ? 18.910 -0.186 21.629 1.00 89.00 626 GLU A N 1
ATOM 4884 C CA . GLU A 1 626 ? 19.476 -0.768 20.409 1.00 89.00 626 GLU A CA 1
ATOM 4885 C C . GLU A 1 626 ? 19.529 0.247 19.254 1.00 89.00 626 GLU A C 1
ATOM 4887 O O . GLU A 1 626 ? 20.164 0.003 18.223 1.00 89.00 626 GLU A O 1
ATOM 4892 N N . ILE A 1 627 ? 18.903 1.420 19.414 1.00 88.19 627 ILE A N 1
ATOM 4893 C CA . ILE A 1 627 ? 18.964 2.497 18.426 1.00 88.19 627 ILE A CA 1
ATOM 4894 C C . ILE A 1 627 ? 20.376 3.114 18.432 1.00 88.19 627 ILE A C 1
ATOM 4896 O O . ILE A 1 627 ? 20.834 3.610 19.466 1.00 88.19 627 ILE A O 1
ATOM 4900 N N . PRO A 1 628 ? 21.080 3.171 17.281 1.00 88.06 628 PRO A N 1
ATOM 4901 C CA . PRO A 1 628 ? 22.427 3.728 17.240 1.00 88.06 628 PRO A CA 1
ATOM 4902 C C . PRO A 1 628 ? 22.451 5.202 17.661 1.00 88.06 628 PRO A C 1
ATOM 4904 O O . PRO A 1 628 ? 21.701 6.031 17.140 1.00 88.06 628 PRO A O 1
ATOM 4907 N N . ARG A 1 629 ? 23.359 5.548 18.582 1.00 88.69 629 ARG A N 1
ATOM 4908 C CA . ARG A 1 629 ? 23.443 6.893 19.182 1.00 88.69 629 ARG A CA 1
ATOM 4909 C C . ARG A 1 629 ? 23.669 8.009 18.158 1.00 88.69 629 ARG A C 1
ATOM 4911 O O . ARG A 1 629 ? 23.194 9.119 18.360 1.00 88.69 629 ARG A O 1
ATOM 4918 N N . ASP A 1 630 ? 24.351 7.726 17.047 1.00 89.12 630 ASP A N 1
ATOM 4919 C CA . ASP A 1 630 ? 24.585 8.685 15.957 1.00 89.12 630 ASP A CA 1
ATOM 4920 C C . ASP A 1 630 ? 23.329 8.979 15.114 1.00 89.12 630 ASP A C 1
ATOM 4922 O O . ASP A 1 630 ? 23.331 9.915 14.312 1.00 89.12 630 ASP A O 1
ATOM 4926 N N . LYS A 1 631 ? 22.265 8.179 15.272 1.00 87.06 631 LYS A N 1
ATOM 4927 C CA . LYS A 1 631 ? 20.960 8.376 14.622 1.00 87.06 631 LYS A CA 1
ATOM 4928 C C . LYS A 1 631 ? 19.972 9.149 15.486 1.00 87.06 631 LYS A C 1
ATOM 4930 O O . LYS A 1 631 ? 18.961 9.607 14.955 1.00 87.06 631 LYS A O 1
ATOM 4935 N N . LEU A 1 632 ? 20.245 9.301 16.781 1.00 89.81 632 LEU A N 1
ATOM 4936 C CA . LEU A 1 632 ? 19.374 10.052 17.675 1.00 89.81 632 LEU A CA 1
ATOM 4937 C C . LEU A 1 632 ? 19.477 11.563 17.394 1.00 89.81 632 LEU A C 1
ATOM 4939 O O . LEU A 1 632 ? 20.558 12.072 17.078 1.00 89.81 632 LEU A O 1
ATOM 4943 N N . PRO A 1 633 ? 18.360 12.304 17.486 1.00 89.38 633 PRO A N 1
ATOM 4944 C CA . PRO A 1 633 ? 18.382 13.755 17.365 1.00 89.38 633 PRO A CA 1
ATOM 4945 C C . PRO A 1 633 ? 19.182 14.382 18.513 1.00 89.38 633 PRO A C 1
ATOM 4947 O O . PRO A 1 633 ? 19.215 13.866 19.627 1.00 89.38 633 PRO A O 1
ATOM 4950 N N . LYS A 1 634 ? 19.811 15.531 18.240 1.00 89.75 634 LYS A N 1
ATOM 4951 C CA . LYS A 1 634 ? 20.618 16.256 19.237 1.00 89.75 634 LYS A CA 1
ATOM 4952 C C . LYS A 1 634 ? 19.779 16.966 20.300 1.00 89.75 634 LYS A C 1
ATOM 4954 O O . LYS A 1 634 ? 20.264 17.193 21.400 1.00 89.75 634 LYS A O 1
ATOM 4959 N N . GLU A 1 635 ? 18.548 17.328 19.957 1.00 90.06 635 GLU A N 1
ATOM 4960 C CA . GLU A 1 635 ? 17.653 18.118 20.799 1.00 90.06 635 GLU A CA 1
ATOM 4961 C C . GLU A 1 635 ? 16.361 17.349 21.075 1.00 90.06 635 GLU A C 1
ATOM 4963 O O . GLU A 1 635 ? 15.832 16.647 20.202 1.00 90.06 635 GLU A O 1
ATOM 4968 N N . LYS A 1 636 ? 15.850 17.511 22.297 1.00 91.75 636 LYS A N 1
ATOM 4969 C CA . LYS A 1 636 ? 14.526 17.032 22.697 1.00 91.75 636 LYS A CA 1
ATOM 4970 C C . LYS A 1 636 ? 13.460 18.012 22.213 1.00 91.75 636 LYS A C 1
ATOM 4972 O O . LYS A 1 636 ? 13.685 19.220 22.199 1.00 91.75 636 LYS A O 1
ATOM 4977 N N . LYS A 1 637 ? 12.299 17.492 21.826 1.00 91.50 637 LYS A N 1
ATOM 4978 C CA . LYS A 1 637 ? 11.141 18.286 21.398 1.00 91.50 637 LYS A CA 1
ATOM 4979 C C . LYS A 1 637 ? 9.883 17.734 22.051 1.00 91.50 637 LYS A C 1
ATOM 4981 O O . LYS A 1 637 ? 9.661 16.526 21.989 1.00 91.50 637 LYS A O 1
ATOM 4986 N N . ALA A 1 638 ? 9.063 18.618 22.613 1.00 92.00 638 ALA A N 1
ATOM 4987 C CA . ALA A 1 638 ? 7.762 18.258 23.172 1.00 92.00 638 ALA A CA 1
ATOM 4988 C C . ALA A 1 638 ? 6.798 17.757 22.084 1.00 92.00 638 ALA A C 1
ATOM 4990 O O . ALA A 1 638 ? 6.950 18.100 20.907 1.00 92.00 638 ALA A O 1
ATOM 4991 N N . ARG A 1 639 ? 5.814 16.951 22.485 1.00 94.12 639 ARG A N 1
ATOM 4992 C CA . ARG A 1 639 ? 4.747 16.457 21.614 1.00 94.12 639 ARG A CA 1
ATOM 4993 C C . ARG A 1 639 ? 3.789 17.576 21.237 1.00 94.12 639 ARG A C 1
ATOM 4995 O O . ARG A 1 639 ? 3.335 18.338 22.094 1.00 94.12 639 ARG A O 1
ATOM 5002 N N . THR A 1 640 ? 3.412 17.630 19.963 1.00 93.50 640 THR A N 1
ATOM 5003 C CA . THR A 1 640 ? 2.351 18.536 19.521 1.00 93.50 640 THR A CA 1
ATOM 5004 C C . THR A 1 640 ? 1.014 18.128 20.144 1.00 93.50 640 THR A C 1
ATOM 5006 O O . THR A 1 640 ? 0.551 16.996 19.982 1.00 93.50 640 THR A O 1
ATOM 5009 N N . ARG A 1 641 ? 0.380 19.058 20.867 1.00 90.25 641 ARG A N 1
ATOM 5010 C CA . ARG A 1 641 ? -0.925 18.847 21.508 1.00 90.25 641 ARG A CA 1
ATOM 5011 C C . ARG A 1 641 ? -2.051 19.324 20.599 1.00 90.25 641 ARG A C 1
ATOM 5013 O O . ARG A 1 641 ? -1.976 20.409 20.033 1.00 90.25 641 ARG A O 1
ATOM 5020 N N . VAL A 1 642 ? -3.113 18.529 20.502 1.00 89.38 642 VAL A N 1
ATOM 5021 C CA . VAL A 1 642 ? -4.332 18.921 19.786 1.00 89.38 642 VAL A CA 1
ATOM 5022 C C . VAL A 1 642 ? -5.087 19.996 20.565 1.00 89.38 642 VAL A C 1
ATOM 5024 O O . VAL A 1 642 ? -5.216 19.922 21.790 1.00 89.38 642 VAL A O 1
ATOM 5027 N N . SER A 1 643 ? -5.597 21.002 19.855 1.00 88.50 643 SER A N 1
ATOM 5028 C CA . SER A 1 643 ? -6.473 22.005 20.458 1.00 88.50 643 SER A CA 1
ATOM 5029 C C . SER A 1 643 ? -7.874 21.429 20.693 1.00 88.50 643 SER A C 1
ATOM 5031 O O . SER A 1 643 ? -8.295 20.461 20.056 1.00 88.50 643 SER A O 1
ATOM 5033 N N . LYS A 1 644 ? -8.602 22.011 21.646 1.00 91.00 644 LYS A N 1
ATOM 5034 C CA . LYS A 1 644 ? -9.964 21.606 22.009 1.00 91.00 644 LYS A CA 1
ATOM 5035 C C . LYS A 1 644 ? -10.900 22.808 21.885 1.00 91.00 644 LYS A C 1
ATOM 5037 O O . LYS A 1 644 ? -10.468 23.939 22.107 1.00 91.00 644 LYS A O 1
ATOM 5042 N N . ILE A 1 645 ? -12.183 22.584 21.600 1.00 91.38 645 ILE A N 1
ATOM 5043 C CA . ILE A 1 645 ? -13.177 23.673 21.615 1.00 91.38 645 ILE A CA 1
ATOM 5044 C C . ILE A 1 645 ? -13.365 24.239 23.047 1.00 91.38 645 ILE A C 1
ATOM 5046 O O . ILE A 1 645 ? -13.102 23.517 24.019 1.00 91.38 645 ILE A O 1
ATOM 5050 N N . PRO A 1 646 ? -13.825 25.497 23.217 1.00 92.25 646 PRO A N 1
ATOM 5051 C CA . PRO A 1 646 ? -14.072 26.096 24.537 1.00 92.25 646 PRO A CA 1
ATOM 5052 C C . PRO A 1 646 ? -15.109 25.331 25.375 1.00 92.25 646 PRO A C 1
ATOM 5054 O O . PRO A 1 646 ? -16.056 24.762 24.823 1.00 92.25 646 PRO A O 1
ATOM 5057 N N . LEU A 1 647 ? -14.957 25.338 26.705 1.00 90.19 647 LEU A N 1
ATOM 5058 C CA . LEU A 1 647 ? -15.781 24.551 27.641 1.00 90.19 647 LEU A CA 1
ATOM 5059 C C . LEU A 1 647 ? -17.277 24.879 27.548 1.00 90.19 647 LEU A C 1
ATOM 5061 O O . LEU A 1 647 ? -18.118 23.981 27.577 1.00 90.19 647 LEU A O 1
ATOM 5065 N N . GLU A 1 648 ? -17.620 26.150 27.370 1.00 87.62 648 GLU A N 1
ATOM 5066 C CA . GLU A 1 648 ? -18.991 26.649 27.251 1.00 87.62 648 GLU A CA 1
ATOM 5067 C C . GLU A 1 648 ? -19.705 26.031 26.047 1.00 87.62 648 GLU A C 1
ATOM 5069 O O . GLU A 1 648 ? -20.894 25.710 26.118 1.00 87.62 648 GLU A O 1
ATOM 5074 N N . ARG A 1 649 ? -18.963 25.826 24.950 1.00 89.50 649 ARG A N 1
ATOM 5075 C CA . ARG A 1 649 ? -19.460 25.171 23.740 1.00 89.50 649 ARG A CA 1
ATOM 5076 C C . ARG A 1 649 ? -19.526 23.655 23.920 1.00 89.50 649 ARG A C 1
ATOM 5078 O O . ARG A 1 649 ? -20.522 23.065 23.504 1.00 89.50 649 ARG A O 1
ATOM 5085 N N . ARG A 1 650 ? -18.545 23.030 24.595 1.00 88.44 650 ARG A N 1
ATOM 5086 C CA . ARG A 1 650 ? -18.571 21.581 24.903 1.00 88.44 650 ARG A CA 1
ATOM 5087 C C . ARG A 1 650 ? -19.830 21.183 25.669 1.00 88.44 650 ARG A C 1
ATOM 5089 O O . ARG A 1 650 ? -20.462 20.196 25.321 1.00 88.44 650 ARG A O 1
ATOM 5096 N N . ARG A 1 651 ? -20.218 21.974 26.676 1.00 87.06 651 ARG A N 1
ATOM 5097 C CA . ARG A 1 651 ? -21.371 21.686 27.551 1.00 87.06 651 ARG A CA 1
ATOM 5098 C C . ARG A 1 651 ? -22.730 21.806 26.859 1.00 87.06 651 ARG A C 1
ATOM 5100 O O . ARG A 1 651 ? -23.695 21.237 27.347 1.00 87.06 651 ARG A O 1
ATOM 5107 N N . LYS A 1 652 ? -22.825 22.563 25.761 1.00 86.31 652 LYS A N 1
ATOM 5108 C CA . LYS A 1 652 ? -24.105 22.928 25.120 1.00 86.31 652 LYS A CA 1
ATOM 5109 C C . LYS A 1 652 ? -24.273 22.390 23.701 1.00 86.31 652 LYS A C 1
ATOM 5111 O O . LYS A 1 652 ? -25.271 22.691 23.055 1.00 86.31 652 LYS A O 1
ATOM 5116 N N . SER A 1 653 ? -23.295 21.653 23.183 1.00 89.62 653 SER A N 1
ATOM 5117 C CA . SER A 1 653 ? -23.327 21.155 21.810 1.00 89.62 653 SER A CA 1
ATOM 5118 C C . SER A 1 653 ? -22.756 19.746 21.704 1.00 89.62 653 SER A C 1
ATOM 5120 O O . SER A 1 653 ? -21.968 19.296 22.537 1.00 89.62 653 SER A O 1
ATOM 5122 N N . PHE A 1 654 ? -23.150 19.063 20.633 1.00 89.69 654 PHE A N 1
ATOM 5123 C CA . PHE A 1 654 ? -22.554 17.800 20.200 1.00 89.69 654 PHE A CA 1
ATOM 5124 C C . PHE A 1 654 ? -21.466 18.023 19.139 1.00 89.69 654 PHE A C 1
ATOM 5126 O O . PHE A 1 654 ? -21.161 17.109 18.372 1.00 89.69 654 PHE A O 1
ATOM 5133 N N . ASP A 1 655 ? -20.903 19.235 19.087 1.00 90.19 655 ASP A N 1
ATOM 5134 C CA . ASP A 1 655 ? -19.767 19.547 18.230 1.00 90.19 655 ASP A CA 1
ATOM 5135 C C . ASP A 1 655 ? -18.552 18.728 18.658 1.00 90.19 655 ASP A C 1
ATOM 5137 O O . ASP A 1 655 ? -18.376 18.394 19.835 1.00 90.19 655 ASP A O 1
ATOM 5141 N N . GLU A 1 656 ? -17.705 18.408 17.687 1.00 88.88 656 GLU A N 1
ATOM 5142 C CA . GLU A 1 656 ? -16.509 17.631 17.952 1.00 88.88 656 GLU A CA 1
ATOM 5143 C C . GLU A 1 656 ? -15.560 18.372 18.907 1.00 88.88 656 GLU A C 1
ATOM 5145 O O . GLU A 1 656 ? -15.215 19.533 18.689 1.00 88.88 656 GLU A O 1
ATOM 5150 N N . VAL A 1 657 ? -15.135 17.694 19.977 1.00 87.50 657 VAL A N 1
ATOM 5151 C CA . VAL A 1 657 ? -14.383 18.338 21.066 1.00 87.50 657 VAL A CA 1
ATOM 5152 C C . VAL A 1 657 ? -12.924 18.601 20.697 1.00 87.50 657 VAL A C 1
ATOM 5154 O O . VAL A 1 657 ? -12.397 19.676 21.000 1.00 87.50 657 VAL A O 1
ATOM 5157 N N . ARG A 1 658 ? -12.264 17.618 20.077 1.00 87.94 658 ARG A N 1
ATOM 5158 C CA . ARG A 1 658 ? -10.838 17.658 19.727 1.00 87.94 658 ARG A CA 1
ATOM 5159 C C . ARG A 1 658 ? -10.677 18.117 18.284 1.00 87.94 658 ARG A C 1
ATOM 5161 O O . ARG A 1 658 ? -11.308 17.558 17.389 1.00 87.94 658 ARG A O 1
ATOM 5168 N N . MET A 1 659 ? -9.798 19.084 18.057 1.00 87.81 659 MET A N 1
ATOM 5169 C CA . MET A 1 659 ? -9.475 19.601 16.729 1.00 87.81 659 MET A CA 1
ATOM 5170 C C . MET A 1 659 ? -8.291 18.838 16.118 1.00 87.81 659 MET A C 1
ATOM 5172 O O . MET A 1 659 ? -7.414 18.354 16.832 1.00 87.81 659 MET A O 1
ATOM 5176 N N . GLY A 1 660 ? -8.254 18.742 14.787 1.00 89.94 660 GLY A N 1
ATOM 5177 C CA . GLY A 1 660 ? -7.118 18.171 14.056 1.00 89.94 660 GLY A CA 1
ATOM 5178 C C . GLY A 1 660 ? -5.899 19.103 14.018 1.00 89.94 660 GLY A C 1
ATOM 5179 O O . GLY A 1 660 ? -6.018 20.305 14.253 1.00 89.94 660 GLY A O 1
ATOM 5180 N N . LEU A 1 661 ? -4.732 18.545 13.687 1.00 95.19 661 LEU A N 1
ATOM 5181 C CA . LEU A 1 661 ? -3.501 19.314 13.468 1.00 95.19 661 LEU A CA 1
ATOM 5182 C C . LEU A 1 661 ? -3.569 20.130 12.168 1.00 95.19 661 LEU A C 1
ATOM 5184 O O . LEU A 1 661 ? -4.265 19.764 11.219 1.00 95.19 661 LEU A O 1
ATOM 5188 N N . SER A 1 662 ? -2.797 21.210 12.092 1.00 95.50 662 SER A N 1
ATOM 5189 C CA . SER A 1 662 ? -2.460 21.848 10.818 1.00 95.50 662 SER A CA 1
ATOM 5190 C C . SER A 1 662 ? -1.456 21.009 10.018 1.00 95.50 662 SER A C 1
ATOM 5192 O O . SER A 1 662 ? -0.851 20.055 10.516 1.00 95.50 662 SER A O 1
ATOM 5194 N N . ARG A 1 663 ? -1.258 21.371 8.745 1.00 96.06 663 ARG A N 1
ATOM 5195 C CA . ARG A 1 663 ? -0.307 20.685 7.862 1.00 96.06 663 ARG A CA 1
ATOM 5196 C C . ARG A 1 663 ? 1.119 20.781 8.390 1.00 96.06 663 ARG A C 1
ATOM 5198 O O . ARG A 1 663 ? 1.847 19.791 8.368 1.00 96.06 663 ARG A O 1
ATOM 5205 N N . GLU A 1 664 ? 1.510 21.967 8.826 1.00 95.94 664 GLU A N 1
ATOM 5206 C CA . GLU A 1 664 ? 2.845 22.269 9.323 1.00 95.94 664 GLU A CA 1
ATOM 5207 C C . GLU A 1 664 ? 3.109 21.507 10.626 1.00 95.94 664 GLU A C 1
ATOM 5209 O O . GLU A 1 664 ? 4.116 20.807 10.723 1.00 95.94 664 GLU A O 1
ATOM 5214 N N . GLU A 1 665 ? 2.155 21.541 11.562 1.00 96.69 665 GLU A N 1
ATOM 5215 C CA . GLU A 1 665 ? 2.216 20.792 12.823 1.00 96.69 665 GLU A CA 1
ATOM 5216 C C . GLU A 1 665 ? 2.320 19.283 12.592 1.00 96.69 665 GLU A C 1
ATOM 5218 O O . GLU A 1 665 ? 3.170 18.627 13.189 1.00 96.69 665 GLU A O 1
ATOM 5223 N N . ALA A 1 666 ? 1.502 18.718 11.698 1.00 97.00 666 ALA A N 1
ATOM 5224 C CA . ALA A 1 666 ? 1.536 17.288 11.408 1.00 97.00 666 ALA A CA 1
ATOM 5225 C C . ALA A 1 666 ? 2.857 16.855 10.753 1.00 97.00 666 ALA A C 1
ATOM 5227 O O . ALA A 1 666 ? 3.390 15.788 11.061 1.00 97.00 666 ALA A O 1
ATOM 5228 N N . MET A 1 667 ? 3.409 17.671 9.851 1.00 97.00 667 MET A N 1
ATOM 5229 C CA . MET A 1 667 ? 4.699 17.384 9.220 1.00 97.00 667 MET A CA 1
ATOM 5230 C C . MET A 1 667 ? 5.860 17.486 10.216 1.00 97.00 667 MET A C 1
ATOM 5232 O O . MET A 1 667 ? 6.765 16.648 10.169 1.00 97.00 667 MET A O 1
ATOM 5236 N N . GLU A 1 668 ? 5.838 18.473 11.114 1.00 95.62 668 GLU A N 1
ATOM 5237 C CA . GLU A 1 668 ? 6.845 18.616 12.167 1.00 95.62 668 GLU A CA 1
ATOM 5238 C C . GLU A 1 668 ? 6.774 17.466 13.178 1.00 95.62 668 GLU A C 1
ATOM 5240 O O . GLU A 1 668 ? 7.796 16.833 13.453 1.00 95.62 668 GLU A O 1
ATOM 5245 N N . GLU A 1 669 ? 5.575 17.145 13.666 1.00 96.88 669 GLU A N 1
ATOM 5246 C CA . GLU A 1 669 ? 5.339 16.052 14.608 1.00 96.88 669 GLU A CA 1
ATOM 5247 C C . GLU A 1 669 ? 5.759 14.707 13.997 1.00 96.88 669 GLU A C 1
ATOM 5249 O O . GLU A 1 669 ? 6.543 13.972 14.593 1.00 96.88 669 GLU A O 1
ATOM 5254 N N . ALA A 1 670 ? 5.373 14.417 12.749 1.00 96.50 670 ALA A N 1
ATOM 5255 C CA . ALA A 1 670 ? 5.832 13.222 12.037 1.00 96.50 670 ALA A CA 1
ATOM 5256 C C . ALA A 1 670 ? 7.362 13.189 11.843 1.00 96.50 670 ALA A C 1
ATOM 5258 O O . ALA A 1 670 ? 7.978 12.118 11.843 1.00 96.50 670 ALA A O 1
ATOM 5259 N N . GLY A 1 671 ? 7.992 14.358 11.698 1.00 93.69 671 GLY A N 1
ATOM 5260 C CA . GLY A 1 671 ? 9.443 14.524 11.615 1.00 93.69 671 GLY A CA 1
ATOM 5261 C C . GLY A 1 671 ? 10.194 14.178 12.906 1.00 93.69 671 GLY A C 1
ATOM 5262 O O . GLY A 1 671 ? 11.401 13.943 12.848 1.00 93.69 671 GLY A O 1
ATOM 5263 N N . ARG A 1 672 ? 9.509 14.078 14.057 1.00 94.62 672 ARG A N 1
ATOM 5264 C CA . ARG A 1 672 ? 10.096 13.618 15.331 1.00 94.62 672 ARG A CA 1
ATOM 5265 C C . ARG A 1 672 ? 10.348 12.106 15.356 1.00 94.62 672 ARG A C 1
ATOM 5267 O O . ARG A 1 672 ? 10.985 11.608 16.283 1.00 94.62 672 ARG A O 1
ATOM 5274 N N . CYS A 1 673 ? 9.879 11.339 14.374 1.00 93.56 673 CYS A N 1
ATOM 5275 C CA . CYS A 1 673 ? 10.052 9.890 14.386 1.00 93.56 673 CYS A CA 1
ATOM 5276 C C . CYS A 1 673 ? 11.533 9.471 14.384 1.00 93.56 673 CYS A C 1
ATOM 5278 O O . CYS A 1 673 ? 12.305 9.910 13.537 1.00 93.56 673 CYS A O 1
ATOM 5280 N N . LEU A 1 674 ? 11.919 8.565 15.296 1.00 92.00 674 LEU A N 1
ATOM 5281 C CA . LEU A 1 674 ? 13.285 8.016 15.393 1.00 92.00 674 LEU A CA 1
ATOM 5282 C C . LEU A 1 674 ? 13.611 6.988 14.294 1.00 92.00 674 LEU A C 1
ATOM 5284 O O . LEU A 1 674 ? 14.637 6.311 14.354 1.00 92.00 674 LEU A O 1
ATOM 5288 N N . ASN A 1 675 ? 12.738 6.820 13.299 1.00 87.69 675 ASN A N 1
ATOM 5289 C CA . ASN A 1 675 ? 12.923 5.798 12.283 1.00 87.69 675 ASN A CA 1
ATOM 5290 C C . ASN A 1 675 ? 14.059 6.158 11.314 1.00 87.69 675 ASN A C 1
ATOM 5292 O O . ASN A 1 675 ? 13.919 7.029 10.455 1.00 87.69 675 ASN A O 1
ATOM 5296 N N . TRP A 1 676 ? 15.166 5.427 11.420 1.00 81.62 676 TRP A N 1
ATOM 5297 C CA . TRP A 1 676 ? 16.359 5.595 10.591 1.00 81.62 676 TRP A CA 1
ATOM 5298 C C . TRP A 1 676 ? 16.538 4.482 9.541 1.00 81.62 676 TRP A C 1
ATOM 5300 O O . TRP A 1 676 ? 17.425 4.586 8.692 1.00 81.62 676 TRP A O 1
ATOM 5310 N N . SER A 1 677 ? 15.696 3.439 9.558 1.00 87.75 677 SER A N 1
ATOM 5311 C CA . SER A 1 677 ? 15.735 2.312 8.613 1.00 87.75 677 SER A CA 1
ATOM 5312 C C . SER A 1 677 ? 14.491 2.270 7.715 1.00 87.75 677 SER A C 1
ATOM 5314 O O . SER A 1 677 ? 13.634 3.152 7.763 1.00 87.75 677 SER A O 1
ATOM 5316 N N . CYS A 1 678 ? 14.398 1.290 6.809 1.00 89.69 678 CYS A N 1
ATOM 5317 C CA . CYS A 1 678 ? 13.272 1.174 5.886 1.00 89.69 678 CYS A CA 1
ATOM 5318 C C . CYS A 1 678 ? 11.917 1.127 6.613 1.00 89.69 678 CYS A C 1
ATOM 5320 O O . CYS A 1 678 ? 11.541 0.119 7.196 1.00 89.69 678 CYS A O 1
ATOM 5322 N N . ALA A 1 679 ? 11.124 2.188 6.449 1.00 88.81 679 ALA A N 1
ATOM 5323 C CA . ALA A 1 679 ? 9.783 2.314 7.021 1.00 88.81 679 ALA A CA 1
ATOM 5324 C C . ALA A 1 679 ? 8.723 1.370 6.410 1.00 88.81 679 ALA A C 1
ATOM 5326 O O . ALA A 1 679 ? 7.552 1.432 6.757 1.00 88.81 679 ALA A O 1
ATOM 5327 N N . GLY A 1 680 ? 9.071 0.573 5.397 1.00 88.81 680 GLY A N 1
ATOM 5328 C CA . GLY A 1 680 ? 8.097 -0.261 4.688 1.00 88.81 680 GLY A CA 1
ATOM 5329 C C . GLY A 1 680 ? 7.001 0.503 3.932 1.00 88.81 680 GLY A C 1
ATOM 5330 O O . GLY A 1 680 ? 5.967 -0.068 3.632 1.00 88.81 680 GLY A O 1
ATOM 5331 N N . CYS A 1 681 ? 7.211 1.783 3.606 1.00 88.69 681 CYS A N 1
ATOM 5332 C CA . CYS A 1 681 ? 6.211 2.630 2.937 1.00 88.69 681 CYS A CA 1
ATOM 5333 C C . CYS A 1 681 ? 5.943 2.301 1.452 1.00 88.69 681 CYS A C 1
ATOM 5335 O O . CYS A 1 681 ? 5.233 3.053 0.794 1.00 88.69 681 CYS A O 1
ATOM 5337 N N . ALA A 1 682 ? 6.611 1.285 0.887 1.00 87.88 682 ALA A N 1
ATOM 5338 C CA . ALA A 1 682 ? 6.553 0.845 -0.518 1.00 87.88 682 ALA A CA 1
ATOM 5339 C C . ALA A 1 682 ? 6.797 1.904 -1.615 1.00 87.88 682 ALA A C 1
ATOM 5341 O O . ALA A 1 682 ? 6.897 1.576 -2.795 1.00 87.88 682 ALA A O 1
ATOM 5342 N N . ASN A 1 683 ? 7.029 3.168 -1.269 1.00 87.62 683 ASN A N 1
ATOM 5343 C CA . ASN A 1 683 ? 7.080 4.243 -2.247 1.00 87.62 683 ASN A CA 1
ATOM 5344 C C . ASN A 1 683 ? 8.204 4.117 -3.301 1.00 87.62 683 ASN A C 1
ATOM 5346 O O . ASN A 1 683 ? 8.144 4.683 -4.395 1.00 87.62 683 ASN A O 1
ATOM 5350 N N . CYS A 1 684 ? 9.278 3.397 -2.993 1.00 88.44 684 CYS A N 1
ATOM 5351 C CA . CYS A 1 684 ? 10.330 3.175 -3.977 1.00 88.44 684 CYS A CA 1
ATOM 5352 C C . CYS A 1 684 ? 9.848 2.352 -5.191 1.00 88.44 684 CYS A C 1
ATOM 5354 O O . CYS A 1 684 ? 10.344 2.597 -6.295 1.00 88.44 684 CYS A O 1
ATOM 5356 N N . VAL A 1 685 ? 8.856 1.468 -5.016 1.00 88.06 685 VAL A N 1
ATOM 5357 C CA . VAL A 1 685 ? 8.339 0.539 -6.035 1.00 88.06 685 VAL A CA 1
AT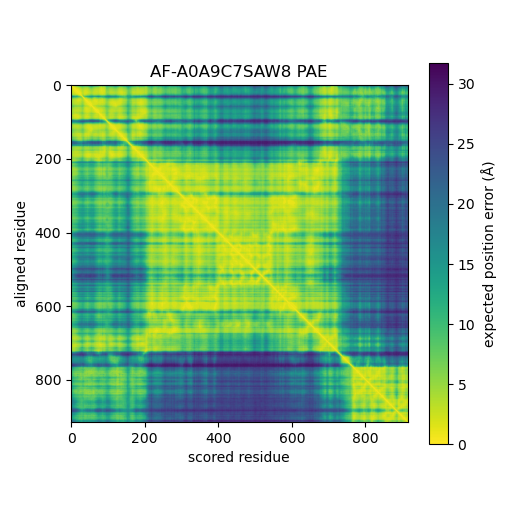OM 5358 C C . VAL A 1 685 ? 7.724 1.278 -7.233 1.00 88.06 685 VAL A C 1
ATOM 5360 O O . VAL A 1 685 ? 8.301 1.201 -8.325 1.00 88.06 685 VAL A O 1
ATOM 5363 N N . PRO A 1 686 ? 6.655 2.094 -7.089 1.00 82.75 686 PRO A N 1
ATOM 5364 C CA . PRO A 1 686 ? 6.025 2.757 -8.235 1.00 82.75 686 PRO A CA 1
ATOM 5365 C C . PRO A 1 686 ? 6.920 3.814 -8.904 1.00 82.75 686 PRO A C 1
ATOM 5367 O O . PRO A 1 686 ? 6.638 4.270 -10.012 1.00 82.75 686 PRO A O 1
ATOM 5370 N N . ARG A 1 687 ? 8.014 4.234 -8.251 1.00 85.31 687 ARG A N 1
ATOM 5371 C CA . ARG A 1 687 ? 8.956 5.250 -8.767 1.00 85.31 687 ARG A CA 1
ATOM 5372 C C . ARG A 1 687 ? 10.090 4.626 -9.581 1.00 85.31 687 ARG A C 1
ATOM 5374 O O . ARG A 1 687 ? 10.884 5.353 -10.191 1.00 85.31 687 ARG A O 1
ATOM 5381 N N . CYS A 1 688 ? 10.164 3.297 -9.622 1.00 86.19 688 CYS A N 1
ATOM 5382 C CA . CYS A 1 688 ? 11.136 2.564 -10.410 1.00 86.19 688 CYS A CA 1
ATOM 5383 C C . CYS A 1 688 ? 10.707 2.487 -11.890 1.00 86.19 688 CYS A C 1
ATOM 5385 O O . CYS A 1 688 ? 9.782 1.752 -12.228 1.00 86.19 688 CYS A O 1
ATOM 5387 N N . PRO A 1 689 ? 11.397 3.170 -12.827 1.00 83.06 689 PRO A N 1
ATOM 5388 C CA . PRO A 1 689 ? 11.006 3.184 -14.241 1.00 83.06 689 PRO A CA 1
ATOM 5389 C C . PRO A 1 689 ? 11.233 1.845 -14.956 1.00 83.06 689 PRO A C 1
ATOM 5391 O O . PRO A 1 689 ? 10.781 1.684 -16.088 1.00 83.06 689 PRO A O 1
ATOM 5394 N N . MET A 1 690 ? 11.949 0.918 -14.319 1.00 85.44 690 MET A N 1
ATOM 5395 C CA . MET A 1 690 ? 12.192 -0.444 -14.798 1.00 85.44 690 MET A CA 1
ATOM 5396 C C . MET A 1 690 ? 11.395 -1.487 -14.015 1.00 85.44 690 MET A C 1
ATOM 5398 O O . MET A 1 690 ? 11.489 -2.660 -14.350 1.00 85.44 690 MET A O 1
ATOM 5402 N N . ASP A 1 691 ? 10.643 -1.071 -12.986 1.00 84.75 691 ASP A N 1
ATOM 5403 C CA . ASP A 1 691 ? 9.825 -1.969 -12.168 1.00 84.75 691 ASP A CA 1
ATOM 5404 C C . ASP A 1 691 ? 10.643 -3.155 -11.606 1.00 84.75 691 ASP A C 1
ATOM 5406 O O . ASP A 1 691 ? 10.265 -4.315 -11.691 1.00 84.75 691 ASP A O 1
ATOM 5410 N N . THR A 1 692 ? 11.864 -2.870 -11.140 1.00 84.69 692 THR A N 1
ATOM 5411 C CA . THR A 1 692 ? 12.821 -3.882 -10.641 1.00 84.69 692 THR A CA 1
ATOM 5412 C C . THR A 1 692 ? 12.803 -4.053 -9.118 1.00 84.69 692 THR A C 1
ATOM 5414 O O . THR A 1 692 ? 13.560 -4.848 -8.575 1.00 84.69 692 THR A O 1
ATOM 5417 N N . ILE A 1 693 ? 12.016 -3.243 -8.405 1.00 87.38 693 ILE A N 1
ATOM 5418 C CA . ILE A 1 693 ? 12.005 -3.260 -6.941 1.00 87.38 693 ILE A CA 1
ATOM 5419 C C . ILE A 1 693 ? 10.903 -4.209 -6.481 1.00 87.38 693 ILE A C 1
ATOM 5421 O O . ILE A 1 693 ? 9.758 -4.005 -6.873 1.00 87.38 693 ILE A O 1
ATOM 5425 N N . SER A 1 694 ? 11.257 -5.205 -5.671 1.00 83.94 694 SER A N 1
ATOM 5426 C CA . SER A 1 694 ? 10.306 -6.143 -5.066 1.00 83.94 694 SER A CA 1
ATOM 5427 C C . SER A 1 694 ? 9.401 -5.437 -4.052 1.00 83.94 694 SER A C 1
ATOM 5429 O O . SER A 1 694 ? 9.837 -4.521 -3.352 1.00 83.94 694 SER A O 1
ATOM 5431 N N . GLU A 1 695 ? 8.141 -5.853 -3.969 1.00 81.56 695 GLU A N 1
ATOM 5432 C CA . GLU A 1 695 ? 7.180 -5.319 -2.995 1.00 81.56 695 GLU A CA 1
ATOM 5433 C C . GLU A 1 695 ? 7.386 -5.900 -1.590 1.00 81.56 695 GLU A C 1
ATOM 5435 O O . GLU A 1 695 ? 7.072 -5.237 -0.605 1.00 81.56 695 GLU A O 1
ATOM 5440 N N . GLU A 1 696 ? 7.988 -7.085 -1.481 1.00 77.94 696 GLU A N 1
ATOM 5441 C CA . GLU A 1 696 ? 8.174 -7.789 -0.207 1.00 77.94 696 GLU A CA 1
ATOM 5442 C C . GLU A 1 696 ? 9.389 -7.256 0.565 1.00 77.94 696 GLU A C 1
ATOM 5444 O O . GLU A 1 696 ? 9.307 -6.827 1.724 1.00 77.94 696 GLU A O 1
ATOM 5449 N N . ASP A 1 697 ? 10.552 -7.246 -0.090 1.00 82.12 697 ASP A N 1
ATOM 5450 C CA . ASP A 1 697 ? 11.827 -6.918 0.548 1.00 82.12 697 ASP A CA 1
ATOM 5451 C C . ASP A 1 697 ? 12.404 -5.554 0.131 1.00 82.12 697 ASP A C 1
ATOM 5453 O O . ASP A 1 697 ? 13.401 -5.086 0.691 1.00 82.12 697 ASP A O 1
ATOM 5457 N N . PHE A 1 698 ? 11.767 -4.882 -0.833 1.00 87.62 698 PHE A N 1
ATOM 5458 C CA . PHE A 1 698 ? 12.253 -3.655 -1.470 1.00 87.62 698 PHE A CA 1
ATOM 5459 C C . PHE A 1 698 ? 13.669 -3.772 -2.054 1.00 87.62 698 PHE A C 1
ATOM 5461 O O . PHE A 1 698 ? 14.300 -2.746 -2.363 1.00 87.62 698 PHE A O 1
ATOM 5468 N N . SER A 1 699 ? 14.186 -4.988 -2.247 1.00 85.00 699 SER A N 1
ATOM 5469 C CA . SER A 1 699 ? 15.424 -5.224 -2.980 1.00 85.00 699 SER A CA 1
ATOM 5470 C C . SER A 1 699 ? 15.211 -4.905 -4.460 1.00 85.00 699 SER A C 1
ATOM 5472 O O . SER A 1 699 ? 14.089 -4.743 -4.933 1.00 85.00 699 SER A O 1
ATOM 5474 N N . SER A 1 700 ? 16.301 -4.671 -5.186 1.00 85.69 700 SER A N 1
ATOM 5475 C CA . SER A 1 700 ? 16.248 -4.396 -6.625 1.00 85.69 700 SER A CA 1
ATOM 5476 C C . SER A 1 700 ? 17.113 -5.384 -7.369 1.00 85.69 700 SER A C 1
ATOM 5478 O O . SER A 1 700 ? 18.266 -5.553 -6.967 1.00 85.69 700 SER A O 1
ATOM 5480 N N . ASP A 1 701 ? 16.623 -5.916 -8.486 1.00 81.81 701 ASP A N 1
ATOM 5481 C CA . ASP A 1 701 ? 17.431 -6.765 -9.358 1.00 81.81 701 ASP A CA 1
ATOM 5482 C C . ASP A 1 701 ? 18.524 -5.924 -10.064 1.00 81.81 701 ASP A C 1
ATOM 5484 O O . ASP A 1 701 ? 18.196 -5.005 -10.837 1.00 81.81 701 ASP A O 1
ATOM 5488 N N . PRO A 1 702 ? 19.823 -6.203 -9.813 1.00 81.50 702 PRO A N 1
ATOM 5489 C CA . PRO A 1 702 ? 20.942 -5.526 -10.467 1.00 81.50 702 PRO A CA 1
ATOM 5490 C C . PRO A 1 702 ? 20.988 -5.722 -11.989 1.00 81.50 702 PRO A C 1
ATOM 5492 O O . PRO A 1 702 ? 21.519 -4.857 -12.690 1.00 81.50 702 PRO A O 1
ATOM 5495 N N . ALA A 1 703 ? 20.431 -6.815 -12.522 1.00 83.44 703 ALA A N 1
ATOM 5496 C CA . ALA A 1 703 ? 20.365 -7.076 -13.961 1.00 83.44 703 ALA A CA 1
ATOM 5497 C C . ALA A 1 703 ? 19.372 -6.143 -14.673 1.00 83.44 703 ALA A C 1
ATOM 5499 O O . ALA A 1 703 ? 19.555 -5.811 -15.846 1.00 83.44 703 ALA A O 1
ATOM 5500 N N . GLU A 1 704 ? 18.352 -5.643 -13.970 1.00 86.44 704 GLU A N 1
ATOM 5501 C CA . GLU A 1 704 ? 17.360 -4.702 -14.511 1.00 86.44 704 GLU A CA 1
ATOM 5502 C C . GLU A 1 704 ? 17.543 -3.255 -14.050 1.00 86.44 704 GLU A C 1
ATOM 5504 O O . GLU A 1 704 ? 17.079 -2.318 -14.710 1.00 86.44 704 GLU A O 1
ATOM 5509 N N . CYS A 1 705 ? 18.231 -3.036 -12.930 1.00 88.50 705 CYS A N 1
ATOM 5510 C CA . CYS A 1 705 ? 18.435 -1.705 -12.382 1.00 88.50 705 CYS A CA 1
ATOM 5511 C C . CYS A 1 705 ? 19.340 -0.854 -13.286 1.00 88.50 705 CYS A C 1
ATOM 5513 O O . CYS A 1 705 ? 20.550 -1.041 -13.366 1.00 88.50 705 CYS A O 1
ATOM 5515 N N . ILE A 1 706 ? 18.753 0.163 -13.918 1.00 90.06 706 ILE A N 1
ATOM 5516 C CA . ILE A 1 706 ? 19.469 1.140 -14.759 1.00 90.06 706 ILE A CA 1
ATOM 5517 C C . ILE A 1 706 ? 20.134 2.271 -13.963 1.00 90.06 706 ILE A C 1
ATOM 5519 O O . ILE A 1 706 ? 20.516 3.284 -14.542 1.00 90.06 706 ILE A O 1
ATOM 5523 N N . MET A 1 707 ? 20.187 2.174 -12.632 1.00 87.81 707 MET A N 1
ATOM 5524 C CA . MET A 1 707 ? 20.787 3.202 -11.774 1.00 87.81 707 MET A CA 1
ATOM 5525 C C . MET A 1 707 ? 20.207 4.612 -11.983 1.00 87.81 707 MET A C 1
ATOM 5527 O O . MET A 1 707 ? 20.925 5.608 -12.036 1.00 87.81 707 MET A O 1
ATOM 5531 N N . CYS A 1 708 ? 18.875 4.709 -12.091 1.00 87.44 708 CYS A N 1
ATOM 5532 C CA . CYS A 1 708 ? 18.184 5.997 -12.239 1.00 87.44 708 CYS A CA 1
ATOM 5533 C C . CYS A 1 708 ? 18.126 6.828 -10.944 1.00 87.44 708 CYS A C 1
ATOM 5535 O O . CYS A 1 708 ? 17.887 8.032 -11.000 1.00 87.44 708 CYS A O 1
ATOM 5537 N N . LEU A 1 709 ? 18.324 6.182 -9.787 1.00 87.81 709 LEU A N 1
ATOM 5538 C CA . LEU A 1 709 ? 18.328 6.778 -8.444 1.00 87.81 709 LEU A CA 1
ATOM 5539 C C . LEU A 1 709 ? 17.018 7.470 -8.012 1.00 87.81 709 LEU A C 1
ATOM 5541 O O . LEU A 1 709 ? 16.988 8.134 -6.977 1.00 87.81 709 LEU A O 1
ATOM 5545 N N . ASN A 1 710 ? 15.910 7.281 -8.738 1.00 87.06 710 ASN A N 1
ATOM 5546 C CA . ASN A 1 710 ? 14.610 7.867 -8.380 1.00 87.06 710 ASN A CA 1
ATOM 5547 C C . ASN A 1 710 ? 14.137 7.431 -6.984 1.00 87.06 710 ASN A C 1
ATOM 5549 O O . ASN A 1 710 ? 13.629 8.251 -6.225 1.00 87.06 710 ASN A O 1
ATOM 5553 N N . CYS A 1 711 ? 14.364 6.163 -6.634 1.00 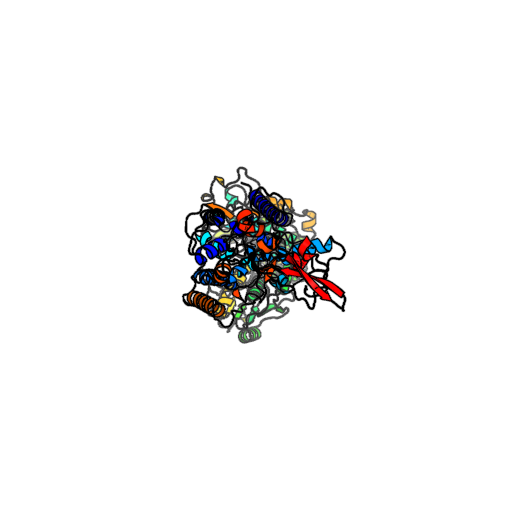87.75 711 CYS A N 1
ATOM 5554 C CA . CYS A 1 711 ? 14.005 5.583 -5.340 1.00 87.75 711 CYS A CA 1
ATOM 5555 C C . CYS A 1 711 ? 14.791 6.169 -4.153 1.00 87.75 711 CYS A C 1
ATOM 5557 O O . CYS A 1 711 ? 14.265 6.201 -3.047 1.00 87.75 711 CYS A O 1
ATOM 5559 N N . LEU A 1 712 ? 16.014 6.675 -4.364 1.00 87.81 712 LEU A N 1
ATOM 5560 C CA . LEU A 1 712 ? 16.783 7.354 -3.311 1.00 87.81 712 LEU A CA 1
ATOM 5561 C C . LEU A 1 712 ? 16.178 8.724 -2.989 1.00 87.81 712 LEU A C 1
ATOM 5563 O O . LEU A 1 712 ? 16.129 9.125 -1.833 1.00 87.81 712 LEU A O 1
ATOM 5567 N N . GLY A 1 713 ? 15.719 9.448 -4.015 1.00 81.44 713 GLY A N 1
ATOM 5568 C CA . GLY A 1 713 ? 15.081 10.754 -3.840 1.00 81.44 713 GLY A CA 1
ATOM 5569 C C . GLY A 1 713 ? 13.665 10.674 -3.269 1.00 81.44 713 GLY A C 1
ATOM 5570 O O . GLY A 1 713 ? 13.171 11.672 -2.755 1.00 81.44 713 GLY A O 1
ATOM 5571 N N . SER A 1 714 ? 13.017 9.512 -3.372 1.00 84.25 714 SER A N 1
ATOM 5572 C CA . SER A 1 714 ? 11.645 9.289 -2.914 1.00 84.25 714 SER A CA 1
ATOM 5573 C C . SER A 1 714 ? 11.564 8.560 -1.565 1.00 84.25 714 SER A C 1
ATOM 5575 O O . SER A 1 714 ? 10.471 8.364 -1.041 1.00 84.25 714 SER A O 1
ATOM 5577 N N . CYS A 1 715 ? 12.693 8.120 -1.003 1.00 89.00 715 CYS A N 1
ATOM 5578 C CA . CYS A 1 715 ? 12.722 7.443 0.289 1.00 89.00 715 CYS A CA 1
ATOM 5579 C C . CYS A 1 715 ? 12.563 8.468 1.426 1.00 89.00 715 CYS A C 1
ATOM 5581 O O . CYS A 1 715 ? 13.427 9.340 1.547 1.00 89.00 715 CYS A O 1
ATOM 5583 N N . PRO A 1 716 ? 11.516 8.367 2.268 1.00 85.50 716 PRO A N 1
ATOM 5584 C CA . PRO A 1 716 ? 11.236 9.389 3.271 1.00 85.50 716 PRO A CA 1
ATOM 5585 C C . PRO A 1 716 ? 12.263 9.489 4.388 1.00 85.50 716 PRO A C 1
ATOM 5587 O O . PRO A 1 716 ? 12.631 10.578 4.809 1.00 85.50 716 PRO A O 1
ATOM 5590 N N . VAL A 1 717 ? 12.789 8.337 4.776 1.00 87.81 717 VAL A N 1
ATOM 5591 C CA . VAL A 1 717 ? 13.753 8.160 5.867 1.00 87.81 717 VAL A CA 1
ATOM 5592 C C . VAL A 1 717 ? 15.189 8.000 5.361 1.00 87.81 717 VAL A C 1
ATOM 5594 O O . VAL A 1 717 ? 16.115 7.778 6.128 1.00 87.81 717 VAL A O 1
ATOM 5597 N N . GLY A 1 718 ? 15.406 8.069 4.042 1.00 87.50 718 GLY A N 1
ATOM 5598 C CA . GLY A 1 718 ? 16.741 7.929 3.452 1.00 87.50 718 GLY A CA 1
ATOM 5599 C C . GLY A 1 718 ? 17.384 6.540 3.603 1.00 87.50 718 GLY A C 1
ATOM 5600 O O . GLY A 1 718 ? 18.597 6.429 3.424 1.00 87.50 718 GLY A O 1
ATOM 5601 N N . ALA A 1 719 ? 16.600 5.496 3.890 1.00 88.69 719 ALA A N 1
ATOM 5602 C CA . ALA A 1 719 ? 17.056 4.108 4.040 1.00 88.69 719 ALA A CA 1
ATOM 5603 C C . ALA A 1 719 ? 17.505 3.446 2.725 1.00 88.69 719 ALA A C 1
ATOM 5605 O O . ALA A 1 719 ? 18.261 2.480 2.728 1.00 88.69 719 ALA A O 1
ATOM 5606 N N . THR A 1 720 ? 17.050 3.941 1.569 1.00 88.75 720 THR A N 1
ATOM 5607 C CA . THR A 1 720 ? 17.586 3.471 0.282 1.00 88.75 720 THR A CA 1
ATOM 5608 C C . THR A 1 720 ? 18.934 4.137 0.026 1.00 88.75 720 THR A C 1
ATOM 5610 O O . THR A 1 720 ? 19.009 5.361 -0.089 1.00 88.75 720 THR A O 1
ATOM 5613 N N . LYS A 1 721 ? 19.987 3.333 -0.116 1.00 86.25 721 LYS A N 1
ATOM 5614 C CA . LYS A 1 721 ? 21.358 3.792 -0.347 1.00 86.25 721 LYS A CA 1
ATOM 5615 C C . LYS A 1 721 ? 21.911 3.281 -1.673 1.00 86.25 721 LYS A C 1
ATOM 5617 O O . LYS A 1 721 ? 21.382 2.364 -2.306 1.00 86.25 721 LYS A O 1
ATOM 5622 N N . PHE A 1 722 ? 23.011 3.897 -2.082 1.00 85.19 722 PHE A N 1
ATOM 5623 C CA . PHE A 1 722 ? 23.856 3.446 -3.175 1.00 85.19 722 PHE A CA 1
ATOM 5624 C C . PHE A 1 722 ? 25.295 3.410 -2.676 1.00 85.19 722 PHE A C 1
ATOM 5626 O O . PHE A 1 722 ? 25.790 4.416 -2.171 1.00 85.19 722 PHE A O 1
ATOM 5633 N N . GLY A 1 723 ? 25.948 2.259 -2.800 1.00 81.56 723 GLY A N 1
ATOM 5634 C CA . GLY A 1 723 ? 27.301 2.080 -2.295 1.00 81.56 723 GLY A CA 1
ATOM 5635 C C . GLY A 1 723 ? 27.882 0.721 -2.653 1.00 81.56 723 GLY A C 1
ATOM 5636 O O . GLY A 1 723 ? 27.265 -0.073 -3.370 1.00 81.56 723 GLY A O 1
ATOM 5637 N N . ARG A 1 724 ? 29.091 0.475 -2.150 1.00 79.62 724 ARG A N 1
ATOM 5638 C CA . ARG A 1 724 ? 29.791 -0.795 -2.317 1.00 79.62 724 ARG A CA 1
ATOM 5639 C C . ARG A 1 724 ? 29.195 -1.811 -1.350 1.00 79.62 724 ARG A C 1
ATOM 5641 O O . ARG A 1 724 ? 29.289 -1.625 -0.142 1.00 79.62 724 ARG A O 1
ATOM 5648 N N . LYS A 1 725 ? 28.588 -2.876 -1.871 1.00 65.38 725 LYS A N 1
ATOM 5649 C CA . LYS A 1 725 ? 28.141 -4.012 -1.054 1.00 65.38 725 LYS A CA 1
ATOM 5650 C C . LYS A 1 725 ? 28.707 -5.296 -1.668 1.00 65.38 725 LYS A C 1
ATOM 5652 O O . LYS A 1 725 ? 28.327 -5.609 -2.797 1.00 65.38 725 LYS A O 1
ATOM 5657 N N . PRO A 1 726 ? 29.631 -6.002 -0.995 1.00 48.75 726 PRO A N 1
ATOM 5658 C CA . PRO A 1 726 ? 30.190 -7.249 -1.512 1.00 48.75 726 PRO A CA 1
ATOM 5659 C C . PRO A 1 726 ? 29.106 -8.338 -1.634 1.00 48.75 726 PRO A C 1
ATOM 5661 O O . PRO A 1 726 ? 28.106 -8.305 -0.918 1.00 48.75 726 PRO A O 1
ATOM 5664 N N . GLY A 1 727 ? 29.284 -9.270 -2.577 1.00 55.16 727 GLY A N 1
ATOM 5665 C CA . GLY A 1 727 ? 28.415 -10.440 -2.782 1.00 55.16 727 GLY A CA 1
ATOM 5666 C C . GLY A 1 727 ? 27.741 -10.498 -4.160 1.00 55.16 727 GLY A C 1
ATOM 5667 O O . GLY A 1 727 ? 27.232 -9.485 -4.654 1.00 55.16 727 GLY A O 1
ATOM 5668 N N . LEU A 1 728 ? 27.723 -11.691 -4.770 1.00 52.66 728 LEU A N 1
ATOM 5669 C CA . LEU A 1 728 ? 26.912 -11.983 -5.955 1.00 52.66 728 LEU A CA 1
ATOM 5670 C C . LEU A 1 728 ? 25.436 -12.051 -5.548 1.00 52.66 728 LEU A C 1
ATOM 5672 O O . LEU A 1 728 ? 25.068 -12.848 -4.692 1.00 52.66 728 LEU A O 1
ATOM 5676 N N . ASN A 1 729 ? 24.584 -11.252 -6.190 1.00 53.78 729 ASN A N 1
ATOM 5677 C CA . ASN A 1 729 ? 23.138 -11.427 -6.083 1.00 53.78 729 ASN A CA 1
ATOM 5678 C C . ASN A 1 729 ? 22.673 -12.271 -7.275 1.00 53.78 729 ASN A C 1
ATOM 5680 O O . ASN A 1 729 ? 22.449 -11.734 -8.358 1.00 53.78 729 ASN A O 1
ATOM 5684 N N . TRP A 1 730 ? 22.500 -13.576 -7.067 1.00 51.44 730 TRP A N 1
ATOM 5685 C CA . TRP A 1 730 ? 21.826 -14.469 -8.023 1.00 51.44 730 TRP A CA 1
ATOM 5686 C C . TRP A 1 730 ? 20.292 -14.408 -7.930 1.00 51.44 730 TRP A C 1
ATOM 5688 O O . TRP A 1 730 ? 19.621 -15.169 -8.613 1.00 51.44 730 TRP A O 1
ATOM 5698 N N . GLY A 1 731 ? 19.736 -13.492 -7.125 1.00 46.31 731 GLY A N 1
ATOM 5699 C CA . GLY A 1 731 ? 18.324 -13.423 -6.708 1.00 46.31 731 GLY A CA 1
ATOM 5700 C C . GLY A 1 731 ? 17.260 -13.161 -7.786 1.00 46.31 731 GLY A C 1
ATOM 5701 O O . GLY A 1 731 ? 16.176 -12.701 -7.459 1.00 46.31 731 GLY A O 1
ATOM 5702 N N . TYR A 1 732 ? 17.550 -13.444 -9.051 1.00 48.78 732 TYR A N 1
ATOM 5703 C CA . TYR A 1 732 ? 16.555 -13.785 -10.059 1.00 48.78 732 TYR A CA 1
ATOM 5704 C C . TYR A 1 732 ? 17.236 -14.763 -11.026 1.00 48.78 732 TYR A C 1
ATOM 5706 O O . TYR A 1 732 ? 18.153 -14.390 -11.774 1.00 48.78 732 TYR A O 1
ATOM 5714 N N . GLU A 1 733 ? 16.825 -16.031 -10.980 1.00 47.06 733 GLU A N 1
ATOM 5715 C CA . GLU A 1 733 ? 17.251 -17.072 -11.914 1.00 47.06 733 GLU A CA 1
ATOM 5716 C C . GLU A 1 733 ? 16.725 -16.732 -13.314 1.00 47.06 733 GLU A C 1
ATOM 5718 O O . GLU A 1 733 ? 15.708 -17.232 -13.785 1.00 47.06 733 GLU A O 1
ATOM 5723 N N . TYR A 1 734 ? 17.448 -15.879 -14.036 1.00 50.78 734 TYR A N 1
ATOM 5724 C CA . TYR A 1 734 ? 17.626 -16.164 -15.453 1.00 50.78 734 TYR A CA 1
ATOM 5725 C C . TYR A 1 734 ? 18.674 -17.276 -15.545 1.00 50.78 734 TYR A C 1
ATOM 5727 O O . TYR A 1 734 ? 19.846 -17.009 -15.815 1.00 50.78 734 TYR A O 1
ATOM 5735 N N . ASP A 1 735 ? 18.250 -18.495 -15.215 1.00 52.53 735 ASP A N 1
ATOM 5736 C CA . ASP A 1 735 ? 18.876 -19.712 -15.706 1.00 52.53 735 ASP A CA 1
ATOM 5737 C C . ASP A 1 735 ? 18.173 -20.019 -17.033 1.00 52.53 735 ASP A C 1
ATOM 5739 O O . ASP A 1 735 ? 16.976 -20.337 -17.029 1.00 52.53 735 ASP A O 1
ATOM 5743 N N . PRO A 1 736 ? 18.817 -19.800 -18.195 1.00 57.22 736 PRO A N 1
ATOM 5744 C CA . PRO A 1 736 ? 18.222 -20.213 -19.451 1.00 57.22 736 PRO A CA 1
ATOM 5745 C C . PRO A 1 736 ? 18.045 -21.727 -19.373 1.00 57.22 736 PRO A C 1
ATOM 5747 O O . PRO A 1 736 ? 19.011 -22.472 -19.528 1.00 57.22 736 PRO A O 1
ATOM 5750 N N . SER A 1 737 ? 16.816 -22.196 -19.127 1.00 59.50 737 SER A N 1
ATOM 5751 C CA . SER A 1 737 ? 16.558 -23.636 -19.082 1.00 59.50 737 SER A CA 1
ATOM 5752 C C . SER A 1 737 ? 17.139 -24.275 -20.346 1.00 59.50 737 SER A C 1
ATOM 5754 O O . SER A 1 737 ? 17.087 -23.673 -21.422 1.00 59.50 737 SER A O 1
ATOM 5756 N N . ARG A 1 738 ? 17.706 -25.484 -20.248 1.00 64.50 738 ARG A N 1
ATOM 5757 C CA . ARG A 1 738 ? 18.400 -26.144 -21.377 1.00 64.50 738 ARG A CA 1
ATOM 5758 C C . ARG A 1 738 ? 17.612 -26.063 -22.694 1.00 64.50 738 ARG A C 1
ATOM 5760 O O . ARG A 1 738 ? 18.194 -25.832 -23.747 1.00 64.50 738 ARG A O 1
ATOM 5767 N N . ARG A 1 739 ? 16.279 -26.165 -22.627 1.00 65.81 739 ARG A N 1
ATOM 5768 C CA . ARG A 1 739 ? 15.359 -26.018 -23.769 1.00 65.81 739 ARG A CA 1
ATOM 5769 C C . ARG A 1 739 ? 15.420 -24.640 -24.436 1.00 65.81 739 ARG A C 1
ATOM 5771 O O . ARG A 1 739 ? 15.355 -24.563 -25.652 1.00 65.81 739 ARG A O 1
ATOM 5778 N N . GLN A 1 740 ? 15.556 -23.562 -23.670 1.00 63.53 740 GLN A N 1
ATOM 5779 C CA . GLN A 1 740 ? 15.629 -22.186 -24.173 1.00 63.53 740 GLN A CA 1
ATOM 5780 C C . GLN A 1 740 ? 16.974 -21.878 -24.828 1.00 63.53 740 GLN A C 1
ATOM 5782 O O . GLN A 1 740 ? 17.014 -21.220 -25.871 1.00 63.53 740 GLN A O 1
ATOM 5787 N N . LEU A 1 741 ? 18.066 -22.389 -24.251 1.00 67.38 741 LEU A N 1
ATOM 5788 C CA . LEU A 1 741 ? 19.383 -22.324 -24.879 1.00 67.38 741 LEU A CA 1
ATOM 5789 C C . LEU A 1 741 ? 19.357 -23.079 -26.217 1.00 67.38 741 LEU A C 1
ATOM 5791 O O . LEU A 1 741 ? 19.716 -22.513 -27.245 1.00 67.38 741 LEU A O 1
ATOM 5795 N N . LEU A 1 742 ? 18.834 -24.310 -26.219 1.00 71.00 742 LEU A N 1
ATOM 5796 C CA . LEU A 1 742 ? 18.673 -25.132 -27.422 1.00 71.00 742 LEU A CA 1
ATOM 5797 C C . LEU A 1 742 ? 17.740 -24.495 -28.460 1.00 71.00 742 LEU A C 1
ATOM 5799 O O . LEU A 1 742 ? 18.044 -24.552 -29.643 1.00 71.00 742 LEU A O 1
ATOM 5803 N N . ALA A 1 743 ? 16.648 -23.846 -28.051 1.00 71.31 743 ALA A N 1
ATOM 5804 C CA . ALA A 1 743 ? 15.747 -23.144 -28.965 1.00 71.31 743 ALA A CA 1
ATOM 5805 C C . ALA A 1 743 ? 16.398 -21.896 -29.584 1.00 71.31 743 ALA A C 1
ATOM 5807 O O . ALA A 1 743 ? 16.226 -21.643 -30.775 1.00 71.31 743 ALA A O 1
ATOM 5808 N N . SER A 1 744 ? 17.178 -21.137 -28.807 1.00 68.69 744 SER A N 1
ATOM 5809 C CA . SER A 1 744 ? 17.937 -19.981 -29.315 1.00 68.69 744 SER A CA 1
ATOM 5810 C C . SER A 1 744 ? 19.030 -20.425 -30.289 1.00 68.69 744 SER A C 1
ATOM 5812 O O . SER A 1 744 ? 19.197 -19.822 -31.347 1.00 68.69 744 SER A O 1
ATOM 5814 N N . LEU A 1 745 ? 19.721 -21.523 -29.962 1.00 69.31 745 LEU A N 1
ATOM 5815 C CA . LEU A 1 745 ? 20.678 -22.192 -30.843 1.00 69.31 745 LEU A CA 1
ATOM 5816 C C . LEU A 1 745 ? 19.991 -22.655 -32.132 1.00 69.31 745 LEU A C 1
ATOM 5818 O O . LEU A 1 745 ? 20.432 -22.288 -33.213 1.00 69.31 745 LEU A O 1
ATOM 5822 N N . ALA A 1 746 ? 18.878 -23.386 -32.035 1.00 74.19 746 ALA A N 1
ATOM 5823 C CA . ALA A 1 746 ? 18.127 -23.874 -33.187 1.00 74.19 746 ALA A CA 1
ATOM 5824 C C . ALA A 1 746 ? 17.643 -22.722 -34.077 1.00 74.19 746 ALA A C 1
ATOM 5826 O O . ALA A 1 746 ? 17.851 -22.766 -35.282 1.00 74.19 746 ALA A O 1
ATOM 5827 N N . THR A 1 747 ? 17.078 -21.660 -33.496 1.00 69.75 747 THR A N 1
ATOM 5828 C CA . THR A 1 747 ? 16.602 -20.483 -34.243 1.00 69.75 747 THR A CA 1
ATOM 5829 C C . THR A 1 747 ? 17.755 -19.748 -34.923 1.00 69.75 747 THR A C 1
ATOM 5831 O O . THR A 1 747 ? 17.639 -19.356 -36.081 1.00 69.75 747 THR A O 1
ATOM 5834 N N . GLY A 1 748 ? 18.891 -19.594 -34.237 1.00 66.50 748 GLY A N 1
ATOM 5835 C CA . GLY A 1 748 ? 20.089 -18.991 -34.811 1.00 66.50 748 GLY A CA 1
ATOM 5836 C C . GLY A 1 748 ? 20.706 -19.836 -35.934 1.00 66.50 748 GLY A C 1
ATOM 5837 O O . GLY A 1 748 ? 21.099 -19.282 -36.958 1.00 66.50 748 GLY A O 1
ATOM 5838 N N . VAL A 1 749 ? 20.734 -21.168 -35.784 1.00 68.81 749 VAL A N 1
ATOM 5839 C CA . VAL A 1 749 ? 21.186 -22.118 -36.818 1.00 68.81 749 VAL A CA 1
ATOM 5840 C C . VAL A 1 749 ? 20.248 -22.083 -38.019 1.00 68.81 749 VAL A C 1
ATOM 5842 O O . VAL A 1 749 ? 20.716 -21.881 -39.134 1.00 68.81 749 VAL A O 1
ATOM 5845 N N . LEU A 1 750 ? 18.936 -22.232 -37.810 1.00 70.31 750 LEU A N 1
ATOM 5846 C CA . LEU A 1 750 ? 17.931 -22.183 -38.874 1.00 70.31 750 LEU A CA 1
ATOM 5847 C C . LEU A 1 750 ? 17.965 -20.843 -39.605 1.00 70.31 750 LEU A C 1
ATOM 5849 O O . LEU A 1 750 ? 17.983 -20.838 -40.829 1.00 70.31 750 LEU A O 1
ATOM 5853 N N . GLY A 1 751 ? 18.031 -19.722 -38.882 1.00 66.31 751 GLY A N 1
ATOM 5854 C CA . GLY A 1 751 ? 18.118 -18.389 -39.478 1.00 66.31 751 GLY A CA 1
ATOM 5855 C C . GLY A 1 751 ? 19.381 -18.203 -40.321 1.00 66.31 751 GLY A C 1
ATOM 5856 O O . GLY A 1 751 ? 19.300 -17.739 -41.456 1.00 66.31 751 GLY A O 1
ATOM 5857 N N . ALA A 1 752 ? 20.542 -18.618 -39.811 1.00 63.84 752 ALA A N 1
ATOM 5858 C CA . ALA A 1 752 ? 21.796 -18.537 -40.554 1.00 63.84 752 ALA A CA 1
ATOM 5859 C C . ALA A 1 752 ? 21.843 -19.497 -41.755 1.00 63.84 752 ALA A C 1
ATOM 5861 O O . ALA A 1 752 ? 22.366 -19.126 -42.803 1.00 63.84 752 ALA A O 1
ATOM 5862 N N . LEU A 1 753 ? 21.291 -20.710 -41.630 1.00 64.75 753 LEU A N 1
ATOM 5863 C CA . LEU A 1 753 ? 21.194 -21.677 -42.726 1.00 64.75 753 LEU A CA 1
ATOM 5864 C C . LEU A 1 753 ? 20.231 -21.194 -43.812 1.00 64.75 753 LEU A C 1
ATOM 5866 O O . LEU A 1 753 ? 20.608 -21.215 -44.980 1.00 64.75 753 LEU A O 1
ATOM 5870 N N . LEU A 1 754 ? 19.040 -20.705 -43.443 1.00 64.94 754 LEU A N 1
ATOM 5871 C CA . LEU A 1 754 ? 18.054 -20.133 -44.368 1.00 64.94 754 LEU A CA 1
ATOM 5872 C C . LEU A 1 754 ? 18.654 -18.977 -45.175 1.00 64.94 754 LEU A C 1
ATOM 5874 O O . LEU A 1 754 ? 18.563 -18.989 -46.401 1.00 64.94 754 LEU A O 1
ATOM 5878 N N . LEU A 1 755 ? 19.323 -18.029 -44.508 1.00 58.59 755 LEU A N 1
ATOM 5879 C CA . LEU A 1 755 ? 19.921 -16.855 -45.155 1.00 58.59 755 LEU A CA 1
ATOM 5880 C C . LEU A 1 755 ? 21.143 -17.195 -46.029 1.00 58.59 755 LEU A C 1
ATOM 5882 O O . LEU A 1 755 ? 21.355 -16.538 -47.046 1.00 58.59 755 LEU A O 1
ATOM 5886 N N . ARG A 1 756 ? 21.887 -18.264 -45.704 1.00 56.66 756 ARG A N 1
ATOM 5887 C CA . ARG A 1 756 ? 23.027 -18.747 -46.506 1.00 56.66 756 ARG A CA 1
ATOM 5888 C C . ARG A 1 756 ? 22.652 -19.683 -47.656 1.00 56.66 756 ARG A C 1
ATOM 5890 O O . ARG A 1 756 ? 23.522 -20.013 -48.467 1.00 56.66 756 ARG A O 1
ATOM 5897 N N . THR A 1 757 ? 21.403 -20.141 -47.752 1.00 57.44 757 THR A N 1
ATOM 5898 C CA . THR A 1 757 ? 20.987 -20.986 -48.880 1.00 57.44 757 THR A CA 1
ATOM 5899 C C . THR A 1 757 ? 21.056 -20.218 -50.206 1.00 57.44 757 THR A C 1
ATOM 5901 O O . THR A 1 757 ? 20.735 -19.033 -50.290 1.00 57.44 757 THR A O 1
ATOM 5904 N N . LYS A 1 758 ? 21.432 -20.909 -51.293 1.00 52.22 758 LYS A N 1
ATOM 5905 C CA . LYS A 1 758 ? 21.420 -20.339 -52.655 1.00 52.22 758 LYS A CA 1
ATOM 5906 C C . LYS A 1 758 ? 20.026 -19.868 -53.107 1.00 52.22 758 LYS A C 1
ATOM 5908 O O . LYS A 1 758 ? 19.956 -19.117 -54.071 1.00 52.22 758 LYS A O 1
ATOM 5913 N N . LEU A 1 759 ? 18.950 -20.263 -52.414 1.00 49.03 759 LEU A N 1
ATOM 5914 C CA . LEU A 1 759 ? 17.572 -19.859 -52.719 1.00 49.03 759 LEU A CA 1
ATOM 5915 C C . LEU A 1 759 ? 17.344 -18.339 -52.644 1.00 49.03 759 LEU A C 1
ATOM 5917 O O . LEU A 1 759 ? 16.459 -17.839 -53.330 1.00 49.03 759 LEU A O 1
ATOM 5921 N N . PHE A 1 760 ? 18.143 -17.603 -51.861 1.00 49.91 760 PHE A N 1
ATOM 5922 C CA . PHE A 1 760 ? 17.958 -16.159 -51.638 1.00 49.91 760 PHE A CA 1
ATOM 5923 C C . PHE A 1 760 ? 19.159 -15.295 -52.066 1.00 49.91 760 PHE A C 1
ATOM 5925 O O . PHE A 1 760 ? 19.165 -14.085 -51.833 1.00 49.91 760 PHE A O 1
ATOM 5932 N N . ARG A 1 761 ? 20.177 -15.889 -52.709 1.00 52.88 761 ARG A N 1
ATOM 5933 C CA . ARG A 1 761 ? 21.331 -15.164 -53.269 1.00 52.88 761 ARG A CA 1
ATOM 5934 C C . ARG A 1 761 ? 20.997 -14.674 -54.676 1.00 52.88 761 ARG A C 1
ATOM 5936 O O . ARG A 1 761 ? 21.194 -15.394 -55.651 1.00 52.88 761 ARG A O 1
ATOM 5943 N N . TRP A 1 762 ? 20.498 -13.448 -54.785 1.00 57.22 762 TRP A N 1
ATOM 5944 C CA . TRP A 1 762 ? 20.311 -12.783 -56.074 1.00 57.22 762 TRP A CA 1
ATOM 5945 C C . TRP A 1 762 ? 21.558 -11.961 -56.392 1.00 57.22 762 TRP A C 1
ATOM 5947 O O . TRP A 1 762 ? 21.902 -11.034 -55.663 1.00 57.22 762 TRP A O 1
ATOM 5957 N N . LYS A 1 763 ? 22.263 -12.310 -57.471 1.00 56.44 763 LYS A N 1
ATOM 5958 C CA . LYS A 1 763 ? 23.301 -11.438 -58.026 1.00 56.44 763 LYS A CA 1
ATOM 5959 C C . LYS A 1 763 ? 22.607 -10.416 -58.916 1.00 56.44 763 LYS A C 1
ATOM 5961 O O . LYS A 1 763 ? 22.254 -10.741 -60.044 1.00 56.44 763 LYS A O 1
ATOM 5966 N N . SER A 1 764 ? 22.397 -9.205 -58.405 1.00 65.19 764 SER A N 1
ATOM 5967 C CA . SER A 1 764 ? 22.031 -8.085 -59.270 1.00 65.19 764 SER A CA 1
ATOM 5968 C C . SER A 1 764 ? 23.279 -7.641 -60.045 1.00 65.19 764 SER A C 1
ATOM 5970 O O . SER A 1 764 ? 24.267 -7.266 -59.408 1.00 65.19 764 SER A O 1
ATOM 5972 N N . PRO A 1 765 ? 23.270 -7.661 -61.391 1.00 65.12 765 PRO A N 1
ATOM 5973 C CA . PRO A 1 765 ? 24.386 -7.158 -62.198 1.00 65.12 765 PRO A CA 1
ATOM 5974 C C . PRO A 1 765 ? 24.597 -5.642 -62.040 1.00 65.12 765 PRO A C 1
ATOM 5976 O O . PRO A 1 765 ? 25.632 -5.123 -62.440 1.00 65.12 765 PRO A O 1
ATOM 5979 N N . HIS A 1 766 ? 23.650 -4.941 -61.406 1.00 72.19 766 HIS A N 1
ATOM 5980 C CA . HIS A 1 766 ? 23.684 -3.497 -61.163 1.00 72.19 766 HIS A CA 1
ATOM 5981 C C . HIS A 1 766 ? 24.083 -3.128 -59.719 1.00 72.19 766 HIS A C 1
ATOM 5983 O O . HIS A 1 766 ? 23.945 -1.976 -59.311 1.00 72.19 766 HIS A O 1
ATOM 5989 N N . LEU A 1 767 ? 24.556 -4.086 -58.908 1.00 86.62 767 LEU A N 1
ATOM 5990 C CA . LEU A 1 767 ? 24.978 -3.828 -57.527 1.00 86.62 767 LEU A CA 1
ATOM 5991 C C . LEU A 1 767 ? 26.366 -3.182 -57.466 1.00 86.62 767 LEU A C 1
ATOM 5993 O O . LEU A 1 767 ? 27.385 -3.864 -57.393 1.00 86.62 767 LEU A O 1
ATOM 5997 N N . LEU A 1 768 ? 26.394 -1.850 -57.429 1.00 89.62 768 LEU A N 1
ATOM 5998 C CA . LEU A 1 768 ? 27.619 -1.069 -57.263 1.00 89.62 768 LEU A CA 1
ATOM 5999 C C . LEU A 1 768 ? 27.880 -0.787 -55.780 1.00 89.62 768 LEU A C 1
ATOM 6001 O O . LEU A 1 768 ? 27.047 -0.189 -55.096 1.00 89.62 768 LEU A O 1
ATOM 6005 N N . ARG A 1 769 ? 29.041 -1.194 -55.260 1.00 92.06 769 ARG A N 1
ATOM 6006 C CA . ARG A 1 769 ? 29.456 -0.896 -53.878 1.00 92.06 769 ARG A CA 1
ATOM 6007 C C . ARG A 1 769 ? 30.343 0.357 -53.819 1.00 92.06 769 ARG A C 1
ATOM 6009 O O . ARG A 1 769 ? 30.939 0.738 -54.823 1.00 92.06 769 ARG A O 1
ATOM 6016 N N . PRO A 1 770 ? 30.449 1.022 -52.651 1.00 92.25 770 PRO A N 1
ATOM 6017 C CA . PRO A 1 770 ? 31.371 2.144 -52.479 1.00 92.25 770 PRO A CA 1
ATOM 6018 C C . PRO A 1 770 ? 32.833 1.765 -52.793 1.00 92.25 770 PRO A C 1
ATOM 6020 O O . PRO A 1 770 ? 33.211 0.611 -52.575 1.00 92.25 770 PRO A O 1
ATOM 6023 N N . PRO A 1 771 ? 33.681 2.723 -53.212 1.00 90.12 771 PRO A N 1
ATOM 6024 C CA . PRO A 1 771 ? 35.091 2.470 -53.510 1.00 90.12 771 PRO A CA 1
ATOM 6025 C C . PRO A 1 771 ? 35.835 1.753 -52.387 1.00 90.12 771 PRO A C 1
ATOM 6027 O O . PRO A 1 771 ? 35.748 2.137 -51.219 1.00 90.12 771 PRO A O 1
ATOM 6030 N N . GLY A 1 772 ? 36.577 0.709 -52.757 1.00 88.00 772 GLY A N 1
ATOM 6031 C CA . GLY A 1 772 ? 37.354 -0.104 -51.826 1.00 88.00 772 GLY A CA 1
ATOM 6032 C C . GLY A 1 772 ? 36.537 -1.081 -50.983 1.00 88.00 772 GLY A C 1
ATOM 6033 O O . GLY A 1 772 ? 37.128 -1.785 -50.163 1.00 88.00 772 GLY A O 1
ATOM 6034 N N . ALA A 1 773 ? 35.206 -1.139 -51.135 1.00 92.00 773 ALA A N 1
ATOM 6035 C CA . ALA A 1 773 ? 34.395 -2.152 -50.470 1.00 92.00 773 ALA A CA 1
ATOM 6036 C C . ALA A 1 773 ? 34.974 -3.550 -50.724 1.00 92.00 773 ALA A C 1
ATOM 6038 O O . ALA A 1 773 ? 35.437 -3.870 -51.819 1.00 92.00 773 ALA A O 1
ATOM 6039 N N . ARG A 1 774 ? 34.975 -4.379 -49.678 1.00 89.44 774 ARG A N 1
ATOM 6040 C CA . ARG A 1 774 ? 35.436 -5.767 -49.782 1.00 89.44 774 ARG A CA 1
ATOM 6041 C C . ARG A 1 774 ? 34.597 -6.538 -50.818 1.00 89.44 774 ARG A C 1
ATOM 6043 O O . ARG A 1 774 ? 33.472 -6.122 -51.099 1.00 89.44 774 ARG A O 1
ATOM 6050 N N . PRO A 1 775 ? 35.099 -7.669 -51.350 1.00 89.06 775 PRO A N 1
ATOM 6051 C CA . PRO A 1 775 ? 34.288 -8.561 -52.176 1.00 89.06 775 PRO A CA 1
ATOM 6052 C C . PRO A 1 775 ? 32.955 -8.875 -51.491 1.00 89.06 775 PRO A C 1
ATOM 6054 O O . PRO A 1 775 ? 32.926 -9.020 -50.271 1.00 89.06 775 PRO A O 1
ATOM 6057 N N . GLU A 1 776 ? 31.870 -8.980 -52.259 1.00 85.94 776 GLU A N 1
ATOM 6058 C CA . GLU A 1 776 ? 30.492 -8.956 -51.736 1.00 85.94 776 GLU A CA 1
ATOM 6059 C C . GLU A 1 776 ? 30.262 -9.906 -50.546 1.00 85.94 776 GLU A C 1
ATOM 6061 O O . GLU A 1 776 ? 29.696 -9.506 -49.534 1.00 85.94 776 GLU A O 1
ATOM 6066 N N . GLU A 1 777 ? 30.774 -11.136 -50.604 1.00 81.12 777 GLU A N 1
ATOM 6067 C CA . GLU A 1 777 ? 30.634 -12.105 -49.508 1.00 81.12 777 GLU A CA 1
ATOM 6068 C C . GLU A 1 777 ? 31.355 -11.661 -48.220 1.00 81.12 777 GLU A C 1
ATOM 6070 O O . GLU A 1 777 ? 30.804 -11.743 -47.122 1.00 81.12 777 GLU A O 1
ATOM 6075 N N . GLU A 1 778 ? 32.568 -11.119 -48.342 1.00 83.69 778 GLU A N 1
ATOM 6076 C CA . GLU A 1 778 ? 33.326 -10.579 -47.209 1.00 83.69 778 GLU A CA 1
ATOM 6077 C C . GLU A 1 778 ? 32.723 -9.257 -46.705 1.00 83.69 778 GLU A C 1
ATOM 6079 O O . GLU A 1 778 ? 32.745 -8.966 -45.505 1.00 83.69 778 GLU A O 1
ATOM 6084 N N . PHE A 1 779 ? 32.170 -8.452 -47.612 1.00 88.56 779 PHE A N 1
ATOM 6085 C CA . PHE A 1 779 ? 31.488 -7.210 -47.287 1.00 88.56 779 PHE A CA 1
ATOM 6086 C C . PHE A 1 779 ? 30.237 -7.466 -46.446 1.00 88.56 779 PHE A C 1
ATOM 6088 O O . PHE A 1 779 ? 30.102 -6.867 -45.377 1.00 88.56 779 PHE A O 1
ATOM 6095 N N . LEU A 1 780 ? 29.362 -8.379 -46.877 1.00 84.50 780 LEU A N 1
ATOM 6096 C CA . LEU A 1 780 ? 28.143 -8.743 -46.152 1.00 84.50 780 LEU A CA 1
ATOM 6097 C C . LEU A 1 780 ? 28.458 -9.365 -44.785 1.00 84.50 780 LEU A C 1
ATOM 6099 O O . LEU A 1 780 ? 27.823 -9.013 -43.794 1.00 84.50 780 LEU A O 1
ATOM 6103 N N . ALA A 1 781 ? 29.512 -10.181 -44.687 1.00 79.50 781 ALA A N 1
ATOM 6104 C CA . ALA A 1 781 ? 29.973 -10.742 -43.414 1.00 79.50 781 ALA A CA 1
ATOM 6105 C C . ALA A 1 781 ? 30.513 -9.688 -42.423 1.00 79.50 781 ALA A C 1
ATOM 6107 O O . ALA A 1 781 ? 30.583 -9.940 -41.218 1.00 79.50 781 ALA A O 1
ATOM 6108 N N . LYS A 1 782 ? 30.924 -8.507 -42.908 1.00 84.19 782 LYS A N 1
ATOM 6109 C CA . LYS A 1 782 ? 31.500 -7.427 -42.085 1.00 84.19 782 LYS A CA 1
ATOM 6110 C C . LYS A 1 782 ? 30.576 -6.228 -41.910 1.00 84.19 782 LYS A C 1
ATOM 6112 O O . LYS A 1 782 ? 30.810 -5.412 -41.013 1.00 84.19 782 LYS A O 1
ATOM 6117 N N . CYS A 1 783 ? 29.586 -6.039 -42.771 1.00 85.56 783 CYS A N 1
ATOM 6118 C CA . CYS A 1 783 ? 28.691 -4.898 -42.696 1.00 85.56 783 CYS A CA 1
ATOM 6119 C C . CYS A 1 783 ? 27.741 -5.066 -41.506 1.00 85.56 783 CYS A C 1
ATOM 6121 O O . CYS A 1 783 ? 27.029 -6.049 -41.384 1.00 85.56 783 CYS A O 1
ATOM 6123 N N . VAL A 1 784 ? 27.703 -4.067 -40.626 1.00 80.50 784 VAL A N 1
ATOM 6124 C CA . VAL A 1 784 ? 26.787 -4.035 -39.469 1.00 80.50 784 VAL A CA 1
ATOM 6125 C C . VAL A 1 784 ? 25.503 -3.259 -39.758 1.00 80.50 784 VAL A C 1
ATOM 6127 O O . VAL A 1 784 ? 24.757 -2.906 -38.848 1.00 80.50 784 VAL A O 1
ATOM 6130 N N . HIS A 1 785 ? 25.263 -2.919 -41.027 1.00 82.75 785 HIS A N 1
ATOM 6131 C CA . HIS A 1 785 ? 24.051 -2.230 -41.473 1.00 82.75 785 HIS A CA 1
ATOM 6132 C C . HIS A 1 785 ? 23.800 -0.887 -40.752 1.00 82.75 785 HIS A C 1
ATOM 6134 O O . HIS A 1 785 ? 22.656 -0.461 -40.598 1.00 82.75 785 HIS A O 1
ATOM 6140 N N . CYS A 1 786 ? 24.849 -0.199 -40.286 1.00 78.62 786 CYS A N 1
ATOM 6141 C CA . CYS A 1 786 ? 24.707 1.038 -39.503 1.00 78.62 786 CYS A CA 1
ATOM 6142 C C . CYS A 1 786 ? 24.262 2.259 -40.325 1.00 78.62 786 CYS A C 1
ATOM 6144 O O . CYS A 1 786 ? 23.814 3.249 -39.754 1.00 78.62 786 CYS A O 1
ATOM 6146 N N . GLY A 1 787 ? 24.408 2.212 -41.655 1.00 80.56 787 GLY A N 1
ATOM 6147 C CA . GLY A 1 787 ? 24.030 3.298 -42.565 1.00 80.56 787 GLY A CA 1
ATOM 6148 C C . GLY A 1 787 ? 24.899 4.562 -42.485 1.00 80.56 787 GLY A C 1
ATOM 6149 O O . GLY A 1 787 ? 24.591 5.543 -43.151 1.00 80.56 787 GLY A O 1
ATOM 6150 N N . GLN A 1 788 ? 25.990 4.573 -41.711 1.00 82.31 788 GLN A N 1
ATOM 6151 C CA . GLN A 1 788 ? 26.849 5.761 -41.571 1.00 82.31 788 GLN A CA 1
ATOM 6152 C C . GLN A 1 788 ? 27.466 6.195 -42.908 1.00 82.31 788 GLN A C 1
ATOM 6154 O O . GLN A 1 788 ? 27.510 7.383 -43.206 1.00 82.31 788 GLN A O 1
ATOM 6159 N N . CYS A 1 789 ? 27.874 5.231 -43.736 1.00 87.38 789 CYS A N 1
ATOM 6160 C CA . CYS A 1 789 ? 28.416 5.458 -45.077 1.00 87.38 789 CYS A CA 1
ATOM 6161 C C . CYS A 1 789 ? 27.407 6.107 -46.039 1.00 87.38 789 CYS A C 1
ATOM 6163 O O . CYS A 1 789 ? 27.790 7.011 -46.771 1.00 87.38 789 CYS A O 1
ATOM 6165 N N . LEU A 1 790 ? 26.130 5.702 -45.989 1.00 86.00 790 LEU A N 1
ATOM 6166 C CA . LEU A 1 790 ? 25.037 6.321 -46.758 1.00 86.00 790 LEU A CA 1
ATOM 6167 C C . LEU A 1 790 ? 24.921 7.813 -46.443 1.00 86.00 790 LEU A C 1
ATOM 6169 O O . LEU A 1 790 ? 24.670 8.640 -47.310 1.00 86.00 790 LEU A O 1
ATOM 6173 N N . LYS A 1 791 ? 25.112 8.142 -45.166 1.00 76.75 791 LYS A N 1
ATOM 6174 C CA . LYS A 1 791 ? 24.856 9.467 -44.628 1.00 76.75 791 LYS A CA 1
ATOM 6175 C C . LYS A 1 791 ? 25.978 10.468 -44.891 1.00 76.75 791 LYS A C 1
ATOM 6177 O O . LYS A 1 791 ? 25.688 11.635 -45.114 1.00 76.75 791 LYS A O 1
ATOM 6182 N N . VAL A 1 792 ? 27.233 10.023 -44.851 1.00 82.75 792 VAL A N 1
ATOM 6183 C CA . VAL A 1 792 ? 28.393 10.880 -45.159 1.00 82.75 792 VAL A CA 1
ATOM 6184 C C . VAL A 1 792 ? 28.657 11.026 -46.653 1.00 82.75 792 VAL A C 1
ATOM 6186 O O . VAL A 1 792 ? 29.680 11.581 -47.025 1.00 82.75 792 VAL A O 1
ATOM 6189 N N . CYS A 1 793 ? 27.800 10.477 -47.516 1.00 85.31 793 CYS A N 1
ATOM 6190 C CA . CYS A 1 793 ? 27.934 10.649 -48.954 1.00 85.31 793 CYS A CA 1
ATOM 6191 C C . CYS A 1 793 ? 27.456 12.064 -49.336 1.00 85.31 793 CYS A C 1
ATOM 6193 O O . CYS A 1 793 ? 26.242 12.291 -49.298 1.00 85.31 793 CYS A O 1
ATOM 6195 N N . PRO A 1 794 ? 28.358 12.997 -49.709 1.00 80.75 794 PRO A N 1
ATOM 6196 C CA . PRO A 1 794 ? 27.989 14.396 -49.953 1.00 80.75 794 PRO A CA 1
ATOM 6197 C C . PRO A 1 794 ? 27.036 14.543 -51.142 1.00 80.75 794 PRO A C 1
ATOM 6199 O O . PRO A 1 794 ? 26.103 15.335 -51.101 1.00 80.75 794 PRO A O 1
ATOM 6202 N N . ASN A 1 795 ? 27.212 13.699 -52.160 1.00 83.94 795 ASN A N 1
ATOM 6203 C CA . ASN A 1 795 ? 26.415 13.725 -53.386 1.00 83.94 795 ASN A CA 1
ATOM 6204 C C . ASN A 1 795 ? 25.181 12.817 -53.325 1.00 83.94 795 ASN A C 1
ATOM 6206 O O . ASN A 1 795 ? 24.548 12.595 -54.349 1.00 83.94 795 ASN A O 1
ATOM 6210 N N . HIS A 1 796 ? 24.870 12.218 -52.167 1.00 82.88 796 HIS A N 1
ATOM 6211 C CA . HIS A 1 796 ? 23.731 11.303 -51.989 1.00 82.88 796 HIS A CA 1
ATOM 6212 C C . HIS A 1 796 ? 23.674 10.126 -52.990 1.00 82.88 796 HIS A C 1
ATOM 6214 O O . HIS A 1 796 ? 22.619 9.532 -53.214 1.00 82.88 796 HIS A O 1
ATOM 6220 N N . ALA A 1 797 ? 24.832 9.751 -53.544 1.00 86.81 797 ALA A N 1
ATOM 6221 C CA . ALA A 1 797 ? 24.990 8.647 -54.488 1.00 86.81 797 ALA A CA 1
ATOM 6222 C C . ALA A 1 797 ? 24.713 7.283 -53.845 1.00 86.81 797 ALA A C 1
ATOM 6224 O O . ALA A 1 797 ? 24.295 6.344 -54.515 1.00 86.81 797 ALA A O 1
ATOM 6225 N N . LEU A 1 798 ? 24.965 7.161 -52.538 1.00 89.50 798 LEU A N 1
ATOM 6226 C CA . LEU A 1 798 ? 24.761 5.923 -51.800 1.00 89.50 798 LEU A CA 1
ATOM 6227 C C . LEU A 1 798 ? 23.332 5.821 -51.265 1.00 89.50 798 LEU A C 1
ATOM 6229 O O . LEU A 1 798 ? 22.886 6.655 -50.476 1.00 89.50 798 LEU A O 1
ATOM 6233 N N . ARG A 1 799 ? 22.654 4.734 -51.623 1.00 85.56 799 ARG A N 1
ATOM 6234 C CA . ARG A 1 799 ? 21.326 4.361 -51.138 1.00 85.56 799 ARG A CA 1
ATOM 6235 C C . ARG A 1 799 ? 21.370 3.016 -50.412 1.00 85.56 799 ARG A C 1
ATOM 6237 O O . ARG A 1 799 ? 22.224 2.181 -50.712 1.00 85.56 799 ARG A O 1
ATOM 6244 N N . PRO A 1 800 ? 20.497 2.800 -49.417 1.00 85.44 800 PRO A N 1
ATOM 6245 C CA . PRO A 1 800 ? 20.346 1.486 -48.818 1.00 85.44 800 PRO A CA 1
ATOM 6246 C C . PRO A 1 800 ? 19.701 0.541 -49.832 1.00 85.44 800 PRO A C 1
ATOM 6248 O O . PRO A 1 800 ? 18.692 0.883 -50.443 1.00 85.44 800 PRO A O 1
ATOM 6251 N N . THR A 1 801 ? 20.244 -0.657 -49.964 1.00 85.81 801 THR A N 1
ATOM 6252 C CA . THR A 1 801 ? 19.566 -1.757 -50.644 1.00 85.81 801 THR A CA 1
ATOM 6253 C C . THR A 1 801 ? 18.378 -2.232 -49.812 1.00 85.81 801 THR A C 1
ATOM 6255 O O . THR A 1 801 ? 18.434 -2.282 -48.581 1.00 85.81 801 THR A O 1
ATOM 6258 N N . LEU A 1 802 ? 17.296 -2.601 -50.478 1.00 79.94 802 LEU A N 1
ATOM 6259 C CA . LEU A 1 802 ? 16.185 -3.356 -49.928 1.00 79.94 802 LEU A CA 1
ATOM 6260 C C . LEU A 1 802 ? 16.426 -4.842 -50.209 1.00 79.94 802 LEU A C 1
ATOM 6262 O O . LEU A 1 802 ? 16.973 -5.541 -49.361 1.00 79.94 802 LEU A O 1
ATOM 6266 N N . LEU A 1 803 ? 16.073 -5.309 -51.405 1.00 76.19 803 LEU A N 1
ATOM 6267 C CA . LEU A 1 803 ? 16.209 -6.710 -51.823 1.00 76.19 803 LEU A CA 1
ATOM 6268 C C . LEU A 1 803 ? 17.250 -6.905 -52.933 1.00 76.19 803 LEU A C 1
ATOM 6270 O O . LEU A 1 803 ? 17.553 -8.038 -53.296 1.00 76.19 803 LEU A O 1
ATOM 6274 N N . GLU A 1 804 ? 17.838 -5.827 -53.451 1.00 82.12 804 GLU A N 1
ATOM 6275 C CA . GLU A 1 804 ? 18.750 -5.854 -54.598 1.00 82.12 804 GLU A CA 1
ATOM 6276 C C . GLU A 1 804 ? 20.069 -6.585 -54.301 1.00 82.12 804 GLU A C 1
ATOM 6278 O O . GLU A 1 804 ? 20.698 -7.114 -55.213 1.00 82.12 804 GLU A O 1
ATOM 6283 N N . ALA A 1 805 ? 20.480 -6.631 -53.031 1.00 78.81 805 ALA A N 1
ATOM 6284 C CA . ALA A 1 805 ? 21.634 -7.395 -52.546 1.00 78.81 805 ALA A CA 1
ATOM 6285 C C . ALA A 1 805 ? 21.209 -8.664 -51.771 1.00 78.81 805 ALA A C 1
ATOM 6287 O O . ALA A 1 805 ? 21.941 -9.161 -50.914 1.00 78.81 805 ALA A O 1
ATOM 6288 N N . GLY A 1 806 ? 19.996 -9.165 -52.027 1.00 77.56 806 GLY A N 1
ATOM 6289 C CA . GLY A 1 806 ? 19.379 -10.246 -51.260 1.00 77.56 806 GLY A CA 1
ATOM 6290 C C . GLY A 1 806 ? 19.031 -9.845 -49.820 1.00 77.56 806 GLY A C 1
ATOM 6291 O O . GLY A 1 806 ? 19.225 -8.705 -49.396 1.00 77.56 806 GLY A O 1
ATOM 6292 N N . LEU A 1 807 ? 18.520 -10.806 -49.042 1.00 73.44 807 LEU A N 1
ATOM 6293 C CA . LEU A 1 807 ? 18.113 -10.572 -47.648 1.00 73.44 807 LEU A CA 1
ATOM 6294 C C . LEU A 1 807 ? 19.301 -10.250 -46.726 1.00 73.44 807 LEU A C 1
ATOM 6296 O O . LEU A 1 807 ? 19.180 -9.396 -45.851 1.00 73.44 807 LEU A O 1
ATOM 6300 N N . GLU A 1 808 ? 20.459 -10.889 -46.937 1.00 75.00 808 GLU A N 1
ATOM 6301 C CA . GLU A 1 808 ? 21.696 -10.580 -46.197 1.00 75.00 808 GLU A CA 1
ATOM 6302 C C . GLU A 1 808 ? 22.201 -9.169 -46.503 1.00 75.00 808 GLU A C 1
ATOM 6304 O O . GLU A 1 808 ? 22.787 -8.521 -45.642 1.00 75.00 808 GLU A O 1
ATOM 6309 N N . GLY A 1 809 ? 21.936 -8.671 -47.711 1.00 80.00 809 GLY A N 1
ATOM 6310 C CA . GLY A 1 809 ? 22.265 -7.323 -48.126 1.00 80.00 809 GLY A CA 1
ATOM 6311 C C . GLY A 1 809 ? 21.261 -6.267 -47.693 1.00 80.00 809 GLY A C 1
ATOM 6312 O O . GLY A 1 809 ? 21.492 -5.107 -48.012 1.00 80.00 809 GLY A O 1
ATOM 6313 N N . PHE A 1 810 ? 20.185 -6.581 -46.969 1.00 82.00 810 PHE A N 1
ATOM 6314 C CA . PHE A 1 810 ? 19.205 -5.570 -46.560 1.00 82.00 810 PHE A CA 1
ATOM 6315 C C . PHE A 1 810 ? 19.877 -4.395 -45.832 1.00 82.00 810 PHE A C 1
ATOM 6317 O O . PHE A 1 810 ? 20.654 -4.577 -44.897 1.00 82.00 810 PHE A O 1
ATOM 6324 N N . TRP A 1 811 ? 19.585 -3.163 -46.239 1.00 79.94 811 TRP A N 1
ATOM 6325 C CA . TRP A 1 811 ? 20.132 -1.934 -45.656 1.00 79.94 811 TRP A CA 1
ATOM 6326 C C . TRP A 1 811 ? 21.656 -1.748 -45.803 1.00 79.94 811 TRP A C 1
ATOM 6328 O O . TRP A 1 811 ? 22.298 -1.035 -45.022 1.00 79.94 811 TRP A O 1
ATOM 6338 N N . THR A 1 812 ? 22.272 -2.386 -46.795 1.00 88.31 812 THR A N 1
ATOM 6339 C CA . THR A 1 812 ? 23.684 -2.160 -47.131 1.00 88.31 812 THR A CA 1
ATOM 6340 C C . THR A 1 812 ? 23.834 -1.063 -48.198 1.00 88.31 812 THR A C 1
ATOM 6342 O O . THR A 1 812 ? 22.897 -0.806 -48.943 1.00 88.31 812 THR A O 1
ATOM 6345 N N . PRO A 1 813 ? 24.969 -0.345 -48.275 1.00 90.38 813 PRO A N 1
ATOM 6346 C CA . PRO A 1 813 ? 25.156 0.732 -49.248 1.00 90.38 813 PRO A CA 1
ATOM 6347 C C . PRO A 1 813 ? 25.324 0.228 -50.683 1.00 90.38 813 PRO A C 1
ATOM 6349 O O . PRO A 1 813 ? 26.263 -0.513 -50.965 1.00 90.38 813 PRO A O 1
ATOM 6352 N N . MET A 1 814 ? 24.477 0.698 -51.591 1.00 90.75 814 MET A N 1
ATOM 6353 C CA . MET A 1 814 ? 24.660 0.605 -53.039 1.00 90.75 814 MET A CA 1
ATOM 6354 C C . MET A 1 814 ? 24.790 2.013 -53.620 1.00 90.75 814 MET A C 1
ATOM 6356 O O . MET A 1 814 ? 24.093 2.930 -53.190 1.00 90.75 814 MET A O 1
ATOM 6360 N N . LEU A 1 815 ? 25.687 2.192 -54.581 1.00 90.50 815 LEU A N 1
ATOM 6361 C CA . LEU A 1 815 ? 25.787 3.414 -55.361 1.00 90.50 815 LEU A CA 1
ATOM 6362 C C . LEU A 1 815 ? 24.768 3.387 -56.505 1.00 90.50 815 LEU A C 1
ATOM 6364 O O . LEU A 1 815 ? 24.737 2.437 -57.278 1.00 90.50 815 LEU A O 1
ATOM 6368 N N . VAL A 1 816 ? 23.952 4.435 -56.609 1.00 89.00 816 VAL A N 1
ATOM 6369 C CA . VAL A 1 816 ? 22.946 4.599 -57.666 1.00 89.00 816 VAL A CA 1
ATOM 6370 C C . VAL A 1 816 ? 23.290 5.864 -58.457 1.00 89.00 816 VAL A C 1
ATOM 6372 O O . VAL A 1 816 ? 22.909 6.954 -58.019 1.00 89.00 816 VAL A O 1
ATOM 6375 N N . PRO A 1 817 ? 23.996 5.750 -59.599 1.00 88.62 817 PRO A N 1
ATOM 6376 C CA . PRO A 1 817 ? 24.533 6.898 -60.333 1.00 88.62 817 PRO A CA 1
ATOM 6377 C C . PRO A 1 817 ? 23.476 7.939 -60.726 1.00 88.62 817 PRO A C 1
ATOM 6379 O O . PRO A 1 817 ? 23.685 9.139 -60.574 1.00 88.62 817 PRO A O 1
ATOM 6382 N N . ARG A 1 818 ? 22.274 7.499 -61.120 1.00 85.94 818 ARG A N 1
ATOM 6383 C CA . ARG A 1 818 ? 21.153 8.404 -61.424 1.00 85.94 818 ARG A CA 1
ATOM 6384 C C . ARG A 1 818 ? 20.710 9.296 -60.258 1.00 85.94 818 ARG A C 1
ATOM 6386 O O . ARG A 1 818 ? 20.039 10.301 -60.455 1.00 85.94 818 ARG A O 1
ATOM 6393 N N . SER A 1 819 ? 21.044 8.914 -59.028 1.00 84.25 819 SER A N 1
ATOM 6394 C CA . SER A 1 819 ? 20.672 9.643 -57.808 1.00 84.25 819 SER A CA 1
ATOM 6395 C C . SER A 1 819 ? 21.756 10.595 -57.314 1.00 84.25 819 SER A C 1
ATOM 6397 O O . SER A 1 819 ? 21.468 11.452 -56.484 1.00 84.25 819 SER A O 1
ATOM 6399 N N . GLY A 1 820 ? 22.986 10.402 -57.784 1.00 89.06 820 GLY A N 1
ATOM 6400 C CA . GLY A 1 820 ? 24.191 11.093 -57.352 1.00 89.06 820 GLY A CA 1
ATOM 6401 C C . GLY A 1 820 ? 25.430 10.315 -57.792 1.00 89.06 820 GLY A C 1
ATOM 6402 O O . GLY A 1 820 ? 25.333 9.164 -58.202 1.00 89.06 820 GLY A O 1
ATOM 6403 N N . PHE A 1 821 ? 26.618 10.899 -57.649 1.00 91.69 821 PHE A N 1
ATOM 6404 C CA . PHE A 1 821 ? 27.876 10.292 -58.104 1.00 91.69 821 PHE A CA 1
ATOM 6405 C C . PHE A 1 821 ? 28.923 10.158 -56.989 1.00 91.69 821 PHE A C 1
ATOM 6407 O O . PHE A 1 821 ? 28.920 10.896 -56.000 1.00 91.69 821 PHE A O 1
ATOM 6414 N N . CYS A 1 822 ? 29.856 9.217 -57.142 1.00 91.38 822 CYS A N 1
ATOM 6415 C CA . CYS A 1 822 ? 31.016 9.117 -56.261 1.00 91.38 822 CYS A CA 1
ATOM 6416 C C . CYS A 1 822 ? 32.022 10.223 -56.591 1.00 91.38 822 CYS A C 1
ATOM 6418 O O . CYS A 1 822 ? 32.675 10.179 -57.631 1.00 91.38 822 CYS A O 1
ATOM 6420 N N . ASP A 1 823 ? 32.175 11.187 -55.684 1.00 89.38 823 ASP A N 1
ATOM 6421 C CA . ASP A 1 823 ? 33.163 12.255 -55.829 1.00 89.38 823 ASP A CA 1
ATOM 6422 C C . ASP A 1 823 ? 34.589 11.693 -55.899 1.00 89.38 823 ASP A C 1
ATOM 6424 O O . ASP A 1 823 ? 34.972 10.853 -55.074 1.00 89.38 823 ASP A O 1
ATOM 6428 N N . TYR A 1 824 ? 35.374 12.154 -56.874 1.00 86.31 824 TYR A N 1
ATOM 6429 C CA . TYR A 1 824 ? 36.754 11.735 -57.093 1.00 86.31 824 TYR A CA 1
ATOM 6430 C C . TYR A 1 824 ? 37.637 11.976 -55.857 1.00 86.31 824 TYR A C 1
ATOM 6432 O O . TYR A 1 824 ? 38.410 11.084 -55.495 1.00 86.31 824 TYR A O 1
ATOM 6440 N N . ASP A 1 825 ? 37.408 13.078 -55.137 1.00 88.06 825 ASP A N 1
ATOM 6441 C CA . ASP A 1 825 ? 38.228 13.554 -54.017 1.00 88.06 825 ASP A CA 1
ATOM 6442 C C . ASP A 1 825 ? 37.603 13.307 -52.633 1.00 88.06 825 ASP A C 1
ATOM 6444 O O . ASP A 1 825 ? 38.000 13.902 -51.631 1.00 88.06 825 ASP A O 1
ATOM 6448 N N . CYS A 1 826 ? 36.668 12.356 -52.540 1.00 87.88 826 CYS A N 1
ATOM 6449 C CA . CYS A 1 826 ? 36.039 11.944 -51.284 1.00 87.88 826 CYS A CA 1
ATOM 6450 C C . CYS A 1 826 ? 36.378 10.492 -50.896 1.00 87.88 826 CYS A C 1
ATOM 6452 O O . CYS A 1 826 ? 36.238 9.562 -51.693 1.00 87.88 826 CYS A O 1
ATOM 6454 N N . ASN A 1 827 ? 36.730 10.268 -49.624 1.00 89.50 827 ASN A N 1
ATOM 6455 C CA . ASN A 1 827 ? 36.873 8.936 -49.011 1.00 89.50 827 ASN A CA 1
ATOM 6456 C C . ASN A 1 827 ? 36.039 8.761 -47.720 1.00 89.50 827 ASN A C 1
ATOM 6458 O O . ASN A 1 827 ? 36.269 7.830 -46.941 1.00 89.50 827 ASN A O 1
ATOM 6462 N N . ALA A 1 828 ? 35.041 9.625 -47.489 1.00 86.31 828 ALA A N 1
ATOM 6463 C CA . ALA A 1 828 ? 34.301 9.713 -46.226 1.00 86.31 828 ALA A CA 1
ATOM 6464 C C . ALA A 1 828 ? 33.628 8.392 -45.801 1.00 86.31 828 ALA A C 1
ATOM 6466 O O . ALA A 1 828 ? 33.654 8.028 -44.622 1.00 86.31 828 ALA A O 1
ATOM 6467 N N . CYS A 1 829 ? 33.068 7.633 -46.752 1.00 89.12 829 CYS A N 1
ATOM 6468 C CA . CYS A 1 829 ? 32.372 6.371 -46.474 1.00 89.12 829 CYS A CA 1
ATOM 6469 C C . CYS A 1 829 ? 33.271 5.307 -45.810 1.00 89.12 829 CYS A C 1
ATOM 6471 O O . CYS A 1 829 ? 32.807 4.586 -44.921 1.00 89.12 829 CYS A O 1
ATOM 6473 N N . GLY A 1 830 ? 34.555 5.247 -46.181 1.00 88.69 830 GLY A N 1
ATOM 6474 C CA . GLY A 1 830 ? 35.550 4.362 -45.571 1.00 88.69 830 GLY A CA 1
ATOM 6475 C C . GLY A 1 830 ? 36.015 4.844 -44.195 1.00 88.69 830 GLY A C 1
ATOM 6476 O O . GLY A 1 830 ? 36.219 4.036 -43.286 1.00 88.69 830 GLY A O 1
ATOM 6477 N N . GLN A 1 831 ? 36.099 6.165 -44.001 1.00 85.38 831 GLN A N 1
ATOM 6478 C CA . GLN A 1 831 ? 36.496 6.769 -42.722 1.00 85.38 831 GLN A CA 1
ATOM 6479 C C . GLN A 1 831 ? 35.478 6.496 -41.607 1.00 85.38 831 GLN A C 1
ATOM 6481 O O . GLN A 1 831 ? 35.852 6.238 -40.459 1.00 85.38 831 GLN A O 1
ATOM 6486 N N . VAL A 1 832 ? 34.183 6.495 -41.938 1.00 83.81 832 VAL A N 1
ATOM 6487 C CA . VAL A 1 832 ? 33.122 6.247 -40.949 1.00 83.81 832 VAL A CA 1
ATOM 6488 C C . VAL A 1 832 ? 32.805 4.773 -40.723 1.00 83.81 832 VAL A C 1
ATOM 6490 O O . VAL A 1 832 ? 32.163 4.454 -39.725 1.00 83.81 832 VAL A O 1
ATOM 6493 N N . CYS A 1 833 ? 33.264 3.854 -41.579 1.00 86.62 833 CYS A N 1
ATOM 6494 C CA . CYS A 1 833 ? 32.958 2.433 -41.437 1.00 86.62 833 CYS A CA 1
ATOM 6495 C C . CYS A 1 833 ? 33.593 1.842 -40.153 1.00 86.62 833 CYS A C 1
ATOM 6497 O O . CYS A 1 833 ? 34.829 1.780 -40.038 1.00 86.62 833 CYS A O 1
ATOM 6499 N N . PRO A 1 834 ? 32.785 1.367 -39.180 1.00 78.38 834 PRO A N 1
ATOM 6500 C CA . PRO A 1 834 ? 33.312 0.893 -37.901 1.00 78.38 834 PRO A CA 1
ATOM 6501 C C . PRO A 1 834 ? 34.012 -0.468 -38.019 1.00 78.38 834 PRO A C 1
ATOM 6503 O O . PRO A 1 834 ? 35.004 -0.708 -37.336 1.00 78.38 834 PRO A O 1
ATOM 6506 N N . THR A 1 835 ? 33.545 -1.337 -38.919 1.00 82.75 835 THR A N 1
ATOM 6507 C CA . THR A 1 835 ? 34.064 -2.703 -39.096 1.00 82.75 835 THR A CA 1
ATOM 6508 C C . THR A 1 835 ? 35.148 -2.822 -40.163 1.00 82.75 835 THR A C 1
ATOM 6510 O O . THR A 1 835 ? 35.871 -3.818 -40.201 1.00 82.75 835 THR A O 1
ATOM 6513 N N . GLY A 1 836 ? 35.280 -1.814 -41.031 1.00 85.00 836 GLY A N 1
ATOM 6514 C CA . GLY A 1 836 ? 36.158 -1.876 -42.199 1.00 85.00 836 GLY A CA 1
ATOM 6515 C C . GLY A 1 836 ? 35.613 -2.746 -43.337 1.00 85.00 836 GLY A C 1
ATOM 6516 O O . GLY A 1 836 ? 36.401 -3.201 -44.163 1.00 85.00 836 GLY A O 1
ATOM 6517 N N . ALA A 1 837 ? 34.292 -2.975 -43.389 1.00 88.81 837 ALA A N 1
ATOM 6518 C CA . ALA A 1 837 ? 33.617 -3.478 -44.594 1.00 88.81 837 ALA A CA 1
ATOM 6519 C C . ALA A 1 837 ? 33.902 -2.567 -45.804 1.00 88.81 837 ALA A C 1
ATOM 6521 O O . ALA A 1 837 ? 34.120 -3.045 -46.913 1.00 88.81 837 ALA A O 1
ATOM 6522 N N . ILE A 1 838 ? 33.988 -1.258 -45.542 1.00 91.75 838 ILE A N 1
ATOM 6523 C CA . ILE A 1 838 ? 34.590 -0.259 -46.423 1.00 91.75 838 ILE A CA 1
ATOM 6524 C C . ILE A 1 838 ? 35.878 0.211 -45.723 1.00 91.75 838 ILE A C 1
ATOM 6526 O O . ILE A 1 838 ? 35.791 0.806 -44.644 1.00 91.75 838 ILE A O 1
ATOM 6530 N N . PRO A 1 839 ? 37.072 -0.116 -46.236 1.00 88.56 839 PRO A N 1
ATOM 6531 C CA . PRO A 1 839 ? 38.335 0.304 -45.649 1.00 88.56 839 PRO A CA 1
ATOM 6532 C C . PRO A 1 839 ? 38.528 1.820 -45.777 1.00 88.56 839 PRO A C 1
ATOM 6534 O O . PRO A 1 839 ? 38.050 2.460 -46.710 1.00 88.56 839 PRO A O 1
ATOM 6537 N N . ALA A 1 840 ? 39.245 2.399 -44.816 1.00 86.81 840 ALA A N 1
ATOM 6538 C CA . ALA A 1 840 ? 39.603 3.813 -44.811 1.00 86.81 840 ALA A CA 1
ATOM 6539 C C . ALA A 1 840 ? 40.817 4.040 -45.727 1.00 86.81 840 ALA A C 1
ATOM 6541 O O . ALA A 1 840 ? 41.940 4.146 -45.243 1.00 86.81 840 ALA A O 1
ATOM 6542 N N . LEU A 1 841 ? 40.588 4.044 -47.041 1.00 88.12 841 LEU A N 1
ATOM 6543 C CA . LEU A 1 841 ? 41.648 4.222 -48.035 1.00 88.12 841 LEU A CA 1
ATOM 6544 C C . LEU A 1 841 ? 42.129 5.686 -48.089 1.00 88.12 841 LEU A C 1
ATOM 6546 O O . LEU A 1 841 ? 41.292 6.600 -48.035 1.00 88.12 841 LEU A O 1
ATOM 6550 N N . PRO A 1 842 ? 43.442 5.940 -48.237 1.00 89.81 842 PRO A N 1
ATOM 6551 C CA . PRO A 1 842 ? 43.956 7.237 -48.676 1.00 89.81 842 PRO A CA 1
ATOM 6552 C C . PRO A 1 842 ? 43.341 7.655 -50.021 1.00 89.81 842 PRO A C 1
ATOM 6554 O O . PRO A 1 842 ? 42.935 6.803 -50.814 1.00 89.81 842 PRO A O 1
ATOM 6557 N N . LEU A 1 843 ? 43.276 8.962 -50.303 1.00 88.12 843 LEU A N 1
ATOM 6558 C CA . LEU A 1 843 ? 42.675 9.465 -51.549 1.00 88.12 843 LEU A CA 1
ATOM 6559 C C . LEU A 1 843 ? 43.366 8.902 -52.799 1.00 88.12 843 LEU A C 1
ATOM 6561 O O . LEU A 1 843 ? 42.692 8.536 -53.757 1.00 88.12 843 LEU A O 1
ATOM 6565 N N . GLU A 1 844 ? 44.688 8.750 -52.763 1.00 88.88 844 GLU A 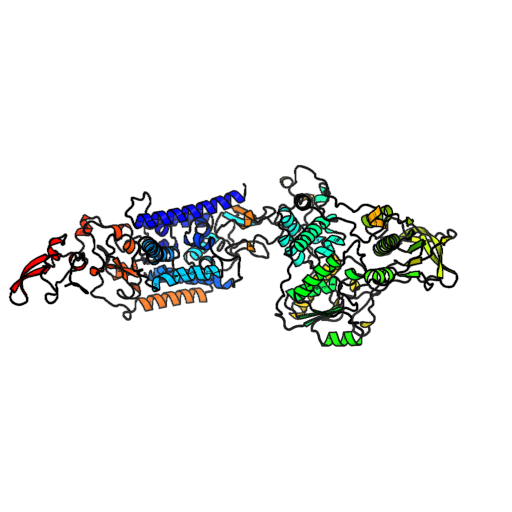N 1
ATOM 6566 C CA . GLU A 1 844 ? 45.473 8.176 -53.862 1.00 88.88 844 GLU A CA 1
ATOM 6567 C C . GLU A 1 844 ? 45.062 6.738 -54.201 1.00 88.88 844 GLU A C 1
ATOM 6569 O O . GLU A 1 844 ? 44.925 6.387 -55.372 1.00 88.88 844 GLU A O 1
ATOM 6574 N N . GLU A 1 845 ? 44.816 5.907 -53.187 1.00 90.06 845 GLU A N 1
ATOM 6575 C CA . GLU A 1 845 ? 44.352 4.530 -53.380 1.00 90.06 845 GLU A CA 1
ATOM 6576 C C . GLU A 1 845 ? 42.882 4.479 -53.791 1.00 90.06 845 GLU A C 1
ATOM 6578 O O . GLU A 1 845 ? 42.503 3.648 -54.618 1.00 90.06 845 GLU A O 1
ATOM 6583 N N . LYS A 1 846 ? 42.054 5.383 -53.248 1.00 90.31 846 LYS A N 1
ATOM 6584 C CA . LYS A 1 846 ? 40.632 5.495 -53.588 1.00 90.31 846 LYS A CA 1
ATOM 6585 C C . LYS A 1 846 ? 40.430 5.818 -55.067 1.00 90.31 846 LYS A C 1
ATOM 6587 O O . LYS A 1 846 ? 39.534 5.251 -55.686 1.00 90.31 846 LYS A O 1
ATOM 6592 N N . ARG A 1 847 ? 41.244 6.713 -55.636 1.00 88.81 847 ARG A N 1
ATOM 6593 C CA . ARG A 1 847 ? 41.156 7.128 -57.049 1.00 88.81 847 ARG A CA 1
ATOM 6594 C C . ARG A 1 847 ? 41.424 5.981 -58.030 1.00 88.81 847 ARG A C 1
ATOM 6596 O O . ARG A 1 847 ? 40.938 6.028 -59.150 1.00 88.81 847 ARG A O 1
ATOM 6603 N N . LYS A 1 848 ? 42.139 4.940 -57.590 1.00 88.44 848 LYS A N 1
ATOM 6604 C CA . LYS A 1 848 ? 42.440 3.731 -58.376 1.00 88.44 848 LYS A CA 1
ATOM 6605 C C . LYS A 1 848 ? 41.357 2.649 -58.279 1.00 88.44 848 LYS A C 1
ATOM 6607 O O . LYS A 1 848 ? 41.466 1.623 -58.940 1.00 88.44 848 LYS A O 1
ATOM 6612 N N . GLN A 1 849 ? 40.349 2.823 -57.421 1.00 90.56 849 GLN A N 1
ATOM 6613 C CA . GLN A 1 849 ? 39.314 1.808 -57.227 1.00 90.56 849 GLN A CA 1
ATOM 6614 C C . GLN A 1 849 ? 38.298 1.855 -58.368 1.00 90.56 849 GLN A C 1
ATOM 6616 O O . GLN A 1 849 ? 37.591 2.850 -58.526 1.00 90.56 849 GLN A O 1
ATOM 6621 N N . VAL A 1 850 ? 38.178 0.751 -59.101 1.00 90.56 850 VAL A N 1
ATOM 6622 C CA . VAL A 1 850 ? 37.124 0.549 -60.099 1.00 90.56 850 VAL A CA 1
ATOM 6623 C C . VAL A 1 850 ? 35.916 -0.073 -59.401 1.00 90.56 850 VAL A C 1
ATOM 6625 O O . VAL A 1 850 ? 36.007 -1.182 -58.876 1.00 90.56 850 VAL A O 1
ATOM 6628 N N . ILE A 1 851 ? 34.795 0.651 -59.353 1.00 90.44 851 ILE A N 1
ATOM 6629 C CA . ILE A 1 851 ? 33.549 0.166 -58.726 1.00 90.44 851 ILE A CA 1
ATOM 6630 C C . ILE A 1 851 ? 32.500 -0.299 -59.736 1.00 90.44 851 ILE A C 1
ATOM 6632 O O . ILE A 1 851 ? 31.558 -0.990 -59.358 1.00 90.44 851 ILE A O 1
ATOM 6636 N N . GLY A 1 852 ? 32.666 0.071 -61.004 1.00 88.69 852 GLY A N 1
ATOM 6637 C CA . GLY A 1 852 ? 31.808 -0.298 -62.123 1.00 88.69 852 GLY A CA 1
ATOM 6638 C C . GLY A 1 852 ? 32.355 0.276 -63.429 1.00 88.69 852 GLY A C 1
ATOM 6639 O O . GLY A 1 852 ? 33.364 0.978 -63.423 1.00 88.69 852 GLY A O 1
ATOM 6640 N N . THR A 1 853 ? 31.669 0.019 -64.539 1.00 89.06 853 THR A N 1
ATOM 6641 C CA . THR A 1 853 ? 32.030 0.540 -65.866 1.00 89.06 853 THR A CA 1
ATOM 6642 C C . THR A 1 853 ? 30.791 1.163 -66.494 1.00 89.06 853 THR A C 1
ATOM 6644 O O . THR A 1 853 ? 29.716 0.566 -66.451 1.00 89.06 853 THR A O 1
ATOM 6647 N N . ALA A 1 854 ? 30.926 2.375 -67.031 1.00 90.19 854 ALA A N 1
ATOM 6648 C CA . ALA A 1 854 ? 29.834 3.059 -67.716 1.00 90.19 854 ALA A CA 1
ATOM 6649 C C . ALA A 1 854 ? 29.728 2.589 -69.174 1.00 90.19 854 ALA A C 1
ATOM 6651 O O . ALA A 1 854 ? 30.743 2.339 -69.820 1.00 90.19 854 ALA A O 1
ATOM 6652 N N . TYR A 1 855 ? 28.505 2.529 -69.694 1.00 89.94 855 TYR A N 1
ATOM 6653 C CA . TYR A 1 855 ? 28.212 2.242 -71.098 1.00 89.94 855 TYR A CA 1
ATOM 6654 C C . TYR A 1 855 ? 27.222 3.280 -71.619 1.00 89.94 855 TYR A C 1
ATOM 6656 O O . TYR A 1 855 ? 26.397 3.765 -70.851 1.00 89.94 855 TYR A O 1
ATOM 6664 N N . VAL A 1 856 ? 27.318 3.608 -72.908 1.00 89.75 856 VAL A N 1
ATOM 6665 C CA . VAL A 1 856 ? 26.403 4.536 -73.584 1.00 89.75 856 VAL A CA 1
ATOM 6666 C C . VAL A 1 856 ? 25.510 3.733 -74.523 1.00 89.75 856 VAL A C 1
ATOM 6668 O O . VAL A 1 856 ? 25.995 3.084 -75.451 1.00 89.75 856 VAL A O 1
ATOM 6671 N N . ASN A 1 857 ? 24.206 3.795 -74.299 1.00 89.88 857 ASN A N 1
ATOM 6672 C CA . ASN A 1 857 ? 23.171 3.369 -75.223 1.00 89.88 857 ASN A CA 1
ATOM 6673 C C . ASN A 1 857 ? 22.988 4.434 -76.320 1.00 89.88 857 ASN A C 1
ATOM 6675 O O . ASN A 1 857 ? 22.409 5.508 -76.126 1.00 89.88 857 ASN A O 1
ATOM 6679 N N . ARG A 1 858 ? 23.487 4.108 -77.515 1.00 85.38 858 ARG A N 1
ATOM 6680 C CA . ARG A 1 858 ? 23.451 4.996 -78.684 1.00 85.38 858 ARG A CA 1
ATOM 6681 C C . ARG A 1 858 ? 22.032 5.374 -79.110 1.00 85.38 858 ARG A C 1
ATOM 6683 O O . ARG A 1 858 ? 21.844 6.502 -79.550 1.00 85.38 858 ARG A O 1
ATOM 6690 N N . ASP A 1 859 ? 21.045 4.506 -78.892 1.00 87.06 859 ASP A N 1
ATOM 6691 C CA . ASP A 1 859 ? 19.651 4.751 -79.290 1.00 87.06 859 ASP A CA 1
ATOM 6692 C C . ASP A 1 859 ? 18.993 5.861 -78.459 1.00 87.06 859 ASP A C 1
ATOM 6694 O O . ASP A 1 859 ? 18.014 6.479 -78.875 1.00 87.06 859 ASP A O 1
ATOM 6698 N N . ARG A 1 860 ? 19.535 6.129 -77.267 1.00 89.75 860 ARG A N 1
ATOM 6699 C CA . ARG A 1 860 ? 19.020 7.141 -76.335 1.00 89.75 860 ARG A CA 1
ATOM 6700 C C . ARG A 1 860 ? 19.893 8.380 -76.250 1.00 89.75 860 ARG A C 1
ATOM 6702 O O . ARG A 1 860 ? 19.435 9.419 -75.773 1.00 89.75 860 ARG A O 1
ATOM 6709 N N . CYS A 1 861 ? 21.147 8.280 -76.675 1.00 89.75 861 CYS A N 1
ATOM 6710 C CA . CYS A 1 861 ? 22.092 9.378 -76.608 1.00 89.75 861 CYS A CA 1
ATOM 6711 C C . CYS A 1 861 ? 21.656 10.535 -77.506 1.00 89.75 861 CYS A C 1
ATOM 6713 O O . CYS A 1 861 ? 21.403 10.359 -78.696 1.00 89.75 861 CYS A O 1
ATOM 6715 N N . ILE A 1 862 ? 21.619 11.742 -76.933 1.00 90.56 862 ILE A N 1
ATOM 6716 C CA . ILE A 1 862 ? 21.270 12.955 -77.677 1.00 90.56 862 ILE A CA 1
ATOM 6717 C C . ILE A 1 862 ? 22.478 13.718 -78.238 1.00 90.56 862 ILE A C 1
ATOM 6719 O O . ILE A 1 862 ? 22.329 14.863 -78.655 1.00 90.56 862 ILE A O 1
ATOM 6723 N N . SER A 1 863 ? 23.671 13.113 -78.212 1.00 88.31 863 SER A N 1
ATOM 6724 C CA . SER A 1 863 ? 24.921 13.704 -78.722 1.00 88.31 863 SER A CA 1
ATOM 6725 C C . SER A 1 863 ? 25.315 15.043 -78.071 1.00 88.31 863 SER A C 1
ATOM 6727 O O . SER A 1 863 ? 26.001 15.858 -78.675 1.00 88.31 863 SER A O 1
ATOM 6729 N N . CYS A 1 864 ? 24.917 15.290 -76.813 1.00 90.75 864 CYS A N 1
ATOM 6730 C CA . CYS A 1 864 ? 25.223 16.547 -76.108 1.00 90.75 864 CYS A CA 1
ATOM 6731 C C . CYS A 1 864 ? 26.650 16.630 -75.538 1.00 90.75 864 CYS A C 1
ATOM 6733 O O . CYS A 1 864 ? 27.054 17.686 -75.059 1.00 90.75 864 CYS A O 1
ATOM 6735 N N . MET A 1 865 ? 27.383 15.510 -75.504 1.00 90.31 865 MET A N 1
ATOM 6736 C CA . MET A 1 865 ? 28.763 15.381 -75.002 1.00 90.31 865 MET A CA 1
ATOM 6737 C C . MET A 1 865 ? 29.026 15.844 -73.555 1.00 90.31 865 MET A C 1
ATOM 6739 O O . MET A 1 865 ? 30.168 15.808 -73.094 1.00 90.31 865 MET A O 1
ATOM 6743 N N . MET A 1 866 ? 27.988 16.178 -72.780 1.00 91.62 866 MET A N 1
ATOM 6744 C CA . MET A 1 866 ? 28.118 16.606 -71.379 1.00 91.62 866 MET A CA 1
ATOM 6745 C C . MET A 1 866 ? 28.898 15.606 -70.522 1.00 91.62 866 MET A C 1
ATOM 6747 O O . MET A 1 866 ? 29.674 16.000 -69.655 1.00 91.62 866 MET A O 1
ATOM 6751 N N . CYS A 1 867 ? 28.725 14.310 -70.786 1.00 91.56 867 CYS A N 1
ATOM 6752 C CA . CYS A 1 867 ? 29.422 13.245 -70.079 1.00 91.56 867 CYS A CA 1
ATOM 6753 C C . CYS A 1 867 ? 30.955 13.368 -70.181 1.00 91.56 867 CYS A C 1
ATOM 6755 O O . CYS A 1 867 ? 31.624 13.164 -69.169 1.00 91.56 867 CYS A O 1
ATOM 6757 N N . LYS A 1 868 ? 31.510 13.760 -71.344 1.00 93.12 868 LYS A N 1
ATOM 6758 C CA . LYS A 1 868 ? 32.957 13.974 -71.541 1.00 93.12 868 LYS A CA 1
ATOM 6759 C C . LYS A 1 868 ? 33.466 15.132 -70.684 1.00 93.12 868 LYS A C 1
ATOM 6761 O O . LYS A 1 868 ? 34.478 14.982 -70.007 1.00 93.12 868 LYS A O 1
ATOM 6766 N N . GLY A 1 869 ? 32.721 16.239 -70.645 1.00 90.00 869 GLY A N 1
ATOM 6767 C CA . GLY A 1 869 ? 33.083 17.434 -69.873 1.00 90.00 869 GLY A CA 1
ATOM 6768 C C . GLY A 1 869 ? 33.109 17.231 -68.353 1.00 90.00 869 GLY A C 1
ATOM 6769 O O . GLY A 1 869 ? 33.820 17.950 -67.660 1.00 90.00 869 GLY A O 1
ATOM 6770 N N . VAL A 1 870 ? 32.372 16.245 -67.826 1.00 92.19 870 VAL A N 1
ATOM 6771 C CA . VAL A 1 870 ? 32.299 15.964 -66.377 1.00 92.19 870 VAL A CA 1
ATOM 6772 C C . VAL A 1 870 ? 33.100 14.738 -65.932 1.00 92.19 870 VAL A C 1
ATOM 6774 O O . VAL A 1 870 ? 33.057 14.376 -64.756 1.00 92.19 870 VAL A O 1
ATOM 6777 N N . CYS A 1 871 ? 33.805 14.056 -66.842 1.00 93.12 871 CYS A N 1
ATOM 6778 C CA . CYS A 1 871 ? 34.542 12.839 -66.511 1.00 93.12 871 CYS A CA 1
ATOM 6779 C C . CYS A 1 871 ? 35.847 13.169 -65.756 1.00 93.12 871 CYS A C 1
ATOM 6781 O O . CYS A 1 871 ? 36.765 13.722 -66.360 1.00 93.12 871 CYS A O 1
ATOM 6783 N N . PRO A 1 872 ? 36.003 12.782 -64.473 1.00 90.56 872 PRO A N 1
ATOM 6784 C CA . PRO A 1 872 ? 37.175 13.167 -63.676 1.00 90.56 872 PRO A CA 1
ATOM 6785 C C . PRO A 1 872 ? 38.468 12.447 -64.088 1.00 90.56 872 PRO A C 1
ATOM 6787 O O . PRO A 1 872 ? 39.555 12.859 -63.700 1.00 90.56 872 PRO A O 1
ATOM 6790 N N . VAL A 1 873 ? 38.345 11.351 -64.842 1.00 92.25 873 VAL A N 1
ATOM 6791 C CA . VAL A 1 873 ? 39.455 10.478 -65.261 1.00 92.25 873 VAL A CA 1
ATOM 6792 C C . VAL A 1 873 ? 39.680 10.489 -66.776 1.00 92.25 873 VAL A C 1
ATOM 6794 O O . VAL A 1 873 ? 40.527 9.755 -67.268 1.00 92.25 873 VAL A O 1
ATOM 6797 N N . GLY A 1 874 ? 38.918 11.294 -67.526 1.00 92.25 874 GLY A N 1
ATOM 6798 C CA . GLY A 1 874 ? 39.067 11.401 -68.982 1.00 92.25 874 GLY A CA 1
ATOM 6799 C C . GLY A 1 874 ? 38.702 10.136 -69.771 1.00 92.25 874 GLY A C 1
ATOM 6800 O O . GLY A 1 874 ? 39.182 9.957 -70.880 1.00 92.25 874 GLY A O 1
ATOM 6801 N N . ALA A 1 875 ? 37.848 9.263 -69.233 1.00 92.81 875 ALA A N 1
ATOM 6802 C CA . ALA A 1 875 ? 37.505 7.968 -69.832 1.00 92.81 875 ALA A CA 1
ATOM 6803 C C . ALA A 1 875 ? 36.484 8.026 -70.990 1.00 92.81 875 ALA A C 1
ATOM 6805 O O . ALA A 1 875 ? 35.930 6.991 -71.344 1.00 92.81 875 ALA A O 1
ATOM 6806 N N . ILE A 1 876 ? 36.149 9.203 -71.529 1.00 92.38 876 ILE A N 1
ATOM 6807 C CA . ILE A 1 876 ? 35.118 9.352 -72.571 1.00 92.38 876 ILE A CA 1
ATOM 6808 C C . ILE A 1 876 ? 35.734 9.987 -73.814 1.00 92.38 876 ILE A C 1
ATOM 6810 O O . ILE A 1 876 ? 36.164 11.141 -73.789 1.00 92.38 876 ILE A O 1
ATOM 6814 N N . GLU A 1 877 ? 35.722 9.225 -74.898 1.00 92.25 877 GLU A N 1
ATOM 6815 C CA . GLU A 1 877 ? 36.245 9.571 -76.214 1.00 92.25 877 GLU A CA 1
ATOM 6816 C C . GLU A 1 877 ? 35.109 10.003 -77.154 1.00 92.25 877 GLU A C 1
ATOM 6818 O O . GLU A 1 877 ? 33.931 9.716 -76.920 1.00 92.25 877 GLU A O 1
ATOM 6823 N N . GLU A 1 878 ? 35.463 10.744 -78.202 1.00 90.50 878 GLU A N 1
ATOM 6824 C CA . GLU A 1 878 ? 34.537 11.197 -79.242 1.00 90.50 878 GLU A CA 1
ATOM 6825 C C . GLU A 1 878 ? 34.598 10.254 -80.434 1.00 90.50 878 GLU A C 1
ATOM 6827 O O . GLU A 1 878 ? 35.681 9.951 -80.930 1.00 90.50 878 GLU A O 1
ATOM 6832 N N . VAL A 1 879 ? 33.431 9.825 -80.904 1.00 90.50 879 VAL A N 1
ATOM 6833 C CA . VAL A 1 879 ? 33.305 8.983 -82.092 1.00 90.50 879 VAL A CA 1
ATOM 6834 C C . VAL A 1 879 ? 32.279 9.595 -83.020 1.00 90.50 879 VAL A C 1
ATOM 6836 O O . VAL A 1 879 ? 31.198 9.999 -82.587 1.00 90.50 879 VAL A O 1
ATOM 6839 N N . GLU A 1 880 ? 32.616 9.655 -84.299 1.00 87.00 880 GLU A N 1
ATOM 6840 C CA . GLU A 1 880 ? 31.703 10.119 -85.334 1.00 87.00 880 GLU A CA 1
ATOM 6841 C C . GLU A 1 880 ? 30.582 9.097 -85.569 1.00 87.00 880 GLU A C 1
ATOM 6843 O O . GLU A 1 880 ? 30.791 7.881 -85.575 1.00 87.00 880 GLU A O 1
ATOM 6848 N N . GLY A 1 881 ? 29.370 9.603 -85.755 1.00 83.06 881 GLY A N 1
ATOM 6849 C CA . GLY A 1 881 ? 28.196 8.827 -86.118 1.00 83.06 881 GLY A CA 1
ATOM 6850 C C . GLY A 1 881 ? 27.166 9.698 -86.826 1.00 83.06 881 GLY A C 1
ATOM 6851 O O . GLY A 1 881 ? 27.426 10.850 -87.173 1.00 83.06 881 GLY A O 1
ATOM 6852 N N . GLU A 1 882 ? 25.976 9.147 -87.031 1.00 77.69 882 GLU A N 1
ATOM 6853 C CA . GLU A 1 882 ? 24.895 9.812 -87.752 1.00 77.69 882 GLU A CA 1
ATOM 6854 C C . GLU A 1 882 ? 23.607 9.744 -86.929 1.00 77.69 882 GLU A C 1
ATOM 6856 O O . GLU A 1 882 ? 23.276 8.701 -86.360 1.00 77.69 882 GLU A O 1
ATOM 6861 N N . ARG A 1 883 ? 22.887 10.865 -86.834 1.00 76.56 883 ARG A N 1
ATOM 6862 C CA . ARG A 1 883 ? 21.599 10.956 -86.137 1.00 76.56 883 ARG A CA 1
ATOM 6863 C C . ARG A 1 883 ? 20.628 11.758 -86.988 1.00 76.56 883 ARG A C 1
ATOM 6865 O O . ARG A 1 883 ? 20.936 12.883 -87.359 1.00 76.56 883 ARG A O 1
ATOM 6872 N N . GLU A 1 884 ? 19.478 11.167 -87.315 1.00 77.31 884 GLU A N 1
ATOM 6873 C CA . GLU A 1 884 ? 18.456 11.791 -88.180 1.00 77.31 884 GLU A CA 1
ATOM 6874 C C . GLU A 1 884 ? 19.011 12.293 -89.534 1.00 77.31 884 GLU A C 1
ATOM 6876 O O . GLU A 1 884 ? 18.537 13.284 -90.081 1.00 77.31 884 GLU A O 1
ATOM 6881 N N . GLY A 1 885 ? 20.028 11.615 -90.084 1.00 76.81 885 GLY A N 1
ATOM 6882 C CA . GLY A 1 885 ? 20.648 11.979 -91.365 1.00 76.81 885 GLY A CA 1
ATOM 6883 C C . GLY A 1 885 ? 21.693 13.102 -91.293 1.00 76.81 885 GLY A C 1
ATOM 6884 O O . GLY A 1 885 ? 22.107 13.614 -92.332 1.00 76.81 885 GLY A O 1
ATOM 6885 N N . MET A 1 886 ? 22.103 13.527 -90.089 1.00 78.75 886 MET A N 1
ATOM 6886 C CA . MET A 1 886 ? 23.142 14.543 -89.876 1.00 78.75 886 MET A CA 1
ATOM 6887 C C . MET A 1 886 ? 24.359 13.970 -89.125 1.00 78.75 886 MET A C 1
ATOM 6889 O O . MET A 1 886 ? 24.177 13.136 -88.228 1.00 78.75 886 MET A O 1
ATOM 6893 N N . PRO A 1 887 ? 25.594 14.432 -89.424 1.00 82.31 887 PRO A N 1
ATOM 6894 C CA . PRO A 1 887 ? 26.788 14.067 -88.664 1.00 82.31 887 PRO A CA 1
ATOM 6895 C C . PRO A 1 887 ? 26.646 14.478 -87.196 1.00 82.31 887 PRO A C 1
ATOM 6897 O O . PRO A 1 887 ? 26.356 15.636 -86.892 1.00 82.31 887 PRO A O 1
ATOM 6900 N N . ALA A 1 888 ? 26.867 13.538 -86.281 1.00 84.75 888 ALA A N 1
ATOM 6901 C CA . ALA A 1 888 ? 26.783 13.765 -84.845 1.00 84.75 888 ALA A CA 1
ATOM 6902 C C . ALA A 1 888 ? 27.941 13.072 -84.118 1.00 84.75 888 ALA A C 1
ATOM 6904 O O . ALA A 1 888 ? 28.378 11.988 -84.500 1.00 84.75 888 ALA A O 1
ATOM 6905 N N . LEU A 1 889 ? 28.424 13.685 -83.036 1.00 88.00 889 LEU A N 1
ATOM 6906 C CA . LEU A 1 889 ? 29.425 13.074 -82.164 1.00 88.00 889 LEU A CA 1
ATOM 6907 C C . LEU A 1 889 ? 28.733 12.268 -81.067 1.00 88.00 889 LEU A C 1
ATOM 6909 O O . LEU A 1 889 ? 27.822 12.756 -80.393 1.00 88.00 889 LEU A O 1
ATOM 6913 N N . PHE A 1 890 ? 29.184 11.036 -80.871 1.00 89.06 890 PHE A N 1
ATOM 6914 C CA . PHE A 1 890 ? 28.723 10.170 -79.799 1.00 89.06 890 PHE A CA 1
ATOM 6915 C C . PHE A 1 890 ? 29.855 9.898 -78.805 1.00 89.06 890 PHE A C 1
ATOM 6917 O O . PHE A 1 890 ? 31.003 9.697 -79.208 1.00 89.06 890 PHE A O 1
ATOM 6924 N N . PRO A 1 891 ? 29.548 9.861 -77.499 1.00 92.44 891 PRO A N 1
ATOM 6925 C CA . PRO A 1 891 ? 30.526 9.486 -76.496 1.00 92.44 891 PRO A CA 1
ATOM 6926 C C . PRO A 1 891 ? 30.771 7.971 -76.528 1.00 92.44 891 PRO A C 1
ATOM 6928 O O . PRO A 1 891 ? 29.827 7.181 -76.469 1.00 92.44 891 PRO A O 1
ATOM 6931 N N . GLN A 1 892 ? 32.039 7.560 -76.560 1.00 92.12 892 GLN A N 1
ATOM 6932 C CA . GLN A 1 892 ? 32.463 6.178 -76.326 1.00 92.12 892 GLN A CA 1
ATOM 6933 C C . GLN A 1 892 ? 33.261 6.101 -75.024 1.00 92.12 892 GLN A C 1
ATOM 6935 O O . GLN A 1 892 ? 34.183 6.878 -74.800 1.00 92.12 892 GLN A O 1
ATOM 6940 N N . VAL A 1 893 ? 32.891 5.179 -74.134 1.00 93.31 893 VAL A N 1
ATOM 6941 C CA . VAL A 1 893 ? 33.596 4.991 -72.860 1.00 93.31 893 VAL A CA 1
ATOM 6942 C C . VAL A 1 893 ? 34.792 4.069 -73.075 1.00 93.31 893 VAL A C 1
ATOM 6944 O O . VAL A 1 893 ? 34.626 2.955 -73.568 1.00 93.31 893 VAL A O 1
ATOM 6947 N N . ASN A 1 894 ? 35.973 4.514 -72.655 1.00 93.00 894 ASN A N 1
ATOM 6948 C CA . ASN A 1 894 ? 37.168 3.692 -72.549 1.00 93.00 894 ASN A CA 1
ATOM 6949 C C . ASN A 1 894 ? 37.121 2.898 -71.223 1.00 93.00 894 ASN A C 1
ATOM 6951 O O . ASN A 1 894 ? 37.213 3.500 -70.143 1.00 93.00 894 ASN A O 1
ATOM 6955 N N . PRO A 1 895 ? 36.938 1.565 -71.265 1.00 89.00 895 PRO A N 1
ATOM 6956 C CA . PRO A 1 895 ? 36.750 0.758 -70.063 1.00 89.00 895 PRO A CA 1
ATOM 6957 C C . PRO A 1 895 ? 38.004 0.693 -69.181 1.00 89.00 895 PRO A C 1
ATOM 6959 O O . PRO A 1 895 ? 37.857 0.541 -67.970 1.00 89.00 895 PRO A O 1
ATOM 6962 N N . ASP A 1 896 ? 39.203 0.876 -69.745 1.00 90.25 896 ASP A N 1
ATOM 6963 C CA . ASP A 1 896 ? 40.470 0.792 -69.006 1.00 90.25 896 ASP A CA 1
ATOM 6964 C C . ASP A 1 896 ? 40.716 2.022 -68.118 1.00 90.25 896 ASP A C 1
ATOM 6966 O O . ASP A 1 896 ? 41.414 1.944 -67.105 1.00 90.25 896 ASP A O 1
ATOM 6970 N N . LEU A 1 897 ? 40.113 3.161 -68.470 1.00 90.88 897 LEU A N 1
ATOM 6971 C CA . LEU A 1 897 ? 40.181 4.402 -67.692 1.00 90.88 897 LEU A CA 1
ATOM 6972 C C . LEU A 1 897 ? 38.954 4.604 -66.789 1.00 90.88 897 LEU A C 1
ATOM 6974 O O . LEU A 1 897 ? 39.000 5.375 -65.828 1.00 90.88 897 LEU A O 1
ATOM 6978 N N . CYS A 1 898 ? 37.831 3.947 -67.087 1.00 92.75 898 CYS A N 1
ATOM 6979 C CA . CYS A 1 898 ? 36.577 4.158 -66.373 1.00 92.75 898 CYS A CA 1
ATOM 6980 C C . CYS A 1 898 ? 36.604 3.540 -64.966 1.00 92.75 898 CYS A C 1
ATOM 6982 O O . CYS A 1 898 ? 36.670 2.328 -64.799 1.00 92.75 898 CYS A O 1
ATOM 6984 N N . ILE A 1 899 ? 36.444 4.375 -63.937 1.00 92.31 899 ILE A N 1
ATOM 6985 C CA . ILE A 1 899 ? 36.356 3.917 -62.537 1.00 92.31 899 ILE A CA 1
ATOM 6986 C C . ILE A 1 899 ? 34.919 3.652 -62.056 1.00 92.31 899 ILE A C 1
ATOM 6988 O O . ILE A 1 899 ? 34.718 3.224 -60.919 1.00 92.31 899 ILE A O 1
ATOM 6992 N N . GLY A 1 900 ? 33.908 3.951 -62.879 1.00 91.00 900 GLY A N 1
ATOM 6993 C CA . GLY A 1 900 ? 32.497 3.741 -62.530 1.00 91.00 900 GLY A CA 1
ATOM 6994 C C . GLY A 1 900 ? 31.930 4.722 -61.504 1.00 91.00 900 GLY A C 1
ATOM 6995 O O . GLY A 1 900 ? 31.022 4.369 -60.757 1.00 91.00 900 GLY A O 1
ATOM 6996 N N . CYS A 1 901 ? 32.445 5.955 -61.433 1.00 91.38 901 CYS A N 1
ATOM 6997 C CA . CYS A 1 901 ? 32.000 6.943 -60.442 1.00 91.38 901 CYS A CA 1
ATOM 6998 C C . CYS A 1 901 ? 30.539 7.400 -60.612 1.00 91.38 901 CYS A C 1
ATOM 7000 O O . CYS A 1 901 ? 29.954 7.924 -59.663 1.00 91.38 901 CYS A O 1
ATOM 7002 N N . GLY A 1 902 ? 29.953 7.219 -61.799 1.00 92.06 902 GLY A N 1
ATOM 7003 C CA . GLY A 1 902 ? 28.560 7.563 -62.086 1.00 92.06 902 GLY A CA 1
ATOM 7004 C C . GLY A 1 902 ? 28.296 9.028 -62.455 1.00 92.06 902 GLY A C 1
ATOM 7005 O O . GLY A 1 902 ? 27.154 9.382 -62.731 1.00 92.06 902 GLY A O 1
ATOM 7006 N N . THR A 1 903 ? 29.320 9.889 -62.501 1.00 92.69 903 THR A N 1
ATOM 7007 C CA . THR A 1 903 ? 29.161 11.329 -62.799 1.00 92.69 903 THR A CA 1
ATOM 7008 C C . THR A 1 903 ? 28.536 11.590 -64.173 1.00 92.69 903 THR A C 1
ATOM 7010 O O . THR A 1 903 ? 27.721 12.499 -64.316 1.00 92.69 903 THR A O 1
ATOM 7013 N N . CYS A 1 904 ? 28.881 10.783 -65.180 1.00 92.50 904 CYS A N 1
ATOM 7014 C CA . CYS A 1 904 ? 28.308 10.885 -66.523 1.00 92.50 904 CYS A CA 1
ATOM 7015 C C . CYS A 1 904 ? 26.807 10.553 -66.560 1.00 92.50 904 CYS A C 1
ATOM 7017 O O . CYS A 1 904 ? 26.057 11.240 -67.245 1.00 92.50 904 CYS A O 1
ATOM 7019 N N . GLU A 1 905 ? 26.365 9.550 -65.796 1.00 92.12 905 GLU A N 1
ATOM 7020 C CA . GLU A 1 905 ? 24.960 9.126 -65.727 1.00 92.12 905 GLU A CA 1
ATOM 7021 C C . GLU A 1 905 ? 24.095 10.138 -64.960 1.00 92.12 905 GLU A C 1
ATOM 7023 O O . GLU A 1 905 ? 22.976 10.458 -65.370 1.00 92.12 905 GLU A O 1
ATOM 7028 N N . TYR A 1 906 ? 24.634 10.681 -63.862 1.00 91.62 906 TYR A N 1
ATOM 7029 C CA . TYR A 1 906 ? 23.970 11.705 -63.054 1.00 91.62 906 TYR A CA 1
ATOM 7030 C C . TYR A 1 906 ? 23.687 12.982 -63.855 1.00 91.62 906 TYR A C 1
ATOM 7032 O O . TYR A 1 906 ? 22.593 13.534 -63.785 1.00 91.62 906 TYR A O 1
ATOM 7040 N N . THR A 1 907 ? 24.669 13.430 -64.640 1.00 91.00 907 THR A N 1
ATOM 7041 C CA . THR A 1 907 ? 24.591 14.670 -65.426 1.00 91.00 907 THR A CA 1
ATOM 7042 C C . THR A 1 907 ? 23.874 14.480 -66.771 1.00 91.00 907 THR A C 1
ATOM 7044 O O . THR A 1 907 ? 23.616 15.455 -67.474 1.00 91.00 907 THR A O 1
ATOM 7047 N N . CYS A 1 908 ? 23.544 13.242 -67.156 1.00 92.56 908 CYS A N 1
ATOM 7048 C CA . CYS A 1 908 ? 22.902 12.953 -68.435 1.00 92.56 908 CYS A CA 1
ATOM 7049 C C . CYS A 1 908 ? 21.517 13.632 -68.522 1.00 92.56 908 CYS A C 1
ATOM 7051 O O . CYS A 1 908 ? 20.639 13.317 -67.707 1.00 92.56 908 CYS A O 1
ATOM 7053 N N . PRO A 1 909 ? 21.293 14.529 -69.508 1.00 90.75 909 PRO A N 1
ATOM 7054 C CA . PRO A 1 909 ? 20.066 15.325 -69.606 1.00 90.75 909 PRO A CA 1
ATOM 7055 C C . PRO A 1 909 ? 18.861 14.531 -70.127 1.00 90.75 909 PRO A C 1
ATOM 7057 O O . PRO A 1 909 ? 17.750 15.051 -70.139 1.00 90.75 909 PRO A O 1
ATOM 7060 N N . VAL A 1 910 ? 19.064 13.288 -70.573 1.00 91.31 910 VAL A N 1
ATOM 7061 C CA . VAL A 1 910 ? 17.986 12.417 -71.054 1.00 91.31 910 VAL A CA 1
ATOM 7062 C C . VAL A 1 910 ? 17.033 12.102 -69.905 1.00 91.31 910 VAL A C 1
ATOM 7064 O O . VAL A 1 910 ? 17.466 11.683 -68.830 1.00 91.31 910 VAL A O 1
ATOM 7067 N N . GLU A 1 911 ? 15.735 12.321 -70.116 1.00 83.31 911 GLU A N 1
ATOM 7068 C CA . GLU A 1 911 ? 14.702 12.026 -69.122 1.00 83.31 911 GLU A CA 1
ATOM 7069 C C . GLU A 1 911 ? 14.520 10.511 -68.916 1.00 83.31 911 GLU A C 1
ATOM 7071 O O . GLU A 1 911 ? 14.703 9.700 -69.824 1.00 83.31 911 GLU A O 1
ATOM 7076 N N . GLY A 1 912 ? 14.145 10.113 -67.696 1.00 83.44 912 GLY A N 1
ATOM 7077 C CA . GLY A 1 912 ? 14.036 8.699 -67.321 1.00 83.44 912 GLY A CA 1
ATOM 7078 C C . GLY A 1 912 ? 15.402 8.072 -67.034 1.00 83.44 912 GLY A C 1
ATOM 7079 O O . GLY A 1 912 ? 16.195 8.648 -66.281 1.00 83.44 912 GLY A O 1
ATOM 7080 N N . GLU A 1 913 ? 15.663 6.879 -67.572 1.00 82.12 913 GLU A N 1
ATOM 7081 C CA . GLU A 1 913 ? 17.004 6.273 -67.500 1.00 82.12 913 GLU A CA 1
ATOM 7082 C C . GLU A 1 913 ? 17.996 7.049 -68.386 1.00 82.12 913 GLU A C 1
ATOM 7084 O O . GLU A 1 913 ? 17.614 7.641 -69.395 1.00 82.12 913 GLU A O 1
ATOM 7089 N N . ALA A 1 914 ? 19.265 7.090 -67.995 1.00 84.38 914 ALA A N 1
ATOM 7090 C CA . ALA A 1 914 ? 20.272 7.788 -68.783 1.00 84.38 914 ALA A CA 1
ATOM 7091 C C . ALA A 1 914 ? 20.502 7.105 -70.142 1.00 84.38 914 ALA A C 1
ATOM 7093 O O . ALA A 1 914 ? 20.226 5.914 -70.308 1.00 84.38 914 ALA A O 1
ATOM 7094 N N . ALA A 1 915 ? 20.998 7.899 -71.094 1.00 82.38 915 ALA A N 1
ATOM 7095 C CA . ALA A 1 915 ? 21.549 7.394 -72.342 1.00 82.38 915 ALA A CA 1
ATOM 7096 C C . ALA A 1 915 ? 22.757 6.501 -72.118 1.00 82.38 915 ALA A C 1
ATOM 7098 O O . ALA A 1 915 ? 23.603 6.821 -71.256 1.00 82.38 915 ALA A O 1
#

Mean predicted aligned error: 12.0 Å

Solvent-accessible surface area (backbone atoms only — not comparable to full-atom values): 48211 Å² total; per-residue (Å²): 130,69,54,60,56,58,40,51,52,37,52,50,43,27,50,53,36,33,50,49,50,53,49,30,54,50,32,46,65,65,78,46,91,62,101,57,68,62,56,49,71,62,24,40,29,52,53,60,39,51,34,50,27,48,29,65,73,45,90,58,74,72,31,53,57,13,52,57,50,51,54,48,18,36,42,46,11,28,36,53,60,44,30,45,37,49,66,49,43,53,41,65,77,47,53,53,94,73,61,95,70,72,72,75,54,42,53,49,7,47,49,51,31,50,24,36,48,46,20,6,66,72,30,38,33,65,60,48,57,66,33,66,67,41,43,49,48,41,33,41,65,63,45,50,48,54,51,52,52,35,70,73,41,89,82,55,82,77,78,75,58,68,85,59,48,50,70,58,51,49,48,54,55,45,14,56,63,27,37,37,34,50,68,59,27,52,31,26,51,52,37,56,40,18,66,47,7,38,68,21,44,33,43,72,49,64,44,66,66,95,49,41,59,34,28,31,71,46,26,58,30,57,32,55,46,61,15,28,36,39,26,33,42,69,72,35,30,61,63,17,40,54,50,34,49,74,40,33,66,41,47,50,51,46,29,57,69,49,88,48,52,27,35,78,45,23,58,47,41,81,78,58,44,32,59,54,56,46,52,44,43,23,32,29,30,54,52,27,55,72,69,67,71,74,66,56,64,64,44,66,73,77,48,90,57,34,37,38,26,38,21,34,16,54,13,24,46,25,19,41,44,50,33,24,70,75,9,34,47,39,42,31,36,18,55,47,88,61,77,33,42,56,65,49,29,51,50,53,49,32,62,44,46,65,70,56,48,50,50,36,50,49,36,40,41,43,27,62,43,45,76,45,56,61,39,74,69,44,47,70,53,43,55,50,50,62,73,76,28,72,30,39,36,43,15,70,25,45,77,38,66,54,81,89,86,43,57,51,61,87,27,47,47,45,44,42,32,59,58,54,33,29,37,49,57,70,69,44,94,74,90,75,41,60,34,32,37,31,39,28,45,34,56,62,26,52,53,47,43,54,49,45,32,41,75,69,22,52,35,37,33,34,18,47,47,53,79,88,74,39,74,28,59,64,72,57,52,51,51,35,44,76,65,62,45,42,76,45,60,22,25,44,75,64,33,42,39,68,55,96,64,26,34,50,22,32,35,30,34,36,38,43,79,50,67,59,42,99,83,70,44,60,31,63,39,78,42,87,93,48,67,46,79,45,80,19,44,19,38,34,43,24,72,50,65,34,31,86,58,75,44,44,70,89,70,64,55,50,69,57,99,58,20,48,49,54,54,97,53,18,43,33,75,34,87,59,35,30,43,25,25,26,23,43,77,36,90,77,52,65,44,45,14,23,18,37,10,41,45,31,27,54,34,50,55,25,54,79,67,74,42,81,66,83,75,93,72,90,80,59,57,58,54,61,89,75,54,60,76,90,72,55,75,96,69,85,64,82,57,76,75,71,53,62,62,58,65,76,55,56,43,67,41,66,60,63,42,71,46,73,56,53,73,67,57,38,25,53,49,33,58,67,57,83,64,66,37,57,47,77,58,62,57,41,36,88,54,36,76,68,65,36,42,43,90,87,78,57,48,55,45,44,46,58,38,31,69,64,53,50,33,40,62,55,33,70,51,56,18,43,45,74,45,79,54,91,75,76,64,69,91,67,81,83,64,72,51,70,69,55,51,50,49,30,50,48,51,20,50,52,50,50,49,61,68,68,34,77,90,50,67,52,84,47,94,77,69,25,47,56,63,64,42,45,62,67,72,60,19,47,40,40,39,60,57,56,50,54,38,36,54,43,35,90,50,48,13,36,41,66,28,62,64,60,50,11,74,73,26,42,43,34,64,28,46,41,29,78,66,17,30,60,58,76,91,61,50,52,38,17,67,58,35,79,73,46,26,26,40,66,52,55,64,78,62,46,64,70,34,66,43,42,72,71,74,64,46,72,94,58,48,82,55,76,57,59,42,46,82,57,41,93,68,66,26,48,43,84,39,86,46,74,54,98,90,38,86,38,51,37,70,41,62,41,70,91,52,34,40,38,43,26,48,40,46,44,67,38,86,46,77,85,68,55,54

Foldseek 3Di:
DDLVVVLVVLLVLLVVLLVVLVVLLVCLQPVNDDPDFSCVVCLLQLLNLLLLCLLVVHHFVLNVNVVVVLVVCQAANQQCLRRRPNLSSVLQVDADLDDDDDLVLLCQLVLLLLLCSLLSNVLFLLSLCLAPVLLVLLCVQQPVVLVVVPVVDPPDDRPDPVVSCPPVVVQRVVSHVARPCCLRHHHNSLLVSLVSLLNHQWDWDFFFDPFDAQLQVQQLLNQLLLQLLLCLLVVNLLLSLVSRCVRALQLQLCLQFPPRSSQVSHLVVVVPHGFPSSLLSNQSLVVCVVVVVLAAAAQAQPDPFEEEEEAQALLRLLLQQQLRNVRHHYEYEEQAQDGHQCLQQPAFCLRPPPVSVVSSSVNSVSNPYHYDYNDDQFLVNVVVNVVVGLFYEYEQAFQAADDPPAALCQFAQNAALSVQSRCVSVVHDDDFDQEEEEEAQAQSSLRSQLVNLLVNHQAEYEYLADPVLRHYDVVSVVLSVLLPYHYHYQKDFRYFDDDPRFTFWTKIFGWDFDAADPVRGTDTDTDPPRIDIDTGRHYYYHHFTAGDCNSCVPVQFDDDPRATDADPLQHTSDQSYGYFDCNHVNDDGSSNSSSSSNSVSQQNVCSVVVHDRDDDDDRGHDHSVNQDPVLADPDDDDYDDWDFDDSVDSSNDSHHGTDHDDSVNSSVSSVNRSDQGQSLSQQLQSQQSNNQQDSPNRDGSSSRDNPSSSSCVRRSNSSIDIRRDDDRDPPDPPPCPPVNSVVSSVSSVCVSCVQPDPVFADAQPQFFAAQQQDDLVVLLSQDSLSCSLCSSQNFSQWDQDCDSRTSSSGNPTGGDLQSGFADLQDQRSQVSRSRPSPHSDDSVSSNVGARDFDADDPVQDPLPCVLCVQDPQNQWDWDWDDDPRDIGTDIGGNRVRHSPRSRSQNPAPGPDGHD

Nearest PDB structures (foldseek):
  8oh5-assembly1_C  TM=7.541E-01  e=1.508E-45  Sporomusa ovata DSM 2662
  5jca-assembly1_L  TM=9.348E-01  e=9.594E-38  Pyrococcus furiosus
  5jfc-assembly1_L  TM=9.180E-01  e=2.771E-36  Pyrococcus furiosus
  4ylf-assembly1_B  TM=8.988E-01  e=1.489E-35  Thermotoga maritima MSB8
  7mfm-assembly1_I  TM=8.616E-01  e=1.102E-25  Bacillus subtilis